Protein AF-A0A1Q9N9R3-F1 (afdb_monomer_lite)

Secondary structure (DSSP, 8-state):
-TTSHHHHHHHHHHHH---SS-HHHHHHHHHHHHHHHH---S---HHHHHHHHHHHHHHHHHHHHHHHHHHHHHTHHHHTTPPP--TTSHHHHHHHHHHHHHHHHHHHHHHHHHHHHHHHHHS----S-S---HHHHHHHHHHHHHHHHHHHHHHHHHHHHHHHHHHHHHHHHHHHHHHHHHHHHHHHHHHHHHHHHHHHHHHHHHHHHHHHHHHHHHHHHHHHHHHHHHHHHHHHHHHHHHHHHHHHHHHHHHHHHHHHHHHHHHHHHHHHHHHHHHHHHHHHHHHHHHHHHHHHHHHHHHHHHHHHHHHHHHHHHHHHHHHHHHHHHHHHHHHHHHHHHHHHHHHHHHHHHHHHHHTSS---------S---S-TTSSSHHHHHHHHHHHHHHHHHHHHHHHHHHHHHHHHHHHHHHHHHHHHHHHHHHHHHHHHHHHHHHHHHHHHHHHHHHHHHHHHHHHHHHHHHHHHHHHHHHHHHHHHHHHHHHHHHHHHHHHHHHHHHHHHHHHHHHHHHHHHHHHHHHHHHHHHHHHHHHHHHHHHHHHHHHHHHHHHHHHHHHHHHHHHHHHHHHHHHHHHHHHHHHHHHHHHHHHHHHHHHHHHTT--S-----S-TTSHHHHHHHHHHHHHHHHHHHHHHHHHHHHHHHHHHHHHHHHHHHHHHHHHHHHHHHHHHHHHHHHHHHHHHHHHHHHHHHHHHHHHHHHHHHHHHHHHHHHHHHHHHHHHHHHHHHHHHHHHHHHHHHHHHHHHHHHHHHHHHHHHHHHHHHHHHHHHHHHHHHHHHHHHHHHH-HHHHHHHHHHHHHHHHHHHHHHTTS-SHHHHHHHHHHHTTS--------TTSSSSSTT----

Sequence (856 aa):
MANAKPMLQFLSQLNKTKAGKLTDVGIRIDSITKGIKNSPKPNYSQTDIISYLEDSKRLMSDMVNKIFEGFSRTMLPILRGGAPETTGDEDFFLEEEKKLAEFNKLKTENERLKREVVSVKVGSPITTTSGISKEEFMTLQTELNDKEIQLQKKDFEIQRITLENQNSQETIQNYQYKIGQNESKLNEYSANITSLQNELDNITRQKSIFINQLDNSSKEISSYREQIDEIQISASRKEREIRDLREKVDEFQDLENENEKLRQAVVDAADRIKKSATDIKDIQEQARSEISSKENEIRLISVKLETLQEEKELLLIDSQEVSKAVGYYRTEFEKTQKELQSNQSEMEAMEVQLNMLMSGAVSTSSQPSSSPDPLSMLDSISQIDAQDEQFEEIQKQLVTITEERNKSQDEIRRYTAELGHLTSEITELNRTVKRLEADKVGLSQDLDTVKQELDIELEQRRRMQESSNKYRLEKTEIEQKHLELSSEFDSLKASIEGIKRDYERKLKTTDDLDNRIKGLREERDTLESDIKTLNNKNKKYQKDIRELNTKIEDLELEINEKDNLNNQLKKEIQKEKKEKSELIHQLESLSKDLDDVKFKFDLQMKTSTAEEVERNTLLETVSGYRSREADLNKQIIQLKTISKEAQVETDNLKQEINLKEKQIEVHLGRQKELNDVLIKLRSEADDLAQFKYETEAITTTKEVEIETLQRQVNKLEKDINNLEKSLSETKNKLNESSEQNIIMKNEISEKDRLLKSELDTLQESSSKEIEVLQKKFSREKELSEFYKRSLEDDPKYMILLILNEVRKATTKELERTTRRPTAIVKRLVKSLEGEGYLKISADEEMVEMVKNFPPI

pLDDT: mean 71.15, std 15.43, range [28.83, 92.62]

Radius of gyration: 96.99 Å; chains: 1; bounding box: 197×92×313 Å

Structure (mmCIF, N/CA/C/O backbone):
data_AF-A0A1Q9N9R3-F1
#
_entry.id   AF-A0A1Q9N9R3-F1
#
loop_
_atom_site.group_PDB
_atom_site.id
_atom_site.type_symbol
_atom_site.label_atom_id
_atom_site.label_alt_id
_atom_site.label_comp_id
_atom_site.label_asym_id
_atom_site.label_entity_id
_atom_site.label_seq_id
_atom_site.pdbx_PDB_ins_code
_atom_site.Cartn_x
_atom_site.Cartn_y
_atom_site.Cartn_z
_atom_site.occupancy
_atom_site.B_iso_or_equiv
_atom_site.auth_seq_id
_atom_site.auth_comp_id
_atom_site.auth_asym_id
_atom_site.auth_atom_id
_atom_site.pdbx_PDB_model_num
ATOM 1 N N . MET A 1 1 ? 0.598 6.711 54.857 1.00 40.62 1 MET A N 1
ATOM 2 C CA . MET A 1 1 ? 0.305 6.942 56.296 1.00 40.62 1 MET A CA 1
ATOM 3 C C . MET A 1 1 ? -1.150 7.332 56.611 1.00 40.62 1 MET A C 1
ATOM 5 O O . MET A 1 1 ? -1.534 7.194 57.764 1.00 40.62 1 MET A O 1
ATOM 9 N N . ALA A 1 2 ? -1.989 7.752 55.651 1.00 40.50 2 ALA A N 1
ATOM 10 C CA . ALA A 1 2 ? -3.375 8.164 55.936 1.00 40.50 2 ALA A CA 1
ATOM 11 C C . ALA A 1 2 ? -4.340 7.018 56.345 1.00 40.50 2 ALA A C 1
ATOM 13 O O . ALA A 1 2 ? -5.286 7.268 57.084 1.00 40.50 2 ALA A O 1
ATOM 14 N N . ASN A 1 3 ? -4.062 5.760 55.967 1.00 47.50 3 ASN A N 1
ATOM 15 C CA . ASN A 1 3 ? -4.994 4.632 56.162 1.00 47.50 3 ASN A CA 1
ATOM 16 C C . ASN A 1 3 ? -4.840 3.842 57.480 1.00 47.50 3 ASN A C 1
ATOM 18 O O . ASN A 1 3 ? -5.682 3.004 57.778 1.00 47.50 3 ASN A O 1
ATOM 22 N N . ALA A 1 4 ? -3.812 4.094 58.300 1.00 46.19 4 ALA A N 1
ATOM 23 C CA . ALA A 1 4 ? -3.609 3.358 59.563 1.00 46.19 4 ALA A CA 1
ATOM 24 C C . ALA A 1 4 ? -4.306 4.008 60.778 1.00 46.19 4 ALA A C 1
ATOM 26 O O . ALA A 1 4 ? -4.473 3.386 61.828 1.00 46.19 4 ALA A O 1
ATOM 27 N N . LYS A 1 5 ? -4.716 5.276 60.648 1.00 54.38 5 LYS A N 1
ATOM 28 C CA . LYS A 1 5 ? -5.251 6.096 61.745 1.00 54.38 5 LYS A CA 1
ATOM 29 C C . LYS A 1 5 ? -6.634 5.637 62.251 1.00 54.38 5 LYS A C 1
ATOM 31 O O . LYS A 1 5 ? -6.789 5.574 63.470 1.00 54.38 5 LYS A O 1
ATOM 36 N N . PRO A 1 6 ? -7.595 5.243 61.386 1.00 58.84 6 PRO A N 1
ATOM 37 C CA . PRO A 1 6 ? -8.905 4.765 61.841 1.00 58.84 6 PRO A CA 1
ATOM 38 C C . PRO A 1 6 ? -8.814 3.428 62.587 1.00 58.84 6 PRO A C 1
ATOM 40 O O . PRO A 1 6 ? -9.447 3.249 63.622 1.00 58.84 6 PRO A O 1
ATOM 43 N N . MET A 1 7 ? -7.956 2.514 62.119 1.00 54.06 7 MET A N 1
ATOM 44 C CA . MET A 1 7 ? -7.770 1.189 62.723 1.00 54.06 7 MET A CA 1
ATOM 45 C C . MET A 1 7 ? -7.092 1.275 64.100 1.00 54.06 7 MET A C 1
ATOM 47 O O . MET A 1 7 ? -7.505 0.605 65.044 1.00 54.06 7 MET A O 1
ATOM 51 N N . LEU A 1 8 ? -6.111 2.172 64.256 1.00 58.16 8 LEU A N 1
ATOM 52 C CA . LEU A 1 8 ? -5.505 2.470 65.558 1.00 58.16 8 LEU A CA 1
ATOM 53 C C . LEU A 1 8 ? -6.481 3.182 66.514 1.00 58.16 8 LEU A C 1
ATOM 55 O O . LEU A 1 8 ? -6.431 2.935 67.719 1.00 58.16 8 LEU A O 1
ATOM 59 N N . GLN A 1 9 ? -7.389 4.026 66.005 1.00 60.22 9 GLN A N 1
ATOM 60 C CA . GLN A 1 9 ? -8.464 4.625 66.809 1.00 60.22 9 GLN A CA 1
ATOM 61 C C . GLN A 1 9 ? -9.491 3.584 67.272 1.00 60.22 9 GLN A C 1
ATOM 63 O O . GLN A 1 9 ? -9.869 3.608 68.442 1.00 60.22 9 GLN A O 1
ATOM 68 N N . PHE A 1 10 ? -9.875 2.640 66.410 1.00 59.16 10 PHE A N 1
ATOM 69 C CA . PHE A 1 10 ? -10.792 1.547 66.744 1.00 59.16 10 PHE A CA 1
ATOM 70 C C . PHE A 1 10 ? -10.209 0.614 67.818 1.00 59.16 10 PHE A C 1
ATOM 72 O O . PHE A 1 10 ? -10.840 0.372 68.848 1.00 59.16 10 PHE A O 1
ATOM 79 N N . LEU A 1 11 ? -8.952 0.183 67.656 1.00 54.59 11 LEU A N 1
ATOM 80 C CA . LEU A 1 11 ? -8.253 -0.638 68.656 1.00 54.59 11 LEU A CA 1
ATOM 81 C C . LEU A 1 11 ? -8.046 0.112 69.985 1.00 54.59 11 LEU A C 1
ATOM 83 O O . LEU A 1 11 ? -8.160 -0.473 71.062 1.00 54.59 11 LEU A O 1
ATOM 87 N N . SER A 1 12 ? -7.810 1.428 69.937 1.00 52.50 12 SER A N 1
ATOM 88 C CA . SER A 1 12 ? -7.742 2.267 71.139 1.00 52.50 12 SER A CA 1
ATOM 89 C C . SER A 1 12 ? -9.095 2.432 71.841 1.00 52.50 12 SER A C 1
ATOM 91 O O . SER A 1 12 ? -9.101 2.635 73.056 1.00 52.50 12 SER A O 1
ATOM 93 N N . GLN A 1 13 ? -10.217 2.407 71.117 1.00 55.44 13 GLN A N 1
ATOM 94 C CA . GLN A 1 13 ? -11.561 2.492 71.698 1.00 55.44 13 GLN A CA 1
ATOM 95 C C . GLN A 1 13 ? -11.984 1.163 72.339 1.00 55.44 13 GLN A C 1
ATOM 97 O O . GLN A 1 13 ? -12.539 1.176 73.439 1.00 55.44 13 GLN A O 1
ATOM 102 N N . LEU A 1 14 ? -11.614 0.032 71.731 1.00 50.00 14 LEU A N 1
ATOM 103 C CA . LEU A 1 14 ? -11.758 -1.307 72.320 1.00 50.00 14 LEU A CA 1
ATOM 104 C C . LEU A 1 14 ? -10.971 -1.467 73.631 1.00 50.00 14 LEU A C 1
ATOM 106 O O . LEU A 1 14 ? -11.447 -2.099 74.564 1.00 50.00 14 LEU A O 1
ATOM 110 N N . ASN A 1 15 ? -9.796 -0.842 73.751 1.00 47.66 15 ASN A N 1
ATOM 111 C CA . ASN A 1 15 ? -9.000 -0.906 74.986 1.00 47.66 15 ASN A CA 1
ATOM 112 C C . ASN A 1 15 ? -9.542 0.012 76.111 1.00 47.66 15 ASN A C 1
ATOM 114 O O . ASN A 1 15 ? -9.224 -0.165 77.286 1.00 47.66 15 ASN A O 1
ATOM 118 N N . LYS A 1 16 ? -10.371 1.013 75.771 1.00 50.09 16 LYS A N 1
ATOM 119 C CA . LYS A 1 16 ? -10.983 1.941 76.742 1.00 50.09 16 LYS A CA 1
ATOM 120 C C . LYS A 1 16 ? -12.280 1.411 77.355 1.00 50.09 16 LYS A C 1
ATOM 122 O O . LYS A 1 16 ? -12.662 1.872 78.428 1.00 50.09 16 LYS A O 1
ATOM 127 N N . THR A 1 17 ? -12.933 0.433 76.732 1.00 46.59 17 THR A N 1
ATOM 128 C CA . THR A 1 17 ? -14.125 -0.242 77.268 1.00 46.59 17 THR A CA 1
ATOM 129 C C . THR A 1 17 ? -13.715 -1.298 78.296 1.00 46.59 17 THR A C 1
ATOM 131 O O . THR A 1 17 ? -13.829 -2.504 78.114 1.00 46.59 17 THR A O 1
ATOM 134 N N . LYS A 1 18 ? -13.182 -0.815 79.420 1.00 52.47 18 LYS A N 1
ATOM 135 C CA . LYS A 1 18 ? -12.782 -1.629 80.564 1.00 52.47 18 LYS A CA 1
ATOM 136 C C . LYS A 1 18 ? -13.966 -1.750 81.524 1.00 52.47 18 LYS A C 1
ATOM 138 O O . LYS A 1 18 ? -14.139 -0.912 82.402 1.00 52.47 18 LYS A O 1
ATOM 143 N N . ALA A 1 19 ? -14.767 -2.800 81.369 1.00 40.44 19 ALA A N 1
ATOM 144 C CA . ALA A 1 19 ? -15.760 -3.197 82.364 1.00 40.44 19 ALA A CA 1
ATOM 145 C C . ALA A 1 19 ? -15.860 -4.730 82.439 1.00 40.44 19 ALA A C 1
ATOM 147 O O . ALA A 1 19 ? -16.452 -5.362 81.578 1.00 40.44 19 ALA A O 1
ATOM 148 N N . GLY A 1 20 ? -15.258 -5.300 83.489 1.00 45.75 20 GLY A N 1
ATOM 149 C CA . GLY A 1 20 ? -15.639 -6.587 84.087 1.00 45.75 20 GLY A CA 1
ATOM 150 C C . GLY A 1 20 ? -15.348 -7.887 83.315 1.00 45.75 20 GLY A C 1
ATOM 151 O O . GLY A 1 20 ? -16.043 -8.232 82.375 1.00 45.75 20 GLY A O 1
ATOM 152 N N . LYS A 1 21 ? -14.416 -8.693 83.853 1.00 48.12 21 LYS A N 1
ATOM 153 C CA . LYS A 1 21 ? -14.285 -10.163 83.670 1.00 48.12 21 LYS A CA 1
ATOM 154 C C . LYS A 1 21 ? -13.801 -10.737 82.317 1.00 48.12 21 LYS A C 1
ATOM 156 O O . LYS A 1 21 ? -14.096 -11.887 82.021 1.00 48.12 21 LYS A O 1
ATOM 161 N N . LEU A 1 22 ? -12.968 -10.032 81.546 1.00 46.22 22 LEU A N 1
ATOM 162 C CA . LEU A 1 22 ? -12.251 -10.605 80.381 1.00 46.22 22 LEU A CA 1
ATOM 163 C C . LEU A 1 22 ? -10.741 -10.299 80.430 1.00 46.22 22 LEU A C 1
ATOM 165 O O . LEU A 1 22 ? -10.180 -9.640 79.555 1.00 46.22 22 LEU A O 1
ATOM 169 N N . THR A 1 23 ? -10.064 -10.757 81.486 1.00 49.38 23 THR A N 1
ATOM 170 C CA . THR A 1 23 ? -8.625 -10.515 81.704 1.00 49.38 23 THR A CA 1
ATOM 171 C C . THR A 1 23 ? -7.722 -11.159 80.645 1.00 49.38 23 THR A C 1
ATOM 173 O O . THR A 1 23 ? -6.680 -10.591 80.333 1.00 49.38 23 THR A O 1
ATOM 176 N N . ASP A 1 24 ? -8.135 -12.258 80.006 1.00 46.34 24 ASP A N 1
ATOM 177 C CA . ASP A 1 24 ? -7.310 -12.954 79.001 1.00 46.34 24 ASP A CA 1
ATOM 178 C C . ASP A 1 24 ? -7.333 -12.313 77.602 1.00 46.34 24 ASP A C 1
ATOM 180 O O . ASP A 1 24 ? -6.351 -12.402 76.859 1.00 46.34 24 ASP A O 1
ATOM 184 N N . VAL A 1 25 ? -8.418 -11.619 77.239 1.00 45.66 25 VAL A N 1
ATOM 185 C CA . VAL A 1 25 ? -8.548 -10.945 75.932 1.00 45.66 25 VAL A CA 1
ATOM 186 C C . VAL A 1 25 ? -7.732 -9.650 75.905 1.00 45.66 25 VAL A C 1
ATOM 188 O O . VAL A 1 25 ? -7.044 -9.366 74.922 1.00 45.66 25 VAL A O 1
ATOM 191 N N . GLY A 1 26 ? -7.710 -8.914 77.023 1.00 48.56 26 GLY A N 1
ATOM 192 C CA . GLY A 1 26 ? -6.899 -7.701 77.170 1.00 48.56 26 GLY A CA 1
ATOM 193 C C . GLY A 1 26 ? -5.391 -7.960 77.062 1.00 48.56 26 GLY A C 1
ATOM 194 O O . GLY A 1 26 ? -4.686 -7.194 76.411 1.00 48.56 26 GLY A O 1
ATOM 195 N N . ILE A 1 27 ? -4.896 -9.077 77.613 1.00 50.75 27 ILE A N 1
ATOM 196 C CA . ILE A 1 27 ? -3.461 -9.424 77.600 1.00 50.75 27 ILE A CA 1
ATOM 197 C C . ILE A 1 27 ? -2.955 -9.733 76.177 1.00 50.75 27 ILE A C 1
ATOM 199 O O . ILE A 1 27 ? -1.811 -9.417 75.841 1.00 50.75 27 ILE A O 1
ATOM 203 N N . ARG A 1 28 ? -3.793 -10.316 75.307 1.00 51.78 28 ARG A N 1
ATOM 204 C CA . ARG A 1 28 ? -3.382 -10.722 73.947 1.00 51.78 28 ARG A CA 1
ATOM 205 C C . ARG A 1 28 ? -3.512 -9.605 72.908 1.00 51.78 28 ARG A C 1
ATOM 207 O O . ARG A 1 28 ? -2.646 -9.499 72.041 1.00 51.78 28 ARG A O 1
ATOM 214 N N . ILE A 1 29 ? -4.497 -8.713 73.039 1.00 51.25 29 ILE A N 1
ATOM 215 C CA . ILE A 1 29 ? -4.601 -7.503 72.197 1.00 51.25 29 ILE A CA 1
ATOM 216 C C . ILE A 1 29 ? -3.445 -6.529 72.495 1.00 51.25 29 ILE A C 1
ATOM 218 O O . ILE A 1 29 ? -2.889 -5.925 71.572 1.00 51.25 29 ILE A O 1
ATOM 222 N N . ASP A 1 30 ? -2.999 -6.443 73.752 1.00 49.88 30 ASP A N 1
ATOM 223 C CA . ASP A 1 30 ? -1.807 -5.674 74.136 1.00 49.88 30 ASP A CA 1
ATOM 224 C C . ASP A 1 30 ? -0.514 -6.234 73.517 1.00 49.88 30 ASP A C 1
ATOM 226 O O . ASP A 1 30 ? 0.394 -5.465 73.199 1.00 49.88 30 ASP A O 1
ATOM 230 N N . SER A 1 31 ? -0.425 -7.550 73.292 1.00 52.22 31 SER A N 1
ATOM 231 C CA . SER A 1 31 ? 0.725 -8.187 72.633 1.00 52.22 31 SER A CA 1
ATOM 232 C C . SER A 1 31 ? 0.801 -7.838 71.140 1.00 52.22 31 SER A C 1
ATOM 234 O O . SER A 1 31 ? 1.865 -7.451 70.658 1.00 52.22 31 SER A O 1
ATOM 236 N N . ILE A 1 32 ? -0.333 -7.853 70.430 1.00 52.16 32 ILE A N 1
ATOM 237 C CA . ILE A 1 32 ? -0.421 -7.456 69.010 1.00 52.16 32 ILE A CA 1
ATOM 238 C C . ILE A 1 32 ? -0.141 -5.954 68.855 1.00 52.16 32 ILE A C 1
ATOM 240 O O . ILE A 1 32 ? 0.641 -5.537 67.999 1.00 52.16 32 ILE A O 1
ATOM 244 N N . THR A 1 33 ? -0.700 -5.132 69.747 1.00 53.88 33 THR A N 1
ATOM 245 C CA . THR A 1 33 ? -0.493 -3.676 69.740 1.00 53.88 33 THR A CA 1
ATOM 246 C C . THR A 1 33 ? 0.958 -3.304 70.079 1.00 53.88 33 THR A C 1
ATOM 248 O O . THR A 1 33 ? 1.520 -2.398 69.459 1.00 53.88 33 THR A O 1
ATOM 251 N N . LYS A 1 34 ? 1.607 -4.021 71.013 1.00 56.44 34 LYS A N 1
ATOM 252 C CA . LYS A 1 34 ? 3.047 -3.881 71.302 1.00 56.44 34 LYS A CA 1
ATOM 253 C C . LYS A 1 34 ? 3.923 -4.394 70.159 1.00 56.44 34 LYS A C 1
ATOM 255 O O . LYS A 1 34 ? 4.928 -3.755 69.871 1.00 56.44 34 LYS A O 1
ATOM 260 N N . GLY A 1 35 ? 3.545 -5.474 69.476 1.00 56.28 35 GLY A N 1
ATOM 261 C CA . GLY A 1 35 ? 4.266 -5.988 68.304 1.00 56.28 35 GLY A CA 1
ATOM 262 C C . GLY A 1 35 ? 4.310 -4.981 67.151 1.00 56.28 35 GLY A C 1
ATOM 263 O O . GLY A 1 35 ? 5.375 -4.720 66.598 1.00 56.28 35 GLY A O 1
ATOM 264 N N . ILE A 1 36 ? 3.178 -4.329 66.861 1.00 56.81 36 ILE A N 1
ATOM 265 C CA . ILE A 1 36 ? 3.080 -3.293 65.819 1.00 56.81 36 ILE A CA 1
ATOM 266 C C . ILE A 1 36 ? 3.817 -2.004 66.233 1.00 56.81 36 ILE A C 1
ATOM 268 O O . ILE A 1 36 ? 4.450 -1.360 65.398 1.00 56.81 36 ILE A O 1
ATOM 272 N N . LYS A 1 37 ? 3.797 -1.631 67.524 1.00 53.97 37 LYS A N 1
ATOM 273 C CA . LYS A 1 37 ? 4.539 -0.460 68.037 1.00 53.97 37 LYS A CA 1
ATOM 274 C C . LYS A 1 37 ? 6.055 -0.661 68.110 1.00 53.97 37 LYS A C 1
ATOM 276 O O . LYS A 1 37 ? 6.786 0.303 67.910 1.00 53.97 37 LYS A O 1
ATOM 281 N N . ASN A 1 38 ? 6.526 -1.872 68.407 1.00 54.47 38 ASN A N 1
ATOM 282 C CA . ASN A 1 38 ? 7.944 -2.141 68.667 1.00 54.47 38 ASN A CA 1
ATOM 283 C C . ASN A 1 38 ? 8.745 -2.504 67.402 1.00 54.47 38 ASN A C 1
ATOM 285 O O . ASN A 1 38 ? 9.967 -2.609 67.467 1.00 54.47 38 ASN A O 1
ATOM 289 N N . SER A 1 39 ? 8.098 -2.702 66.249 1.00 47.22 39 SER A N 1
ATOM 290 C CA . SER A 1 39 ? 8.772 -2.924 64.958 1.00 47.22 39 SER A CA 1
ATOM 291 C C . SER A 1 39 ? 7.922 -2.421 63.783 1.00 47.22 39 SER A C 1
ATOM 293 O O . SER A 1 39 ? 7.374 -3.224 63.025 1.00 47.22 39 SER A O 1
ATOM 295 N N . PRO A 1 40 ? 7.792 -1.094 63.604 1.00 47.00 40 PRO A N 1
ATOM 296 C CA . PRO A 1 40 ? 7.077 -0.536 62.466 1.00 47.00 40 PRO A CA 1
ATOM 297 C C . PRO A 1 40 ? 7.895 -0.780 61.191 1.00 47.00 40 PRO A C 1
ATOM 299 O O . PRO A 1 40 ? 8.861 -0.070 60.911 1.00 47.00 40 PRO A O 1
ATOM 302 N N . LYS A 1 41 ? 7.529 -1.794 60.402 1.00 51.81 41 LYS A N 1
ATOM 303 C CA . LYS A 1 41 ? 8.053 -1.921 59.038 1.00 51.81 41 LYS A CA 1
ATOM 304 C C . LYS A 1 41 ? 7.359 -0.873 58.154 1.00 51.81 41 LYS A C 1
ATOM 306 O O . LYS A 1 41 ? 6.135 -0.768 58.200 1.00 51.81 41 LYS A O 1
ATOM 311 N N . PRO A 1 42 ? 8.103 -0.092 57.351 1.00 45.28 42 PRO A N 1
ATOM 312 C CA . PRO A 1 42 ? 7.536 1.022 56.587 1.00 45.28 42 PRO A CA 1
ATOM 313 C C . PRO A 1 42 ? 6.555 0.591 55.485 1.00 45.28 42 PRO A C 1
ATOM 315 O O . PRO A 1 42 ? 5.726 1.405 55.092 1.00 45.28 42 PRO A O 1
ATOM 318 N N . ASN A 1 43 ? 6.588 -0.673 55.048 1.00 47.25 43 ASN A N 1
ATOM 319 C CA . ASN A 1 43 ? 5.618 -1.274 54.131 1.00 47.25 43 ASN A CA 1
ATOM 320 C C . ASN A 1 43 ? 5.290 -2.697 54.607 1.00 47.25 43 ASN A C 1
ATOM 322 O O . ASN A 1 43 ? 6.142 -3.580 54.521 1.00 47.25 43 ASN A O 1
ATOM 326 N N . TYR A 1 44 ? 4.076 -2.921 55.110 1.00 56.16 44 TYR A N 1
ATOM 327 C CA . TYR A 1 44 ? 3.545 -4.278 55.260 1.00 56.16 44 TYR A CA 1
ATOM 328 C C . TYR A 1 44 ? 3.158 -4.780 53.868 1.00 56.16 44 TYR A C 1
ATOM 330 O O . TYR A 1 44 ? 2.430 -4.088 53.151 1.00 56.16 44 TYR A O 1
ATOM 338 N N . SER A 1 45 ? 3.670 -5.942 53.462 1.00 59.09 45 SER A N 1
ATOM 339 C CA . SER A 1 45 ? 3.260 -6.552 52.198 1.00 59.09 45 SER A CA 1
ATOM 340 C C . SER A 1 45 ? 1.798 -7.003 52.291 1.00 59.09 45 SER A C 1
ATOM 342 O O . SER A 1 45 ? 1.273 -7.241 53.381 1.00 59.09 45 SER A O 1
ATOM 344 N N . GLN A 1 46 ? 1.122 -7.134 51.148 1.00 49.56 46 GLN A N 1
ATOM 345 C CA . GLN A 1 46 ? -0.254 -7.638 51.102 1.00 49.56 46 GLN A CA 1
ATOM 346 C C . GLN A 1 46 ? -0.366 -9.021 51.772 1.00 49.56 46 GLN A C 1
ATOM 348 O O . GLN A 1 46 ? -1.349 -9.296 52.454 1.00 49.56 46 GLN A O 1
ATOM 353 N N . THR A 1 47 ? 0.683 -9.838 51.667 1.00 58.56 47 THR A N 1
ATOM 354 C CA . THR A 1 47 ? 0.809 -11.147 52.317 1.00 58.56 47 THR A CA 1
ATOM 355 C C . THR A 1 47 ? 0.863 -11.045 53.844 1.00 58.56 47 THR A C 1
ATOM 357 O O . THR A 1 47 ? 0.199 -11.822 54.524 1.00 58.56 47 THR A O 1
ATOM 360 N N . ASP A 1 48 ? 1.574 -10.053 54.395 1.00 59.22 48 ASP A N 1
ATOM 361 C CA . ASP A 1 48 ? 1.632 -9.831 55.849 1.00 59.22 48 ASP A CA 1
ATOM 362 C C . ASP A 1 48 ? 0.252 -9.439 56.399 1.00 59.22 48 ASP A C 1
ATOM 364 O O . ASP A 1 48 ? -0.184 -9.941 57.431 1.00 59.22 48 ASP A O 1
ATOM 368 N N . ILE A 1 49 ? -0.472 -8.570 55.685 1.00 57.16 49 ILE A N 1
ATOM 369 C CA . ILE A 1 49 ? -1.815 -8.118 56.082 1.00 57.16 49 ILE A CA 1
ATOM 370 C C . ILE A 1 49 ? -2.823 -9.273 56.019 1.00 57.16 49 ILE A C 1
ATOM 372 O O . ILE A 1 49 ? -3.646 -9.415 56.925 1.00 57.16 49 ILE A O 1
ATOM 376 N N . ILE A 1 50 ? -2.745 -10.110 54.979 1.00 59.38 50 ILE A N 1
ATOM 377 C CA . ILE A 1 50 ? -3.590 -11.303 54.837 1.00 59.38 50 ILE A CA 1
ATOM 378 C C . ILE A 1 50 ? -3.315 -12.291 55.977 1.00 59.38 50 ILE A C 1
ATOM 380 O O . ILE A 1 50 ? -4.265 -12.730 56.620 1.00 59.38 50 ILE A O 1
ATOM 384 N N . SER A 1 51 ? -2.047 -12.549 56.312 1.00 63.81 51 SER A N 1
ATOM 385 C CA . SER A 1 51 ? -1.678 -13.414 57.442 1.00 63.81 51 SER A CA 1
ATOM 386 C C . SER A 1 51 ? -2.253 -12.909 58.772 1.00 63.81 51 SER A C 1
ATOM 388 O O . SER A 1 51 ? -2.813 -13.694 59.533 1.00 63.81 51 SER A O 1
ATOM 390 N N . TYR A 1 52 ? -2.192 -11.599 59.045 1.00 61.97 52 TYR A N 1
ATOM 391 C CA . TYR A 1 52 ? -2.776 -11.028 60.268 1.00 61.97 52 TYR A CA 1
ATOM 392 C C . TYR A 1 52 ? -4.309 -11.119 60.307 1.00 61.97 52 TYR A C 1
ATOM 394 O O . TYR A 1 52 ? -4.891 -11.293 61.384 1.00 61.97 52 TYR A O 1
ATOM 402 N N . LEU A 1 53 ? -4.977 -10.996 59.156 1.00 56.41 53 LEU A N 1
ATOM 403 C CA . LEU A 1 53 ? -6.430 -11.144 59.048 1.00 56.41 53 LEU A CA 1
ATOM 404 C C . LEU A 1 53 ? -6.867 -12.598 59.239 1.00 56.41 53 LEU A C 1
ATOM 406 O O . LEU A 1 53 ? -7.853 -12.844 59.933 1.00 56.41 53 LEU A O 1
ATOM 410 N N . GLU A 1 54 ? -6.128 -13.555 58.679 1.00 64.38 54 GLU A N 1
ATOM 411 C CA . GLU A 1 54 ? -6.390 -14.985 58.855 1.00 64.38 54 GLU A CA 1
ATOM 412 C C . GLU A 1 54 ? -6.168 -15.431 60.304 1.00 64.38 54 GLU A C 1
ATOM 414 O O . GLU A 1 54 ? -7.034 -16.105 60.868 1.00 64.38 54 GLU A O 1
ATOM 419 N N . ASP A 1 55 ? -5.099 -14.965 60.955 1.00 63.25 55 ASP A N 1
ATOM 420 C CA . ASP A 1 55 ? -4.857 -15.227 62.377 1.00 63.25 55 ASP A CA 1
ATOM 421 C C . ASP A 1 55 ? -5.946 -14.609 63.265 1.00 63.25 55 ASP A C 1
ATOM 423 O O . ASP A 1 55 ? -6.437 -15.253 64.194 1.00 63.25 55 ASP A O 1
ATOM 427 N N . SER A 1 56 ? -6.398 -13.390 62.952 1.00 57.31 56 SER A N 1
ATOM 428 C CA . SER A 1 56 ? -7.491 -12.730 63.681 1.00 57.31 56 SER A CA 1
ATOM 429 C C . SER A 1 56 ? -8.831 -13.446 63.482 1.00 57.31 56 SER A C 1
ATOM 431 O O . SER A 1 56 ? -9.601 -13.597 64.433 1.00 57.31 56 SER A O 1
ATOM 433 N N . LYS A 1 57 ? -9.104 -13.934 62.265 1.00 60.44 57 LYS A N 1
ATOM 434 C CA . LYS A 1 57 ? -10.295 -14.731 61.942 1.00 60.44 57 LYS A CA 1
ATOM 435 C C . LYS A 1 57 ? -10.286 -16.059 62.695 1.00 60.44 57 LYS A C 1
ATOM 437 O O . LYS A 1 57 ? -11.302 -16.428 63.282 1.00 60.44 57 LYS A O 1
ATOM 442 N N . ARG A 1 58 ? -9.140 -16.746 62.737 1.00 66.12 58 ARG A N 1
ATOM 443 C CA . ARG A 1 58 ? -8.961 -17.985 63.504 1.00 66.12 58 ARG A CA 1
ATOM 444 C C . ARG A 1 58 ? -9.168 -17.746 65.000 1.00 66.12 58 ARG A C 1
ATOM 446 O O . ARG A 1 58 ? -9.884 -18.508 65.641 1.00 66.12 58 ARG A O 1
ATOM 453 N N . LEU A 1 59 ? -8.632 -16.648 65.534 1.00 60.34 59 LEU A N 1
ATOM 454 C CA . LEU A 1 59 ? -8.790 -16.282 66.941 1.00 60.34 59 LEU A CA 1
ATOM 455 C C . LEU A 1 59 ? -10.248 -15.957 67.304 1.00 60.34 59 LEU A C 1
ATOM 457 O O . LEU A 1 59 ? -10.727 -16.389 68.349 1.00 60.34 59 LEU A O 1
ATOM 461 N N . MET A 1 60 ? -10.966 -15.223 66.445 1.00 53.38 60 MET A N 1
ATOM 462 C CA . MET A 1 60 ? -12.395 -14.950 66.640 1.00 53.38 60 MET A CA 1
ATOM 463 C C . MET A 1 60 ? -13.229 -16.226 66.550 1.00 53.38 60 MET A C 1
ATOM 465 O O . MET A 1 60 ? -14.122 -16.411 67.369 1.00 53.38 60 MET A O 1
ATOM 469 N N . SER A 1 61 ? -12.906 -17.128 65.621 1.00 59.69 61 SER A N 1
ATOM 470 C CA . SER A 1 61 ? -13.568 -18.431 65.519 1.00 59.69 61 SER A CA 1
ATOM 471 C C . SER A 1 61 ? -13.358 -19.273 66.782 1.00 59.69 61 SER A C 1
ATOM 473 O O . SER A 1 61 ? -14.320 -19.821 67.311 1.00 59.69 61 SER A O 1
ATOM 475 N N . ASP A 1 62 ? -12.136 -19.325 67.320 1.00 64.19 62 ASP A N 1
ATOM 476 C CA . ASP A 1 62 ? -11.844 -20.015 68.584 1.00 64.19 62 ASP A CA 1
ATOM 477 C C . ASP A 1 62 ? -12.559 -19.362 69.776 1.00 64.19 62 ASP A C 1
ATOM 479 O O . ASP A 1 62 ? -12.985 -20.049 70.705 1.00 64.19 62 ASP A O 1
ATOM 483 N N . MET A 1 63 ? -12.713 -18.036 69.766 1.00 58.50 63 MET A N 1
ATOM 484 C CA . MET A 1 63 ? -13.405 -17.302 70.824 1.00 58.50 63 MET A CA 1
ATOM 485 C C . MET A 1 63 ? -14.918 -17.533 70.777 1.00 58.50 63 MET A C 1
ATOM 487 O O . MET A 1 63 ? -15.518 -17.788 71.817 1.00 58.50 63 MET A O 1
ATOM 491 N N . VAL A 1 64 ? -15.522 -17.514 69.585 1.00 60.53 64 VAL A N 1
ATOM 492 C CA . VAL A 1 64 ? -16.933 -17.869 69.376 1.00 60.53 64 VAL A CA 1
ATOM 493 C C . VAL A 1 64 ? -17.172 -19.315 69.791 1.00 60.53 64 VAL A C 1
ATOM 495 O O . VAL A 1 64 ? -18.104 -19.564 70.545 1.00 60.53 64 VAL A O 1
ATOM 498 N N . ASN A 1 65 ? -16.292 -20.245 69.415 1.00 62.16 65 ASN A N 1
ATOM 499 C CA . ASN A 1 65 ? -16.399 -21.644 69.826 1.00 62.16 65 ASN A CA 1
ATOM 500 C C . ASN A 1 65 ? -16.274 -21.814 71.346 1.00 62.16 65 ASN A C 1
ATOM 502 O O . ASN A 1 65 ? -17.050 -22.563 71.925 1.00 62.16 65 ASN A O 1
ATOM 506 N N . LYS A 1 66 ? -15.383 -21.078 72.024 1.00 65.50 66 LYS A N 1
ATOM 507 C CA . LYS A 1 66 ? -15.266 -21.111 73.495 1.00 65.50 66 LYS A CA 1
ATOM 508 C C . LYS A 1 66 ? -16.437 -20.453 74.216 1.00 65.50 66 LYS A C 1
ATOM 510 O O . LYS A 1 66 ? -16.843 -20.934 75.269 1.00 65.50 66 LYS A O 1
ATOM 515 N N . ILE A 1 67 ? -16.985 -19.366 73.673 1.00 58.69 67 ILE A N 1
ATOM 516 C CA . ILE A 1 67 ? -18.204 -18.737 74.197 1.00 58.69 67 ILE A CA 1
ATOM 517 C C . ILE A 1 67 ? -19.386 -19.685 74.001 1.00 58.69 67 ILE A C 1
ATOM 519 O O . ILE A 1 67 ? -20.176 -19.860 74.922 1.00 58.69 67 ILE A O 1
ATOM 523 N N . PHE A 1 68 ? -19.477 -20.342 72.845 1.00 57.59 68 PHE A N 1
ATOM 524 C CA . PHE A 1 68 ? -20.527 -21.305 72.539 1.00 57.59 68 PHE A CA 1
ATOM 525 C C . PHE A 1 68 ? -20.386 -22.590 73.363 1.00 57.59 68 PHE A C 1
ATOM 527 O O . PHE A 1 68 ? -21.389 -23.087 73.857 1.00 57.59 68 PHE A O 1
ATOM 534 N N . GLU A 1 69 ? -19.173 -23.096 73.605 1.00 59.84 69 GLU A N 1
ATOM 535 C CA . GLU A 1 69 ? -18.913 -24.198 74.544 1.00 59.84 69 GLU A CA 1
ATOM 536 C C . GLU A 1 69 ? -19.215 -23.791 75.987 1.00 59.84 69 GLU A C 1
ATOM 538 O O . GLU A 1 69 ? -19.808 -24.573 76.723 1.00 59.84 69 GLU A O 1
ATOM 543 N N . GLY A 1 70 ? -18.856 -22.572 76.397 1.00 57.03 70 GLY A N 1
ATOM 544 C CA . GLY A 1 70 ? -19.189 -22.031 77.714 1.00 57.03 70 GLY A CA 1
ATOM 545 C C . GLY A 1 70 ? -20.699 -21.905 77.900 1.00 57.03 70 GLY A C 1
ATOM 546 O O . GLY A 1 70 ? -21.246 -22.375 78.894 1.00 57.03 70 GLY A O 1
ATOM 547 N N . PHE A 1 71 ? -21.404 -21.364 76.910 1.00 55.41 71 PHE A N 1
ATOM 548 C CA . PHE A 1 71 ? -22.861 -21.283 76.904 1.00 55.41 71 PHE A CA 1
ATOM 549 C C . PHE A 1 71 ? -23.500 -22.680 76.865 1.00 55.41 71 PHE A C 1
ATOM 551 O O . PHE A 1 71 ? -24.425 -22.958 77.623 1.00 55.41 71 PHE A O 1
ATOM 558 N N . SER A 1 72 ? -22.953 -23.601 76.068 1.00 54.03 72 SER A N 1
ATOM 559 C CA . SER A 1 72 ? -23.456 -24.973 75.942 1.00 54.03 72 SER A CA 1
ATOM 560 C C . SER A 1 72 ? -23.214 -25.825 77.189 1.00 54.03 72 SER A C 1
ATOM 562 O O . SER A 1 72 ? -24.035 -26.675 77.514 1.00 54.03 72 SER A O 1
ATOM 564 N N . ARG A 1 73 ? -22.117 -25.600 77.919 1.00 54.06 73 ARG A N 1
ATOM 565 C CA . ARG A 1 73 ? -21.836 -26.289 79.188 1.00 54.06 73 ARG A CA 1
ATOM 566 C C . ARG A 1 73 ? -22.598 -25.695 80.366 1.00 54.06 73 ARG A C 1
ATOM 568 O O . ARG A 1 73 ? -22.919 -26.435 81.284 1.00 54.06 73 ARG A O 1
ATOM 575 N N . THR A 1 74 ? -22.887 -24.393 80.344 1.00 51.56 74 THR A N 1
ATOM 576 C CA . THR A 1 74 ? -23.467 -23.699 81.508 1.00 51.56 74 THR A CA 1
ATOM 577 C C . THR A 1 74 ? -24.980 -23.513 81.392 1.00 51.56 74 THR A C 1
ATOM 579 O O . THR A 1 74 ? -25.690 -23.738 82.359 1.00 51.56 74 THR A O 1
ATOM 582 N N . MET A 1 75 ? -25.502 -23.133 80.220 1.00 46.47 75 MET A N 1
ATOM 583 C CA . MET A 1 75 ? -26.919 -22.766 80.042 1.00 46.47 75 MET A CA 1
ATOM 584 C C . MET A 1 75 ? -27.770 -23.882 79.427 1.00 46.47 75 MET A C 1
ATOM 586 O O . MET A 1 75 ? -28.959 -23.983 79.711 1.00 46.47 75 MET A O 1
ATOM 590 N N . LEU A 1 76 ? -27.185 -24.744 78.595 1.00 49.81 76 LEU A N 1
ATOM 591 C CA . LEU A 1 76 ? -27.913 -25.821 77.909 1.00 49.81 76 LEU A CA 1
ATOM 592 C C . LEU A 1 76 ? -28.419 -26.937 78.855 1.00 49.81 76 LEU A C 1
ATOM 594 O O . LEU A 1 76 ? -29.519 -27.432 78.610 1.00 49.81 76 LEU A O 1
ATOM 598 N N . PRO A 1 77 ? -27.719 -27.302 79.953 1.00 47.50 77 PRO A N 1
ATOM 599 C CA . PRO A 1 77 ? -28.274 -28.172 80.998 1.00 47.50 77 PRO A CA 1
ATOM 600 C C . PRO A 1 77 ? -29.444 -27.518 81.753 1.00 47.50 77 PRO A C 1
ATOM 602 O O . PRO A 1 77 ? -30.489 -28.147 81.915 1.00 47.50 77 PRO A O 1
ATOM 605 N N . ILE A 1 78 ? -29.316 -26.224 82.089 1.00 48.62 78 ILE A N 1
ATOM 606 C CA . ILE A 1 78 ? -30.351 -25.416 82.763 1.00 48.62 78 ILE A CA 1
ATOM 607 C C . ILE A 1 78 ? -31.635 -25.343 81.919 1.00 48.62 78 ILE A C 1
ATOM 609 O O . ILE A 1 78 ? -32.735 -25.463 82.448 1.00 48.62 78 ILE A O 1
ATOM 613 N N . LEU A 1 79 ? -31.507 -25.206 80.595 1.00 45.59 79 LEU A N 1
ATOM 614 C CA . LEU A 1 79 ? -32.646 -25.127 79.671 1.00 45.59 79 LEU A CA 1
ATOM 615 C C . LEU A 1 79 ? -33.262 -26.494 79.317 1.00 45.59 79 LEU A C 1
ATOM 617 O O . LEU A 1 79 ? -34.409 -26.542 78.883 1.00 45.59 79 LEU A O 1
ATOM 621 N N . ARG A 1 80 ? -32.541 -27.609 79.502 1.00 44.66 80 ARG A N 1
ATOM 622 C CA . ARG A 1 80 ? -33.048 -28.976 79.245 1.00 44.66 80 ARG A CA 1
ATOM 623 C C . ARG A 1 80 ? -33.604 -29.686 80.483 1.00 44.66 80 ARG A C 1
ATOM 625 O O . ARG A 1 80 ? -33.965 -30.856 80.382 1.00 44.66 80 ARG A O 1
ATOM 632 N N . GLY A 1 81 ? -33.666 -29.022 81.638 1.00 43.28 81 GLY A N 1
ATOM 633 C CA . GLY A 1 81 ? -34.100 -29.653 82.891 1.00 43.28 81 GLY A CA 1
ATOM 634 C C . GLY A 1 81 ? -33.134 -30.728 83.409 1.00 43.28 81 GLY A C 1
ATOM 635 O O . GLY A 1 81 ? -33.526 -31.564 84.218 1.00 43.28 81 GLY A O 1
ATOM 636 N N . GLY A 1 82 ? -31.883 -30.732 82.935 1.00 45.91 82 GLY A N 1
ATOM 637 C CA . GLY A 1 82 ? -30.821 -31.585 83.462 1.00 45.91 82 GLY A CA 1
ATOM 638 C C . GLY A 1 82 ? -30.086 -30.841 84.570 1.00 45.91 82 GLY A C 1
ATOM 639 O O . GLY A 1 82 ? -29.523 -29.779 84.313 1.00 45.91 82 GLY A O 1
ATOM 640 N N . ALA A 1 83 ? -30.116 -31.384 85.788 1.00 39.06 83 ALA A N 1
ATOM 641 C CA . ALA A 1 83 ? -29.486 -30.790 86.962 1.00 39.06 83 ALA A CA 1
ATOM 642 C C . ALA A 1 83 ? -28.028 -30.367 86.673 1.00 39.06 83 ALA A C 1
ATOM 644 O O . ALA A 1 83 ? -27.252 -31.178 86.157 1.00 39.06 83 ALA A O 1
ATOM 645 N N . PRO A 1 84 ? -27.638 -29.116 86.977 1.00 41.81 84 PRO A N 1
ATOM 646 C CA . PRO A 1 84 ? -26.248 -28.709 86.889 1.00 41.81 84 PRO A CA 1
ATOM 647 C C . PRO A 1 84 ? -25.466 -29.356 88.038 1.00 41.81 84 PRO A C 1
ATOM 649 O O . PRO A 1 84 ? -25.784 -29.152 89.207 1.00 41.81 84 PRO A O 1
ATOM 652 N N . GLU A 1 85 ? -24.398 -30.089 87.720 1.00 45.56 85 GLU A N 1
ATOM 653 C CA . GLU A 1 85 ? -23.334 -30.403 88.682 1.00 45.56 85 GLU A CA 1
ATOM 654 C C . GLU A 1 85 ? -22.546 -29.117 88.993 1.00 45.56 85 GLU A C 1
ATOM 656 O O . GLU A 1 85 ? -21.397 -28.943 88.593 1.00 45.56 85 GLU A O 1
ATOM 661 N N . THR A 1 86 ? -23.180 -28.162 89.672 1.00 43.91 86 THR A N 1
ATOM 662 C CA . THR A 1 86 ? -22.501 -27.016 90.280 1.00 43.91 86 THR A CA 1
ATOM 663 C C . THR A 1 86 ? -23.140 -26.719 91.629 1.00 43.91 86 THR A C 1
ATOM 665 O O . THR A 1 86 ? -24.311 -26.362 91.725 1.00 43.91 86 THR A O 1
ATOM 668 N N . THR A 1 87 ? -22.320 -26.877 92.661 1.00 48.28 87 THR A N 1
ATOM 669 C CA . THR A 1 87 ? -22.573 -26.872 94.107 1.00 48.28 87 THR A CA 1
ATOM 670 C C . THR A 1 87 ? -23.024 -25.516 94.679 1.00 48.28 87 THR A C 1
ATOM 672 O O . THR A 1 87 ? -22.383 -24.999 95.593 1.00 48.28 87 THR A O 1
ATOM 675 N N . GLY A 1 88 ? -24.066 -24.890 94.125 1.00 46.19 88 GLY A N 1
ATOM 676 C CA . GLY A 1 88 ? -24.467 -23.532 94.526 1.00 46.19 88 GLY A CA 1
ATOM 677 C C . GLY A 1 88 ? -25.962 -23.261 94.681 1.00 46.19 88 GLY A C 1
ATOM 678 O O . GLY A 1 88 ? -26.303 -22.408 95.488 1.00 46.19 88 GLY A O 1
ATOM 679 N N . ASP A 1 89 ? -26.836 -23.987 93.979 1.00 44.38 89 ASP A N 1
ATOM 680 C CA . ASP A 1 89 ? -28.291 -23.737 93.983 1.00 44.38 89 ASP A CA 1
ATOM 681 C C . ASP A 1 89 ? -29.112 -24.993 94.349 1.00 44.38 89 ASP A C 1
ATOM 683 O O . ASP A 1 89 ? -30.304 -25.084 94.058 1.00 44.38 89 ASP A O 1
ATOM 687 N N . GLU A 1 90 ? -28.493 -25.975 95.018 1.00 45.53 90 GLU A N 1
ATOM 688 C CA . GLU A 1 90 ? -29.232 -27.085 95.646 1.00 45.53 90 GLU A CA 1
ATOM 689 C C . GLU A 1 90 ? -30.164 -26.578 96.758 1.00 45.53 90 GLU A C 1
ATOM 691 O O . GLU A 1 90 ? -31.220 -27.167 96.981 1.00 45.53 90 GLU A O 1
ATOM 696 N N . ASP A 1 91 ? -29.839 -25.444 97.391 1.00 50.16 91 ASP A N 1
ATOM 697 C CA . ASP A 1 91 ? -30.631 -24.882 98.486 1.00 50.16 91 ASP A CA 1
ATOM 698 C C . ASP A 1 91 ? -32.051 -24.485 98.055 1.00 50.16 91 ASP A C 1
ATOM 700 O O . ASP A 1 91 ? -32.970 -24.645 98.845 1.00 50.16 91 ASP A O 1
ATOM 704 N N . PHE A 1 92 ? -32.292 -24.037 96.815 1.00 49.91 92 PHE A N 1
ATOM 705 C CA . PHE A 1 92 ? -33.642 -23.619 96.402 1.00 49.91 92 PHE A CA 1
ATOM 706 C C . PHE A 1 92 ? -34.589 -24.812 96.197 1.00 49.91 92 PHE A C 1
ATOM 708 O O . PHE A 1 92 ? -35.724 -24.797 96.678 1.00 49.91 92 PHE A O 1
ATOM 715 N N . PHE A 1 93 ? -34.109 -25.871 95.535 1.00 51.62 93 PHE A N 1
ATOM 716 C CA . PHE A 1 93 ? -34.889 -27.095 95.332 1.00 51.62 93 PHE A CA 1
ATOM 717 C C . PHE A 1 93 ? -35.041 -27.893 96.634 1.00 51.62 93 PHE A C 1
ATOM 719 O O . PHE A 1 93 ? -36.131 -28.391 96.904 1.00 51.62 93 PHE A O 1
ATOM 726 N N . LEU A 1 94 ? -34.009 -27.938 97.490 1.00 55.66 94 LEU A N 1
ATOM 727 C CA . LEU A 1 94 ? -34.105 -28.521 98.836 1.00 55.66 94 LEU A CA 1
ATOM 728 C C . LEU A 1 94 ? -35.070 -27.744 99.739 1.00 55.66 94 LEU A C 1
ATOM 730 O O . LEU A 1 94 ? -35.738 -28.357 100.571 1.00 55.66 94 LEU A O 1
ATOM 734 N N . GLU A 1 95 ? -35.167 -26.420 99.601 1.00 59.06 95 GLU A N 1
ATOM 735 C CA . GLU A 1 95 ? -36.098 -25.596 100.379 1.00 59.06 95 GLU A CA 1
ATOM 736 C C . GLU A 1 95 ? -37.555 -25.810 99.932 1.00 59.06 95 GLU A C 1
ATOM 738 O O . GLU A 1 95 ? -38.439 -25.935 100.779 1.00 59.06 95 GLU A O 1
ATOM 743 N N . GLU A 1 96 ? -37.832 -25.913 98.627 1.00 58.69 96 GLU A N 1
ATOM 744 C CA . GLU A 1 96 ? -39.175 -26.257 98.125 1.00 58.69 96 GLU A CA 1
ATOM 745 C C . GLU A 1 96 ? -39.570 -27.699 98.464 1.00 58.69 96 GLU A C 1
ATOM 747 O O . GLU A 1 96 ? -40.703 -27.945 98.885 1.00 58.69 96 GLU A O 1
ATOM 752 N N . GLU A 1 97 ? -38.640 -28.649 98.366 1.00 62.81 97 GLU A N 1
ATOM 753 C CA . GLU A 1 97 ? -38.881 -30.044 98.737 1.00 62.81 97 GLU A CA 1
ATOM 754 C C . GLU A 1 97 ? -39.092 -30.191 100.257 1.00 62.81 97 GLU A C 1
ATOM 756 O O . GLU A 1 97 ? -39.996 -30.912 100.694 1.00 62.81 97 GLU A O 1
ATOM 761 N N . LYS A 1 98 ? -38.364 -29.418 101.082 1.00 69.50 98 LYS A N 1
ATOM 762 C CA . LYS A 1 98 ? -38.625 -29.280 102.527 1.00 69.50 98 LYS A CA 1
ATOM 763 C C . LYS A 1 98 ? -39.987 -28.663 102.814 1.00 69.50 98 LYS A C 1
ATOM 765 O O . LYS A 1 98 ? -40.705 -29.202 103.652 1.00 69.50 98 LYS A O 1
ATOM 770 N N . LYS A 1 99 ? -40.374 -27.583 102.128 1.00 68.75 99 LYS A N 1
ATOM 771 C CA . LYS A 1 99 ? -41.693 -26.945 102.291 1.00 68.75 99 LYS A CA 1
ATOM 772 C C . LYS A 1 99 ? -42.829 -27.880 101.884 1.00 68.75 99 LYS A C 1
ATOM 774 O O . LYS A 1 99 ? -43.860 -27.915 102.552 1.00 68.75 99 LYS A O 1
ATOM 779 N N . LEU A 1 100 ? -42.640 -28.689 100.842 1.00 69.88 100 LEU A N 1
ATOM 780 C CA . LEU A 1 100 ? -43.603 -29.707 100.424 1.00 69.88 100 LEU A CA 1
ATOM 781 C C . LEU A 1 100 ? -43.697 -30.853 101.446 1.00 69.88 100 LEU A C 1
ATOM 783 O O . LEU A 1 100 ? -44.797 -31.303 101.779 1.00 69.88 100 LEU A O 1
ATOM 787 N N . ALA A 1 101 ? -42.564 -31.305 101.989 1.00 71.19 101 ALA A N 1
ATOM 788 C CA . ALA A 1 101 ? -42.533 -32.282 103.075 1.00 71.19 101 ALA A CA 1
ATOM 789 C C . ALA A 1 101 ? -43.192 -31.737 104.357 1.00 71.19 101 ALA A C 1
ATOM 791 O O . ALA A 1 101 ? -43.958 -32.448 105.013 1.00 71.19 101 ALA A O 1
ATOM 792 N N . GLU A 1 102 ? -42.959 -30.467 104.687 1.00 73.75 102 GLU A N 1
ATOM 793 C CA . GLU A 1 102 ? -43.559 -29.766 105.822 1.00 73.75 102 GLU A CA 1
ATOM 794 C C . GLU A 1 102 ? -45.069 -29.572 105.634 1.00 73.75 102 GLU A C 1
ATOM 796 O O . GLU A 1 102 ? -45.840 -29.885 106.539 1.00 73.75 102 GLU A O 1
ATOM 801 N N . PHE A 1 103 ? -45.523 -29.197 104.437 1.00 72.62 103 PHE A N 1
ATOM 802 C CA . PHE A 1 103 ? -46.941 -29.147 104.078 1.00 72.62 103 PHE A CA 1
ATOM 803 C C . PHE A 1 103 ? -47.625 -30.510 104.240 1.00 72.62 103 PHE A C 1
ATOM 805 O O . PHE A 1 103 ? -48.688 -30.612 104.855 1.00 72.62 103 PHE A O 1
ATOM 812 N N . ASN A 1 104 ? -47.003 -31.584 103.745 1.00 73.69 104 ASN A N 1
ATOM 813 C CA . ASN A 1 104 ? -47.535 -32.941 103.883 1.00 73.69 104 ASN A CA 1
ATOM 814 C C . ASN A 1 104 ? -47.577 -33.400 105.351 1.00 73.69 104 ASN A C 1
ATOM 816 O O . ASN A 1 104 ? -48.531 -34.066 105.771 1.00 73.69 104 ASN A O 1
ATOM 820 N N . LYS A 1 105 ? -46.588 -33.000 106.158 1.00 76.50 105 LYS A N 1
ATOM 821 C CA . LYS A 1 105 ? -46.558 -33.242 107.605 1.00 76.50 105 LYS A CA 1
ATOM 822 C C . LYS A 1 105 ? -47.682 -32.489 108.323 1.00 76.50 105 LYS A C 1
ATOM 824 O O . LYS A 1 105 ? -48.430 -33.108 109.077 1.00 76.50 105 LYS A O 1
ATOM 829 N N . LEU A 1 106 ? -47.860 -31.200 108.027 1.00 73.56 106 LEU A N 1
ATOM 830 C CA . LEU A 1 106 ? -48.936 -30.359 108.565 1.00 73.56 106 LEU A CA 1
ATOM 831 C C . LEU A 1 106 ? -50.318 -30.898 108.188 1.00 73.56 106 LEU A C 1
ATOM 833 O O . LEU A 1 106 ? -51.196 -30.975 109.042 1.00 73.56 106 LEU A O 1
ATOM 837 N N . LYS A 1 107 ? -50.500 -31.346 106.942 1.00 73.06 107 LYS A N 1
ATOM 838 C CA . LYS A 1 107 ? -51.734 -31.986 106.470 1.00 73.06 107 LYS A CA 1
ATOM 839 C C . LYS A 1 107 ? -52.041 -33.273 107.238 1.00 73.06 107 LYS A C 1
ATOM 841 O O . LYS A 1 107 ? -53.174 -33.488 107.657 1.00 73.06 107 LYS A O 1
ATOM 846 N N . THR A 1 108 ? -51.031 -34.109 107.470 1.00 75.62 108 THR A N 1
ATOM 847 C CA . THR A 1 108 ? -51.183 -35.361 108.229 1.00 75.62 108 THR A CA 1
ATOM 848 C C . THR A 1 108 ? -51.516 -35.099 109.701 1.00 75.62 108 THR A C 1
ATOM 850 O O . THR A 1 108 ? -52.369 -35.773 110.280 1.00 75.62 108 THR A O 1
ATOM 853 N N . GLU A 1 109 ? -50.873 -34.102 110.309 1.00 72.75 109 GLU A N 1
ATOM 854 C CA . GLU A 1 109 ? -51.105 -33.695 111.697 1.00 72.75 109 GLU A CA 1
ATOM 855 C C . GLU A 1 109 ? -52.477 -33.042 111.887 1.00 72.75 109 GLU A C 1
ATOM 857 O O . GLU A 1 109 ? -53.161 -33.312 112.872 1.00 72.75 109 GLU A O 1
ATOM 862 N N . ASN A 1 110 ? -52.928 -32.265 110.907 1.00 70.19 110 ASN A N 1
ATOM 863 C CA . ASN A 1 110 ? -54.273 -31.710 110.867 1.00 70.19 110 ASN A CA 1
ATOM 864 C C . ASN A 1 110 ? -55.338 -32.827 110.807 1.00 70.19 110 ASN A C 1
ATOM 866 O O . ASN A 1 110 ? -56.241 -32.872 111.639 1.00 70.19 110 ASN A O 1
ATOM 870 N N . GLU A 1 111 ? -55.170 -33.825 109.934 1.00 73.44 111 GLU A N 1
ATOM 871 C CA . GLU A 1 111 ? -56.054 -35.003 109.886 1.00 73.44 111 GLU A CA 1
ATOM 872 C C . GLU A 1 111 ? -55.993 -35.869 111.163 1.00 73.44 111 GLU A C 1
ATOM 874 O O . GLU A 1 111 ? -56.941 -36.592 111.486 1.00 73.44 111 GLU A O 1
ATOM 879 N N . ARG A 1 112 ? -54.890 -35.819 111.922 1.00 77.38 112 ARG A N 1
ATOM 880 C CA . ARG A 1 112 ? -54.789 -36.428 113.260 1.00 77.38 112 ARG A CA 1
ATOM 881 C C . ARG A 1 112 ? -55.599 -35.632 114.286 1.00 77.38 112 ARG A C 1
ATOM 883 O O . ARG A 1 112 ? -56.410 -36.225 114.990 1.00 77.38 112 ARG A O 1
ATOM 890 N N . LEU A 1 113 ? -55.437 -34.308 114.327 1.00 71.50 113 LEU A N 1
ATOM 891 C CA . LEU A 1 113 ? -56.176 -33.410 115.221 1.00 71.50 113 LEU A CA 1
ATOM 892 C C . LEU A 1 113 ? -57.686 -33.441 114.950 1.00 71.50 113 LEU A C 1
ATOM 894 O O . LEU A 1 113 ? -58.457 -33.525 115.900 1.00 71.50 113 LEU A O 1
ATOM 898 N N . LYS A 1 114 ? -58.123 -33.488 113.682 1.00 70.31 114 LYS A N 1
ATOM 899 C CA . LYS A 1 114 ? -59.539 -33.703 113.325 1.00 70.31 114 LYS A CA 1
ATOM 900 C C . LYS A 1 114 ? -60.082 -34.991 113.931 1.00 70.31 114 LYS A C 1
ATOM 902 O O . LYS A 1 114 ? -61.159 -34.986 114.519 1.00 70.31 114 LYS A O 1
ATOM 907 N N . ARG A 1 115 ? -59.332 -36.093 113.822 1.00 71.50 115 ARG A N 1
ATOM 908 C CA . ARG A 1 115 ? -59.718 -37.385 114.406 1.00 71.50 115 ARG A CA 1
ATOM 909 C C . ARG A 1 115 ? -59.756 -37.343 115.932 1.00 71.50 115 ARG A C 1
ATOM 911 O O . ARG A 1 115 ? -60.680 -37.900 116.511 1.00 71.50 115 ARG A O 1
ATOM 918 N N . GLU A 1 116 ? -58.817 -36.655 116.577 1.00 69.19 116 GLU A N 1
ATOM 919 C CA . GLU A 1 116 ? -58.818 -36.474 118.033 1.00 69.19 116 GLU A CA 1
ATOM 920 C C . GLU A 1 116 ? -59.999 -35.621 118.516 1.00 69.19 116 GLU A C 1
ATOM 922 O O . GLU A 1 116 ? -60.718 -36.047 119.417 1.00 69.19 116 GLU A O 1
ATOM 927 N N . VAL A 1 117 ? -60.267 -34.477 117.879 1.00 65.19 117 VAL A N 1
ATOM 928 C CA . VAL A 1 117 ? -61.435 -33.621 118.168 1.00 65.19 117 VAL A CA 1
ATOM 929 C C . VAL A 1 117 ? -62.738 -34.404 117.990 1.00 65.19 117 VAL A C 1
ATOM 931 O O . VAL A 1 117 ? -63.621 -34.339 118.844 1.00 65.19 117 VAL A O 1
ATOM 934 N N . VAL A 1 118 ? -62.848 -35.207 116.925 1.00 65.50 118 VAL A N 1
ATOM 935 C CA . VAL A 1 118 ? -63.995 -36.102 116.705 1.00 65.50 118 VAL A CA 1
ATOM 936 C C . VAL A 1 118 ? -64.070 -37.187 117.783 1.00 65.50 118 VAL A C 1
ATOM 938 O O . VAL A 1 118 ? -65.151 -37.441 118.293 1.00 65.50 118 VAL A O 1
ATOM 941 N N . SER A 1 119 ? -62.957 -37.796 118.199 1.00 63.34 119 SER A N 1
ATOM 942 C CA . SER A 1 119 ? -62.961 -38.822 119.255 1.00 63.34 119 SER A CA 1
ATOM 943 C C . SER A 1 119 ? -63.380 -38.280 120.628 1.00 63.34 119 SER A C 1
ATOM 945 O O . SER A 1 119 ? -64.070 -38.976 121.366 1.00 63.34 119 SER A O 1
ATOM 947 N N . VAL A 1 120 ? -63.046 -37.022 120.937 1.00 60.69 120 VAL A N 1
ATOM 948 C CA . VAL A 1 120 ? -63.494 -36.331 122.158 1.00 60.69 120 VAL A CA 1
ATOM 949 C C . VAL A 1 120 ? -64.971 -35.922 122.047 1.00 60.69 120 VAL A C 1
ATOM 951 O O . VAL A 1 120 ? -65.698 -36.008 123.031 1.00 60.69 120 VAL A O 1
ATOM 954 N N . LYS A 1 121 ? -65.453 -35.560 120.847 1.00 58.03 121 LYS A N 1
ATOM 955 C CA . LYS A 1 121 ? -66.876 -35.258 120.574 1.00 58.03 121 LYS A CA 1
ATOM 956 C C . LYS A 1 121 ? -67.792 -36.489 120.524 1.00 58.03 121 LYS A C 1
ATOM 958 O O . LYS A 1 121 ? -68.982 -36.355 120.788 1.00 58.03 121 LYS A O 1
ATOM 963 N N . VAL A 1 122 ? -67.269 -37.656 120.141 1.00 52.78 122 VAL A N 1
ATOM 964 C CA . VAL A 1 122 ? -68.030 -38.909 119.937 1.00 52.78 122 VAL A CA 1
ATOM 965 C C . VAL A 1 122 ? -67.821 -39.903 121.093 1.00 52.78 122 VAL A C 1
ATOM 967 O O . VAL A 1 122 ? -68.487 -40.936 121.148 1.00 52.78 122 VAL A O 1
ATOM 970 N N . GLY A 1 123 ? -66.947 -39.584 122.056 1.00 48.03 123 GLY A N 1
ATOM 971 C CA . GLY A 1 123 ? -66.885 -40.274 123.344 1.00 48.03 123 GLY A CA 1
ATOM 972 C C . GLY A 1 123 ? -68.270 -40.296 123.995 1.00 48.03 123 GLY A C 1
ATOM 973 O O . GLY A 1 123 ? -68.919 -39.261 124.104 1.00 48.03 123 GLY A O 1
ATOM 974 N N . SER A 1 124 ? -68.727 -41.502 124.337 1.00 45.50 124 SER A N 1
ATOM 975 C CA . SER A 1 124 ? -70.092 -41.884 124.708 1.00 45.50 124 SER A CA 1
ATOM 976 C C . SER A 1 124 ? -70.903 -40.827 125.474 1.00 45.50 124 SER A C 1
ATOM 978 O O . SER A 1 124 ? -70.363 -40.193 126.382 1.00 45.50 124 SER A O 1
ATOM 980 N N . PRO A 1 125 ? -72.220 -40.694 125.198 1.00 45.38 125 PRO A N 1
ATOM 981 C CA . PRO A 1 125 ? -73.093 -39.816 125.968 1.00 45.38 125 PRO A CA 1
ATOM 982 C C . PRO A 1 125 ? -72.935 -40.152 127.450 1.00 45.38 125 PRO A C 1
ATOM 984 O O . PRO A 1 125 ? -73.142 -41.298 127.850 1.00 45.38 125 PRO A O 1
ATOM 987 N N . ILE A 1 126 ? -72.529 -39.159 128.246 1.00 45.19 126 ILE A N 1
ATOM 988 C CA . ILE A 1 126 ? -72.435 -39.263 129.701 1.00 45.19 126 ILE A CA 1
ATOM 989 C C . ILE A 1 126 ? -73.865 -39.462 130.211 1.00 45.19 126 ILE A C 1
ATOM 991 O O . ILE A 1 126 ? -74.586 -38.516 130.519 1.00 45.19 126 ILE A O 1
ATOM 995 N N . THR A 1 127 ? -74.312 -40.715 130.243 1.00 42.88 127 THR A N 1
ATOM 996 C CA . THR A 1 127 ? -75.502 -41.116 130.977 1.00 42.88 127 THR A CA 1
ATOM 997 C C . THR A 1 127 ? -75.164 -40.965 132.448 1.00 42.88 127 THR A C 1
ATOM 999 O O . THR A 1 127 ? -74.243 -41.597 132.962 1.00 42.88 127 THR A O 1
ATOM 1002 N N . THR A 1 128 ? -75.888 -40.068 133.099 1.00 44.50 128 THR A N 1
ATOM 1003 C CA . THR A 1 128 ? -75.797 -39.716 134.511 1.00 44.50 128 THR A CA 1
ATOM 1004 C C . THR A 1 128 ? -75.908 -40.938 135.420 1.00 44.50 128 THR A C 1
ATOM 1006 O O . THR A 1 128 ? -77.000 -41.261 135.867 1.00 44.50 128 THR A O 1
ATOM 1009 N N . THR A 1 129 ? -74.787 -41.579 135.736 1.00 44.84 129 THR A N 1
ATOM 1010 C CA . THR A 1 129 ? -74.566 -42.313 136.990 1.00 44.84 129 THR A CA 1
ATOM 1011 C C . THR A 1 129 ? -73.067 -42.571 137.159 1.00 44.84 129 THR A C 1
ATOM 1013 O O . THR A 1 129 ? -72.453 -43.216 136.321 1.00 44.84 129 THR A O 1
ATOM 1016 N N . SER A 1 130 ? -72.528 -42.066 138.273 1.00 42.59 130 SER A N 1
ATOM 1017 C CA . SER A 1 130 ? -71.163 -42.199 138.811 1.00 42.59 130 SER A CA 1
ATOM 1018 C C . SER A 1 130 ? -70.005 -41.504 138.071 1.00 42.59 130 SER A C 1
ATOM 1020 O O . SER A 1 130 ? -69.459 -42.022 137.106 1.00 42.59 130 SER A O 1
ATOM 1022 N N . GLY A 1 131 ? -69.528 -40.400 138.662 1.00 51.03 131 GLY A N 1
ATOM 1023 C CA . GLY A 1 131 ? -68.114 -40.334 139.052 1.00 51.03 131 GLY A CA 1
ATOM 1024 C C . GLY A 1 131 ? -67.140 -39.461 138.264 1.00 51.03 131 GLY A C 1
ATOM 1025 O O . GLY A 1 131 ? -65.967 -39.529 138.597 1.00 51.03 131 GLY A O 1
ATOM 1026 N N . ILE A 1 132 ? -67.561 -38.642 137.296 1.00 48.56 132 ILE A N 1
ATOM 1027 C CA . ILE A 1 132 ? -66.653 -37.650 136.688 1.00 48.56 132 ILE A CA 1
ATOM 1028 C C . ILE A 1 132 ? -66.788 -36.349 137.478 1.00 48.56 132 ILE A C 1
ATOM 1030 O O . ILE A 1 132 ? -67.875 -35.768 137.558 1.00 48.56 132 ILE A O 1
ATOM 1034 N N . SER A 1 133 ? -65.709 -35.917 138.122 1.00 55.38 133 SER A N 1
ATOM 1035 C CA . SER A 1 133 ? -65.708 -34.666 138.879 1.00 55.38 133 SER A CA 1
ATOM 1036 C C . SER A 1 133 ? -65.916 -33.475 137.933 1.00 55.38 133 SER A C 1
ATOM 1038 O O . SER A 1 133 ? -65.527 -33.500 136.765 1.00 55.38 133 SER A O 1
ATOM 1040 N N . LYS A 1 134 ? -66.527 -32.392 138.426 1.00 62.00 134 LYS A N 1
ATOM 1041 C CA . LYS A 1 134 ? -66.690 -31.149 137.649 1.00 62.00 134 LYS A CA 1
ATOM 1042 C C . LYS A 1 134 ? -65.343 -30.631 137.114 1.00 62.00 134 LYS A C 1
ATOM 1044 O O . LYS A 1 134 ? -65.313 -30.021 136.051 1.00 62.00 134 LYS A O 1
ATOM 1049 N N . GLU A 1 135 ? -64.247 -30.907 137.821 1.00 61.31 135 GLU A N 1
ATOM 1050 C CA . GLU A 1 135 ? -62.885 -30.601 137.377 1.00 61.31 135 GLU A CA 1
ATOM 1051 C C . GLU A 1 135 ? -62.464 -31.421 136.154 1.00 61.31 135 GLU A C 1
ATOM 1053 O O . GLU A 1 135 ? -61.969 -30.835 135.196 1.00 61.31 135 GLU A O 1
ATOM 1058 N N . GLU A 1 136 ? -62.727 -32.727 136.101 1.00 61.78 136 GLU A N 1
ATOM 1059 C CA . GLU A 1 136 ? -62.393 -33.558 134.931 1.00 61.78 136 GLU A CA 1
ATOM 1060 C C . GLU A 1 136 ? -63.181 -33.151 133.677 1.00 61.78 136 GLU A C 1
ATOM 1062 O O . GLU A 1 136 ? -62.611 -33.085 132.589 1.00 61.78 136 GLU A O 1
ATOM 1067 N N . PHE A 1 137 ? -64.461 -32.789 133.817 1.00 67.88 137 PHE A N 1
ATOM 1068 C CA . PHE A 1 137 ? -65.255 -32.279 132.692 1.00 67.88 137 PHE A CA 1
ATOM 1069 C C . PHE A 1 137 ? -64.727 -30.933 132.176 1.00 67.88 137 PHE A C 1
ATOM 1071 O O . PHE A 1 137 ? -64.572 -30.744 130.970 1.00 67.88 137 PHE A O 1
ATOM 1078 N N . MET A 1 138 ? -64.404 -30.002 133.080 1.00 69.44 138 MET A N 1
ATOM 1079 C CA . MET A 1 138 ? -63.826 -28.710 132.694 1.00 69.44 138 MET A CA 1
ATOM 1080 C C . MET A 1 138 ? -62.431 -28.871 132.078 1.00 69.44 138 MET A C 1
ATOM 1082 O O . MET A 1 138 ? -62.085 -28.131 131.158 1.00 69.44 138 MET A O 1
ATOM 1086 N N . THR A 1 139 ? -61.655 -29.861 132.524 1.00 71.56 139 THR A N 1
ATOM 1087 C CA . THR A 1 139 ? -60.338 -30.180 131.956 1.00 71.56 139 THR A CA 1
ATOM 1088 C C . THR A 1 139 ? -60.475 -30.714 130.529 1.00 71.56 139 THR A C 1
ATOM 1090 O O . THR A 1 139 ? -59.829 -30.187 129.628 1.00 71.56 139 THR A O 1
ATOM 1093 N N . LEU A 1 140 ? -61.391 -31.658 130.284 1.00 72.62 140 LEU A N 1
ATOM 1094 C CA . LEU A 1 140 ? -61.676 -32.181 128.939 1.00 72.62 140 LEU A CA 1
ATOM 1095 C C . LEU A 1 140 ? -62.251 -31.115 127.996 1.00 72.62 140 LEU A C 1
ATOM 1097 O O . LEU A 1 140 ? -61.902 -31.082 126.818 1.00 72.62 140 LEU A O 1
ATOM 1101 N N . GLN A 1 141 ? -63.098 -30.213 128.502 1.00 72.81 141 GLN A N 1
ATOM 1102 C CA . GLN A 1 141 ? -63.629 -29.100 127.712 1.00 72.81 141 GLN A CA 1
ATOM 1103 C C . GLN A 1 141 ? -62.529 -28.099 127.331 1.00 72.81 141 GLN A C 1
ATOM 1105 O O . GLN A 1 141 ? -62.525 -27.580 126.215 1.00 72.81 141 GLN A O 1
ATOM 1110 N N . THR A 1 142 ? -61.589 -27.839 128.243 1.00 74.06 142 THR A N 1
ATOM 1111 C CA . THR A 1 142 ? -60.430 -26.977 127.972 1.00 74.06 142 THR A CA 1
ATOM 1112 C C . THR A 1 142 ? -59.501 -27.639 126.954 1.00 74.06 142 THR A C 1
ATOM 1114 O O . THR A 1 142 ? -59.108 -26.998 125.986 1.00 74.06 142 THR A O 1
ATOM 1117 N N . GLU A 1 143 ? -59.247 -28.944 127.092 1.00 75.06 143 GLU A N 1
ATOM 1118 C CA . GLU A 1 143 ? -58.430 -29.712 126.147 1.00 75.06 143 GLU A CA 1
ATOM 1119 C C . GLU A 1 143 ? -59.068 -29.783 124.747 1.00 75.06 143 GLU A C 1
ATOM 1121 O O . GLU A 1 143 ? -58.370 -29.669 123.738 1.00 75.06 143 GLU A O 1
ATOM 1126 N N . LEU A 1 144 ? -60.398 -29.906 124.659 1.00 74.81 144 LEU A N 1
ATOM 1127 C CA . LEU A 1 144 ? -61.130 -29.850 123.392 1.00 74.81 144 LEU A CA 1
ATOM 1128 C C . LEU A 1 144 ? -60.993 -28.477 122.726 1.00 74.81 144 LEU A C 1
ATOM 1130 O O . LEU A 1 144 ? -60.679 -28.410 121.538 1.00 74.81 144 LEU A O 1
ATOM 1134 N N . ASN A 1 145 ? -61.191 -27.398 123.485 1.00 74.75 145 ASN A N 1
ATOM 1135 C CA . ASN A 1 145 ? -61.060 -26.037 122.971 1.00 74.75 145 ASN A CA 1
ATOM 1136 C C . ASN A 1 145 ? -59.621 -25.757 122.501 1.00 74.75 145 ASN A C 1
ATOM 1138 O O . ASN A 1 145 ? -59.428 -25.196 121.423 1.00 74.75 145 ASN A O 1
ATOM 1142 N N . ASP A 1 146 ? -58.607 -26.201 123.249 1.00 76.50 146 ASP A N 1
ATOM 1143 C CA . ASP A 1 146 ? -57.201 -26.060 122.858 1.00 76.50 146 ASP A CA 1
ATOM 1144 C C . ASP A 1 146 ? -56.882 -26.844 121.576 1.00 76.50 146 ASP A C 1
ATOM 1146 O O . ASP A 1 146 ? -56.189 -26.330 120.692 1.00 76.50 146 ASP A O 1
ATOM 1150 N N . LYS A 1 147 ? -57.425 -28.061 121.422 1.00 76.38 147 LYS A N 1
ATOM 1151 C CA . LYS A 1 147 ? -57.279 -28.854 120.189 1.00 76.38 147 LYS A CA 1
ATOM 1152 C C . LYS A 1 147 ? -58.020 -28.237 119.002 1.00 76.38 147 LYS A C 1
ATOM 1154 O O . LYS A 1 147 ? -57.482 -28.257 117.897 1.00 76.38 147 LYS A O 1
ATOM 1159 N N . GLU A 1 148 ? -59.199 -27.648 119.203 1.00 73.81 148 GLU A N 1
ATOM 1160 C CA . GLU A 1 148 ? -59.922 -26.910 118.156 1.00 73.81 148 GLU A CA 1
ATOM 1161 C C . GLU A 1 148 ? -59.165 -25.641 117.728 1.00 73.81 148 GLU A C 1
ATOM 1163 O O . GLU A 1 148 ? -59.051 -25.368 116.532 1.00 73.81 148 GLU A O 1
ATOM 1168 N N . ILE A 1 149 ? -58.552 -24.916 118.668 1.00 76.81 149 ILE A N 1
ATOM 1169 C CA . ILE A 1 149 ? -57.694 -23.759 118.367 1.00 76.81 149 ILE A CA 1
ATOM 1170 C C . ILE A 1 149 ? -56.434 -24.194 117.602 1.00 76.81 149 ILE A C 1
ATOM 1172 O O . ILE A 1 149 ? -56.031 -23.533 116.641 1.00 76.81 149 ILE A O 1
ATOM 1176 N N . GLN A 1 150 ? -55.792 -25.300 117.994 1.00 75.62 150 GLN A N 1
ATOM 1177 C CA . GLN A 1 150 ? -54.643 -25.846 117.262 1.00 75.62 150 GLN A CA 1
ATOM 1178 C C . GLN A 1 150 ? -55.024 -26.293 115.849 1.00 75.62 150 GLN A C 1
ATOM 1180 O O . GLN A 1 150 ? -54.277 -26.023 114.907 1.00 75.62 150 GLN A O 1
ATOM 1185 N N . LEU A 1 151 ? -56.192 -26.919 115.689 1.00 76.44 151 LEU A N 1
ATOM 1186 C CA . LEU A 1 151 ? -56.719 -27.315 114.389 1.00 76.44 151 LEU A CA 1
ATOM 1187 C C . LEU A 1 151 ? -56.918 -26.095 113.480 1.00 76.44 151 LEU A C 1
ATOM 1189 O O . LEU A 1 151 ? -56.392 -26.074 112.371 1.00 76.44 151 LEU A O 1
ATOM 1193 N N . GLN A 1 152 ? -57.572 -25.045 113.982 1.00 76.56 152 GLN A N 1
ATOM 1194 C CA . GLN A 1 152 ? -57.761 -23.797 113.237 1.00 76.56 152 GLN A CA 1
ATOM 1195 C C . GLN A 1 152 ? -56.426 -23.158 112.836 1.00 76.56 152 GLN A C 1
ATOM 1197 O O . GLN A 1 152 ? -56.262 -22.752 111.688 1.00 76.56 152 GLN A O 1
ATOM 1202 N N . LYS A 1 153 ? -55.436 -23.113 113.740 1.00 79.88 153 LYS A N 1
ATOM 1203 C CA . LYS A 1 153 ? -54.089 -22.604 113.417 1.00 79.88 153 LYS A CA 1
ATOM 1204 C C . LYS A 1 153 ? -53.431 -23.399 112.286 1.00 79.88 153 LYS A C 1
ATOM 1206 O O . LYS A 1 153 ? -52.834 -22.801 111.394 1.00 79.88 153 LYS A O 1
ATOM 1211 N N . LYS A 1 154 ? -53.553 -24.729 112.302 1.00 77.88 154 LYS A N 1
ATOM 1212 C CA . LYS A 1 154 ? -53.004 -25.599 111.252 1.00 77.88 154 LYS A CA 1
ATOM 1213 C C . LYS A 1 154 ? -53.764 -25.469 109.931 1.00 77.88 154 LYS A C 1
ATOM 1215 O O . LYS A 1 154 ? -53.127 -25.516 108.884 1.00 77.88 154 LYS A O 1
ATOM 1220 N N . ASP A 1 155 ? -55.078 -25.258 109.958 1.00 75.69 155 ASP A N 1
ATOM 1221 C CA . ASP A 1 155 ? -55.872 -24.961 108.758 1.00 75.69 155 ASP A CA 1
ATOM 1222 C C . ASP A 1 155 ? -55.453 -23.626 108.122 1.00 75.69 155 ASP A C 1
ATOM 1224 O O . ASP A 1 155 ? -55.237 -23.569 106.910 1.00 75.69 155 ASP A O 1
ATOM 1228 N N . PHE A 1 156 ? -55.245 -22.576 108.925 1.00 80.25 156 PHE A N 1
ATOM 1229 C CA . PHE A 1 156 ? -54.718 -21.295 108.438 1.00 80.25 156 PHE A CA 1
ATOM 1230 C C . PHE A 1 156 ? -53.325 -21.433 107.815 1.00 80.25 156 PHE A C 1
ATOM 1232 O O . PHE A 1 156 ? -53.048 -20.838 106.775 1.00 80.25 156 PHE A O 1
ATOM 1239 N N . GLU A 1 157 ? -52.443 -22.231 108.415 1.00 77.81 157 GLU A N 1
ATOM 1240 C CA . GLU A 1 157 ? -51.090 -22.440 107.893 1.00 77.81 157 GLU A CA 1
ATOM 1241 C C . GLU A 1 157 ? -51.088 -23.237 106.577 1.00 77.81 157 GLU A C 1
ATOM 1243 O O . GLU A 1 157 ? -50.370 -22.886 105.640 1.00 77.81 157 GLU A O 1
ATOM 1248 N N . ILE A 1 158 ? -51.966 -24.239 106.448 1.00 75.56 158 ILE A N 1
ATOM 1249 C CA . ILE A 1 158 ? -52.202 -24.956 105.184 1.00 75.56 158 ILE A CA 1
ATOM 1250 C C . ILE A 1 158 ? -52.749 -24.007 104.112 1.00 75.56 158 ILE A C 1
ATOM 1252 O O . ILE A 1 158 ? -52.292 -24.061 102.969 1.00 75.56 158 ILE A O 1
ATOM 1256 N N . GLN A 1 159 ? -53.694 -23.126 104.454 1.00 79.06 159 GLN A N 1
ATOM 1257 C CA . GLN A 1 159 ? -54.220 -22.125 103.520 1.00 79.06 159 GLN A CA 1
ATOM 1258 C C . GLN A 1 159 ? -53.129 -21.147 103.065 1.00 79.06 159 GLN A C 1
ATOM 1260 O O . GLN A 1 159 ? -53.026 -20.890 101.866 1.00 79.06 159 GLN A O 1
ATOM 1265 N N . ARG A 1 160 ? -52.264 -20.678 103.979 1.00 84.88 160 ARG A N 1
ATOM 1266 C CA . ARG A 1 160 ? -51.120 -19.812 103.643 1.00 84.88 160 ARG A CA 1
ATOM 1267 C C . ARG A 1 160 ? -50.180 -20.485 102.643 1.00 84.88 160 ARG A C 1
ATOM 1269 O O . ARG A 1 160 ? -49.901 -19.908 101.598 1.00 84.88 160 ARG A O 1
ATOM 1276 N N . ILE A 1 161 ? -49.747 -21.716 102.926 1.00 76.19 161 ILE A N 1
ATOM 1277 C CA . ILE A 1 161 ? -48.839 -22.465 102.040 1.00 76.19 161 ILE A CA 1
ATOM 1278 C C . ILE A 1 161 ? -49.510 -22.770 100.690 1.00 76.19 161 ILE A C 1
ATOM 1280 O O . ILE A 1 161 ? -48.861 -22.735 99.648 1.00 76.19 161 ILE A O 1
ATOM 1284 N N . THR A 1 162 ? -50.820 -23.032 100.679 1.00 76.75 162 THR A N 1
ATOM 1285 C CA . THR A 1 162 ? -51.574 -23.248 99.433 1.00 76.75 162 THR A CA 1
ATOM 1286 C C . THR A 1 162 ? -51.575 -21.993 98.559 1.00 76.75 162 THR A C 1
ATOM 1288 O O . THR A 1 162 ? -51.353 -22.093 97.354 1.00 76.75 162 THR A O 1
ATOM 1291 N N . LEU A 1 163 ? -51.771 -20.818 99.162 1.00 79.88 163 LEU A N 1
ATOM 1292 C CA . LEU A 1 163 ? -51.733 -19.534 98.463 1.00 79.88 163 LEU A CA 1
ATOM 1293 C C . LEU A 1 163 ? -50.316 -19.200 97.959 1.00 79.88 163 LEU A C 1
ATOM 1295 O O . LEU A 1 163 ? -50.148 -18.767 96.821 1.00 79.88 163 LEU A O 1
ATOM 1299 N N . GLU A 1 164 ? -49.286 -19.453 98.775 1.00 77.69 164 GLU A N 1
ATOM 1300 C CA . GLU A 1 164 ? -47.879 -19.308 98.372 1.00 77.69 164 GLU A CA 1
ATOM 1301 C C . GLU A 1 164 ? -47.552 -20.202 97.164 1.00 77.69 164 GLU A C 1
ATOM 1303 O O . GLU A 1 164 ? -46.971 -19.723 96.191 1.00 77.69 164 GLU A O 1
ATOM 1308 N N . ASN A 1 165 ? -48.006 -21.460 97.161 1.00 75.94 165 ASN A N 1
ATOM 1309 C CA . ASN A 1 165 ? -47.838 -22.367 96.022 1.00 75.94 165 ASN A CA 1
ATOM 1310 C C . ASN A 1 165 ? -48.567 -21.886 94.758 1.00 75.94 165 ASN A C 1
ATOM 1312 O O . ASN A 1 165 ? -48.030 -22.028 93.661 1.00 75.94 165 ASN A O 1
ATOM 1316 N N . GLN A 1 166 ? -49.765 -21.305 94.885 1.00 78.56 166 GLN A N 1
ATOM 1317 C CA . GLN A 1 166 ? -50.485 -20.721 93.745 1.00 78.56 166 GLN A CA 1
ATOM 1318 C C . GLN A 1 166 ? -49.719 -19.533 93.143 1.00 78.56 166 GLN A C 1
ATOM 1320 O O . GLN A 1 166 ? -49.542 -19.475 91.926 1.00 78.56 166 GLN A O 1
ATOM 1325 N N . ASN A 1 167 ? -49.180 -18.644 93.983 1.00 77.94 167 ASN A N 1
ATOM 1326 C CA . ASN A 1 167 ? -48.353 -17.518 93.535 1.00 77.94 167 ASN A CA 1
ATOM 1327 C C . ASN A 1 167 ? -47.047 -17.985 92.867 1.00 77.94 167 ASN A C 1
ATOM 1329 O O . ASN A 1 167 ? -46.630 -17.429 91.844 1.00 77.94 167 ASN A O 1
ATOM 1333 N N . SER A 1 168 ? -46.405 -19.027 93.407 1.00 78.12 168 SER A N 1
ATOM 1334 C CA . SER A 1 168 ? -45.233 -19.651 92.779 1.00 78.12 168 SER A CA 1
ATOM 1335 C C . SER A 1 168 ? -45.584 -20.266 91.422 1.00 78.12 168 SER A C 1
ATOM 1337 O O . SER A 1 168 ? -44.852 -20.058 90.454 1.00 78.12 168 SER A O 1
ATOM 1339 N N . GLN A 1 169 ? -46.729 -20.946 91.296 1.00 75.81 169 GLN A N 1
ATOM 1340 C CA . GLN A 1 169 ? -47.196 -21.494 90.016 1.00 75.81 169 GLN A CA 1
ATOM 1341 C C . GLN A 1 169 ? -47.462 -20.406 88.969 1.00 75.81 169 GLN A C 1
ATOM 1343 O O . GLN A 1 169 ? -47.040 -20.557 87.822 1.00 75.81 169 GLN A O 1
ATOM 1348 N N . GLU A 1 170 ? -48.099 -19.296 89.341 1.00 77.38 170 GLU A N 1
ATOM 1349 C CA . GLU A 1 170 ? -48.323 -18.167 88.428 1.00 77.38 170 GLU A CA 1
ATOM 1350 C C . GLU A 1 170 ? -46.992 -17.532 87.984 1.00 77.38 170 GLU A C 1
ATOM 1352 O O . GLU A 1 170 ? -46.788 -17.210 86.809 1.00 77.38 170 GLU A O 1
ATOM 1357 N N . THR A 1 171 ? -46.035 -17.427 88.908 1.00 75.88 171 THR A N 1
ATOM 1358 C CA . THR A 1 171 ? -44.679 -16.947 88.617 1.00 75.88 171 THR A CA 1
ATOM 1359 C C . THR A 1 171 ? -43.960 -17.866 87.624 1.00 75.88 171 THR A C 1
ATOM 1361 O O . THR A 1 171 ? -43.370 -17.382 86.655 1.00 75.88 171 THR A O 1
ATOM 1364 N N . ILE A 1 172 ? -44.060 -19.187 87.807 1.00 75.38 172 ILE A N 1
ATOM 1365 C CA . ILE A 1 172 ? -43.510 -20.192 86.885 1.00 75.38 172 ILE A CA 1
ATOM 1366 C C . ILE A 1 172 ? -44.157 -20.072 85.501 1.00 75.38 172 ILE A C 1
ATOM 1368 O O . ILE A 1 172 ? -43.439 -20.027 84.502 1.00 75.38 172 ILE A O 1
ATOM 1372 N N . GLN A 1 173 ? -45.484 -19.948 85.420 1.00 79.25 173 GLN A N 1
ATOM 1373 C CA . GLN A 1 173 ? -46.190 -19.775 84.145 1.00 79.25 173 GLN A CA 1
ATOM 1374 C C . GLN A 1 173 ? -45.745 -18.501 83.409 1.00 79.25 173 GLN A C 1
ATOM 1376 O O . GLN A 1 173 ? -45.530 -18.518 82.196 1.00 79.25 173 GLN A O 1
ATOM 1381 N N . ASN A 1 174 ? -45.529 -17.402 84.135 1.00 83.12 174 ASN A N 1
ATOM 1382 C CA . ASN A 1 174 ? -45.026 -16.154 83.560 1.00 83.12 174 ASN A CA 1
ATOM 1383 C C . ASN A 1 174 ? -43.587 -16.304 83.031 1.00 83.12 174 ASN A C 1
ATOM 1385 O O . ASN A 1 174 ? -43.258 -15.805 81.951 1.00 83.12 174 ASN A O 1
ATOM 1389 N N . TYR A 1 175 ? -42.723 -17.033 83.746 1.00 82.25 175 TYR A N 1
ATOM 1390 C CA . TYR A 1 175 ? -41.384 -17.353 83.249 1.00 82.25 175 TYR A CA 1
ATOM 1391 C C . TYR A 1 175 ? -41.421 -18.262 82.018 1.00 82.25 175 TYR A C 1
ATOM 1393 O O . TYR A 1 175 ? -40.715 -17.973 81.055 1.00 82.25 175 TYR A O 1
ATOM 1401 N N . GLN A 1 176 ? -42.278 -19.284 81.991 1.00 79.62 176 GLN A N 1
ATOM 1402 C CA . GLN A 1 176 ? -42.468 -20.146 80.818 1.00 79.62 176 GLN A CA 1
ATOM 1403 C C . GLN A 1 176 ? -42.929 -19.347 79.594 1.00 79.62 176 GLN A C 1
ATOM 1405 O O . GLN A 1 176 ? -42.380 -19.510 78.505 1.00 79.62 176 GLN A O 1
ATOM 1410 N N . TYR A 1 177 ? -43.865 -18.414 79.775 1.00 85.56 177 TYR A N 1
ATOM 1411 C CA . TYR A 1 177 ? -44.297 -17.514 78.708 1.00 85.56 177 TYR A CA 1
ATOM 1412 C C . TYR A 1 177 ? -43.145 -16.643 78.177 1.00 85.56 177 TYR A C 1
ATOM 1414 O O . TYR A 1 177 ? -42.950 -16.533 76.965 1.00 85.56 177 TYR A O 1
ATOM 1422 N N . LYS A 1 178 ? -42.331 -16.057 79.068 1.00 83.69 178 LYS A N 1
ATOM 1423 C CA . LYS A 1 178 ? -41.144 -15.274 78.675 1.00 83.69 178 LYS A CA 1
ATOM 1424 C C . LYS A 1 178 ? -40.090 -16.121 77.961 1.00 83.69 178 LYS A C 1
ATOM 1426 O O . LYS A 1 178 ? -39.473 -15.628 77.020 1.00 83.69 178 LYS A O 1
ATOM 1431 N N . ILE A 1 179 ? -39.888 -17.369 78.387 1.00 80.19 179 ILE A N 1
ATOM 1432 C CA . ILE A 1 179 ? -38.994 -18.317 77.711 1.00 80.19 179 ILE A CA 1
ATOM 1433 C C . ILE A 1 179 ? -39.487 -18.555 76.281 1.00 80.19 179 ILE A C 1
ATOM 1435 O O . ILE A 1 179 ? -38.713 -18.341 75.354 1.00 80.19 179 ILE A O 1
ATOM 1439 N N . GLY A 1 180 ? -40.777 -18.844 76.080 1.00 85.00 180 GLY A N 1
ATOM 1440 C CA . GLY A 1 180 ? -41.343 -19.033 74.738 1.00 85.00 180 GLY A CA 1
ATOM 1441 C C . GLY A 1 180 ? -41.223 -17.796 73.832 1.00 85.00 180 GLY A C 1
ATOM 1442 O O . GLY A 1 180 ? -40.924 -17.913 72.640 1.00 85.00 180 GLY A O 1
ATOM 1443 N N . GLN A 1 181 ? -41.376 -16.586 74.387 1.00 86.44 181 GLN A N 1
ATOM 1444 C CA . GLN A 1 181 ? -41.112 -15.350 73.635 1.00 86.44 181 GLN A CA 1
ATOM 1445 C C . GLN A 1 181 ? -39.640 -15.222 73.225 1.00 86.44 181 GLN A C 1
ATOM 1447 O O . GLN A 1 181 ? -39.343 -14.819 72.099 1.00 86.44 181 GLN A O 1
ATOM 1452 N N . ASN A 1 182 ? -38.715 -15.557 74.124 1.00 82.50 182 ASN A N 1
ATOM 1453 C CA . ASN A 1 182 ? -37.286 -15.497 73.838 1.00 82.50 182 ASN A CA 1
ATOM 1454 C C . ASN A 1 182 ? -36.858 -16.566 72.826 1.00 82.50 182 ASN A C 1
ATOM 1456 O O . ASN A 1 182 ? -36.061 -16.258 71.947 1.00 82.50 182 ASN A O 1
ATOM 1460 N N . GLU A 1 183 ? -37.409 -17.779 72.893 1.00 84.44 183 GLU A N 1
ATOM 1461 C CA . GLU A 1 183 ? -37.186 -18.833 71.894 1.00 84.44 183 GLU A CA 1
ATOM 1462 C C . GLU A 1 183 ? -37.673 -18.403 70.508 1.00 84.44 183 GLU A C 1
ATOM 1464 O O . GLU A 1 183 ? -36.967 -18.586 69.518 1.00 84.44 183 GLU A O 1
ATOM 1469 N N . SER A 1 184 ? -38.837 -17.750 70.437 1.00 84.06 184 SER A N 1
ATOM 1470 C CA . SER A 1 184 ? -39.363 -17.209 69.178 1.00 84.06 184 SER A CA 1
ATOM 1471 C C . SER A 1 184 ? -38.419 -16.163 68.574 1.00 84.06 184 SER A C 1
ATOM 1473 O O . SER A 1 184 ? -38.088 -16.247 67.393 1.00 84.06 184 SER A O 1
ATOM 1475 N N . LYS A 1 185 ? -37.905 -15.231 69.392 1.00 88.38 185 LYS A N 1
ATOM 1476 C CA . LYS A 1 185 ? -36.898 -14.246 68.956 1.00 88.38 185 LYS A CA 1
ATOM 1477 C C . LYS A 1 185 ? -35.578 -14.895 68.551 1.00 88.38 185 LYS A C 1
ATOM 1479 O O . LYS A 1 185 ? -34.953 -14.468 67.587 1.00 88.38 185 LYS A O 1
ATOM 1484 N N . LEU A 1 186 ? -35.140 -15.927 69.273 1.00 82.44 186 LEU A N 1
ATOM 1485 C CA . LEU A 1 186 ? -33.919 -16.661 68.948 1.00 82.44 186 LEU A CA 1
ATOM 1486 C C . LEU A 1 186 ? -34.038 -17.339 67.575 1.00 82.44 186 LEU A C 1
ATOM 1488 O O . LEU A 1 186 ? -33.105 -17.278 66.776 1.00 82.44 186 LEU A O 1
ATOM 1492 N N . ASN A 1 187 ? -35.199 -17.930 67.284 1.00 84.31 187 ASN A N 1
ATOM 1493 C CA . ASN A 1 187 ? -35.489 -18.544 65.990 1.00 84.31 187 ASN A CA 1
ATOM 1494 C C . ASN A 1 187 ? -35.525 -17.504 64.863 1.00 84.31 187 ASN A C 1
ATOM 1496 O O . ASN A 1 187 ? -34.963 -17.746 63.796 1.00 84.31 187 ASN A O 1
ATOM 1500 N N . GLU A 1 188 ? -36.115 -16.332 65.109 1.00 88.44 188 GLU A N 1
ATOM 1501 C CA . GLU A 1 188 ? -36.101 -15.205 64.170 1.00 88.44 188 GLU A CA 1
ATOM 1502 C C . GLU A 1 188 ? -34.667 -14.735 63.874 1.00 88.44 188 GLU A C 1
ATOM 1504 O O . GLU A 1 188 ? -34.267 -14.635 62.713 1.00 88.44 188 GLU A O 1
ATOM 1509 N N . TYR A 1 189 ? -33.840 -14.539 64.907 1.00 89.00 189 TYR A N 1
ATOM 1510 C CA . TYR A 1 189 ? -32.433 -14.180 64.723 1.00 89.00 189 TYR A CA 1
ATOM 1511 C C . TYR A 1 189 ? -31.646 -15.262 63.980 1.00 89.00 189 TYR A C 1
ATOM 1513 O O . TYR A 1 189 ? -30.831 -14.935 63.119 1.00 89.00 189 TYR A O 1
ATOM 1521 N N . SER A 1 190 ? -31.906 -16.542 64.251 1.00 84.75 190 SER A N 1
ATOM 1522 C CA . SER A 1 190 ? -31.280 -17.649 63.522 1.00 84.75 190 SER A CA 1
ATOM 1523 C C . SER A 1 190 ? -31.668 -17.661 62.038 1.00 84.75 190 SER A C 1
ATOM 1525 O O . SER A 1 190 ? -30.818 -17.914 61.179 1.00 84.75 190 SER A O 1
ATOM 1527 N N . ALA A 1 191 ? -32.928 -17.360 61.713 1.00 84.94 191 ALA A N 1
ATOM 1528 C CA . ALA A 1 191 ? -33.392 -17.229 60.334 1.00 84.94 191 ALA A CA 1
ATOM 1529 C C . ALA A 1 191 ? -32.721 -16.040 59.624 1.00 84.94 191 ALA A C 1
ATOM 1531 O O . ALA A 1 191 ? -32.215 -16.197 58.511 1.00 84.94 191 ALA A O 1
ATOM 1532 N N . ASN A 1 192 ? -32.613 -14.889 60.295 1.00 88.88 192 ASN A N 1
ATOM 1533 C CA . ASN A 1 192 ? -31.931 -13.707 59.761 1.00 88.88 192 ASN A CA 1
ATOM 1534 C C . ASN A 1 192 ? -30.435 -13.961 59.522 1.00 88.88 192 ASN A C 1
ATOM 1536 O O . ASN A 1 192 ? -29.913 -13.598 58.470 1.00 88.88 192 ASN A O 1
ATOM 1540 N N . ILE A 1 193 ? -29.747 -14.641 60.449 1.00 84.50 193 ILE A N 1
ATOM 1541 C CA . ILE A 1 193 ? -28.342 -15.044 60.272 1.00 84.50 193 ILE A CA 1
ATOM 1542 C C . ILE A 1 193 ? -28.190 -15.946 59.042 1.00 84.50 193 ILE A C 1
ATOM 1544 O O . ILE A 1 193 ? -27.277 -15.736 58.245 1.00 84.50 193 ILE A O 1
ATOM 1548 N N . THR A 1 194 ? -29.100 -16.903 58.854 1.00 85.31 194 THR A N 1
ATOM 1549 C CA . THR A 1 194 ? -29.080 -17.804 57.690 1.00 85.31 194 THR A CA 1
ATOM 1550 C C . THR A 1 194 ? -29.305 -17.032 56.384 1.00 85.31 194 THR A C 1
ATOM 1552 O O . THR A 1 194 ? -28.618 -17.274 55.393 1.00 85.31 194 THR A O 1
ATOM 1555 N N . SER A 1 195 ? -30.222 -16.059 56.380 1.00 88.88 195 SER A N 1
ATOM 1556 C CA . SER A 1 195 ? -30.458 -15.180 55.227 1.00 88.88 195 SER A CA 1
ATOM 1557 C C . SER A 1 195 ? -29.215 -14.359 54.874 1.00 88.88 195 SER A C 1
ATOM 1559 O O . SER A 1 195 ? -28.784 -14.354 53.722 1.00 88.88 195 SER A O 1
ATOM 1561 N N . LEU A 1 196 ? -28.582 -13.734 55.871 1.00 87.62 196 LEU A N 1
ATOM 1562 C CA . LEU A 1 196 ? -27.360 -12.947 55.682 1.00 87.62 196 LEU A CA 1
ATOM 1563 C C . LEU A 1 196 ? -26.177 -13.805 55.213 1.00 87.62 196 LEU A C 1
ATOM 1565 O O . LEU A 1 196 ? -25.366 -13.351 54.409 1.00 87.62 196 LEU A O 1
ATOM 1569 N N . GLN A 1 197 ? -26.074 -15.053 55.679 1.00 84.94 197 GLN A N 1
ATOM 1570 C CA . GLN A 1 197 ? -25.072 -16.002 55.186 1.00 84.94 197 GLN A CA 1
ATOM 1571 C C . GLN A 1 197 ? -25.284 -16.321 53.702 1.00 84.94 197 GLN A C 1
ATOM 1573 O O . GLN A 1 197 ? -24.327 -16.279 52.931 1.00 84.94 197 GLN A O 1
ATOM 1578 N N . ASN A 1 198 ? -26.530 -16.546 53.279 1.00 86.75 198 ASN A N 1
ATOM 1579 C CA . ASN A 1 198 ? -26.851 -16.777 51.869 1.00 86.75 198 ASN A CA 1
ATOM 1580 C C . ASN A 1 198 ? -26.531 -15.553 50.993 1.00 86.75 198 ASN A C 1
ATOM 1582 O O . ASN A 1 198 ? -26.012 -15.704 49.884 1.00 86.75 198 ASN A O 1
ATOM 1586 N N . GLU A 1 199 ? -26.801 -14.338 51.478 1.00 88.69 199 GLU A N 1
ATOM 1587 C CA . GLU A 1 199 ? -26.426 -13.100 50.784 1.00 88.69 199 GLU A CA 1
ATOM 1588 C C . GLU A 1 199 ? -24.906 -12.945 50.667 1.00 88.69 199 GLU A C 1
ATOM 1590 O O . GLU A 1 199 ? -24.397 -12.637 49.586 1.00 88.69 199 GLU A O 1
ATOM 1595 N N . LEU A 1 200 ? -24.164 -13.215 51.745 1.00 85.50 200 LEU A N 1
ATOM 1596 C CA . LEU A 1 200 ? -22.702 -13.164 51.750 1.00 85.50 200 LEU A CA 1
ATOM 1597 C C . LEU A 1 200 ? -22.096 -14.172 50.761 1.00 85.50 200 LEU A C 1
ATOM 1599 O O . LEU A 1 200 ? -21.153 -13.839 50.035 1.00 85.50 200 LEU A O 1
ATOM 1603 N N . ASP A 1 201 ? -22.653 -15.379 50.688 1.00 87.00 201 ASP A N 1
ATOM 1604 C CA . ASP A 1 201 ? -22.241 -16.403 49.728 1.00 87.00 201 ASP A CA 1
ATOM 1605 C C . ASP A 1 201 ? -22.534 -15.974 48.286 1.00 87.00 201 ASP A C 1
ATOM 1607 O O . ASP A 1 201 ? -21.696 -16.157 47.396 1.00 87.00 201 ASP A O 1
ATOM 1611 N N . ASN A 1 202 ? -23.686 -15.344 48.042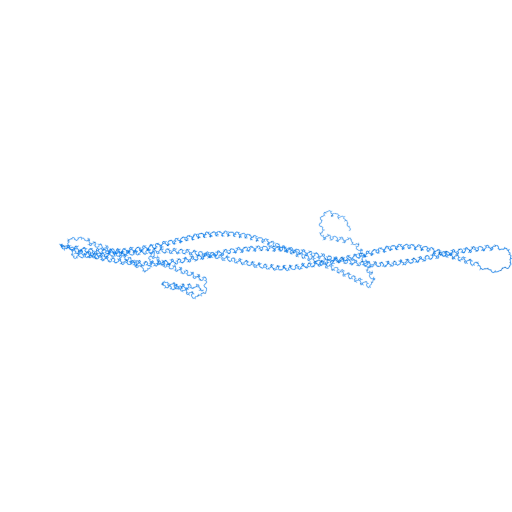 1.00 88.31 202 ASN A N 1
ATOM 1612 C CA . ASN A 1 202 ? -24.030 -14.803 46.729 1.00 88.31 202 ASN A CA 1
ATOM 1613 C C . ASN A 1 202 ? -23.062 -13.685 46.306 1.00 88.31 202 ASN A C 1
ATOM 1615 O O . ASN A 1 202 ? -22.498 -13.734 45.212 1.00 88.31 202 ASN A O 1
ATOM 1619 N N . ILE A 1 203 ? -22.777 -12.731 47.197 1.00 88.06 203 ILE A N 1
ATOM 1620 C CA . ILE A 1 203 ? -21.795 -11.661 46.958 1.00 88.06 203 ILE A CA 1
ATOM 1621 C C . ILE A 1 203 ? -20.406 -12.252 46.686 1.00 88.06 203 ILE A C 1
ATOM 1623 O O . ILE A 1 203 ? -19.701 -11.810 45.777 1.00 88.06 203 ILE A O 1
ATOM 1627 N N . THR A 1 204 ? -20.009 -13.285 47.432 1.00 84.69 204 THR A N 1
ATOM 1628 C CA . THR A 1 204 ? -18.724 -13.970 47.233 1.00 84.69 204 THR A CA 1
ATOM 1629 C C . THR A 1 204 ? -18.652 -14.635 45.855 1.00 84.69 204 THR A C 1
ATOM 1631 O O . THR A 1 204 ? -17.632 -14.513 45.170 1.00 84.69 204 THR A O 1
ATOM 1634 N N . ARG A 1 205 ? -19.740 -15.269 45.393 1.00 86.88 205 ARG A N 1
ATOM 1635 C CA . ARG A 1 205 ? -19.833 -15.821 44.030 1.00 86.88 205 ARG A CA 1
ATOM 1636 C C . ARG A 1 205 ? -19.755 -14.727 42.969 1.00 86.88 205 ARG A C 1
ATOM 1638 O O . ARG A 1 205 ? -18.960 -14.854 42.040 1.00 86.88 205 ARG A O 1
ATOM 1645 N N . GLN A 1 206 ? -20.507 -13.638 43.125 1.00 87.75 206 GLN A N 1
ATOM 1646 C CA . GLN A 1 206 ? -20.468 -12.505 42.194 1.00 87.75 206 GLN A CA 1
ATOM 1647 C C . GLN A 1 206 ? -19.063 -11.904 42.094 1.00 87.75 206 GLN A C 1
ATOM 1649 O O . GLN A 1 206 ? -18.559 -11.692 40.993 1.00 87.75 206 GLN A O 1
ATOM 1654 N N . LYS A 1 207 ? -18.380 -11.711 43.229 1.00 89.25 207 LYS A N 1
ATOM 1655 C CA . LYS A 1 207 ? -16.985 -11.255 43.263 1.00 89.25 207 LYS A CA 1
ATOM 1656 C C . LYS A 1 207 ? -16.063 -12.186 42.473 1.00 89.25 207 LYS A C 1
ATOM 1658 O O . LYS A 1 207 ? -15.216 -11.701 41.729 1.00 89.25 207 LYS A O 1
ATOM 1663 N N . SER A 1 208 ? -16.221 -13.504 42.609 1.00 85.50 208 SER A N 1
ATOM 1664 C CA . SER A 1 208 ? -15.420 -14.473 41.850 1.00 85.50 208 SER A CA 1
ATOM 1665 C C . SER A 1 208 ? -15.674 -14.388 40.342 1.00 85.50 208 SER A C 1
ATOM 1667 O O . SER A 1 208 ? -14.726 -14.486 39.567 1.00 85.50 208 SER A O 1
ATOM 1669 N N . ILE A 1 209 ? -16.927 -14.181 39.920 1.00 87.69 209 ILE A N 1
ATOM 1670 C CA . ILE A 1 209 ? -17.279 -13.989 38.505 1.00 87.69 209 ILE A CA 1
ATOM 1671 C C . ILE A 1 209 ? -16.606 -12.723 37.962 1.00 87.69 209 ILE A C 1
ATOM 1673 O O . ILE A 1 209 ? -15.960 -12.780 36.917 1.00 87.69 209 ILE A O 1
ATOM 1677 N N . PHE A 1 210 ? -16.681 -11.610 38.698 1.00 87.00 210 PHE A N 1
ATOM 1678 C CA . PHE A 1 210 ? -16.033 -10.359 38.301 1.00 87.00 210 PHE A CA 1
ATOM 1679 C C . PHE A 1 210 ? -14.510 -10.478 38.207 1.00 87.00 210 PHE A C 1
ATOM 1681 O O . PHE A 1 210 ? -13.922 -9.942 37.272 1.00 87.00 210 PHE A O 1
ATOM 1688 N N . ILE A 1 211 ? -13.863 -11.195 39.133 1.00 85.06 211 ILE A N 1
ATOM 1689 C CA . ILE A 1 211 ? -12.414 -11.446 39.071 1.00 85.06 211 ILE A CA 1
ATOM 1690 C C . ILE A 1 211 ? -12.056 -12.210 37.791 1.00 85.06 211 ILE A C 1
ATOM 1692 O O . ILE A 1 211 ? -11.146 -11.800 37.079 1.00 85.06 211 ILE A O 1
ATOM 1696 N N . ASN A 1 212 ? -12.809 -13.258 37.448 1.00 83.75 212 ASN A N 1
ATOM 1697 C CA . ASN A 1 212 ? -12.564 -14.026 36.224 1.00 83.75 212 ASN A CA 1
ATOM 1698 C C . ASN A 1 212 ? -12.775 -13.186 34.952 1.00 83.75 212 ASN A C 1
ATOM 1700 O O . ASN A 1 212 ? -12.013 -13.307 33.995 1.00 83.75 212 ASN A O 1
ATOM 1704 N N . GLN A 1 213 ? -13.785 -12.310 34.939 1.00 87.56 213 GLN A N 1
ATOM 1705 C CA . GLN A 1 213 ? -14.012 -11.373 33.832 1.00 87.56 213 GLN A CA 1
ATOM 1706 C C . GLN A 1 213 ? -12.863 -10.363 33.687 1.00 87.56 213 GLN A C 1
ATOM 1708 O O . GLN A 1 213 ? -12.434 -10.079 32.566 1.00 87.56 213 GLN A O 1
ATOM 1713 N N . LEU A 1 214 ? -12.338 -9.852 34.806 1.00 83.00 214 LEU A N 1
ATOM 1714 C CA . LEU A 1 214 ? -11.172 -8.963 34.838 1.00 83.00 214 LEU A CA 1
ATOM 1715 C C . LEU A 1 214 ? -9.911 -9.655 34.310 1.00 83.00 214 LEU A C 1
ATOM 1717 O O . LEU A 1 214 ? -9.203 -9.075 33.489 1.00 83.00 214 LEU A O 1
ATOM 1721 N N . ASP A 1 215 ? -9.662 -10.898 34.723 1.00 86.25 215 ASP A N 1
ATOM 1722 C CA . ASP A 1 215 ? -8.528 -11.694 34.244 1.00 86.25 215 ASP A CA 1
ATOM 1723 C C . ASP A 1 215 ? -8.610 -11.955 32.734 1.00 86.25 215 ASP A C 1
ATOM 1725 O O . ASP A 1 215 ? -7.615 -11.804 32.023 1.00 86.25 215 ASP A O 1
ATOM 1729 N N . ASN A 1 216 ? -9.796 -12.296 32.221 1.00 85.56 216 ASN A N 1
ATOM 1730 C CA . ASN A 1 216 ? -10.006 -12.485 30.785 1.00 85.56 216 ASN A CA 1
ATOM 1731 C C . ASN A 1 216 ? -9.791 -11.181 30.008 1.00 85.56 216 ASN A C 1
ATOM 1733 O O . ASN A 1 216 ? -9.030 -11.168 29.042 1.00 85.56 216 ASN A O 1
ATOM 1737 N N . SER A 1 217 ? -10.359 -10.071 30.486 1.00 88.44 217 SER A N 1
ATOM 1738 C CA . SER A 1 217 ? -10.156 -8.750 29.876 1.00 88.44 217 SER A CA 1
ATOM 1739 C C . SER A 1 217 ? -8.676 -8.344 29.882 1.00 88.44 217 SER A C 1
ATOM 1741 O O . SER A 1 217 ? -8.173 -7.782 28.913 1.00 88.44 217 SER A O 1
ATOM 1743 N N . SER A 1 218 ? -7.931 -8.657 30.950 1.00 86.88 218 SER A N 1
ATOM 1744 C CA . SER A 1 218 ? -6.492 -8.369 31.021 1.00 86.88 218 SER A CA 1
ATOM 1745 C C . SER A 1 218 ? -5.684 -9.209 30.026 1.00 86.88 218 SER A C 1
ATOM 1747 O O . SER A 1 218 ? -4.699 -8.716 29.467 1.00 86.88 218 SER A O 1
ATOM 1749 N N . LYS A 1 219 ? -6.083 -10.464 29.779 1.00 88.06 219 LYS A N 1
ATOM 1750 C CA . LYS A 1 219 ? -5.464 -11.314 28.749 1.00 88.06 219 LYS A CA 1
ATOM 1751 C C . LYS A 1 219 ? -5.737 -10.775 27.347 1.00 88.06 219 LYS A C 1
ATOM 1753 O O . LYS A 1 219 ? -4.801 -10.681 26.559 1.00 88.06 219 LYS A O 1
ATOM 1758 N N . GLU A 1 220 ? -6.966 -10.346 27.065 1.00 87.81 220 GLU A N 1
ATOM 1759 C CA . GLU A 1 220 ? -7.317 -9.698 25.794 1.00 87.81 220 GLU A CA 1
ATOM 1760 C C . GLU A 1 220 ? -6.516 -8.412 25.571 1.00 87.81 220 GLU A C 1
ATOM 1762 O O . GLU A 1 220 ? -5.899 -8.251 24.522 1.00 87.81 220 GLU A O 1
ATOM 1767 N N . ILE A 1 221 ? -6.422 -7.534 26.578 1.00 84.31 221 ILE A N 1
ATOM 1768 C CA . ILE A 1 221 ? -5.590 -6.319 26.507 1.00 84.31 221 ILE A CA 1
ATOM 1769 C C . ILE A 1 221 ? -4.126 -6.664 26.210 1.00 84.31 221 ILE A C 1
ATOM 1771 O O . ILE A 1 221 ? -3.462 -5.941 25.467 1.00 84.31 221 ILE A O 1
ATOM 1775 N N . SER A 1 222 ? -3.613 -7.753 26.785 1.00 86.44 222 SER A N 1
ATOM 1776 C CA . SER A 1 222 ? -2.234 -8.192 26.551 1.00 86.44 222 SER A CA 1
ATOM 1777 C C . SER A 1 222 ? -2.046 -8.684 25.113 1.00 86.44 222 SER A C 1
ATOM 1779 O O . SER A 1 222 ? -1.088 -8.278 24.463 1.00 86.44 222 SER A O 1
ATOM 1781 N N . SER A 1 223 ? -3.004 -9.452 24.584 1.00 90.50 223 SER A N 1
ATOM 1782 C CA . SER A 1 223 ? -3.011 -9.881 23.180 1.00 90.50 223 SER A CA 1
ATOM 1783 C C . SER A 1 223 ? -3.095 -8.696 22.212 1.00 90.50 223 SER A C 1
ATOM 1785 O O . SER A 1 223 ? -2.340 -8.639 21.244 1.00 90.50 223 SER A O 1
ATOM 1787 N N . TYR A 1 224 ? -3.945 -7.701 22.489 1.00 90.25 224 TYR A N 1
ATOM 1788 C CA . TYR A 1 224 ? -4.034 -6.504 21.650 1.00 90.25 224 TYR A CA 1
ATOM 1789 C C . TYR A 1 224 ? -2.749 -5.674 21.664 1.00 90.25 224 TYR A C 1
ATOM 1791 O O . TYR A 1 224 ? -2.380 -5.119 20.633 1.00 90.25 224 TYR A O 1
ATOM 1799 N N . ARG A 1 225 ? -2.040 -5.594 22.797 1.00 86.88 225 ARG A N 1
ATOM 1800 C CA . ARG A 1 225 ? -0.725 -4.930 22.847 1.00 86.88 225 ARG A CA 1
ATOM 1801 C C . ARG A 1 225 ? 0.296 -5.633 21.961 1.00 86.88 225 ARG A C 1
ATOM 1803 O O . ARG A 1 225 ? 0.997 -4.961 21.218 1.00 86.88 225 ARG A O 1
ATOM 1810 N N . GLU A 1 226 ? 0.322 -6.959 21.994 1.00 86.12 226 GLU A N 1
ATOM 1811 C CA . GLU A 1 226 ? 1.228 -7.762 21.170 1.00 86.12 226 GLU A CA 1
ATOM 1812 C C . GLU A 1 226 ? 0.936 -7.577 19.669 1.00 86.12 226 GLU A C 1
ATOM 1814 O O . GLU A 1 226 ? 1.849 -7.339 18.880 1.00 86.12 226 GLU A O 1
ATOM 1819 N N . GLN A 1 227 ? -0.346 -7.541 19.284 1.00 89.25 227 GLN A N 1
ATOM 1820 C CA . GLN A 1 227 ? -0.759 -7.215 17.912 1.00 89.25 227 GLN A CA 1
ATOM 1821 C C . GLN A 1 227 ? -0.358 -5.789 17.496 1.00 89.25 227 GLN A C 1
ATOM 1823 O O . GLN A 1 227 ? 0.067 -5.572 16.361 1.00 89.25 227 GLN A O 1
ATOM 1828 N N . ILE A 1 228 ? -0.477 -4.803 18.394 1.00 85.62 228 ILE A N 1
ATOM 1829 C CA . ILE A 1 228 ? -0.041 -3.422 18.129 1.00 85.62 228 ILE A CA 1
ATOM 1830 C C . ILE A 1 228 ? 1.472 -3.374 17.896 1.00 85.62 228 ILE A C 1
ATOM 1832 O O . ILE A 1 228 ? 1.910 -2.745 16.931 1.00 85.62 228 ILE A O 1
ATOM 1836 N N . ASP A 1 229 ? 2.259 -4.065 18.722 1.00 86.94 229 ASP A N 1
ATOM 1837 C CA . ASP A 1 229 ? 3.715 -4.127 18.576 1.00 86.94 229 ASP A CA 1
ATOM 1838 C C . ASP A 1 229 ? 4.114 -4.770 17.233 1.00 86.94 229 ASP A C 1
ATOM 1840 O O . ASP A 1 229 ? 4.985 -4.252 16.527 1.00 86.94 229 ASP A O 1
ATOM 1844 N N . GLU A 1 230 ? 3.435 -5.842 16.809 1.00 87.62 230 GLU A N 1
ATOM 1845 C CA . GLU A 1 230 ? 3.645 -6.458 15.491 1.00 87.62 230 GLU A CA 1
ATOM 1846 C C . GLU A 1 230 ? 3.311 -5.512 14.331 1.00 87.62 230 GLU A C 1
ATOM 1848 O O . GLU A 1 230 ? 4.094 -5.387 13.378 1.00 87.62 230 GLU A O 1
ATOM 1853 N N . ILE A 1 231 ? 2.176 -4.809 14.410 1.00 85.94 231 ILE A N 1
ATOM 1854 C CA . ILE A 1 231 ? 1.779 -3.804 13.414 1.00 85.94 231 ILE A CA 1
ATOM 1855 C C . ILE A 1 231 ? 2.835 -2.700 13.336 1.00 85.94 231 ILE A C 1
ATOM 1857 O O . ILE A 1 231 ? 3.215 -2.285 12.239 1.00 85.94 231 ILE A O 1
ATOM 1861 N N . GLN A 1 232 ? 3.358 -2.254 14.476 1.00 85.06 232 GLN A N 1
ATOM 1862 C CA . GLN A 1 232 ? 4.355 -1.193 14.543 1.00 85.06 232 GLN A CA 1
ATOM 1863 C C . GLN A 1 232 ? 5.697 -1.636 13.939 1.00 85.06 232 GLN A C 1
ATOM 1865 O O . GLN A 1 232 ? 6.295 -0.901 13.150 1.00 85.06 232 GLN A O 1
ATOM 1870 N N . ILE A 1 233 ? 6.127 -2.876 14.199 1.00 87.50 233 ILE A N 1
ATOM 1871 C CA . ILE A 1 233 ? 7.303 -3.478 13.551 1.00 87.50 233 ILE A CA 1
ATOM 1872 C C . ILE A 1 233 ? 7.099 -3.581 12.033 1.00 87.50 233 ILE A C 1
ATOM 1874 O O . ILE A 1 233 ? 8.011 -3.263 11.261 1.00 87.50 233 ILE A O 1
ATOM 1878 N N . SER A 1 234 ? 5.917 -4.017 11.592 1.00 89.25 234 SER A N 1
ATOM 1879 C CA . SER A 1 234 ? 5.562 -4.113 10.172 1.00 89.25 234 SER A CA 1
ATOM 1880 C C . SER A 1 234 ? 5.593 -2.741 9.487 1.00 89.25 234 SER A C 1
ATOM 1882 O O . SER A 1 234 ? 6.222 -2.589 8.435 1.00 89.25 234 SER A O 1
ATOM 1884 N N . ALA A 1 235 ? 5.021 -1.714 10.124 1.00 86.31 235 ALA A N 1
ATOM 1885 C CA . ALA A 1 235 ? 5.049 -0.336 9.645 1.00 86.31 235 ALA A CA 1
ATOM 1886 C C . ALA A 1 235 ? 6.489 0.183 9.498 1.00 86.31 235 ALA A C 1
ATOM 1888 O O . ALA A 1 235 ? 6.861 0.654 8.425 1.00 86.31 235 ALA A O 1
ATOM 1889 N N . SER A 1 236 ? 7.351 -0.012 10.502 1.00 87.31 236 SER A N 1
ATOM 1890 C CA . SER A 1 236 ? 8.764 0.392 10.423 1.00 87.31 236 SER A CA 1
ATOM 1891 C C . SER A 1 236 ? 9.573 -0.369 9.361 1.00 87.31 236 SER A C 1
ATOM 1893 O O . SER A 1 236 ? 10.577 0.141 8.855 1.00 87.31 236 SER A O 1
ATOM 1895 N N . ARG A 1 237 ? 9.186 -1.604 9.007 1.00 88.00 237 ARG A N 1
ATOM 1896 C CA . ARG A 1 237 ? 9.770 -2.313 7.852 1.00 88.00 237 ARG A CA 1
ATOM 1897 C C . ARG A 1 237 ? 9.320 -1.674 6.540 1.00 88.00 237 ARG A C 1
ATOM 1899 O O . ARG A 1 237 ? 10.154 -1.457 5.666 1.00 88.00 237 ARG A O 1
ATOM 1906 N N . LYS A 1 238 ? 8.036 -1.329 6.421 1.00 90.94 238 LYS A N 1
ATOM 1907 C CA . LYS A 1 238 ? 7.489 -0.667 5.229 1.00 90.94 238 LYS A CA 1
ATOM 1908 C C . LYS A 1 238 ? 8.034 0.744 5.031 1.00 90.94 238 LYS A C 1
ATOM 1910 O O . LYS A 1 238 ? 8.312 1.118 3.899 1.00 90.94 238 LYS A O 1
ATOM 1915 N N . GLU A 1 239 ? 8.272 1.497 6.098 1.00 89.56 239 GLU A N 1
ATOM 1916 C CA . GLU A 1 239 ? 8.934 2.805 6.019 1.00 89.56 239 GLU A CA 1
ATOM 1917 C C . GLU A 1 239 ? 10.368 2.707 5.487 1.00 89.56 239 GLU A C 1
ATOM 1919 O O . GLU A 1 239 ? 10.789 3.558 4.705 1.00 89.56 239 GLU A O 1
ATOM 1924 N N . ARG A 1 240 ? 11.110 1.659 5.872 1.00 86.88 240 ARG A N 1
ATOM 1925 C CA . ARG A 1 240 ? 12.434 1.379 5.298 1.00 86.88 240 ARG A CA 1
ATOM 1926 C C . ARG A 1 240 ? 12.341 1.028 3.818 1.00 86.88 240 ARG A C 1
ATOM 1928 O O . ARG A 1 240 ? 13.026 1.650 3.024 1.00 86.88 240 ARG A O 1
ATOM 1935 N N . GLU A 1 241 ? 11.428 0.136 3.441 1.00 89.69 241 GLU A N 1
ATOM 1936 C CA . GLU A 1 241 ? 11.195 -0.214 2.032 1.00 89.69 241 GLU A CA 1
ATOM 1937 C C . GLU A 1 241 ? 10.838 1.025 1.185 1.00 89.69 241 GLU A C 1
ATOM 1939 O O . GLU A 1 241 ? 11.341 1.188 0.079 1.00 89.69 241 GLU A O 1
ATOM 1944 N N . ILE A 1 242 ? 10.010 1.938 1.709 1.00 86.00 242 ILE A N 1
ATOM 1945 C CA . ILE A 1 242 ? 9.681 3.206 1.038 1.00 86.00 242 ILE A CA 1
ATOM 1946 C C . ILE A 1 242 ? 10.914 4.103 0.903 1.00 86.00 242 ILE A C 1
ATOM 1948 O O . ILE A 1 242 ? 11.065 4.760 -0.124 1.00 86.00 242 ILE A O 1
ATOM 1952 N N . ARG A 1 243 ? 11.780 4.157 1.919 1.00 89.50 243 ARG A N 1
ATOM 1953 C CA . ARG A 1 243 ? 13.025 4.931 1.859 1.00 89.50 243 ARG A CA 1
ATOM 1954 C C . ARG A 1 243 ? 13.952 4.395 0.769 1.00 89.50 243 ARG A C 1
ATOM 1956 O O . ARG A 1 243 ? 14.377 5.182 -0.066 1.00 89.50 243 ARG A O 1
ATOM 1963 N N . ASP A 1 244 ? 14.165 3.085 0.732 1.00 88.31 244 ASP A N 1
ATOM 1964 C CA . ASP A 1 244 ? 15.010 2.433 -0.274 1.00 88.31 244 ASP A CA 1
ATOM 1965 C C . ASP A 1 244 ? 14.438 2.631 -1.692 1.00 88.31 244 ASP A C 1
ATOM 1967 O O . ASP A 1 244 ? 15.171 2.842 -2.655 1.00 88.31 244 ASP A O 1
ATOM 1971 N N . LEU A 1 245 ? 13.107 2.603 -1.841 1.00 88.38 245 LEU A N 1
ATOM 1972 C CA . LEU A 1 245 ? 12.451 2.894 -3.119 1.00 88.38 245 LEU A CA 1
ATOM 1973 C C . LEU A 1 245 ? 12.593 4.361 -3.539 1.00 88.38 245 LEU A C 1
ATOM 1975 O O . LEU A 1 245 ? 12.709 4.620 -4.730 1.00 88.38 245 LEU A O 1
ATOM 1979 N N . ARG A 1 246 ? 12.582 5.315 -2.599 1.00 88.50 246 ARG A N 1
ATOM 1980 C CA . ARG A 1 246 ? 12.824 6.734 -2.909 1.00 88.50 246 ARG A CA 1
ATOM 1981 C C . ARG A 1 246 ? 14.251 6.963 -3.387 1.00 88.50 246 ARG A C 1
ATOM 1983 O O . ARG A 1 246 ? 14.427 7.635 -4.389 1.00 88.50 246 ARG A O 1
ATOM 1990 N N . GLU A 1 247 ? 15.226 6.337 -2.734 1.00 88.62 247 GLU A N 1
ATOM 1991 C CA . GLU A 1 247 ? 16.630 6.400 -3.152 1.00 88.62 247 GLU A CA 1
ATOM 1992 C C . GLU A 1 247 ? 16.808 5.864 -4.583 1.00 88.62 247 GLU A C 1
ATOM 1994 O O . GLU A 1 247 ? 17.430 6.515 -5.415 1.00 88.62 247 GLU A O 1
ATOM 1999 N N . LYS A 1 248 ? 16.137 4.757 -4.932 1.00 89.06 248 LYS A N 1
ATOM 2000 C CA . LYS A 1 248 ? 16.107 4.259 -6.320 1.00 89.06 248 LYS A CA 1
ATOM 2001 C C . LYS A 1 248 ? 15.413 5.197 -7.308 1.00 89.06 248 LYS A C 1
ATOM 2003 O O . LYS A 1 248 ? 15.776 5.218 -8.478 1.00 89.06 248 LYS A O 1
ATOM 2008 N N . VAL A 1 249 ? 14.379 5.926 -6.885 1.00 88.38 249 VAL A N 1
ATOM 2009 C CA . VAL A 1 249 ? 13.725 6.930 -7.743 1.00 88.38 249 VAL A CA 1
ATOM 2010 C C . VAL A 1 249 ? 14.680 8.086 -8.023 1.00 88.38 249 VAL A C 1
ATOM 2012 O O . VAL A 1 249 ? 14.762 8.509 -9.172 1.00 88.38 249 VAL A O 1
ATOM 2015 N N . ASP A 1 250 ? 15.435 8.535 -7.021 1.00 85.88 250 ASP A N 1
ATOM 2016 C CA . ASP A 1 250 ? 16.458 9.567 -7.201 1.00 85.88 250 ASP A CA 1
ATOM 2017 C C . ASP A 1 250 ? 17.555 9.083 -8.176 1.00 85.88 250 ASP A C 1
ATOM 2019 O O . ASP A 1 250 ? 17.892 9.798 -9.120 1.00 85.88 250 ASP A O 1
ATOM 2023 N N . GLU A 1 251 ? 18.019 7.830 -8.048 1.00 87.38 251 GLU A N 1
ATOM 2024 C CA . GLU A 1 251 ? 18.944 7.205 -9.014 1.00 87.38 251 GLU A CA 1
ATOM 2025 C C . GLU A 1 251 ? 18.365 7.160 -10.441 1.00 87.38 251 GLU A C 1
ATOM 2027 O O . GLU A 1 251 ? 19.060 7.466 -11.412 1.00 87.38 251 GLU A O 1
ATOM 2032 N N . PHE A 1 252 ? 17.083 6.805 -10.598 1.00 86.12 252 PHE A N 1
ATOM 2033 C CA . PHE A 1 252 ? 16.432 6.815 -11.912 1.00 86.12 252 PHE A CA 1
ATOM 2034 C C . PHE A 1 252 ? 16.326 8.216 -12.502 1.00 86.12 252 PHE A C 1
ATOM 2036 O O . PHE A 1 252 ? 16.420 8.369 -13.718 1.00 86.12 252 PHE A O 1
ATOM 2043 N N . GLN A 1 253 ? 16.147 9.231 -11.665 1.00 86.25 253 GLN A N 1
ATOM 2044 C CA . GLN A 1 253 ? 16.049 10.611 -12.112 1.00 86.25 253 GLN A CA 1
ATOM 2045 C C . GLN A 1 253 ? 17.408 11.142 -12.590 1.00 86.25 253 GLN A C 1
ATOM 2047 O O . GLN A 1 253 ? 17.480 11.855 -13.593 1.00 86.25 253 GLN A O 1
ATOM 2052 N N . ASP A 1 254 ? 18.501 10.725 -11.949 1.00 87.44 254 ASP A N 1
ATOM 2053 C CA . ASP A 1 254 ? 19.859 10.978 -12.438 1.00 87.44 254 ASP A CA 1
ATOM 2054 C C . ASP A 1 254 ? 20.127 10.276 -13.779 1.00 87.44 254 ASP A C 1
ATOM 2056 O O . ASP A 1 254 ? 20.647 10.903 -14.708 1.00 87.44 254 ASP A O 1
ATOM 2060 N N . LEU A 1 255 ? 19.699 9.018 -13.925 1.00 89.00 255 LEU A N 1
ATOM 2061 C CA . LEU A 1 255 ? 19.788 8.282 -15.193 1.00 89.00 255 LEU A CA 1
ATOM 2062 C C . LEU A 1 255 ? 18.929 8.908 -16.301 1.00 89.00 255 LEU A C 1
ATOM 2064 O O . LEU A 1 255 ? 19.333 8.912 -17.463 1.00 89.00 255 LEU A O 1
ATOM 2068 N N . GLU A 1 256 ? 17.756 9.450 -15.976 1.00 88.81 256 GLU A N 1
ATOM 2069 C CA . GLU A 1 256 ? 16.907 10.175 -16.927 1.00 88.81 256 GLU A CA 1
ATOM 2070 C C . GLU A 1 256 ? 17.595 11.462 -17.403 1.00 88.81 256 GLU A C 1
ATOM 2072 O O . GLU A 1 256 ? 17.651 11.726 -18.605 1.00 88.81 256 GLU A O 1
ATOM 2077 N N . ASN A 1 257 ? 18.220 12.208 -16.487 1.00 88.19 257 ASN A N 1
ATOM 2078 C CA . ASN A 1 257 ? 19.020 13.386 -16.824 1.00 88.19 257 ASN A CA 1
ATOM 2079 C C . ASN A 1 257 ? 20.237 13.036 -17.701 1.00 88.19 257 ASN A C 1
ATOM 2081 O O . ASN A 1 257 ? 20.606 13.806 -18.592 1.00 88.19 257 ASN A O 1
ATOM 2085 N N . GLU A 1 258 ? 20.887 11.896 -17.458 1.00 88.38 258 GLU A N 1
ATOM 2086 C CA . GLU A 1 258 ? 21.986 11.405 -18.294 1.00 88.38 258 GLU A CA 1
ATOM 2087 C C . GLU A 1 258 ? 21.497 10.973 -19.683 1.00 88.38 258 GLU A C 1
ATOM 2089 O O . GLU A 1 258 ? 22.090 11.359 -20.693 1.00 88.38 258 GLU A O 1
ATOM 2094 N N . ASN A 1 259 ? 20.366 10.269 -19.755 1.00 85.31 259 ASN A N 1
ATOM 2095 C CA . ASN A 1 259 ? 19.728 9.911 -21.018 1.00 85.31 259 ASN A CA 1
ATOM 2096 C C . ASN A 1 259 ? 19.323 11.140 -21.833 1.00 85.31 259 ASN A C 1
ATOM 2098 O O . ASN A 1 259 ? 19.495 11.142 -23.049 1.00 85.31 259 ASN A O 1
ATOM 2102 N N . GLU A 1 260 ? 18.832 12.201 -21.195 1.00 89.38 260 GLU A N 1
ATOM 2103 C CA . GLU A 1 260 ? 18.492 13.440 -21.897 1.00 89.38 260 GLU A CA 1
ATOM 2104 C C . GLU A 1 260 ? 19.741 14.130 -22.465 1.00 89.38 260 GLU A C 1
ATOM 2106 O O . GLU A 1 260 ? 19.741 14.582 -23.613 1.00 89.38 260 GLU A O 1
ATOM 2111 N N . LYS A 1 261 ? 20.863 14.120 -21.730 1.00 88.31 261 LYS A N 1
ATOM 2112 C CA . LYS A 1 261 ? 22.159 14.583 -22.262 1.00 88.31 261 LYS A CA 1
ATOM 2113 C C . LYS A 1 261 ? 22.620 13.742 -23.451 1.00 88.31 261 LYS A C 1
ATOM 2115 O O . LYS A 1 261 ? 23.110 14.302 -24.431 1.00 88.31 261 LYS A O 1
ATOM 2120 N N . LEU A 1 262 ? 22.460 12.418 -23.387 1.00 88.00 262 LEU A N 1
ATOM 2121 C CA . LEU A 1 262 ? 22.789 11.517 -24.494 1.00 88.00 262 LEU A CA 1
ATOM 2122 C C . LEU A 1 262 ? 21.892 11.769 -25.710 1.00 88.00 262 LEU A C 1
ATOM 2124 O O . LEU A 1 262 ? 22.397 11.848 -26.828 1.00 88.00 262 LEU A O 1
ATOM 2128 N N . ARG A 1 263 ? 20.585 11.971 -25.510 1.00 87.19 263 ARG A N 1
ATOM 2129 C CA . ARG A 1 263 ? 19.644 12.340 -26.579 1.00 87.19 263 ARG A CA 1
ATOM 2130 C C . ARG A 1 263 ? 20.055 13.641 -27.252 1.00 87.19 263 ARG A C 1
ATOM 2132 O O . ARG A 1 263 ? 20.128 13.678 -28.478 1.00 87.19 263 ARG A O 1
ATOM 2139 N N . GLN A 1 264 ? 20.400 14.665 -26.474 1.00 87.62 264 GLN A N 1
ATOM 2140 C CA . GLN A 1 264 ? 20.891 15.923 -27.029 1.00 87.62 264 GLN A CA 1
ATOM 2141 C C . GLN A 1 264 ? 22.200 15.728 -27.808 1.00 87.62 264 GLN A C 1
ATOM 2143 O O . GLN A 1 264 ? 22.336 16.243 -28.914 1.00 87.62 264 GLN A O 1
ATOM 2148 N N . ALA A 1 265 ? 23.135 14.924 -27.293 1.00 84.62 265 ALA A N 1
ATOM 2149 C CA . ALA A 1 265 ? 24.379 14.614 -27.998 1.00 84.62 265 ALA A CA 1
ATOM 2150 C C . ALA A 1 265 ? 24.138 13.874 -29.328 1.00 84.62 265 ALA A C 1
ATOM 2152 O O . ALA A 1 265 ? 24.831 14.136 -30.312 1.00 84.62 265 ALA A O 1
ATOM 2153 N N . VAL A 1 266 ? 23.145 12.979 -29.385 1.00 85.44 266 VAL A N 1
ATOM 2154 C CA . VAL A 1 266 ? 22.734 12.292 -30.621 1.00 85.44 266 VAL A CA 1
ATOM 2155 C C . VAL A 1 266 ? 22.110 13.270 -31.616 1.00 85.44 266 VAL A C 1
ATOM 2157 O O . VAL A 1 266 ? 22.425 13.195 -32.802 1.00 85.44 266 VAL A O 1
ATOM 2160 N N . VAL A 1 267 ? 21.273 14.207 -31.159 1.00 88.75 267 VAL A N 1
ATOM 2161 C CA . VAL A 1 267 ? 20.710 15.270 -32.011 1.00 88.75 267 VAL A CA 1
ATOM 2162 C C . VAL A 1 267 ? 21.825 16.144 -32.588 1.00 88.75 267 VAL A C 1
ATOM 2164 O O . VAL A 1 267 ? 21.896 16.321 -33.804 1.00 88.75 267 VAL A O 1
ATOM 2167 N N . ASP A 1 268 ? 22.760 16.596 -31.752 1.00 87.38 268 ASP A N 1
ATOM 2168 C CA . ASP A 1 268 ? 23.906 17.396 -32.190 1.00 87.38 268 ASP A CA 1
ATOM 2169 C C . ASP A 1 268 ? 24.783 16.627 -33.196 1.00 87.38 268 ASP A C 1
ATOM 2171 O O . ASP A 1 268 ? 25.285 17.196 -34.171 1.00 87.38 268 ASP A O 1
ATOM 2175 N N . AL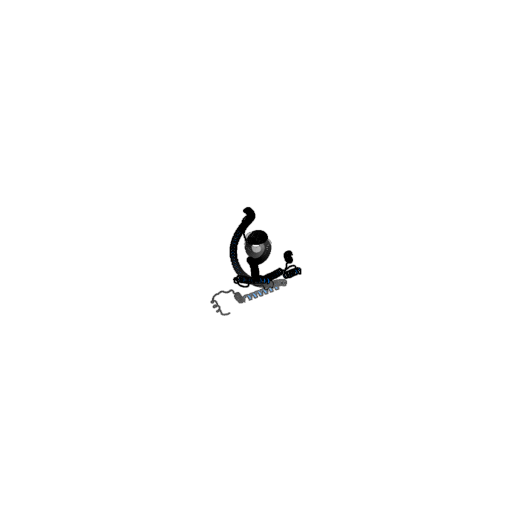A A 1 269 ? 24.977 15.320 -32.986 1.00 83.56 269 ALA A N 1
ATOM 2176 C CA . ALA A 1 269 ? 25.694 14.456 -33.919 1.00 83.56 269 ALA A CA 1
ATOM 2177 C C . ALA A 1 269 ? 24.940 14.306 -35.250 1.00 83.56 269 ALA A C 1
ATOM 2179 O O . ALA A 1 269 ? 25.558 14.403 -36.312 1.00 83.56 269 ALA A O 1
ATOM 2180 N N . ALA A 1 270 ? 23.618 14.133 -35.214 1.00 83.06 270 ALA A N 1
ATOM 2181 C CA . ALA A 1 270 ? 22.782 14.059 -36.408 1.00 83.06 270 ALA A CA 1
ATOM 2182 C C . ALA A 1 270 ? 22.836 15.361 -37.222 1.00 83.06 270 ALA A C 1
ATOM 2184 O O . ALA A 1 270 ? 22.971 15.311 -38.446 1.00 83.06 270 ALA A O 1
ATOM 2185 N N . ASP A 1 271 ? 22.826 16.521 -36.564 1.00 85.81 271 ASP A N 1
ATOM 2186 C CA . ASP A 1 271 ? 22.969 17.819 -37.228 1.00 85.81 271 ASP A CA 1
ATOM 2187 C C . ASP A 1 271 ? 24.356 17.996 -37.859 1.00 85.81 271 ASP A C 1
ATOM 2189 O O . ASP A 1 271 ? 24.472 18.477 -38.992 1.00 85.81 271 ASP A O 1
ATOM 2193 N N . ARG A 1 272 ? 25.422 17.539 -37.186 1.00 86.06 272 ARG A N 1
ATOM 2194 C CA . ARG A 1 272 ? 26.777 17.504 -37.767 1.00 86.06 272 ARG A CA 1
ATOM 2195 C C . ARG A 1 272 ? 26.853 16.589 -38.986 1.00 86.06 272 ARG A C 1
ATOM 2197 O O . ARG A 1 272 ? 27.456 16.976 -39.985 1.00 86.06 272 ARG A O 1
ATOM 2204 N N . ILE A 1 273 ? 26.229 15.411 -38.935 1.00 84.44 273 ILE A N 1
ATOM 2205 C CA . ILE A 1 273 ? 26.155 14.478 -40.070 1.00 84.44 273 ILE A CA 1
ATOM 2206 C C . ILE A 1 273 ? 25.380 15.113 -41.224 1.00 84.44 273 ILE A C 1
ATOM 2208 O O . ILE A 1 273 ? 25.835 15.062 -42.363 1.00 84.44 273 ILE A O 1
ATOM 2212 N N . LYS A 1 274 ? 24.244 15.760 -40.946 1.00 86.06 274 LYS A N 1
ATOM 2213 C CA . LYS A 1 274 ? 23.435 16.449 -41.956 1.00 86.06 274 LYS A CA 1
ATOM 2214 C C . LYS A 1 274 ? 24.220 17.567 -42.637 1.00 86.06 274 LYS A C 1
ATOM 2216 O O . LYS A 1 274 ? 24.184 17.660 -43.861 1.00 86.06 274 LYS A O 1
ATOM 2221 N N . LYS A 1 275 ? 24.967 18.359 -41.863 1.00 88.25 275 LYS A N 1
ATOM 2222 C CA . LYS A 1 275 ? 25.874 19.383 -42.393 1.00 88.25 275 LYS A CA 1
ATOM 2223 C C . LYS A 1 275 ? 26.995 18.770 -43.237 1.00 88.25 275 LYS A C 1
ATOM 2225 O O . LYS A 1 275 ? 27.238 19.212 -44.351 1.00 88.25 275 LYS A O 1
ATOM 2230 N N . SER A 1 276 ? 27.636 17.707 -42.756 1.00 83.88 276 SER A N 1
ATOM 2231 C CA . SER A 1 276 ? 28.661 17.011 -43.539 1.00 83.88 276 SER A CA 1
ATOM 2232 C C . SER A 1 276 ? 28.092 16.425 -44.834 1.00 83.88 276 SER A C 1
ATOM 2234 O O . SER A 1 276 ? 28.783 16.412 -45.845 1.00 83.88 276 SER A O 1
ATOM 2236 N N . ALA A 1 277 ? 26.847 15.946 -44.827 1.00 81.81 277 ALA A N 1
ATOM 2237 C CA . ALA A 1 277 ? 26.181 15.429 -46.016 1.00 81.81 277 ALA A CA 1
ATOM 2238 C C . ALA A 1 277 ? 25.878 16.539 -47.034 1.00 81.81 277 ALA A C 1
ATOM 2240 O O . ALA A 1 277 ? 26.030 16.306 -48.232 1.00 81.81 277 ALA A O 1
ATOM 2241 N N . THR A 1 278 ? 25.487 17.738 -46.581 1.00 84.12 278 THR A N 1
ATOM 2242 C CA . THR A 1 278 ? 25.357 18.902 -47.472 1.00 84.12 278 THR A CA 1
ATOM 2243 C C . THR A 1 278 ? 26.709 19.321 -48.037 1.00 84.12 278 THR A C 1
ATOM 2245 O O . THR A 1 278 ? 26.815 19.459 -49.248 1.00 84.12 278 THR A O 1
ATOM 2248 N N . ASP A 1 279 ? 27.756 19.383 -47.211 1.00 84.94 279 ASP A N 1
ATOM 2249 C CA . ASP A 1 279 ? 29.106 19.740 -47.666 1.00 84.94 279 ASP A CA 1
ATOM 2250 C C . ASP A 1 279 ? 29.630 18.725 -48.706 1.00 84.94 279 ASP A C 1
ATOM 2252 O O . ASP A 1 279 ? 30.177 19.103 -49.739 1.00 84.94 279 ASP A O 1
ATOM 2256 N N . ILE A 1 280 ? 29.411 17.420 -48.485 1.00 82.00 280 ILE A N 1
ATOM 2257 C CA . ILE A 1 280 ? 29.760 16.364 -49.453 1.00 82.00 280 ILE A CA 1
ATOM 2258 C C . ILE A 1 280 ? 28.980 16.535 -50.758 1.00 82.00 280 ILE A C 1
ATOM 2260 O O . ILE A 1 280 ? 29.551 16.352 -51.833 1.00 82.00 280 ILE A O 1
ATOM 2264 N N . LYS A 1 281 ? 27.686 16.862 -50.684 1.00 87.62 281 LYS A N 1
ATOM 2265 C CA . LYS A 1 281 ? 26.862 17.089 -51.873 1.00 87.62 281 LYS A CA 1
ATOM 2266 C C . LYS A 1 281 ? 27.386 18.278 -52.680 1.00 87.62 281 LYS A C 1
ATOM 2268 O O . LYS A 1 281 ? 27.531 18.147 -53.892 1.00 87.62 281 LYS A O 1
ATOM 2273 N N . ASP A 1 282 ? 27.720 19.378 -52.015 1.00 84.38 282 ASP A N 1
ATOM 2274 C CA . ASP A 1 282 ? 28.259 20.577 -52.657 1.00 84.38 282 ASP A CA 1
ATOM 2275 C C . ASP A 1 282 ? 29.612 20.277 -53.327 1.00 84.38 282 ASP A C 1
ATOM 2277 O O . ASP A 1 282 ? 29.826 20.642 -54.483 1.00 84.38 282 ASP A O 1
ATOM 2281 N N . ILE A 1 283 ? 30.489 19.512 -52.661 1.00 84.06 283 ILE A N 1
ATOM 2282 C CA . ILE A 1 283 ? 31.757 19.034 -53.242 1.00 84.06 283 ILE A CA 1
ATOM 2283 C C . ILE A 1 283 ? 31.507 18.138 -54.463 1.00 84.06 283 ILE A C 1
ATOM 2285 O O . ILE A 1 283 ? 32.188 18.275 -55.477 1.00 84.06 283 ILE A O 1
ATOM 2289 N N . GLN A 1 284 ? 30.535 17.222 -54.403 1.00 82.62 284 GLN A N 1
ATOM 2290 C CA . GLN A 1 284 ? 30.186 16.362 -55.539 1.00 82.62 284 GLN A CA 1
ATOM 2291 C C . GLN A 1 284 ? 29.636 17.164 -56.720 1.00 82.62 284 GLN A C 1
ATOM 2293 O O . GLN A 1 284 ? 29.922 16.834 -57.871 1.00 82.62 284 GLN A O 1
ATOM 2298 N N . GLU A 1 285 ? 28.838 18.194 -56.456 1.00 85.06 285 GLU A N 1
ATOM 2299 C CA . GLU A 1 285 ? 28.273 19.065 -57.484 1.00 85.06 285 GLU A CA 1
ATOM 2300 C C . GLU A 1 285 ? 29.364 19.931 -58.129 1.00 85.06 285 GLU A C 1
ATOM 2302 O O . GLU A 1 285 ? 29.433 20.010 -59.359 1.00 85.06 285 GLU A O 1
ATOM 2307 N N . GLN A 1 286 ? 30.301 20.451 -57.328 1.00 85.88 286 GLN A N 1
ATOM 2308 C CA . GLN A 1 286 ? 31.503 21.118 -57.824 1.00 85.88 286 GLN A CA 1
ATOM 2309 C C . GLN A 1 286 ? 32.351 20.175 -58.691 1.00 85.88 286 GLN A C 1
ATOM 2311 O O . GLN A 1 286 ? 32.636 20.506 -59.842 1.00 85.88 286 GLN A O 1
ATOM 2316 N N . ALA A 1 287 ? 32.683 18.979 -58.198 1.00 80.88 287 ALA A N 1
ATOM 2317 C CA . ALA A 1 287 ? 33.476 17.998 -58.940 1.00 80.88 287 ALA A CA 1
ATOM 2318 C C . ALA A 1 287 ? 32.801 17.597 -60.261 1.00 80.88 287 ALA A C 1
ATOM 2320 O O . ALA A 1 287 ? 33.461 17.508 -61.291 1.00 80.88 287 ALA A O 1
ATOM 2321 N N . ARG A 1 288 ? 31.472 17.421 -60.278 1.00 83.81 288 ARG A N 1
ATOM 2322 C CA . ARG A 1 288 ? 30.719 17.160 -61.517 1.00 83.81 288 ARG A CA 1
ATOM 2323 C C . ARG A 1 288 ? 30.814 18.314 -62.509 1.00 83.81 288 ARG A C 1
ATOM 2325 O O . ARG A 1 288 ? 30.938 18.062 -63.705 1.00 83.81 288 ARG A O 1
ATOM 2332 N N . SER A 1 289 ? 30.750 19.558 -62.037 1.00 82.06 289 SER A N 1
ATOM 2333 C CA . SER A 1 289 ? 30.897 20.730 -62.905 1.00 82.06 289 SER A CA 1
ATOM 2334 C C . SER A 1 289 ? 32.308 20.833 -63.499 1.00 82.06 289 SER A C 1
ATOM 2336 O O . SER A 1 289 ? 32.453 21.112 -64.690 1.00 82.06 289 SER A O 1
ATOM 2338 N N . GLU A 1 290 ? 33.338 20.515 -62.709 1.00 84.94 290 GLU A N 1
ATOM 2339 C CA . GLU A 1 290 ? 34.733 20.476 -63.157 1.00 84.94 290 GLU A CA 1
ATOM 2340 C C . GLU A 1 290 ? 34.970 19.339 -64.158 1.00 84.94 290 GLU A C 1
ATOM 2342 O O . GLU A 1 290 ? 35.540 19.585 -65.220 1.00 84.94 290 GLU A O 1
ATOM 2347 N N . ILE A 1 291 ? 34.460 18.131 -63.885 1.00 81.31 291 ILE A N 1
ATOM 2348 C CA . ILE A 1 291 ? 34.507 16.995 -64.818 1.00 81.31 291 ILE A CA 1
ATOM 2349 C C . ILE A 1 291 ? 33.808 17.362 -66.123 1.00 81.31 291 ILE A C 1
ATOM 2351 O O . ILE A 1 291 ? 34.398 17.203 -67.181 1.00 81.31 291 ILE A O 1
ATOM 2355 N N . SER A 1 292 ? 32.598 17.923 -66.071 1.00 83.81 292 SER A N 1
ATOM 2356 C CA . SER A 1 292 ? 31.871 18.319 -67.282 1.00 83.81 292 SER A CA 1
ATOM 2357 C C . SER A 1 292 ? 32.631 19.373 -68.099 1.00 83.81 292 SER A C 1
ATOM 2359 O O . SER A 1 292 ? 32.671 19.313 -69.328 1.00 83.81 292 SER A O 1
ATOM 2361 N N . SER A 1 293 ? 33.277 20.330 -67.428 1.00 86.31 293 SER A N 1
ATOM 2362 C CA . SER A 1 293 ? 34.158 21.307 -68.074 1.00 86.31 293 SER A CA 1
ATOM 2363 C C . SER A 1 293 ? 35.341 20.623 -68.768 1.00 86.31 293 SER A C 1
ATOM 2365 O O . SER A 1 293 ? 35.610 20.883 -69.943 1.00 86.31 293 SER A O 1
ATOM 2367 N N . LYS A 1 294 ? 35.999 19.681 -68.081 1.00 84.88 294 LYS A N 1
ATOM 2368 C CA . LYS A 1 294 ? 37.134 18.922 -68.617 1.00 84.88 294 LYS A CA 1
ATOM 2369 C C . LYS A 1 294 ? 36.748 17.968 -69.741 1.00 84.88 294 LYS A C 1
ATOM 2371 O O . LYS A 1 294 ? 37.467 17.886 -70.728 1.00 84.88 294 LYS A O 1
ATOM 2376 N N . GLU A 1 295 ? 35.591 17.323 -69.667 1.00 82.50 295 GLU A N 1
ATOM 2377 C CA . GLU A 1 295 ? 35.038 16.511 -70.754 1.00 82.50 295 GLU A CA 1
ATOM 2378 C C . GLU A 1 295 ? 34.792 17.352 -72.012 1.00 82.50 295 GLU A C 1
ATOM 2380 O O . GLU A 1 295 ? 35.092 16.910 -73.120 1.00 82.50 295 GLU A O 1
ATOM 2385 N N . ASN A 1 296 ? 34.297 18.585 -71.859 1.00 81.25 296 ASN A N 1
ATOM 2386 C CA . ASN A 1 296 ? 34.138 19.505 -72.986 1.00 81.25 296 ASN A CA 1
ATOM 2387 C C . ASN A 1 296 ? 35.490 19.933 -73.577 1.00 81.25 296 ASN A C 1
ATOM 2389 O O . ASN A 1 296 ? 35.621 20.006 -74.800 1.00 81.25 296 ASN A O 1
ATOM 2393 N N . GLU A 1 297 ? 36.499 20.173 -72.736 1.00 82.31 297 GLU A N 1
ATOM 2394 C CA . GLU A 1 297 ? 37.870 20.468 -73.171 1.00 82.31 297 GLU A CA 1
ATOM 2395 C C . GLU A 1 297 ? 38.474 19.281 -73.944 1.00 82.31 297 GLU A C 1
ATOM 2397 O O . GLU A 1 297 ? 38.965 19.456 -75.060 1.00 82.31 297 GLU A O 1
ATOM 2402 N N . ILE A 1 298 ? 38.334 18.056 -73.426 1.00 77.88 298 ILE A N 1
ATOM 2403 C CA . ILE A 1 298 ? 38.759 16.815 -74.095 1.00 77.88 298 ILE A CA 1
ATOM 2404 C C . ILE A 1 298 ? 38.020 16.627 -75.420 1.00 77.88 298 ILE A C 1
ATOM 2406 O O . ILE A 1 298 ? 38.632 16.250 -76.419 1.00 77.88 298 ILE A O 1
ATOM 2410 N N . ARG A 1 299 ? 36.713 16.905 -75.468 1.00 81.12 299 ARG A N 1
ATOM 2411 C CA . ARG A 1 299 ? 35.927 16.812 -76.703 1.00 81.12 299 ARG A CA 1
ATOM 2412 C C . ARG A 1 299 ? 36.426 17.804 -77.751 1.00 81.12 299 ARG A C 1
ATOM 2414 O O . ARG A 1 299 ? 36.552 17.433 -78.914 1.00 81.12 299 ARG A O 1
ATOM 2421 N N . LEU A 1 300 ? 36.751 19.031 -77.347 1.00 82.31 300 LEU A N 1
ATOM 2422 C CA . LEU A 1 300 ? 37.335 20.038 -78.234 1.00 82.31 300 LEU A CA 1
ATOM 2423 C C . LEU A 1 300 ? 38.709 19.594 -78.760 1.00 82.31 300 LEU A C 1
ATOM 2425 O O . LEU A 1 300 ? 38.973 19.715 -79.956 1.00 82.31 300 LEU A O 1
ATOM 2429 N N . ILE A 1 301 ? 39.557 19.042 -77.887 1.00 79.06 301 ILE A N 1
ATOM 2430 C CA . ILE A 1 301 ? 40.862 18.479 -78.265 1.00 79.06 301 ILE A CA 1
ATOM 2431 C C . ILE A 1 301 ? 40.685 17.305 -79.235 1.00 79.06 301 ILE A C 1
ATOM 2433 O O . ILE A 1 301 ? 41.389 17.241 -80.237 1.00 79.06 301 ILE A O 1
ATOM 2437 N N . SER A 1 302 ? 39.719 16.418 -78.986 1.00 79.94 302 SER A N 1
ATOM 2438 C CA . SER A 1 302 ? 39.441 15.248 -79.830 1.00 79.94 302 SER A CA 1
ATOM 2439 C C . SER A 1 302 ? 39.000 15.656 -81.234 1.00 79.94 302 SER A C 1
ATOM 2441 O O . SER A 1 302 ? 39.547 15.152 -82.208 1.00 79.94 302 SER A O 1
ATOM 2443 N N . VAL A 1 303 ? 38.085 16.629 -81.347 1.00 80.56 303 VAL A N 1
ATOM 2444 C CA . VAL A 1 303 ? 37.679 17.197 -82.646 1.00 80.56 303 VAL A CA 1
ATOM 2445 C C . VAL A 1 303 ? 38.883 17.806 -83.364 1.00 80.56 303 VAL A C 1
ATOM 2447 O O . VAL A 1 303 ? 39.061 17.603 -84.560 1.00 80.56 303 VAL A O 1
ATOM 2450 N N . LYS A 1 304 ? 39.748 18.523 -82.638 1.00 82.81 304 LYS A N 1
ATOM 2451 C CA . LYS A 1 304 ? 40.953 19.120 -83.220 1.00 82.81 304 LYS A CA 1
ATOM 2452 C C . LYS A 1 304 ? 41.945 18.058 -83.712 1.00 82.81 304 LYS A C 1
ATOM 2454 O O . LYS A 1 304 ? 42.514 18.217 -84.788 1.00 82.81 304 LYS A O 1
ATOM 2459 N N . LEU A 1 305 ? 42.128 16.973 -82.962 1.00 76.25 305 LEU A N 1
ATOM 2460 C CA . LEU A 1 305 ? 42.947 15.831 -83.375 1.00 76.25 305 LEU A CA 1
ATOM 2461 C C . LEU A 1 305 ? 42.386 15.150 -84.624 1.00 76.25 305 LEU A C 1
ATOM 2463 O O . LEU A 1 305 ? 43.153 14.859 -85.534 1.00 76.25 305 LEU A O 1
ATOM 2467 N N . GLU A 1 306 ? 41.070 14.951 -84.695 1.00 77.25 306 GLU A N 1
ATOM 2468 C CA . GLU A 1 306 ? 40.407 14.365 -85.863 1.00 77.25 306 GLU A CA 1
ATOM 2469 C C . GLU A 1 306 ? 40.627 15.234 -87.110 1.00 77.25 306 GLU A C 1
ATOM 2471 O O . GLU A 1 306 ? 41.109 14.731 -88.121 1.00 77.25 306 GLU A O 1
ATOM 2476 N N . THR A 1 307 ? 40.445 16.557 -87.003 1.00 78.25 307 THR A N 1
ATOM 2477 C CA . THR A 1 307 ? 40.729 17.481 -88.119 1.00 78.25 307 THR A CA 1
ATOM 2478 C C . THR A 1 307 ? 42.198 17.474 -88.554 1.00 78.25 307 THR A C 1
ATOM 2480 O O . THR A 1 307 ? 42.487 17.500 -89.747 1.00 78.25 307 THR A O 1
ATOM 2483 N N . LEU A 1 308 ? 43.142 17.395 -87.607 1.00 76.94 308 LEU A N 1
ATOM 2484 C CA . LEU A 1 308 ? 44.572 17.307 -87.923 1.00 76.94 308 LEU A CA 1
ATOM 2485 C C . LEU A 1 308 ? 44.932 15.963 -88.567 1.00 76.94 308 LEU A C 1
ATOM 2487 O O . LEU A 1 308 ? 45.854 15.885 -89.378 1.00 76.94 308 LEU A O 1
ATOM 2491 N N . GLN A 1 309 ? 44.222 14.894 -88.209 1.00 76.12 309 GLN A N 1
ATOM 2492 C CA . GLN A 1 309 ? 44.434 13.576 -88.785 1.00 76.12 309 GLN A CA 1
ATOM 2493 C C . GLN A 1 309 ? 43.883 13.487 -90.213 1.00 76.12 309 GLN A C 1
ATOM 2495 O O . GLN A 1 309 ? 44.566 12.942 -91.077 1.00 76.12 309 GLN A O 1
ATOM 2500 N N . GLU A 1 310 ? 42.724 14.089 -90.482 1.00 76.25 310 GLU A N 1
ATOM 2501 C CA . GLU A 1 310 ? 42.201 14.267 -91.842 1.00 76.25 310 GLU A CA 1
ATOM 2502 C C . GLU A 1 310 ? 43.162 15.099 -92.709 1.00 76.25 310 GLU A C 1
ATOM 2504 O O . GLU A 1 310 ? 43.490 14.702 -93.827 1.00 76.25 310 GLU A O 1
ATOM 2509 N N . GLU A 1 311 ? 43.694 16.208 -92.178 1.00 75.12 311 GLU A N 1
ATOM 2510 C CA . GLU A 1 311 ? 44.685 17.044 -92.871 1.00 75.12 311 GLU A CA 1
ATOM 2511 C C . GLU A 1 311 ? 45.977 16.264 -93.175 1.00 75.12 311 GLU A C 1
ATOM 2513 O O . GLU A 1 311 ? 46.528 16.351 -94.275 1.00 75.12 311 GLU A O 1
ATOM 2518 N N . LYS A 1 312 ? 46.437 15.433 -92.231 1.00 77.38 312 LYS A N 1
ATOM 2519 C CA . LYS A 1 312 ? 47.589 14.546 -92.426 1.00 77.38 312 LYS A CA 1
ATOM 2520 C C . LYS A 1 312 ? 47.348 13.508 -93.524 1.00 77.38 312 LYS A C 1
ATOM 2522 O O . LYS A 1 312 ? 48.273 13.239 -94.291 1.00 77.38 312 LYS A O 1
ATOM 2527 N N . GLU A 1 313 ? 46.166 12.894 -93.591 1.00 74.06 313 GLU A N 1
ATOM 2528 C CA . GLU A 1 313 ? 45.851 11.937 -94.660 1.00 74.06 313 GLU A CA 1
ATOM 2529 C C . GLU A 1 313 ? 45.791 12.617 -96.030 1.00 74.06 313 GLU A C 1
ATOM 2531 O O . GLU A 1 313 ? 46.327 12.068 -96.994 1.00 74.06 313 GLU A O 1
ATOM 2536 N N . LEU A 1 314 ? 45.250 13.837 -96.107 1.00 73.00 314 LEU A N 1
ATOM 2537 C CA . LEU A 1 314 ? 45.256 14.634 -97.336 1.00 73.00 314 LEU A CA 1
ATOM 2538 C C . LEU A 1 314 ? 46.689 14.919 -97.815 1.00 73.00 314 LEU A C 1
ATOM 2540 O O . LEU A 1 314 ? 47.037 14.635 -98.959 1.00 73.00 314 LEU A O 1
ATOM 2544 N N . LEU A 1 315 ? 47.556 15.382 -96.909 1.00 71.75 315 LEU A N 1
ATOM 2545 C CA . LEU A 1 315 ? 48.965 15.652 -97.214 1.00 71.75 315 LEU A CA 1
ATOM 2546 C C . LEU A 1 315 ? 49.744 14.386 -97.605 1.00 71.75 315 LEU A C 1
ATOM 2548 O O . LEU A 1 315 ? 50.707 14.459 -98.370 1.00 71.75 315 LEU A O 1
ATOM 2552 N N . LEU A 1 316 ? 49.354 13.215 -97.089 1.00 71.62 316 LEU A N 1
ATOM 2553 C CA . LEU A 1 316 ? 49.961 11.941 -97.473 1.00 71.62 316 LEU A CA 1
ATOM 2554 C C . LEU A 1 316 ? 49.588 11.551 -98.910 1.00 71.62 316 LEU A C 1
ATOM 2556 O O . LEU A 1 316 ? 50.438 11.019 -99.626 1.00 71.62 316 LEU A O 1
ATOM 2560 N N . ILE A 1 317 ? 48.352 11.829 -99.333 1.00 71.94 317 ILE A N 1
ATOM 2561 C CA . ILE A 1 317 ? 47.903 11.636 -100.718 1.00 71.94 317 ILE A CA 1
ATOM 2562 C C . ILE A 1 317 ? 48.686 12.568 -101.650 1.00 71.94 317 ILE A C 1
ATOM 2564 O O . ILE A 1 317 ? 49.298 12.085 -102.605 1.00 71.94 317 ILE A O 1
ATOM 2568 N N . ASP A 1 318 ? 48.771 13.858 -101.314 1.00 69.19 318 ASP A N 1
ATOM 2569 C CA . ASP A 1 318 ? 49.518 14.850 -102.099 1.00 69.19 318 ASP A CA 1
ATOM 2570 C C . ASP A 1 318 ? 51.003 14.461 -102.228 1.00 69.19 318 ASP A C 1
ATOM 2572 O O . ASP A 1 318 ? 51.573 14.461 -103.321 1.00 69.19 318 ASP A O 1
ATOM 2576 N N . SER A 1 319 ? 51.627 14.013 -101.132 1.00 63.50 319 SER A N 1
ATOM 2577 C CA . SER A 1 319 ? 53.018 13.540 -101.132 1.00 63.50 319 SER A CA 1
ATOM 2578 C C . SER A 1 319 ? 53.234 12.305 -102.020 1.00 63.50 319 SER A C 1
ATOM 2580 O O . SER A 1 319 ? 54.278 12.176 -102.669 1.00 63.50 319 SER A O 1
ATOM 2582 N N . GLN A 1 320 ? 52.263 11.387 -102.087 1.00 67.44 320 GLN A N 1
ATOM 2583 C CA . GLN A 1 320 ? 52.332 10.223 -102.975 1.00 67.44 320 GLN A CA 1
ATOM 2584 C C . GLN A 1 320 ? 52.175 10.608 -104.451 1.00 67.44 320 GLN A C 1
ATOM 2586 O O . GLN A 1 320 ? 52.846 10.018 -105.305 1.00 67.44 320 GLN A O 1
ATOM 2591 N N . GLU A 1 321 ? 51.319 11.581 -104.768 1.00 68.75 321 GLU A N 1
ATOM 2592 C CA . GLU A 1 321 ? 51.177 12.104 -106.131 1.00 68.75 321 GLU A CA 1
ATOM 2593 C C . GLU A 1 321 ? 52.440 12.826 -106.592 1.00 68.75 321 GLU A C 1
ATOM 2595 O O . GLU A 1 321 ? 52.934 12.560 -107.692 1.00 68.75 321 GLU A O 1
ATOM 2600 N N . VAL A 1 322 ? 53.041 13.633 -105.720 1.00 67.38 322 VAL A N 1
ATOM 2601 C CA . VAL A 1 322 ? 54.339 14.253 -105.989 1.00 67.38 322 VAL A CA 1
ATOM 2602 C C . VAL A 1 322 ? 55.405 13.190 -106.188 1.00 67.38 322 VAL A C 1
ATOM 2604 O O . VAL A 1 322 ? 56.167 13.271 -107.145 1.00 67.38 322 VAL A O 1
ATOM 2607 N N . SER A 1 323 ? 55.471 12.161 -105.340 1.00 63.56 323 SER A N 1
ATOM 2608 C CA . SER A 1 323 ? 56.468 11.095 -105.496 1.00 63.56 323 SER A CA 1
ATOM 2609 C C . SER A 1 323 ? 56.361 10.403 -106.865 1.00 63.56 323 SER A C 1
ATOM 2611 O O . SER A 1 323 ? 57.383 10.116 -107.497 1.00 63.56 323 SER A O 1
ATOM 2613 N N . LYS A 1 324 ? 55.137 10.211 -107.379 1.00 67.75 324 LYS A N 1
ATOM 2614 C CA . LYS A 1 324 ? 54.902 9.717 -108.746 1.00 67.75 324 LYS A CA 1
ATOM 2615 C C . LYS A 1 324 ? 55.350 10.721 -109.811 1.00 67.75 324 LYS A C 1
ATOM 2617 O O . LYS A 1 324 ? 55.997 10.308 -110.773 1.00 67.75 324 LYS A O 1
ATOM 2622 N N . ALA A 1 325 ? 55.053 12.011 -109.640 1.00 64.38 325 ALA A N 1
ATOM 2623 C CA . ALA A 1 325 ? 55.488 13.066 -110.556 1.00 64.38 325 ALA A CA 1
ATOM 2624 C C . ALA A 1 325 ? 57.023 13.163 -110.616 1.00 64.38 325 ALA A C 1
ATOM 2626 O O . ALA A 1 325 ? 57.601 13.115 -111.698 1.00 64.38 325 ALA A O 1
ATOM 2627 N N . VAL A 1 326 ? 57.700 13.171 -109.464 1.00 67.00 326 VAL A N 1
ATOM 2628 C CA . VAL A 1 326 ? 59.168 13.133 -109.353 1.00 67.00 326 VAL A CA 1
ATOM 2629 C C . VAL A 1 326 ? 59.748 11.926 -110.082 1.00 67.00 326 VAL A C 1
ATOM 2631 O O . VAL A 1 326 ? 60.735 12.060 -110.804 1.00 67.00 326 VAL A O 1
ATOM 2634 N N . GLY A 1 327 ? 59.143 10.746 -109.914 1.00 67.75 327 GLY A N 1
ATOM 2635 C CA . GLY A 1 327 ? 59.551 9.536 -110.627 1.00 67.75 327 GLY A CA 1
ATOM 2636 C C . GLY A 1 327 ? 59.446 9.691 -112.146 1.00 67.75 327 GLY A C 1
ATOM 2637 O O . GLY A 1 327 ? 60.395 9.374 -112.862 1.00 67.75 327 GLY A O 1
ATOM 2638 N N . TYR A 1 328 ? 58.334 10.239 -112.637 1.00 70.31 328 TYR A N 1
ATOM 2639 C CA . TYR A 1 328 ? 58.126 10.508 -114.061 1.00 70.31 328 TYR A CA 1
ATOM 2640 C C . TYR A 1 328 ? 59.175 11.483 -114.622 1.00 70.31 328 TYR A C 1
ATOM 2642 O O . TYR A 1 328 ? 59.880 11.146 -115.575 1.00 70.31 328 TYR A O 1
ATOM 2650 N N . TYR A 1 329 ? 59.361 12.641 -113.982 1.00 65.81 329 TYR A N 1
ATOM 2651 C CA . TYR A 1 329 ? 60.300 13.663 -114.452 1.00 65.81 329 TYR A CA 1
ATOM 2652 C C . TYR A 1 329 ? 61.761 13.238 -114.354 1.00 65.81 329 TYR A C 1
ATOM 2654 O O . TYR A 1 329 ? 62.549 13.563 -115.237 1.00 65.81 329 TYR A O 1
ATOM 2662 N N . ARG A 1 330 ? 62.131 12.435 -113.349 1.00 67.88 330 ARG A N 1
ATOM 2663 C CA . ARG A 1 330 ? 63.467 11.830 -113.282 1.00 67.88 330 ARG A CA 1
ATOM 2664 C C . ARG A 1 330 ? 63.746 10.928 -114.485 1.00 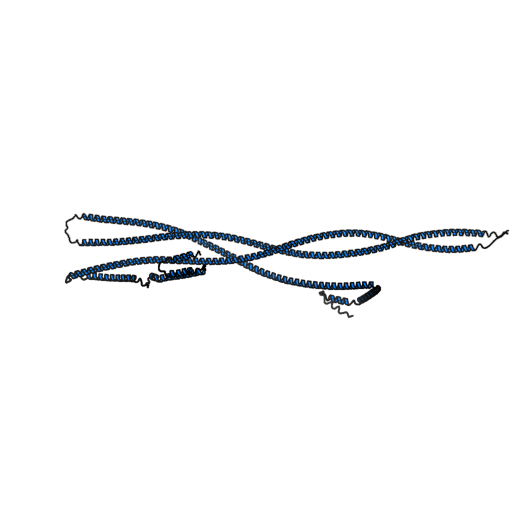67.88 330 ARG A C 1
ATOM 2666 O O . ARG A 1 330 ? 64.854 10.942 -115.009 1.00 67.88 330 ARG A O 1
ATOM 2673 N N . THR A 1 331 ? 62.745 10.172 -114.930 1.00 69.31 331 THR A N 1
ATOM 2674 C CA . THR A 1 331 ? 62.888 9.258 -116.071 1.00 69.31 331 THR A CA 1
ATOM 2675 C C . THR A 1 331 ? 63.024 10.028 -117.390 1.00 69.31 331 THR A C 1
ATOM 2677 O O . THR A 1 331 ? 63.871 9.689 -118.215 1.00 69.31 331 THR A O 1
ATOM 2680 N N . GLU A 1 332 ? 62.245 11.100 -117.569 1.00 69.44 332 GLU A N 1
ATOM 2681 C CA . GLU A 1 332 ? 62.357 11.999 -118.729 1.00 69.44 332 GLU A CA 1
ATOM 2682 C C . GLU A 1 332 ? 63.680 12.777 -118.741 1.00 69.44 332 GLU A C 1
ATOM 2684 O O . GLU A 1 332 ? 64.320 12.882 -119.788 1.00 69.44 332 GLU A O 1
ATOM 2689 N N . PHE A 1 333 ? 64.150 13.240 -117.579 1.00 70.50 333 PHE A N 1
ATOM 2690 C CA . PHE A 1 333 ? 65.456 13.887 -117.445 1.00 70.50 333 PHE A CA 1
ATOM 2691 C C . PHE A 1 333 ? 66.612 12.937 -117.802 1.00 70.50 333 PHE A C 1
ATOM 2693 O O . PHE A 1 333 ? 67.526 13.310 -118.533 1.00 70.50 333 PHE A O 1
ATOM 2700 N N . GLU A 1 334 ? 66.574 11.680 -117.343 1.00 71.12 334 GLU A N 1
ATOM 2701 C CA . GLU A 1 334 ? 67.588 10.673 -117.699 1.00 71.12 334 GLU A CA 1
ATOM 2702 C C . GLU A 1 334 ? 67.582 10.337 -119.203 1.00 71.12 334 GLU A C 1
ATOM 2704 O O . GLU A 1 334 ? 68.623 9.983 -119.766 1.00 71.12 334 GLU A O 1
ATOM 2709 N N . LYS A 1 335 ? 66.430 10.463 -119.874 1.00 71.75 335 LYS A N 1
ATOM 2710 C CA . LYS A 1 335 ? 66.298 10.268 -121.322 1.00 71.75 335 LYS A CA 1
ATOM 2711 C C . LYS A 1 335 ? 66.894 11.439 -122.111 1.00 71.75 335 LYS A C 1
ATOM 2713 O O . LYS A 1 335 ? 67.748 11.204 -122.964 1.00 71.75 335 LYS A O 1
ATOM 2718 N N . THR A 1 336 ? 66.530 12.676 -121.772 1.00 68.69 336 THR A N 1
ATOM 2719 C CA . THR A 1 336 ? 67.092 13.887 -122.403 1.00 68.69 336 THR A CA 1
ATOM 2720 C C . THR A 1 336 ? 68.590 14.027 -122.138 1.00 68.69 336 THR A C 1
ATOM 2722 O O . THR A 1 336 ? 69.339 14.419 -123.027 1.00 68.69 336 THR A O 1
ATOM 2725 N N . GLN A 1 337 ? 69.080 13.628 -120.959 1.00 69.62 337 GLN A N 1
ATOM 2726 C CA . GLN A 1 337 ? 70.517 13.612 -120.672 1.00 69.62 337 GLN A CA 1
ATOM 2727 C C . GLN A 1 337 ? 71.286 12.629 -121.575 1.00 69.62 337 GLN A C 1
ATOM 2729 O O . GLN A 1 337 ? 72.396 12.940 -122.013 1.00 69.62 337 GLN A O 1
ATOM 2734 N N . LYS A 1 338 ? 70.711 11.458 -121.879 1.00 72.44 338 LYS A N 1
ATOM 2735 C CA . LYS A 1 338 ? 71.307 10.489 -122.817 1.00 72.44 338 LYS A CA 1
ATOM 2736 C C . LYS A 1 338 ? 71.273 10.984 -124.262 1.00 72.44 338 LYS A C 1
ATOM 2738 O O . LYS A 1 338 ? 72.257 10.799 -124.972 1.00 72.44 338 LYS A O 1
ATOM 2743 N N . GLU A 1 339 ? 70.186 11.629 -124.683 1.00 70.31 339 GLU A N 1
ATOM 2744 C CA . GLU A 1 339 ? 70.096 12.276 -126.000 1.00 70.31 339 GLU A CA 1
ATOM 2745 C C . GLU A 1 339 ? 71.132 13.402 -126.134 1.00 70.31 339 GLU A C 1
ATOM 2747 O O . GLU A 1 339 ? 71.857 13.449 -127.124 1.00 70.31 339 GLU A O 1
ATOM 2752 N N . LEU A 1 340 ? 71.316 14.226 -125.097 1.00 69.44 340 LEU A N 1
ATOM 2753 C CA . LEU A 1 340 ? 72.349 15.265 -125.078 1.00 69.44 340 LEU A CA 1
ATOM 2754 C C . LEU A 1 340 ? 73.763 14.674 -125.206 1.00 69.44 340 LEU A C 1
ATOM 2756 O O . LEU A 1 340 ? 74.562 15.186 -125.982 1.00 69.44 340 LEU A O 1
ATOM 2760 N N . GLN A 1 341 ? 74.076 13.585 -124.494 1.00 69.25 341 GLN A N 1
ATOM 2761 C CA . GLN A 1 341 ? 75.373 12.900 -124.621 1.00 69.25 341 GLN A CA 1
ATOM 2762 C C . GLN A 1 341 ? 75.584 12.281 -126.012 1.00 69.25 341 GLN A C 1
ATOM 2764 O O . GLN A 1 341 ? 76.708 12.291 -126.522 1.00 69.25 341 GLN A O 1
ATOM 2769 N N . SER A 1 342 ? 74.519 11.776 -126.641 1.00 68.06 342 SER A N 1
ATOM 2770 C CA . SER A 1 342 ? 74.552 11.284 -128.023 1.00 68.06 342 SER A CA 1
ATOM 2771 C C . SER A 1 342 ? 74.861 12.419 -129.001 1.00 68.06 342 SER A C 1
ATOM 2773 O O . SER A 1 342 ? 75.820 12.320 -129.763 1.00 68.06 342 SER A O 1
ATOM 2775 N N . ASN A 1 343 ? 74.133 13.533 -128.907 1.00 63.41 343 ASN A N 1
ATOM 2776 C CA . ASN A 1 343 ? 74.323 14.702 -129.769 1.00 63.41 343 ASN A CA 1
ATOM 2777 C C . ASN A 1 343 ? 75.699 15.351 -129.555 1.00 63.41 343 ASN A C 1
ATOM 2779 O O . ASN A 1 343 ? 76.319 15.836 -130.497 1.00 63.41 343 ASN A O 1
ATOM 2783 N N . GLN A 1 344 ? 76.217 15.330 -128.325 1.00 63.75 344 GLN A N 1
ATOM 2784 C CA . GLN A 1 344 ? 77.556 15.824 -128.011 1.00 63.75 344 GLN A CA 1
ATOM 2785 C C . GLN A 1 344 ? 78.648 14.952 -128.654 1.00 63.75 344 GLN A C 1
ATOM 2787 O O . GLN A 1 344 ? 79.606 15.488 -129.203 1.00 63.75 344 GLN A O 1
ATOM 2792 N N . SER A 1 345 ? 78.458 13.629 -128.683 1.00 65.75 345 SER A N 1
ATOM 2793 C CA . SER A 1 345 ? 79.357 12.696 -129.380 1.00 65.75 345 SER A CA 1
ATOM 2794 C C . SER A 1 345 ? 79.288 12.852 -130.909 1.00 65.75 345 SER A C 1
ATOM 2796 O O . SER A 1 345 ? 80.294 12.721 -131.604 1.00 65.75 345 SER A O 1
ATOM 2798 N N . GLU A 1 346 ? 78.104 13.156 -131.445 1.00 63.34 346 GLU A N 1
ATOM 2799 C CA . GLU A 1 346 ? 77.874 13.396 -132.876 1.00 63.34 346 GLU A CA 1
ATOM 2800 C C . GLU A 1 346 ? 78.477 14.735 -133.334 1.00 63.34 346 GLU A C 1
ATOM 2802 O O . GLU A 1 346 ? 79.081 14.829 -134.402 1.00 63.34 346 GLU A O 1
ATOM 2807 N N . MET A 1 347 ? 78.413 15.755 -132.477 1.00 61.16 347 MET A N 1
ATOM 2808 C CA . MET A 1 347 ? 79.066 17.046 -132.682 1.00 61.16 347 MET A CA 1
ATOM 2809 C C . MET A 1 347 ? 80.594 16.940 -132.604 1.00 61.16 347 MET A C 1
ATOM 2811 O O . MET A 1 347 ? 81.268 17.509 -133.456 1.00 61.16 347 MET A O 1
ATOM 2815 N N . GLU A 1 348 ? 81.151 16.161 -131.670 1.00 63.56 348 GLU A N 1
ATOM 2816 C CA . GLU A 1 348 ? 82.592 15.855 -131.651 1.00 63.56 348 GLU A CA 1
ATOM 2817 C C . GLU A 1 348 ? 83.027 15.110 -132.930 1.00 63.56 348 GLU A C 1
ATOM 2819 O O . GLU A 1 348 ? 84.090 15.393 -133.485 1.00 63.56 348 GLU A O 1
ATOM 2824 N N . ALA A 1 349 ? 82.190 14.216 -133.471 1.00 62.56 349 ALA A N 1
ATOM 2825 C CA . ALA A 1 349 ? 82.456 13.551 -134.749 1.00 62.56 349 ALA A CA 1
ATOM 2826 C C . ALA A 1 349 ? 82.412 14.521 -135.948 1.00 62.56 349 ALA A C 1
ATOM 2828 O O . ALA A 1 349 ? 83.268 14.441 -136.836 1.00 62.56 349 ALA A O 1
ATOM 2829 N N . MET A 1 350 ? 81.466 15.467 -135.964 1.00 62.12 350 MET A N 1
ATOM 2830 C CA . MET A 1 350 ? 81.402 16.533 -136.971 1.00 62.12 350 MET A CA 1
ATOM 2831 C C . MET A 1 350 ? 82.566 17.526 -136.845 1.00 62.12 350 MET A C 1
ATOM 2833 O O . MET A 1 350 ? 83.104 17.960 -137.859 1.00 62.12 350 MET A O 1
ATOM 2837 N N . GLU A 1 351 ? 83.024 17.841 -135.632 1.00 58.16 351 GLU A N 1
ATOM 2838 C CA . GLU A 1 351 ? 84.181 18.714 -135.391 1.00 58.16 351 GLU A CA 1
ATOM 2839 C C . GLU A 1 351 ? 85.495 18.053 -135.851 1.00 58.16 351 GLU A C 1
ATOM 2841 O O . GLU A 1 351 ? 86.374 18.716 -136.410 1.00 58.16 351 GLU A O 1
ATOM 2846 N N . VAL A 1 352 ? 85.609 16.725 -135.731 1.00 60.62 352 VAL A N 1
ATOM 2847 C CA . VAL A 1 352 ? 86.706 15.944 -136.329 1.00 60.62 352 VAL A CA 1
ATOM 2848 C C . VAL A 1 352 ? 86.630 15.945 -137.864 1.00 60.62 352 VAL A C 1
ATOM 2850 O O . VAL A 1 352 ? 87.664 16.105 -138.515 1.00 60.62 352 VAL A O 1
ATOM 2853 N N . GLN A 1 353 ? 85.438 15.835 -138.463 1.00 56.28 353 GLN A N 1
ATOM 2854 C CA . GLN A 1 353 ? 85.263 15.944 -139.921 1.00 56.28 353 GLN A CA 1
ATOM 2855 C C . GLN A 1 353 ? 85.567 17.356 -140.447 1.00 56.28 353 GLN A C 1
ATOM 2857 O O . GLN A 1 353 ? 86.228 17.499 -141.477 1.00 56.28 353 GLN A O 1
ATOM 2862 N N . LEU A 1 354 ? 85.169 18.399 -139.714 1.00 53.91 354 LEU A N 1
ATOM 2863 C CA . LEU A 1 354 ? 85.462 19.795 -140.038 1.00 53.91 354 LEU A CA 1
ATOM 2864 C C . LEU A 1 354 ? 86.969 20.083 -139.940 1.00 53.91 354 LEU A C 1
ATOM 2866 O O . LEU A 1 354 ? 87.531 20.733 -140.820 1.00 53.91 354 LEU A O 1
ATOM 2870 N N . ASN A 1 355 ? 87.659 19.525 -138.941 1.00 52.06 355 ASN A N 1
ATOM 2871 C CA . ASN A 1 355 ? 89.117 19.621 -138.826 1.00 52.06 355 ASN A CA 1
ATOM 2872 C C . ASN A 1 355 ? 89.867 18.788 -139.887 1.00 52.06 355 ASN A C 1
ATOM 2874 O O . ASN A 1 355 ? 90.964 19.177 -140.291 1.00 52.06 355 ASN A O 1
ATOM 2878 N N . MET A 1 356 ? 89.291 17.696 -140.407 1.00 53.12 356 MET A N 1
ATOM 2879 C CA . MET A 1 356 ? 89.830 16.976 -141.576 1.00 53.12 356 MET A CA 1
ATOM 2880 C C . MET A 1 356 ? 89.638 17.752 -142.893 1.00 53.12 356 MET A C 1
ATOM 2882 O O . MET A 1 356 ? 90.535 17.749 -143.733 1.00 53.12 356 MET A O 1
ATOM 2886 N N . LEU A 1 357 ? 88.524 18.474 -143.059 1.00 49.94 357 LEU A N 1
ATOM 2887 C CA . LEU A 1 357 ? 88.281 19.363 -144.208 1.00 49.94 357 LEU A CA 1
ATOM 2888 C C . LEU A 1 357 ? 89.154 20.631 -144.167 1.00 49.94 357 LEU A C 1
ATOM 2890 O O . LEU A 1 357 ? 89.671 21.057 -145.198 1.00 49.94 357 LEU A O 1
ATOM 2894 N N . MET A 1 358 ? 89.400 21.186 -142.977 1.00 42.59 358 MET A N 1
ATOM 2895 C CA . MET A 1 358 ? 90.220 22.390 -142.771 1.00 42.59 358 MET A CA 1
ATOM 2896 C C . MET A 1 358 ? 91.737 22.122 -142.746 1.00 42.59 358 MET A C 1
ATOM 2898 O O . MET A 1 358 ? 92.521 23.066 -142.802 1.00 42.59 358 MET A O 1
ATOM 2902 N N . SER A 1 359 ? 92.174 20.856 -142.705 1.00 46.03 359 SER A N 1
ATOM 2903 C CA . SER A 1 359 ? 93.595 20.465 -142.788 1.00 46.03 359 SER A CA 1
ATOM 2904 C C . SER A 1 359 ? 94.016 19.893 -144.154 1.00 46.03 359 SER A C 1
ATOM 2906 O O . SER A 1 359 ? 95.205 19.660 -144.374 1.00 46.03 359 SER A O 1
ATOM 2908 N N . GLY A 1 360 ? 93.076 19.723 -145.097 1.00 43.50 360 GLY A N 1
ATOM 2909 C CA . GLY A 1 360 ? 93.321 19.245 -146.469 1.00 43.50 360 GLY A CA 1
ATOM 2910 C C . GLY A 1 360 ? 93.417 20.333 -147.552 1.00 43.50 360 GLY A C 1
ATOM 2911 O O . GLY A 1 360 ? 93.779 20.028 -148.687 1.00 43.50 360 GLY A O 1
ATOM 2912 N N . ALA A 1 361 ? 93.137 21.598 -147.224 1.00 38.88 361 ALA A N 1
ATOM 2913 C CA . ALA A 1 361 ? 93.235 22.736 -148.135 1.00 38.88 361 ALA A CA 1
ATOM 2914 C C . ALA A 1 361 ? 94.115 23.838 -147.522 1.00 38.88 361 ALA A C 1
ATOM 2916 O O . ALA A 1 361 ? 93.915 24.242 -146.384 1.00 38.88 361 ALA A O 1
ATOM 2917 N N . VAL A 1 362 ? 95.056 24.354 -148.321 1.00 41.12 362 VAL A N 1
ATOM 2918 C CA . VAL A 1 362 ? 96.063 25.394 -148.005 1.00 41.12 362 VAL A CA 1
ATOM 2919 C C . VAL A 1 362 ? 97.398 24.866 -147.451 1.00 41.12 362 VAL A C 1
ATOM 2921 O O . VAL A 1 362 ? 97.899 25.236 -146.392 1.00 41.12 362 VAL A O 1
ATOM 2924 N N . SER A 1 363 ? 98.060 24.061 -148.282 1.00 35.03 363 SER A N 1
ATOM 2925 C CA . SER A 1 363 ? 99.519 24.097 -148.446 1.00 35.03 363 SER A CA 1
ATOM 2926 C C . SER A 1 363 ? 99.895 23.790 -149.898 1.00 35.03 363 SER A C 1
ATOM 2928 O O . SER A 1 363 ? 100.451 22.735 -150.152 1.00 35.03 363 SER A O 1
ATOM 2930 N N . THR A 1 364 ? 99.609 24.700 -150.844 1.00 33.69 364 THR A N 1
ATOM 2931 C CA . THR A 1 364 ? 100.345 24.818 -152.129 1.00 33.69 364 THR A CA 1
ATOM 2932 C C . THR A 1 364 ? 100.008 26.097 -152.914 1.00 33.69 364 THR A C 1
ATOM 2934 O O . THR A 1 364 ? 98.842 26.370 -153.181 1.00 33.69 364 THR A O 1
ATOM 2937 N N . SER A 1 365 ? 101.076 26.753 -153.401 1.00 31.28 365 SER A N 1
ATOM 2938 C CA . SER A 1 365 ? 101.198 27.668 -154.566 1.00 31.28 365 SER A CA 1
ATOM 2939 C C . SER A 1 365 ? 100.617 29.087 -154.411 1.00 31.28 365 SER A C 1
ATOM 2941 O O . SER A 1 365 ? 99.428 29.243 -154.189 1.00 31.28 365 SER A O 1
ATOM 2943 N N . SER A 1 366 ? 101.353 30.211 -154.424 1.00 33.69 366 SER A N 1
ATOM 2944 C CA . SER A 1 366 ? 102.540 30.662 -155.191 1.00 33.69 366 SER A CA 1
ATOM 2945 C C . SER A 1 366 ? 102.299 30.731 -156.713 1.00 33.69 366 SER A C 1
ATOM 2947 O O . SER A 1 366 ? 102.256 29.689 -157.348 1.00 33.69 366 SER A O 1
ATOM 2949 N N . GLN A 1 367 ? 102.154 31.973 -157.224 1.00 32.38 367 GLN A N 1
ATOM 2950 C CA . GLN A 1 367 ? 102.227 32.532 -158.609 1.00 32.38 367 GLN A CA 1
ATOM 2951 C C . GLN A 1 367 ? 102.930 31.688 -159.709 1.00 32.38 367 GLN A C 1
ATOM 2953 O O . GLN A 1 367 ? 103.722 30.831 -159.329 1.00 32.38 367 GLN A O 1
ATOM 2958 N N . PRO A 1 368 ? 102.866 32.000 -161.041 1.00 39.22 368 PRO A N 1
ATOM 2959 C CA . PRO A 1 368 ? 102.270 33.137 -161.794 1.00 39.22 368 PRO A CA 1
ATOM 2960 C C . PRO A 1 368 ? 101.521 32.717 -163.098 1.00 39.22 368 PRO A C 1
ATOM 2962 O O . PRO A 1 368 ? 101.625 31.580 -163.534 1.00 39.22 368 PRO A O 1
ATOM 2965 N N . SER A 1 369 ? 100.894 33.647 -163.833 1.00 29.38 369 SER A N 1
ATOM 2966 C CA . SER A 1 369 ? 100.942 33.577 -165.312 1.00 29.38 369 SER A CA 1
ATOM 2967 C C . SER A 1 369 ? 100.607 34.913 -165.978 1.00 29.38 369 SER A C 1
ATOM 2969 O O . SER A 1 369 ? 99.466 35.371 -165.971 1.00 29.38 369 SER A O 1
ATOM 2971 N N . SER A 1 370 ? 101.616 35.517 -166.604 1.00 29.39 370 SER A N 1
ATOM 2972 C CA . SER A 1 370 ? 101.436 36.385 -167.763 1.00 29.39 370 SER A CA 1
ATOM 2973 C C . SER A 1 370 ? 101.149 35.527 -168.996 1.00 29.39 370 SER A C 1
ATOM 2975 O O . SER A 1 370 ? 101.926 34.623 -169.294 1.00 29.39 370 SER A O 1
ATOM 2977 N N . SER A 1 371 ? 100.124 35.928 -169.746 1.00 28.83 371 SER A N 1
ATOM 2978 C CA . SER A 1 371 ? 99.752 35.472 -171.092 1.00 28.83 371 SER A CA 1
ATOM 2979 C C . SER A 1 371 ? 99.031 34.113 -171.195 1.00 28.83 371 SER A C 1
ATOM 2981 O O . SER A 1 371 ? 99.501 33.124 -170.638 1.00 28.83 371 SER A O 1
ATOM 2983 N N . PRO A 1 372 ? 97.899 34.067 -171.927 1.00 49.03 372 PRO A N 1
ATOM 2984 C CA . PRO A 1 372 ? 97.015 32.912 -172.035 1.00 49.03 372 PRO A CA 1
ATOM 2985 C C . PRO A 1 372 ? 97.424 31.966 -173.171 1.00 49.03 372 PRO A C 1
ATOM 2987 O O . PRO A 1 372 ? 98.016 32.403 -174.158 1.00 49.03 372 PRO A O 1
ATOM 2990 N N . ASP A 1 373 ? 96.978 30.713 -173.075 1.00 30.75 373 ASP A N 1
ATOM 2991 C CA . ASP A 1 373 ? 96.486 29.981 -174.244 1.00 30.75 373 ASP A CA 1
ATOM 2992 C C . ASP A 1 373 ? 95.185 29.232 -173.844 1.00 30.75 373 ASP A C 1
ATOM 2994 O O . ASP A 1 373 ? 95.157 28.612 -172.774 1.00 30.75 373 ASP A O 1
ATOM 2998 N N . PRO A 1 374 ? 94.063 29.360 -174.585 1.00 45.41 374 PRO A N 1
ATOM 2999 C CA . PRO A 1 374 ? 92.715 29.241 -174.031 1.00 45.41 374 PRO A CA 1
ATOM 3000 C C . PRO A 1 374 ? 92.004 27.951 -174.469 1.00 45.41 374 PRO A C 1
ATOM 3002 O O . PRO A 1 374 ? 91.490 27.894 -175.582 1.00 45.41 374 PRO A O 1
ATOM 3005 N N . LEU A 1 375 ? 91.921 26.923 -173.608 1.00 36.12 375 LEU A N 1
ATOM 3006 C CA . LEU A 1 375 ? 91.051 25.755 -173.875 1.00 36.12 375 LEU A CA 1
ATOM 3007 C C . LEU A 1 375 ? 90.688 24.845 -172.671 1.00 36.12 375 LEU A C 1
ATOM 3009 O O . LEU A 1 375 ? 90.307 23.700 -172.890 1.00 36.12 375 LEU A O 1
ATOM 3013 N N . SER A 1 376 ? 90.731 25.314 -171.410 1.00 43.31 376 SER A N 1
ATOM 3014 C CA . SER A 1 376 ? 90.302 24.495 -170.242 1.00 43.31 376 SER A CA 1
ATOM 3015 C C . SER A 1 376 ? 89.416 25.209 -169.203 1.00 43.31 376 SER A C 1
ATOM 3017 O O . SER A 1 376 ? 89.327 24.774 -168.059 1.00 43.31 376 SER A O 1
ATOM 3019 N N . MET A 1 377 ? 88.766 26.318 -169.566 1.00 39.22 377 MET A N 1
ATOM 3020 C CA . MET A 1 377 ? 88.066 27.193 -168.609 1.00 39.22 377 MET A CA 1
ATOM 3021 C C . MET A 1 377 ? 86.580 26.858 -168.361 1.00 39.22 377 MET A C 1
ATOM 3023 O O . MET A 1 377 ? 85.881 27.664 -167.754 1.00 39.22 377 MET A O 1
ATOM 3027 N N . LEU A 1 378 ? 86.084 25.693 -168.803 1.00 45.22 378 LEU A N 1
ATOM 3028 C CA . LEU A 1 378 ? 84.673 25.308 -168.619 1.00 45.22 378 LEU A CA 1
ATOM 3029 C C . LEU A 1 378 ? 84.403 24.364 -167.426 1.00 45.22 378 LEU A C 1
ATOM 3031 O O . LEU A 1 378 ? 83.262 24.306 -166.984 1.00 45.22 378 LEU A O 1
ATOM 3035 N N . ASP A 1 379 ? 85.417 23.705 -166.849 1.00 48.91 379 ASP A N 1
ATOM 3036 C CA . ASP A 1 379 ? 85.221 22.746 -165.738 1.00 48.91 379 ASP A CA 1
ATOM 3037 C C . ASP A 1 379 ? 85.368 23.364 -164.329 1.00 48.91 379 ASP A C 1
ATOM 3039 O O . ASP A 1 379 ? 84.932 22.775 -163.343 1.00 48.91 379 ASP A O 1
ATOM 3043 N N . SER A 1 380 ? 85.919 24.578 -164.199 1.00 46.44 380 SER A N 1
ATOM 3044 C CA . SER A 1 380 ? 86.128 25.238 -162.892 1.00 46.44 380 SER A CA 1
ATOM 3045 C C . SER A 1 380 ? 84.946 26.089 -162.402 1.00 46.44 380 SER A C 1
ATOM 3047 O O . SER A 1 380 ? 84.937 26.487 -161.243 1.00 46.44 380 SER A O 1
ATOM 3049 N N . ILE A 1 381 ? 83.935 26.349 -163.242 1.00 51.16 381 ILE A N 1
ATOM 3050 C CA . ILE A 1 381 ? 82.713 27.071 -162.832 1.00 51.16 381 ILE A CA 1
ATOM 3051 C C . ILE A 1 381 ? 81.721 26.114 -162.142 1.00 51.16 381 ILE A C 1
ATOM 3053 O O . ILE A 1 381 ? 81.082 26.496 -161.171 1.00 51.16 381 ILE A O 1
ATOM 3057 N N . SER A 1 382 ? 81.697 24.829 -162.521 1.00 53.56 382 SER A N 1
ATOM 3058 C CA . SER A 1 382 ? 80.821 23.830 -161.886 1.00 53.56 382 SER A CA 1
ATOM 3059 C C . SER A 1 382 ? 81.273 23.390 -160.480 1.00 53.56 382 SER A C 1
ATOM 3061 O O . SER A 1 382 ? 80.490 22.776 -159.761 1.00 53.56 382 SER A O 1
ATOM 3063 N N . GLN A 1 383 ? 82.516 23.683 -160.073 1.00 54.53 383 GLN A N 1
ATOM 3064 C CA . GLN A 1 383 ? 83.014 23.406 -158.715 1.00 54.53 383 GLN A CA 1
ATOM 3065 C C . GLN A 1 383 ? 82.700 24.523 -157.710 1.00 54.53 383 GLN A C 1
ATOM 3067 O O . GLN A 1 383 ? 82.652 24.240 -156.517 1.00 54.53 383 GLN A O 1
ATOM 3072 N N . ILE A 1 384 ? 82.459 25.756 -158.168 1.00 57.16 384 ILE A N 1
ATOM 3073 C CA . ILE A 1 384 ? 82.096 26.880 -157.290 1.00 57.16 384 ILE A CA 1
ATOM 3074 C C . ILE A 1 384 ? 80.607 26.802 -156.921 1.00 57.16 384 ILE A C 1
ATOM 3076 O O . ILE A 1 384 ? 80.279 26.924 -155.745 1.00 57.16 384 ILE A O 1
ATOM 3080 N N . ASP A 1 385 ? 79.731 26.440 -157.866 1.00 55.38 385 ASP A N 1
ATOM 3081 C CA . ASP A 1 385 ? 78.299 26.237 -157.579 1.00 55.38 385 ASP A CA 1
ATOM 3082 C C . ASP A 1 385 ? 78.057 25.074 -156.589 1.00 55.38 385 ASP A C 1
ATOM 3084 O O . ASP A 1 385 ? 77.179 25.149 -155.733 1.00 55.38 385 ASP A O 1
ATOM 3088 N N . ALA A 1 386 ? 78.888 24.024 -156.628 1.00 59.72 386 ALA A N 1
ATOM 3089 C CA . ALA A 1 386 ? 78.815 22.912 -155.673 1.00 59.72 386 ALA A CA 1
ATOM 3090 C C . ALA A 1 386 ? 79.339 23.275 -154.266 1.00 59.72 386 ALA A C 1
ATOM 3092 O O . ALA A 1 386 ? 78.942 22.651 -153.281 1.00 59.72 386 ALA A O 1
ATOM 3093 N N . GLN A 1 387 ? 80.232 24.265 -154.153 1.00 57.06 387 GLN A N 1
ATOM 3094 C CA . GLN A 1 387 ? 80.724 24.753 -152.860 1.00 57.06 387 GLN A CA 1
ATOM 3095 C C . GLN A 1 387 ? 79.745 25.736 -152.206 1.00 57.06 387 GLN A C 1
ATOM 3097 O O . GLN A 1 387 ? 79.590 25.689 -150.986 1.00 57.06 387 GLN A O 1
ATOM 3102 N N . ASP A 1 388 ? 79.035 26.550 -152.990 1.00 63.16 388 ASP A N 1
ATOM 3103 C CA . ASP A 1 388 ? 77.975 27.425 -152.473 1.00 63.16 388 ASP A CA 1
ATOM 3104 C C . ASP A 1 388 ? 76.752 26.621 -151.991 1.00 63.16 388 ASP A C 1
ATOM 3106 O O . ASP A 1 388 ? 76.205 26.934 -150.933 1.00 63.16 388 ASP A O 1
ATOM 3110 N N . GLU A 1 389 ? 76.384 25.520 -152.665 1.00 63.50 389 GLU A N 1
ATOM 3111 C CA . GLU A 1 389 ? 75.358 24.591 -152.154 1.00 63.50 389 GLU A CA 1
ATOM 3112 C C . GLU A 1 389 ? 75.776 23.928 -150.831 1.00 63.50 389 GLU A C 1
ATOM 3114 O O . GLU A 1 389 ? 74.969 23.825 -149.906 1.00 63.50 389 GLU A O 1
ATOM 3119 N N . GLN A 1 390 ? 77.044 23.523 -150.689 1.00 69.25 390 GLN A N 1
ATOM 3120 C CA . GLN A 1 390 ? 77.542 22.989 -149.416 1.00 69.25 390 GLN A CA 1
ATOM 3121 C C . GLN A 1 390 ? 77.561 24.051 -148.313 1.00 69.25 390 GLN A C 1
ATOM 3123 O O . GLN A 1 390 ? 77.286 23.734 -147.155 1.00 69.25 390 GLN A O 1
ATOM 3128 N N . PHE A 1 391 ? 77.857 25.307 -148.648 1.00 68.81 391 PHE A N 1
ATOM 3129 C CA . PHE A 1 391 ? 77.869 26.392 -147.674 1.00 68.81 391 PHE A CA 1
ATOM 3130 C C . PHE A 1 391 ? 76.454 26.770 -147.212 1.00 68.81 391 PHE A C 1
ATOM 3132 O O . PHE A 1 391 ? 76.247 26.978 -146.015 1.00 68.81 391 PHE A O 1
ATOM 3139 N N . GLU A 1 392 ? 75.467 26.793 -148.115 1.00 71.38 392 GLU A N 1
ATOM 3140 C CA . GLU A 1 392 ? 74.054 26.958 -147.743 1.00 71.38 392 GLU A CA 1
ATOM 3141 C C . GLU A 1 392 ? 73.555 25.809 -146.857 1.00 71.38 392 GLU A C 1
ATOM 3143 O O . GLU A 1 392 ? 72.870 26.051 -145.858 1.00 71.38 392 GLU A O 1
ATOM 3148 N N . GLU A 1 393 ? 73.921 24.567 -147.178 1.00 72.31 393 GLU A N 1
ATOM 3149 C CA . GLU A 1 393 ? 73.516 23.400 -146.392 1.00 72.31 393 GLU A CA 1
ATOM 3150 C C . GLU A 1 393 ? 74.142 23.426 -144.988 1.00 72.31 393 GLU A C 1
ATOM 3152 O O . GLU A 1 393 ? 73.450 23.202 -143.992 1.00 72.31 393 GLU A O 1
ATOM 3157 N N . ILE A 1 394 ? 75.418 23.812 -144.872 1.00 71.69 394 ILE A N 1
ATOM 3158 C CA . ILE A 1 394 ? 76.079 24.009 -143.574 1.00 71.69 394 ILE A CA 1
ATOM 3159 C C . ILE A 1 394 ? 75.406 25.139 -142.790 1.00 71.69 394 ILE A C 1
ATOM 3161 O O . ILE A 1 394 ? 75.172 24.983 -141.592 1.00 71.69 394 ILE A O 1
ATOM 3165 N N . GLN A 1 395 ? 75.038 26.259 -143.424 1.00 70.75 395 GLN A N 1
ATOM 3166 C CA . GLN A 1 395 ? 74.313 27.330 -142.732 1.00 70.75 395 GLN A CA 1
ATOM 3167 C C . GLN A 1 395 ? 72.942 26.870 -142.223 1.00 70.75 395 GLN A C 1
ATOM 3169 O O . GLN A 1 395 ? 72.583 27.189 -141.087 1.00 70.75 395 GLN A O 1
ATOM 3174 N N . LYS A 1 396 ? 72.200 26.075 -143.003 1.00 73.62 396 LYS A N 1
ATOM 3175 C CA . LYS A 1 396 ? 70.941 25.459 -142.552 1.00 73.62 396 LYS A CA 1
ATOM 3176 C C . LYS A 1 396 ? 71.143 24.527 -141.363 1.00 73.62 396 LYS A C 1
ATOM 3178 O O . LYS A 1 396 ? 70.378 24.600 -140.398 1.00 73.62 396 LYS A O 1
ATOM 3183 N N . GLN A 1 397 ? 72.172 23.685 -141.397 1.00 74.25 397 GLN A N 1
ATOM 3184 C CA . GLN A 1 397 ? 72.504 22.803 -140.277 1.00 74.25 397 GLN A CA 1
ATOM 3185 C C . GLN A 1 397 ? 72.874 23.610 -139.029 1.00 74.25 397 GLN A C 1
ATOM 3187 O O . GLN A 1 397 ? 72.409 23.299 -137.938 1.00 74.25 397 GLN A O 1
ATOM 3192 N N . LEU A 1 398 ? 73.616 24.709 -139.180 1.00 70.50 398 LEU A N 1
ATOM 3193 C CA . LEU A 1 398 ? 74.031 25.564 -138.066 1.00 70.50 398 LEU A CA 1
ATOM 3194 C C . LEU A 1 398 ? 72.848 26.308 -137.427 1.00 70.50 398 LEU A C 1
ATOM 3196 O O . LEU A 1 398 ? 72.787 26.428 -136.201 1.00 70.50 398 LEU A O 1
ATOM 3200 N N . VAL A 1 399 ? 71.876 26.753 -138.231 1.00 75.56 399 VAL A N 1
ATOM 3201 C CA . VAL A 1 399 ? 70.604 27.305 -137.730 1.00 75.56 399 VAL A CA 1
ATOM 3202 C C . VAL A 1 399 ? 69.820 26.234 -136.971 1.00 75.56 399 VAL A C 1
ATOM 3204 O O . VAL A 1 399 ? 69.397 26.485 -135.846 1.00 75.56 399 VAL A O 1
ATOM 3207 N N . THR A 1 400 ? 69.709 25.026 -137.525 1.00 73.44 400 THR A N 1
ATOM 3208 C CA . THR A 1 400 ? 68.983 23.909 -136.895 1.00 73.44 400 THR A CA 1
ATOM 3209 C C . THR A 1 400 ? 69.618 23.506 -135.560 1.00 73.44 400 THR A C 1
ATOM 3211 O O . THR A 1 400 ? 68.929 23.427 -134.547 1.00 73.44 400 THR A O 1
ATOM 3214 N N . ILE A 1 401 ? 70.946 23.372 -135.514 1.00 73.50 401 ILE A N 1
ATOM 3215 C CA . ILE A 1 401 ? 71.702 23.078 -134.286 1.00 73.50 401 ILE A CA 1
ATOM 3216 C C . ILE A 1 401 ? 71.542 24.207 -133.261 1.00 73.50 401 ILE A C 1
ATOM 3218 O O . ILE A 1 401 ? 71.440 23.955 -132.062 1.00 73.50 401 ILE A O 1
ATOM 3222 N N . THR A 1 402 ? 71.493 25.466 -133.702 1.00 73.06 402 THR A N 1
ATOM 3223 C CA . THR A 1 402 ? 71.272 26.605 -132.798 1.00 73.06 402 THR A CA 1
ATOM 3224 C C . THR A 1 402 ? 69.858 26.588 -132.214 1.00 73.06 402 THR A C 1
ATOM 3226 O O . THR A 1 402 ? 69.677 26.867 -131.028 1.00 73.06 402 THR A O 1
ATOM 3229 N N . GLU A 1 403 ? 68.852 26.229 -133.011 1.00 75.56 403 GLU A N 1
ATOM 3230 C CA . GLU A 1 403 ? 67.476 26.055 -132.543 1.00 75.56 403 GLU A CA 1
ATOM 3231 C C . GLU A 1 403 ? 67.339 24.879 -131.568 1.00 75.56 403 GLU A C 1
ATOM 3233 O O . GLU A 1 403 ? 66.692 25.026 -130.530 1.00 75.56 403 GLU A O 1
ATOM 3238 N N . GLU A 1 404 ? 67.978 23.740 -131.842 1.00 78.06 404 GLU A N 1
ATOM 3239 C CA . GLU A 1 404 ? 68.012 22.589 -130.931 1.00 78.06 404 GLU A CA 1
ATOM 3240 C C . GLU A 1 404 ? 68.744 22.916 -129.633 1.00 78.06 404 GLU A C 1
ATOM 3242 O O . GLU A 1 404 ? 68.229 22.644 -128.549 1.00 78.06 404 GLU A O 1
ATOM 3247 N N . ARG A 1 405 ? 69.886 23.607 -129.718 1.00 73.12 405 ARG A N 1
ATOM 3248 C CA . ARG A 1 405 ? 70.610 24.101 -128.545 1.00 73.12 405 ARG A CA 1
ATOM 3249 C C . ARG A 1 405 ? 69.720 24.994 -127.688 1.00 73.12 405 ARG A C 1
ATOM 3251 O O . ARG A 1 405 ? 69.705 24.832 -126.470 1.00 73.12 405 ARG A O 1
ATOM 3258 N N . ASN A 1 406 ? 68.979 25.919 -128.298 1.00 79.88 406 ASN A N 1
ATOM 3259 C CA . ASN A 1 406 ? 68.068 26.798 -127.567 1.00 79.88 406 ASN A CA 1
ATOM 3260 C C . ASN A 1 406 ? 66.917 26.009 -126.923 1.00 79.88 406 ASN A C 1
ATOM 3262 O O . ASN A 1 406 ? 66.604 26.257 -125.759 1.00 79.88 406 ASN A O 1
ATOM 3266 N N . LYS A 1 407 ? 66.347 25.013 -127.618 1.00 80.94 407 LYS A N 1
ATOM 3267 C CA . LYS A 1 407 ? 65.325 24.116 -127.049 1.00 80.94 407 LYS A CA 1
ATOM 3268 C C . LYS A 1 407 ? 65.854 23.335 -125.847 1.00 80.94 407 LYS A C 1
ATOM 3270 O O . LYS A 1 407 ? 65.240 23.390 -124.785 1.00 80.94 407 LYS A O 1
ATOM 3275 N N . SER A 1 408 ? 67.017 22.692 -125.964 1.00 77.12 408 SER A N 1
ATOM 3276 C CA . SER A 1 408 ? 67.635 21.975 -124.842 1.00 77.12 408 SER A CA 1
ATOM 3277 C C . SER A 1 408 ? 67.987 22.918 -123.691 1.00 77.12 408 SER A C 1
ATOM 3279 O O . SER A 1 408 ? 67.853 22.561 -122.524 1.00 77.12 408 SER A O 1
ATOM 3281 N N . GLN A 1 409 ? 68.403 24.152 -123.984 1.00 75.81 409 GLN A N 1
ATOM 3282 C CA . GLN A 1 409 ? 68.708 25.145 -122.956 1.00 75.81 409 GLN A CA 1
ATOM 3283 C C . GLN A 1 409 ? 67.447 25.621 -122.215 1.00 75.81 409 GLN A C 1
ATOM 3285 O O . GLN A 1 409 ? 67.497 25.852 -121.003 1.00 75.81 409 GLN A O 1
ATOM 3290 N N . ASP A 1 410 ? 66.309 25.711 -122.901 1.00 78.56 410 ASP A N 1
ATOM 3291 C CA . ASP A 1 410 ? 65.013 25.991 -122.281 1.00 78.56 410 ASP A CA 1
ATOM 3292 C C . ASP A 1 410 ? 64.469 24.793 -121.482 1.00 78.56 410 ASP A C 1
ATOM 3294 O O . ASP A 1 410 ? 63.899 24.987 -120.405 1.00 78.56 410 ASP A O 1
ATOM 3298 N N . GLU A 1 411 ? 64.706 23.556 -121.923 1.00 82.12 411 GLU A N 1
ATOM 3299 C CA . GLU A 1 411 ? 64.400 22.343 -121.148 1.00 82.12 411 GLU A CA 1
ATOM 3300 C C . GLU A 1 411 ? 65.237 22.259 -119.871 1.00 82.12 411 GLU A C 1
ATOM 3302 O O . GLU A 1 411 ? 64.689 22.054 -118.788 1.00 82.12 411 GLU A O 1
ATOM 3307 N N . ILE A 1 412 ? 66.543 22.535 -119.953 1.00 75.31 412 ILE A N 1
ATOM 3308 C CA . ILE A 1 412 ? 67.420 22.621 -118.777 1.00 75.31 412 ILE A CA 1
ATOM 3309 C C . ILE A 1 412 ? 66.888 23.661 -117.786 1.00 75.31 412 ILE A C 1
ATOM 3311 O O . ILE A 1 412 ? 66.865 23.407 -116.579 1.00 75.31 412 ILE A O 1
ATOM 3315 N N . ARG A 1 413 ? 66.419 24.823 -118.262 1.00 79.19 413 ARG A N 1
ATOM 3316 C CA . ARG A 1 413 ? 65.806 25.841 -117.392 1.00 79.19 413 ARG A CA 1
ATOM 3317 C C . ARG A 1 413 ? 64.529 25.336 -116.724 1.00 79.19 413 ARG A C 1
ATOM 3319 O O . ARG A 1 413 ? 64.355 25.585 -115.532 1.00 79.19 413 ARG A O 1
ATOM 3326 N N . ARG A 1 414 ? 63.666 24.615 -117.447 1.00 81.75 414 ARG A N 1
ATOM 3327 C CA . ARG A 1 414 ? 62.453 24.003 -116.876 1.00 81.75 414 ARG A CA 1
ATOM 3328 C C . ARG A 1 414 ? 62.790 22.960 -115.815 1.00 81.75 414 ARG A C 1
ATOM 3330 O O . ARG A 1 414 ? 62.288 23.078 -114.702 1.00 81.75 414 ARG A O 1
ATOM 3337 N N . TYR A 1 415 ? 63.693 22.026 -116.103 1.00 83.62 415 TYR A N 1
ATOM 3338 C CA . TYR A 1 415 ? 64.113 21.016 -115.128 1.00 83.62 415 TYR A CA 1
ATOM 3339 C C . TYR A 1 415 ? 64.820 21.629 -113.917 1.00 83.62 415 TYR A C 1
ATOM 3341 O O . TYR A 1 415 ? 64.638 21.168 -112.795 1.00 83.62 415 TYR A O 1
ATOM 3349 N N . THR A 1 416 ? 65.577 22.714 -114.104 1.00 80.25 416 THR A N 1
ATOM 3350 C CA . THR A 1 416 ? 66.181 23.453 -112.984 1.00 80.25 416 THR A CA 1
ATOM 3351 C C . THR A 1 416 ? 65.110 24.097 -112.099 1.00 80.25 416 THR A C 1
ATOM 3353 O O . THR A 1 416 ? 65.207 24.037 -110.873 1.00 80.25 416 THR A O 1
ATOM 3356 N N . ALA A 1 417 ? 64.074 24.690 -112.699 1.00 76.94 417 ALA A N 1
ATOM 3357 C CA . ALA A 1 417 ? 62.950 25.255 -111.954 1.00 76.94 417 ALA A CA 1
ATOM 3358 C C . ALA A 1 417 ? 62.163 24.169 -111.199 1.00 76.94 417 ALA A C 1
ATOM 3360 O O . ALA A 1 417 ? 61.808 24.357 -110.036 1.00 76.94 417 ALA A O 1
ATOM 3361 N N . GLU A 1 418 ? 61.957 23.013 -111.824 1.00 83.25 418 GLU A N 1
ATOM 3362 C CA . GLU A 1 418 ? 61.287 21.860 -111.226 1.00 83.25 418 GLU A CA 1
ATOM 3363 C C . GLU A 1 418 ? 62.094 21.241 -110.078 1.00 83.25 418 GLU A C 1
ATOM 3365 O O . GLU A 1 418 ? 61.554 21.014 -108.999 1.00 83.25 418 GLU A O 1
ATOM 3370 N N . LEU A 1 419 ? 63.411 21.074 -110.236 1.00 76.81 419 LEU A N 1
ATOM 3371 C CA . LEU A 1 419 ? 64.300 20.689 -109.136 1.00 76.81 419 LEU A CA 1
ATOM 3372 C C . LEU A 1 419 ? 64.231 21.692 -107.977 1.00 76.81 419 LEU A C 1
ATOM 3374 O O . LEU A 1 419 ? 64.260 21.285 -106.815 1.00 76.81 419 LEU A O 1
ATOM 3378 N N . GLY A 1 420 ? 64.097 22.989 -108.269 1.00 81.69 420 GLY A N 1
ATOM 3379 C CA . GLY A 1 420 ? 63.864 24.029 -107.264 1.00 81.69 420 GLY A CA 1
ATOM 3380 C C . GLY A 1 420 ? 62.540 23.855 -106.508 1.00 81.69 420 GLY A C 1
ATOM 3381 O O . GLY A 1 420 ? 62.511 23.975 -105.279 1.00 81.69 420 GLY A O 1
ATOM 3382 N N . HIS A 1 421 ? 61.461 23.513 -107.218 1.00 81.44 421 HIS A N 1
ATOM 3383 C CA . HIS A 1 421 ? 60.162 23.187 -106.622 1.00 81.44 421 HIS A CA 1
ATOM 3384 C C . HIS A 1 421 ? 60.252 21.940 -105.734 1.00 81.44 421 HIS A C 1
ATOM 3386 O O . HIS A 1 421 ? 59.907 21.996 -104.557 1.00 81.44 421 HIS A O 1
ATOM 3392 N N . LEU A 1 422 ? 60.817 20.848 -106.249 1.00 82.25 422 LEU A N 1
ATOM 3393 C CA . LEU A 1 422 ? 60.983 19.594 -105.512 1.00 82.25 422 LEU A CA 1
ATOM 3394 C C . LEU A 1 422 ? 61.891 19.739 -104.291 1.00 82.25 422 LEU A C 1
ATOM 3396 O O . LEU A 1 422 ? 61.626 19.158 -103.244 1.00 82.25 422 LEU A O 1
ATOM 3400 N N . THR A 1 423 ? 62.945 20.552 -104.383 1.00 80.88 423 THR A N 1
ATOM 3401 C CA . THR A 1 423 ? 63.805 20.858 -103.231 1.00 80.88 423 THR A CA 1
ATOM 3402 C C . THR A 1 423 ? 63.019 21.605 -102.153 1.00 80.88 423 THR A C 1
ATOM 3404 O O . THR A 1 423 ? 63.160 21.319 -100.961 1.00 80.88 423 THR A O 1
ATOM 3407 N N . SER A 1 424 ? 62.167 22.548 -102.564 1.00 79.88 424 SER A N 1
ATOM 3408 C CA . SER A 1 424 ? 61.293 23.291 -101.651 1.00 79.88 424 SER A CA 1
ATOM 3409 C C . SER A 1 424 ? 60.265 22.365 -100.996 1.00 79.88 424 SER A C 1
ATOM 3411 O O . SER A 1 424 ? 60.043 22.446 -99.791 1.00 79.88 424 SER A O 1
ATOM 3413 N N . GLU A 1 425 ? 59.722 21.417 -101.752 1.00 85.00 425 GLU A N 1
ATOM 3414 C CA . GLU A 1 425 ? 58.772 20.425 -101.261 1.00 85.00 425 GLU A CA 1
ATOM 3415 C C . GLU A 1 425 ? 59.400 19.409 -100.299 1.00 85.00 425 GLU A C 1
ATOM 3417 O O . GLU A 1 425 ? 58.864 19.162 -99.221 1.00 85.00 425 GLU A O 1
ATOM 3422 N N . ILE A 1 426 ? 60.594 18.896 -100.609 1.00 80.25 426 ILE A N 1
ATOM 3423 C CA . ILE A 1 426 ? 61.386 18.070 -99.684 1.00 80.25 426 ILE A CA 1
ATOM 3424 C C . ILE A 1 426 ? 61.674 18.847 -98.395 1.00 80.25 426 ILE A C 1
ATOM 3426 O O . ILE A 1 426 ? 61.661 18.280 -97.300 1.00 80.25 426 ILE A O 1
ATOM 3430 N N . THR A 1 427 ? 61.936 20.151 -98.499 1.00 81.62 427 THR A N 1
ATOM 3431 C CA . THR A 1 427 ? 62.154 21.000 -97.323 1.00 81.62 427 THR A CA 1
ATOM 3432 C C . THR A 1 427 ? 60.884 21.113 -96.478 1.00 81.62 427 THR A C 1
ATOM 3434 O O . THR A 1 427 ? 60.972 21.050 -95.250 1.00 81.62 427 THR A O 1
ATOM 3437 N N . GLU A 1 428 ? 59.710 21.222 -97.101 1.00 82.00 428 GLU A N 1
ATOM 3438 C CA . GLU A 1 428 ? 58.430 21.278 -96.390 1.00 82.00 428 GLU A CA 1
ATOM 3439 C C . GLU A 1 428 ? 58.055 19.926 -95.769 1.00 82.00 428 GLU A C 1
ATOM 3441 O O . GLU A 1 428 ? 57.746 19.876 -94.582 1.00 82.00 428 GLU A O 1
ATOM 3446 N N . LEU A 1 429 ? 58.223 18.814 -96.490 1.00 85.06 429 LEU A N 1
ATOM 3447 C CA . LEU A 1 429 ? 58.048 17.464 -95.944 1.00 85.06 429 LEU A CA 1
ATOM 3448 C C . LEU A 1 429 ? 58.963 17.218 -94.741 1.00 85.06 429 LEU A C 1
ATOM 3450 O O . LEU A 1 429 ? 58.516 16.699 -93.720 1.00 85.06 429 LEU A O 1
ATOM 3454 N N . ASN A 1 430 ? 60.222 17.661 -94.801 1.00 82.25 430 ASN A N 1
ATOM 3455 C CA . ASN A 1 430 ? 61.133 17.581 -93.658 1.00 82.25 430 ASN A CA 1
ATOM 3456 C C . ASN A 1 430 ? 60.658 18.425 -92.464 1.00 82.25 430 ASN A C 1
ATOM 3458 O O . ASN A 1 430 ? 60.852 18.026 -91.314 1.00 82.25 430 ASN A O 1
ATOM 3462 N N . ARG A 1 431 ? 60.026 19.583 -92.698 1.00 83.56 431 ARG A N 1
ATOM 3463 C CA . ARG A 1 431 ? 59.389 20.358 -91.621 1.00 83.56 431 ARG A CA 1
ATOM 3464 C C . ARG A 1 431 ? 58.183 19.619 -91.045 1.00 83.56 431 ARG A C 1
ATOM 3466 O O . ARG A 1 431 ? 58.008 19.653 -89.830 1.00 83.56 431 ARG A O 1
ATOM 3473 N N . THR A 1 432 ? 57.387 18.947 -91.873 1.00 86.25 432 THR A N 1
ATOM 3474 C CA . THR A 1 432 ? 56.239 18.140 -91.432 1.00 86.25 432 THR A CA 1
ATOM 3475 C C . THR A 1 432 ? 56.683 16.937 -90.609 1.00 86.25 432 THR A C 1
ATOM 3477 O O . THR A 1 432 ? 56.142 16.710 -89.533 1.00 86.25 432 THR A O 1
ATOM 3480 N N . VAL A 1 433 ? 57.725 16.217 -91.036 1.00 82.75 433 VAL A N 1
ATOM 3481 C CA . VAL A 1 433 ? 58.310 15.108 -90.262 1.00 82.75 433 VAL A CA 1
ATOM 3482 C C . VAL A 1 433 ? 58.784 15.596 -88.895 1.00 82.75 433 VAL A C 1
ATOM 3484 O O . VAL A 1 433 ? 58.427 14.997 -87.886 1.00 82.75 433 VAL A O 1
ATOM 3487 N N . LYS A 1 434 ? 59.500 16.726 -88.833 1.00 84.94 434 LYS A N 1
ATOM 3488 C CA . LYS A 1 434 ? 59.929 17.312 -87.551 1.00 84.94 434 LYS A CA 1
ATOM 3489 C C . LYS A 1 434 ? 58.756 17.713 -86.653 1.00 84.94 434 LYS A C 1
ATOM 3491 O O . LYS A 1 434 ? 58.850 17.546 -85.441 1.00 84.94 434 LYS A O 1
ATOM 3496 N N . ARG A 1 435 ? 57.663 18.234 -87.223 1.00 84.94 435 ARG A N 1
ATOM 3497 C CA . ARG A 1 435 ? 56.429 18.523 -86.470 1.00 84.94 435 ARG A CA 1
ATOM 3498 C C . ARG A 1 435 ? 55.816 17.238 -85.915 1.00 84.94 435 ARG A C 1
ATOM 3500 O O . ARG A 1 435 ? 55.594 17.165 -84.719 1.00 84.94 435 ARG A O 1
ATOM 3507 N N . LEU A 1 436 ? 55.669 16.199 -86.736 1.00 85.75 436 LEU A N 1
ATOM 3508 C CA . LEU A 1 436 ? 55.136 14.904 -86.300 1.00 85.75 436 LEU A CA 1
ATOM 3509 C C . LEU A 1 436 ? 56.010 14.223 -85.234 1.00 85.75 436 LEU A C 1
ATOM 3511 O O . LEU A 1 436 ? 55.489 13.559 -84.341 1.00 85.75 436 LEU A O 1
ATOM 3515 N N . GLU A 1 437 ? 57.334 14.371 -85.303 1.00 83.88 437 GLU A N 1
ATOM 3516 C CA . GLU A 1 437 ? 58.239 13.902 -84.249 1.00 83.88 437 GLU A CA 1
ATOM 3517 C C . GLU A 1 437 ? 58.026 14.666 -82.937 1.00 83.88 437 GLU A C 1
ATOM 3519 O O . GLU A 1 437 ? 57.995 14.044 -81.874 1.00 83.88 437 GLU A O 1
ATOM 3524 N N . ALA A 1 438 ? 57.829 15.986 -83.002 1.00 82.38 438 ALA A N 1
ATOM 3525 C CA . ALA A 1 438 ? 57.481 16.791 -81.835 1.00 82.38 438 ALA A CA 1
ATOM 3526 C C . ALA A 1 438 ? 56.104 16.402 -81.268 1.00 82.38 438 ALA A C 1
ATOM 3528 O O . ALA A 1 438 ? 55.985 16.206 -80.059 1.00 82.38 438 ALA A O 1
ATOM 3529 N N . ASP A 1 439 ? 55.104 16.187 -82.125 1.00 87.38 439 ASP A N 1
ATOM 3530 C CA . ASP A 1 439 ? 53.765 15.741 -81.728 1.00 87.38 439 ASP A CA 1
ATOM 3531 C C . ASP A 1 439 ? 53.813 14.357 -81.074 1.00 87.38 439 ASP A C 1
ATOM 3533 O O . ASP A 1 439 ? 53.165 14.127 -80.060 1.00 87.38 439 ASP A O 1
ATOM 3537 N N . LYS A 1 440 ? 54.633 13.433 -81.591 1.00 85.06 440 LYS A N 1
ATOM 3538 C CA . LYS A 1 440 ? 54.850 12.117 -80.971 1.00 85.06 440 LYS A CA 1
ATOM 3539 C C . LYS A 1 440 ? 55.419 12.245 -79.557 1.00 85.06 440 LYS A C 1
ATOM 3541 O O . LYS A 1 440 ? 55.022 11.486 -78.674 1.00 85.06 440 LYS A O 1
ATOM 3546 N N . VAL A 1 441 ? 56.360 13.166 -79.343 1.00 86.19 441 VAL A N 1
ATOM 3547 C CA . VAL A 1 441 ? 56.906 13.437 -78.005 1.00 86.19 441 VAL A CA 1
ATOM 3548 C C . VAL A 1 441 ? 55.829 14.040 -77.103 1.00 86.19 441 VAL A C 1
ATOM 3550 O O . VAL A 1 441 ? 55.682 13.567 -75.978 1.00 86.19 441 VAL A O 1
ATOM 3553 N N . GLY A 1 442 ? 55.042 14.999 -77.602 1.00 85.81 442 GLY A N 1
ATOM 3554 C CA . GLY A 1 442 ? 53.909 15.584 -76.877 1.00 85.81 442 GLY A CA 1
ATOM 3555 C C . GLY A 1 442 ? 52.879 14.532 -76.464 1.00 85.81 442 GLY A C 1
ATOM 3556 O O . GLY A 1 442 ? 52.600 14.376 -75.285 1.00 85.81 442 GLY A O 1
ATOM 3557 N N . LEU A 1 443 ? 52.431 13.695 -77.401 1.00 86.31 443 LEU A N 1
ATOM 3558 C CA . LEU A 1 443 ? 51.496 12.599 -77.130 1.00 86.31 443 LEU A CA 1
ATOM 3559 C C . LEU A 1 443 ? 52.057 11.561 -76.150 1.00 86.31 443 LEU A C 1
ATOM 3561 O O . LEU A 1 443 ? 51.307 10.977 -75.373 1.00 86.31 443 LEU A O 1
ATOM 3565 N N . SER A 1 444 ? 53.370 11.310 -76.164 1.00 85.25 444 SER A N 1
ATOM 3566 C CA . SER A 1 444 ? 54.001 10.439 -75.167 1.00 85.25 444 SER A CA 1
ATOM 3567 C C . SER A 1 444 ? 53.956 11.057 -73.769 1.00 85.25 444 SER A C 1
ATOM 3569 O O . SER A 1 444 ? 53.738 10.335 -72.800 1.00 85.25 444 SER A O 1
ATOM 3571 N N . GLN A 1 445 ? 54.155 12.373 -73.660 1.00 85.25 445 GLN A N 1
ATOM 3572 C CA . GLN A 1 445 ? 54.042 13.102 -72.394 1.00 85.25 445 GLN A CA 1
ATOM 3573 C C . GLN A 1 445 ? 52.591 13.153 -71.907 1.00 85.25 445 GLN A C 1
ATOM 3575 O O . GLN A 1 445 ? 52.339 12.924 -70.724 1.00 85.25 445 GLN A O 1
ATOM 3580 N N . ASP A 1 446 ? 51.636 13.367 -72.812 1.00 86.44 446 ASP A N 1
ATOM 3581 C CA . ASP A 1 446 ? 50.206 13.324 -72.505 1.00 86.44 446 ASP A CA 1
ATOM 3582 C C . ASP A 1 446 ? 49.804 11.930 -72.012 1.00 86.44 446 ASP A C 1
ATOM 3584 O O . ASP A 1 446 ? 49.129 11.801 -70.994 1.00 86.44 446 ASP A O 1
ATOM 3588 N N . LEU A 1 447 ? 50.283 10.865 -72.665 1.00 86.06 447 LEU A N 1
ATOM 3589 C CA . LEU A 1 447 ? 50.034 9.488 -72.238 1.00 86.06 447 LEU A CA 1
ATOM 3590 C C . LEU A 1 447 ? 50.575 9.216 -70.829 1.00 86.06 447 LEU A C 1
ATOM 3592 O O . LEU A 1 447 ? 49.914 8.544 -70.037 1.00 86.06 447 LEU A O 1
ATOM 3596 N N . ASP A 1 448 ? 51.770 9.706 -70.510 1.00 86.81 448 ASP A N 1
ATOM 3597 C CA . ASP A 1 448 ? 52.339 9.545 -69.172 1.00 86.81 448 ASP A CA 1
ATOM 3598 C C . ASP A 1 448 ? 51.593 10.384 -68.125 1.00 86.81 448 ASP A C 1
ATOM 3600 O O . ASP A 1 448 ? 51.409 9.921 -66.999 1.00 86.81 448 ASP A O 1
ATOM 3604 N N . THR A 1 449 ? 51.077 11.553 -68.507 1.00 88.50 449 THR A N 1
ATOM 3605 C CA . THR A 1 449 ? 50.203 12.376 -67.656 1.00 88.50 449 THR A CA 1
ATOM 3606 C C . THR A 1 449 ? 48.891 11.649 -67.365 1.00 88.50 449 THR A C 1
ATOM 3608 O O . THR A 1 449 ? 48.523 11.490 -66.204 1.00 88.50 449 THR A O 1
ATOM 3611 N N . VAL A 1 450 ? 48.241 11.088 -68.388 1.00 86.88 450 VAL A N 1
ATOM 3612 C CA . VAL A 1 450 ? 47.005 10.304 -68.235 1.00 86.88 450 VAL A CA 1
ATOM 3613 C C . VAL A 1 450 ? 47.225 9.068 -67.358 1.00 86.88 450 VAL A C 1
ATOM 3615 O O . VAL A 1 450 ? 46.359 8.725 -66.556 1.00 86.88 450 VAL A O 1
ATOM 3618 N N . LYS A 1 451 ? 48.381 8.395 -67.451 1.00 87.06 451 LYS A N 1
ATOM 3619 C CA . LYS A 1 451 ? 48.711 7.287 -66.533 1.00 87.06 451 LYS A CA 1
ATOM 3620 C C . LYS A 1 451 ? 48.809 7.758 -65.083 1.00 87.06 451 LYS A C 1
ATOM 3622 O O . LYS A 1 451 ? 48.283 7.087 -64.203 1.00 87.06 451 LYS A O 1
ATOM 3627 N N . GLN A 1 452 ? 49.456 8.898 -64.837 1.00 86.38 452 GLN A N 1
ATOM 3628 C CA . GLN A 1 452 ? 49.553 9.464 -63.489 1.00 86.38 452 GLN A CA 1
ATOM 3629 C C . GLN A 1 452 ? 48.178 9.865 -62.945 1.00 86.38 452 GLN A C 1
ATOM 3631 O O . GLN A 1 452 ? 47.870 9.570 -61.792 1.00 86.38 452 GLN A O 1
ATOM 3636 N N . GLU A 1 453 ? 47.335 10.488 -63.769 1.00 89.19 453 GLU A N 1
ATOM 3637 C CA . GLU A 1 453 ? 45.954 10.820 -63.406 1.00 89.19 453 GLU A CA 1
ATOM 3638 C C . GLU A 1 453 ? 45.137 9.560 -63.092 1.00 89.19 453 GLU A C 1
ATOM 3640 O O . GLU A 1 453 ? 44.438 9.518 -62.079 1.00 89.19 453 GLU A O 1
ATOM 3645 N N . LEU A 1 454 ? 45.283 8.498 -63.893 1.00 87.88 454 LEU A N 1
ATOM 3646 C CA . LEU A 1 454 ? 44.629 7.212 -63.652 1.00 87.88 454 LEU A CA 1
ATOM 3647 C C . LEU A 1 454 ? 45.070 6.579 -62.324 1.00 87.88 454 LEU A C 1
ATOM 3649 O O . LEU A 1 454 ? 44.226 6.083 -61.577 1.00 87.88 454 LEU A O 1
ATOM 3653 N N . ASP A 1 455 ? 46.366 6.609 -62.007 1.00 88.56 455 ASP A N 1
ATOM 3654 C CA . ASP A 1 455 ? 46.890 6.093 -60.738 1.00 88.56 455 ASP A CA 1
ATOM 3655 C C . ASP A 1 455 ? 46.352 6.889 -59.536 1.00 88.56 455 ASP A C 1
ATOM 3657 O O . ASP A 1 455 ? 45.973 6.302 -58.515 1.00 88.56 455 ASP A O 1
ATOM 3661 N N . ILE A 1 456 ? 46.256 8.219 -59.660 1.00 89.94 456 ILE A N 1
ATOM 3662 C CA . ILE A 1 456 ? 45.651 9.085 -58.638 1.00 89.94 456 ILE A CA 1
ATOM 3663 C C . ILE A 1 456 ? 44.174 8.728 -58.442 1.00 89.94 456 ILE A C 1
ATOM 3665 O O . ILE A 1 456 ? 43.735 8.563 -57.302 1.00 89.94 456 ILE A O 1
ATOM 3669 N N . GLU A 1 457 ? 43.415 8.570 -59.524 1.00 88.62 457 GLU A N 1
ATOM 3670 C CA . GLU A 1 457 ? 41.986 8.252 -59.471 1.00 88.62 457 GLU A CA 1
ATOM 3671 C C . GLU A 1 457 ? 41.733 6.864 -58.858 1.00 88.62 457 GLU A C 1
ATOM 3673 O O . GLU A 1 457 ? 40.832 6.686 -58.032 1.00 88.62 457 GLU A O 1
ATOM 3678 N N . LEU A 1 458 ? 42.567 5.870 -59.186 1.00 88.12 458 LEU A N 1
ATOM 3679 C CA . LEU A 1 458 ? 42.506 4.540 -58.575 1.00 88.12 458 LEU A CA 1
ATOM 3680 C C . LEU A 1 458 ? 42.764 4.593 -57.063 1.00 88.12 458 LEU A C 1
ATOM 3682 O O . LEU A 1 458 ? 42.050 3.939 -56.295 1.00 88.12 458 LEU A O 1
ATOM 3686 N N . GLU A 1 459 ? 43.731 5.394 -56.615 1.00 87.38 459 GLU A N 1
ATOM 3687 C CA . GLU A 1 459 ? 44.001 5.586 -55.189 1.00 87.38 459 GLU A CA 1
ATOM 3688 C C . GLU A 1 459 ? 42.862 6.345 -54.486 1.00 87.38 459 GLU A C 1
ATOM 3690 O O . GLU A 1 459 ? 42.461 5.970 -53.379 1.00 87.38 459 GLU A O 1
ATOM 3695 N N . GLN A 1 460 ? 42.270 7.360 -55.126 1.00 88.62 460 GLN A N 1
ATOM 3696 C CA . GLN A 1 460 ? 41.074 8.033 -54.605 1.00 88.62 460 GLN A CA 1
ATOM 3697 C C . GLN A 1 460 ? 39.905 7.053 -54.456 1.00 88.62 460 GLN A C 1
ATOM 3699 O O . GLN A 1 460 ? 39.260 7.006 -53.403 1.00 88.62 460 GLN A O 1
ATOM 3704 N N . ARG A 1 461 ? 39.674 6.202 -55.461 1.00 87.56 461 ARG A N 1
ATOM 3705 C CA . ARG A 1 461 ? 38.649 5.154 -55.420 1.00 87.56 461 ARG A CA 1
ATOM 3706 C C . ARG A 1 461 ? 38.890 4.161 -54.287 1.00 87.56 461 ARG A C 1
ATOM 3708 O O . ARG A 1 461 ? 37.942 3.805 -53.587 1.00 87.56 461 ARG A O 1
ATOM 3715 N N . ARG A 1 462 ? 40.146 3.761 -54.062 1.00 89.75 462 ARG A N 1
ATOM 3716 C CA . ARG A 1 462 ? 40.537 2.881 -52.951 1.00 89.75 462 ARG A CA 1
ATOM 3717 C C . ARG A 1 462 ? 40.186 3.510 -51.599 1.00 89.75 462 ARG A C 1
ATOM 3719 O O . ARG A 1 462 ? 39.522 2.872 -50.786 1.00 89.75 462 ARG A O 1
ATOM 3726 N N . ARG A 1 463 ? 40.534 4.784 -51.388 1.00 87.56 463 ARG A N 1
ATOM 3727 C CA . ARG A 1 463 ? 40.214 5.530 -50.153 1.00 87.56 463 ARG A CA 1
ATOM 3728 C C . ARG A 1 463 ? 38.713 5.720 -49.942 1.00 87.56 463 ARG A C 1
ATOM 3730 O O . ARG A 1 463 ? 38.224 5.596 -48.816 1.00 87.56 463 ARG A O 1
ATOM 3737 N N . MET A 1 464 ? 37.964 5.997 -51.010 1.00 87.06 464 MET A N 1
ATOM 3738 C CA . MET A 1 464 ? 36.501 6.065 -50.949 1.00 87.06 464 MET A CA 1
ATOM 3739 C C . MET A 1 464 ? 35.891 4.713 -50.567 1.00 87.06 464 MET A C 1
ATOM 3741 O O . MET A 1 464 ? 34.977 4.667 -49.745 1.00 87.06 464 MET A O 1
ATOM 3745 N N . GLN A 1 465 ? 36.414 3.608 -51.102 1.00 87.88 465 GLN A N 1
ATOM 3746 C CA . GLN A 1 465 ? 35.954 2.263 -50.763 1.00 87.88 465 GLN A CA 1
ATOM 3747 C C . GLN A 1 465 ? 36.261 1.897 -49.303 1.00 87.88 465 GLN A C 1
ATOM 3749 O O . GLN A 1 465 ? 35.401 1.347 -48.617 1.00 87.88 465 GLN A O 1
ATOM 3754 N N . GLU A 1 466 ? 37.442 2.252 -48.794 1.00 88.12 466 GLU A N 1
ATOM 3755 C CA . GLU A 1 466 ? 37.788 2.091 -47.374 1.00 88.12 466 GLU A CA 1
ATOM 3756 C C . GLU A 1 466 ? 36.859 2.903 -46.466 1.00 88.12 466 GLU A C 1
ATOM 3758 O O . GLU A 1 466 ? 36.341 2.380 -45.478 1.00 88.12 466 GLU A O 1
ATOM 3763 N N . SER A 1 467 ? 36.581 4.154 -46.838 1.00 88.12 467 SER A N 1
ATOM 3764 C CA . SER A 1 467 ? 35.654 5.021 -46.104 1.00 88.12 467 SER A CA 1
ATOM 3765 C C . SER A 1 467 ? 34.230 4.459 -46.122 1.00 88.12 467 SER A C 1
ATOM 3767 O O . SER A 1 467 ? 33.575 4.397 -45.086 1.00 88.12 467 SER A O 1
ATOM 3769 N N . SER A 1 468 ? 33.765 3.964 -47.273 1.00 87.38 468 SER A N 1
ATOM 3770 C CA . SER A 1 468 ? 32.459 3.309 -47.412 1.00 87.38 468 SER A CA 1
ATOM 3771 C C . SER A 1 468 ? 32.346 2.059 -46.532 1.00 87.38 468 SER A C 1
ATOM 3773 O O . SER A 1 468 ? 31.348 1.886 -45.830 1.00 87.38 468 SER A O 1
ATOM 3775 N N . ASN A 1 469 ? 33.390 1.225 -46.492 1.00 87.94 469 ASN A N 1
ATOM 3776 C CA . ASN A 1 469 ? 33.440 0.058 -45.611 1.00 87.94 469 ASN A CA 1
ATOM 3777 C C . ASN A 1 469 ? 33.401 0.456 -44.130 1.00 87.94 469 ASN A C 1
ATOM 3779 O O . ASN A 1 469 ? 32.676 -0.170 -43.356 1.00 87.94 469 ASN A O 1
ATOM 3783 N N . LYS A 1 470 ? 34.128 1.514 -43.745 1.00 91.31 470 LYS A N 1
ATOM 3784 C CA . LYS A 1 470 ? 34.101 2.058 -42.382 1.00 91.31 470 LYS A CA 1
ATOM 3785 C C . LYS A 1 470 ? 32.697 2.526 -41.995 1.00 91.31 470 LYS A C 1
ATOM 3787 O O . LYS A 1 470 ? 32.196 2.108 -40.957 1.00 91.31 470 LYS A O 1
ATOM 3792 N N . TYR A 1 471 ? 32.030 3.305 -42.848 1.00 89.44 471 TYR A N 1
ATOM 3793 C CA . TYR A 1 471 ? 30.656 3.750 -42.591 1.00 89.44 471 TYR A CA 1
ATOM 3794 C C . TYR A 1 471 ? 29.662 2.591 -42.529 1.00 89.44 471 TYR A C 1
ATOM 3796 O O . TYR A 1 471 ? 28.716 2.631 -41.748 1.00 89.44 471 TYR A O 1
ATOM 3804 N N . ARG A 1 472 ? 29.870 1.528 -43.316 1.00 86.75 472 ARG A N 1
ATOM 3805 C CA . ARG A 1 472 ? 29.028 0.328 -43.248 1.00 86.75 472 ARG A CA 1
ATOM 3806 C C . ARG A 1 472 ? 29.166 -0.390 -41.903 1.00 86.75 472 ARG A C 1
ATOM 3808 O O . ARG A 1 472 ? 28.161 -0.839 -41.355 1.00 86.75 472 ARG A O 1
ATOM 3815 N N . LEU A 1 473 ? 30.387 -0.490 -41.376 1.00 87.38 473 LEU A N 1
ATOM 3816 C CA . LEU A 1 473 ? 30.640 -1.052 -40.047 1.00 87.38 473 LEU A CA 1
ATOM 3817 C C . LEU A 1 473 ? 30.013 -0.185 -38.951 1.00 87.38 473 LEU A C 1
ATOM 3819 O O . LEU A 1 473 ? 29.260 -0.705 -38.137 1.00 87.38 473 LEU A O 1
ATOM 3823 N N . GLU A 1 474 ? 30.236 1.129 -38.994 1.00 90.19 474 GLU A N 1
ATOM 3824 C CA . GLU A 1 474 ? 29.661 2.082 -38.035 1.00 90.19 474 GLU A CA 1
ATOM 3825 C C . GLU A 1 474 ? 28.125 2.048 -38.047 1.00 90.19 474 GLU A C 1
ATOM 3827 O O . GLU A 1 474 ? 27.495 1.996 -36.995 1.00 90.19 474 GLU A O 1
ATOM 3832 N N . LYS A 1 475 ? 27.505 1.963 -39.232 1.00 89.50 475 LYS A N 1
ATOM 3833 C CA . LYS A 1 475 ? 26.055 1.772 -39.366 1.00 89.50 475 LYS A CA 1
ATOM 3834 C C . LYS A 1 475 ? 25.580 0.493 -38.675 1.00 89.50 475 LYS A C 1
ATOM 3836 O O . LYS A 1 475 ? 24.570 0.525 -37.983 1.00 89.50 475 LYS A O 1
ATOM 3841 N N . THR A 1 476 ? 26.301 -0.612 -38.858 1.00 88.75 476 THR A N 1
ATOM 3842 C CA . THR A 1 476 ? 25.946 -1.906 -38.251 1.00 88.75 476 THR A CA 1
ATOM 3843 C C . THR A 1 476 ? 26.053 -1.841 -36.724 1.00 88.75 476 THR A C 1
ATOM 3845 O O . THR A 1 476 ? 25.182 -2.350 -36.025 1.00 88.75 476 THR A O 1
ATOM 3848 N N . GLU A 1 477 ? 27.079 -1.168 -36.197 1.00 90.44 477 GLU A N 1
ATOM 3849 C CA . GLU A 1 477 ? 27.250 -0.952 -34.755 1.00 90.44 477 GLU A CA 1
ATOM 3850 C C . GLU A 1 477 ? 26.132 -0.069 -34.173 1.00 90.44 477 GLU A C 1
ATOM 3852 O O . GLU A 1 477 ? 25.588 -0.367 -33.111 1.00 90.44 477 GLU A O 1
ATOM 3857 N N . ILE A 1 478 ? 25.735 0.991 -34.887 1.00 89.88 478 ILE A N 1
ATOM 3858 C CA . ILE A 1 478 ? 24.604 1.845 -34.496 1.00 89.88 478 ILE A CA 1
ATOM 3859 C C . ILE A 1 478 ? 23.288 1.055 -34.514 1.00 89.88 478 ILE A C 1
ATOM 3861 O O . ILE A 1 478 ? 22.488 1.187 -33.591 1.00 89.88 478 ILE A O 1
ATOM 3865 N N . GLU A 1 479 ? 23.057 0.217 -35.529 1.00 89.81 479 GLU A N 1
ATOM 3866 C CA . GLU A 1 479 ? 21.871 -0.648 -35.612 1.00 89.81 479 GLU A CA 1
ATOM 3867 C C . GLU A 1 479 ? 21.817 -1.655 -34.448 1.00 89.81 479 GLU A C 1
ATOM 3869 O O . GLU A 1 479 ? 20.747 -1.861 -33.872 1.00 89.81 479 GLU A O 1
ATOM 3874 N N . GLN A 1 480 ? 22.958 -2.228 -34.047 1.00 88.19 480 GLN A N 1
ATOM 3875 C CA . GLN A 1 480 ? 23.045 -3.093 -32.864 1.00 88.19 480 GLN A CA 1
ATOM 3876 C C . GLN A 1 480 ? 22.737 -2.333 -31.570 1.00 88.19 480 GLN A C 1
ATOM 3878 O O . GLN A 1 480 ? 21.863 -2.761 -30.819 1.00 88.19 480 GLN A O 1
ATOM 3883 N N . LYS A 1 481 ? 23.358 -1.166 -31.349 1.00 90.44 481 LYS A N 1
ATOM 3884 C CA . LYS A 1 481 ? 23.068 -0.322 -30.174 1.00 90.44 481 LYS A CA 1
ATOM 3885 C C . LYS A 1 481 ? 21.604 0.106 -30.117 1.00 90.44 481 LYS A C 1
ATOM 3887 O O . LYS A 1 481 ? 21.018 0.164 -29.043 1.00 90.44 481 LYS A O 1
ATOM 3892 N N . HIS A 1 482 ? 20.988 0.385 -31.266 1.00 88.31 482 HIS A N 1
ATOM 3893 C CA . HIS A 1 482 ? 19.564 0.702 -31.334 1.00 88.31 482 HIS A CA 1
ATOM 3894 C C . HIS A 1 482 ? 18.692 -0.492 -30.915 1.00 88.31 482 HIS A C 1
ATOM 3896 O O . HIS A 1 482 ? 17.706 -0.306 -30.204 1.00 88.31 482 HIS A O 1
ATOM 3902 N N . LEU A 1 483 ? 19.028 -1.715 -31.341 1.00 88.88 483 LEU A N 1
ATOM 3903 C CA . LEU A 1 483 ? 18.318 -2.927 -30.914 1.00 88.88 483 LEU A CA 1
ATOM 3904 C C . LEU A 1 483 ? 18.459 -3.169 -29.405 1.00 88.88 483 LEU A C 1
ATOM 3906 O O . LEU A 1 483 ? 17.461 -3.462 -28.748 1.00 88.88 483 LEU A O 1
ATOM 3910 N N . GLU A 1 484 ? 19.663 -2.993 -28.857 1.00 87.81 484 GLU A N 1
ATOM 3911 C CA . GLU A 1 484 ? 19.928 -3.095 -27.417 1.00 87.81 484 GLU A CA 1
ATOM 3912 C C . GLU A 1 484 ? 19.098 -2.071 -26.632 1.00 87.81 484 GLU A C 1
ATOM 3914 O O . GLU A 1 484 ? 18.291 -2.462 -25.787 1.00 87.81 484 GLU A O 1
ATOM 3919 N N . LEU A 1 485 ? 19.179 -0.787 -26.995 1.00 90.06 485 LEU A N 1
ATOM 3920 C CA . LEU A 1 485 ? 18.389 0.284 -26.374 1.00 90.06 485 LEU A CA 1
ATOM 3921 C C . LEU A 1 485 ? 16.878 0.050 -26.494 1.00 90.06 485 LEU A C 1
ATOM 3923 O O . LEU A 1 485 ? 16.134 0.329 -25.557 1.00 90.06 485 LEU A O 1
ATOM 3927 N N . SER A 1 486 ? 16.403 -0.478 -27.626 1.00 89.88 486 SER A N 1
ATOM 3928 C CA . SER A 1 486 ? 14.989 -0.829 -27.795 1.00 89.88 486 SER A CA 1
ATOM 3929 C C . SER A 1 486 ? 14.569 -1.935 -26.826 1.00 89.88 486 SER A C 1
ATOM 3931 O O . SER A 1 486 ? 13.491 -1.858 -26.243 1.00 89.88 486 SER A O 1
ATOM 3933 N N . SER A 1 487 ? 15.418 -2.947 -26.625 1.00 85.44 487 SER A N 1
ATOM 3934 C CA . SER A 1 487 ? 15.140 -4.036 -25.684 1.00 85.44 487 SER A CA 1
ATOM 3935 C C . SER A 1 487 ? 15.163 -3.568 -24.223 1.00 85.44 487 SER A C 1
ATOM 3937 O O . SER A 1 487 ? 14.305 -3.963 -23.431 1.00 85.44 487 SER A O 1
ATOM 3939 N N . GLU A 1 488 ? 16.085 -2.666 -23.873 1.00 88.69 488 GLU A N 1
ATOM 3940 C CA . GLU A 1 488 ? 16.126 -2.022 -22.558 1.00 88.69 488 GLU A CA 1
ATOM 3941 C C . GLU A 1 488 ? 14.882 -1.163 -22.323 1.00 88.69 488 GLU A C 1
ATOM 3943 O O . GLU A 1 488 ? 14.284 -1.224 -21.248 1.00 88.69 488 GLU A O 1
ATOM 3948 N N . PHE A 1 489 ? 14.441 -0.418 -23.339 1.00 89.94 489 PHE A N 1
ATOM 3949 C CA . PHE A 1 489 ? 13.222 0.381 -23.275 1.00 89.94 489 PHE A CA 1
ATOM 3950 C C . PHE A 1 489 ? 11.978 -0.484 -23.034 1.00 89.94 489 PHE A C 1
ATOM 3952 O O . PHE A 1 489 ? 11.159 -0.154 -22.173 1.00 89.94 489 PHE A O 1
ATOM 3959 N N . ASP A 1 490 ? 11.849 -1.616 -23.730 1.00 88.19 490 ASP A N 1
ATOM 3960 C CA . ASP A 1 490 ? 10.743 -2.558 -23.522 1.00 88.19 490 ASP A CA 1
ATOM 3961 C C . ASP A 1 490 ? 10.774 -3.179 -22.114 1.00 88.19 490 ASP A C 1
ATOM 3963 O O . ASP A 1 490 ? 9.733 -3.304 -21.461 1.00 88.19 490 ASP A O 1
ATOM 3967 N N . SER A 1 491 ? 11.966 -3.502 -21.602 1.00 88.31 491 SER A N 1
ATOM 3968 C CA . SER A 1 491 ? 12.160 -3.990 -20.230 1.00 88.31 491 SER A CA 1
ATOM 3969 C C . SER A 1 491 ? 11.762 -2.942 -19.182 1.00 88.31 491 SER A C 1
ATOM 3971 O O . SER A 1 491 ? 10.996 -3.233 -18.256 1.00 88.31 491 SER A O 1
ATOM 3973 N N . LEU A 1 492 ? 12.204 -1.691 -19.354 1.00 89.62 492 LEU A N 1
ATOM 3974 C CA . LEU A 1 492 ? 11.831 -0.571 -18.486 1.00 89.62 492 LEU A CA 1
ATOM 3975 C C . LEU A 1 492 ? 10.323 -0.319 -18.517 1.00 89.62 492 LEU A C 1
ATOM 3977 O O . LEU A 1 492 ? 9.709 -0.139 -17.466 1.00 89.62 492 LEU A O 1
ATOM 3981 N N . LYS A 1 493 ? 9.701 -0.377 -19.696 1.00 90.31 493 LYS A N 1
ATOM 3982 C CA . LYS A 1 493 ? 8.250 -0.241 -19.846 1.00 90.31 493 LYS A CA 1
ATOM 3983 C C . LYS A 1 493 ? 7.494 -1.331 -19.081 1.00 90.31 493 LYS A C 1
ATOM 3985 O O . LYS A 1 493 ? 6.561 -1.015 -18.340 1.00 90.31 493 LYS A O 1
ATOM 3990 N N . ALA A 1 494 ? 7.926 -2.589 -19.187 1.00 86.69 494 ALA A N 1
ATOM 3991 C CA . ALA A 1 494 ? 7.343 -3.694 -18.427 1.00 86.69 494 ALA A CA 1
ATOM 3992 C C . ALA A 1 494 ? 7.522 -3.514 -16.905 1.00 86.69 494 ALA A C 1
ATOM 3994 O O . ALA A 1 494 ? 6.600 -3.793 -16.132 1.00 86.69 494 ALA A O 1
ATOM 3995 N N . SER A 1 495 ? 8.679 -3.000 -16.472 1.00 91.62 495 SER A N 1
ATOM 3996 C CA . SER A 1 495 ? 8.953 -2.662 -15.069 1.00 91.62 495 SER A CA 1
ATOM 3997 C C . SER A 1 495 ? 8.016 -1.561 -14.552 1.00 91.62 495 SER A C 1
ATOM 3999 O O . SER A 1 495 ? 7.377 -1.731 -13.512 1.00 91.62 495 SER A O 1
ATOM 4001 N N . ILE A 1 496 ? 7.832 -0.478 -15.319 1.00 87.56 496 ILE A N 1
ATOM 4002 C CA . ILE A 1 496 ? 6.898 0.618 -15.003 1.00 87.56 496 ILE A CA 1
ATOM 4003 C C . ILE A 1 496 ? 5.459 0.096 -14.881 1.00 87.56 496 ILE A C 1
ATOM 4005 O O . ILE A 1 496 ? 4.747 0.444 -13.937 1.00 87.56 496 ILE A O 1
ATOM 4009 N N . GLU A 1 497 ? 5.019 -0.777 -15.789 1.00 88.44 497 GLU A N 1
ATOM 4010 C CA . GLU A 1 497 ? 3.694 -1.408 -15.720 1.00 88.44 497 GLU A CA 1
ATOM 4011 C C . GLU A 1 497 ? 3.538 -2.337 -14.504 1.00 88.44 497 GLU A C 1
ATOM 4013 O O . GLU A 1 497 ? 2.435 -2.485 -13.968 1.00 88.44 497 GLU A O 1
ATOM 4018 N N . GLY A 1 498 ? 4.624 -2.968 -14.049 1.00 89.81 498 GLY A N 1
ATOM 4019 C CA . GLY A 1 498 ? 4.671 -3.713 -12.789 1.00 89.81 498 GLY A CA 1
ATOM 4020 C C . GLY A 1 498 ? 4.496 -2.798 -11.574 1.00 89.81 498 GLY A C 1
ATOM 4021 O O . GLY A 1 498 ? 3.595 -3.016 -10.764 1.00 89.81 498 GLY A O 1
ATOM 4022 N N . ILE A 1 499 ? 5.288 -1.726 -11.499 1.00 88.69 499 ILE A N 1
ATOM 4023 C CA . ILE A 1 499 ? 5.229 -0.727 -10.420 1.00 88.69 499 ILE A CA 1
ATOM 4024 C C . ILE A 1 499 ? 3.843 -0.077 -10.348 1.00 88.69 499 ILE A C 1
ATOM 4026 O O . ILE A 1 499 ? 3.292 0.080 -9.259 1.00 88.69 499 ILE A O 1
ATOM 4030 N N . LYS A 1 500 ? 3.234 0.248 -11.495 1.00 91.44 500 LYS A N 1
ATOM 4031 C CA . LYS A 1 500 ? 1.878 0.809 -11.557 1.00 91.44 500 LYS A CA 1
ATOM 4032 C C . LYS A 1 500 ? 0.840 -0.132 -10.938 1.00 91.44 500 LYS A C 1
ATOM 4034 O O . LYS A 1 500 ? 0.029 0.306 -10.125 1.00 91.44 500 LYS A O 1
ATOM 4039 N N . ARG A 1 501 ? 0.894 -1.427 -11.267 1.00 89.06 501 ARG A N 1
ATOM 4040 C CA . ARG A 1 501 ? -0.001 -2.442 -10.679 1.00 89.06 501 ARG A CA 1
ATOM 4041 C C . ARG A 1 501 ? 0.208 -2.591 -9.172 1.00 89.06 501 ARG A C 1
ATOM 4043 O O . ARG A 1 501 ? -0.758 -2.768 -8.431 1.00 89.06 501 ARG A O 1
ATOM 4050 N N . ASP A 1 502 ? 1.448 -2.512 -8.699 1.00 89.31 502 ASP A N 1
ATOM 4051 C CA . ASP A 1 502 ? 1.755 -2.544 -7.265 1.00 89.31 502 ASP A CA 1
ATOM 4052 C C . ASP A 1 502 ? 1.242 -1.305 -6.532 1.00 89.31 502 ASP A C 1
ATOM 4054 O O . ASP A 1 502 ? 0.687 -1.426 -5.437 1.00 89.31 502 ASP A O 1
ATOM 4058 N N . TYR A 1 503 ? 1.371 -0.130 -7.147 1.00 91.50 503 TYR A N 1
ATOM 4059 C CA . TYR A 1 503 ? 0.821 1.116 -6.628 1.00 91.50 503 TYR A CA 1
ATOM 4060 C C . TYR A 1 503 ? -0.707 1.053 -6.508 1.00 91.50 503 TYR A C 1
ATOM 4062 O O . TYR A 1 503 ? -1.241 1.335 -5.439 1.00 91.50 503 TYR A O 1
ATOM 4070 N N . GLU A 1 504 ? -1.410 0.600 -7.550 1.00 90.81 504 GLU A N 1
ATOM 4071 C CA . GLU A 1 504 ? -2.874 0.441 -7.537 1.00 90.81 504 GLU A CA 1
ATOM 4072 C C . GLU A 1 504 ? -3.340 -0.545 -6.451 1.00 90.81 504 GLU A C 1
ATOM 4074 O O . GLU A 1 504 ? -4.326 -0.292 -5.755 1.00 90.81 504 GLU A O 1
ATOM 4079 N N . ARG A 1 505 ? -2.604 -1.648 -6.244 1.00 90.12 505 ARG A N 1
ATOM 4080 C CA . ARG A 1 505 ? -2.877 -2.589 -5.145 1.00 90.12 505 ARG A CA 1
ATOM 4081 C C . ARG A 1 505 ? -2.699 -1.942 -3.775 1.00 90.12 505 ARG A C 1
ATOM 4083 O O . ARG A 1 505 ? -3.579 -2.090 -2.928 1.00 90.12 505 ARG A O 1
ATOM 4090 N N . LYS A 1 506 ? -1.588 -1.227 -3.560 1.00 92.62 506 LYS A N 1
ATOM 4091 C CA . LYS A 1 506 ? -1.318 -0.521 -2.297 1.00 92.62 506 LYS A CA 1
ATOM 4092 C C . LYS A 1 506 ? -2.380 0.546 -2.022 1.00 92.62 506 LYS A C 1
ATOM 4094 O O . LYS A 1 506 ? -2.862 0.611 -0.899 1.00 92.62 506 LYS A O 1
ATOM 4099 N N . LEU A 1 507 ? -2.794 1.302 -3.041 1.00 91.69 507 LEU A N 1
ATOM 4100 C CA . LEU A 1 507 ? -3.852 2.309 -2.931 1.00 91.69 507 LEU A CA 1
ATOM 4101 C C . LEU A 1 507 ? -5.171 1.686 -2.459 1.00 91.69 507 LEU A C 1
ATOM 4103 O O . LEU A 1 507 ? -5.756 2.151 -1.488 1.00 91.69 507 LEU A O 1
ATOM 4107 N N . LYS A 1 508 ? -5.580 0.564 -3.064 1.00 89.94 508 LYS A N 1
ATOM 4108 C CA . LYS A 1 508 ? -6.783 -0.161 -2.639 1.00 89.94 508 LYS A CA 1
ATOM 4109 C C . LYS A 1 508 ? -6.693 -0.652 -1.189 1.00 89.94 508 LYS A C 1
ATOM 4111 O O . LYS A 1 508 ? -7.662 -0.556 -0.446 1.00 89.94 508 LYS A O 1
ATOM 4116 N N . THR A 1 509 ? -5.531 -1.157 -0.768 1.00 89.69 509 THR A N 1
ATOM 4117 C CA . THR A 1 509 ? -5.312 -1.547 0.636 1.00 89.69 509 THR A CA 1
ATOM 4118 C C . THR A 1 509 ? -5.407 -0.348 1.582 1.00 89.69 509 THR A C 1
ATOM 4120 O O . THR A 1 509 ? -5.954 -0.483 2.672 1.00 89.69 509 THR A O 1
ATOM 4123 N N . THR A 1 510 ? -4.907 0.824 1.181 1.00 89.25 510 THR A N 1
ATOM 4124 C CA . THR A 1 510 ? -5.064 2.065 1.952 1.00 89.25 510 THR A CA 1
ATOM 4125 C C . THR A 1 510 ? -6.536 2.454 2.094 1.00 89.25 510 THR A C 1
ATOM 4127 O O . THR A 1 510 ? -6.963 2.726 3.212 1.00 89.25 510 THR A O 1
ATOM 4130 N N . ASP A 1 511 ? -7.325 2.391 1.019 1.00 90.50 511 ASP A N 1
ATOM 4131 C CA . ASP A 1 511 ? -8.765 2.680 1.067 1.00 90.50 511 ASP A CA 1
ATOM 4132 C C . ASP A 1 511 ? -9.519 1.712 2.000 1.00 90.50 511 ASP A C 1
ATOM 4134 O O . ASP A 1 511 ? -10.368 2.124 2.796 1.00 90.50 511 ASP A O 1
ATOM 4138 N N . ASP A 1 512 ? -9.195 0.416 1.945 1.00 89.00 512 ASP A N 1
ATOM 4139 C CA . ASP A 1 512 ? -9.788 -0.600 2.822 1.00 89.00 512 ASP A CA 1
ATOM 4140 C C . ASP A 1 512 ? -9.445 -0.341 4.303 1.00 89.00 512 ASP A C 1
ATOM 4142 O O . ASP A 1 512 ? -10.306 -0.459 5.183 1.00 89.00 512 ASP A O 1
ATOM 4146 N N . LEU A 1 513 ? -8.201 0.059 4.588 1.00 88.44 513 LEU A N 1
ATOM 4147 C CA . LEU A 1 513 ? -7.755 0.429 5.933 1.00 88.44 513 LEU A CA 1
ATOM 4148 C C . LEU A 1 513 ? -8.445 1.700 6.442 1.00 88.44 513 LEU A C 1
ATOM 4150 O O . LEU A 1 513 ? -8.882 1.723 7.593 1.00 88.44 513 LEU A O 1
ATOM 4154 N N . ASP A 1 514 ? -8.603 2.723 5.605 1.00 90.31 514 ASP A N 1
ATOM 4155 C CA . ASP A 1 514 ? -9.316 3.953 5.968 1.00 90.31 514 ASP A CA 1
ATOM 4156 C C . ASP A 1 514 ? -10.786 3.671 6.297 1.00 90.31 514 ASP A C 1
ATOM 4158 O O . ASP A 1 514 ? -11.309 4.148 7.312 1.00 90.31 514 ASP A O 1
ATOM 4162 N N . ASN A 1 515 ? -11.443 2.817 5.507 1.00 87.12 515 ASN A N 1
ATOM 4163 C CA . ASN A 1 515 ? -12.801 2.361 5.796 1.00 87.12 515 ASN A CA 1
ATOM 4164 C C . ASN A 1 515 ? -12.875 1.596 7.126 1.00 87.12 515 ASN A C 1
ATOM 4166 O O . ASN A 1 515 ? -13.798 1.814 7.917 1.00 87.12 515 ASN A O 1
ATOM 4170 N N . ARG A 1 516 ? -11.886 0.742 7.423 1.00 90.75 516 ARG A N 1
ATOM 4171 C CA . ARG A 1 516 ? -11.812 0.028 8.706 1.00 90.75 516 ARG A CA 1
ATOM 4172 C C . ARG A 1 516 ? -11.617 0.984 9.883 1.00 90.75 516 ARG A C 1
ATOM 4174 O O . ARG A 1 516 ? -12.291 0.825 10.900 1.00 90.75 516 ARG A O 1
ATOM 4181 N N . ILE A 1 517 ? -10.746 1.985 9.750 1.00 87.31 517 ILE A N 1
ATOM 4182 C CA . ILE A 1 517 ? -10.529 3.022 10.770 1.00 87.31 517 ILE A CA 1
ATOM 4183 C C . ILE A 1 517 ? -11.815 3.810 11.015 1.00 87.31 517 ILE A C 1
ATOM 4185 O O . ILE A 1 517 ? -12.149 4.091 12.167 1.00 87.31 517 ILE A O 1
ATOM 4189 N N . LYS A 1 518 ? -12.555 4.152 9.955 1.00 89.69 518 LYS A N 1
ATOM 4190 C CA . LYS A 1 518 ? -13.841 4.840 10.079 1.00 89.69 518 LYS A CA 1
ATOM 4191 C C . LYS A 1 518 ? -14.852 4.001 10.868 1.00 89.69 518 LYS A C 1
ATOM 4193 O O . LYS A 1 518 ? -15.422 4.516 11.824 1.00 89.69 518 LYS A O 1
ATOM 4198 N N . GLY A 1 519 ? -14.988 2.712 10.546 1.00 90.06 519 GLY A N 1
ATOM 4199 C CA . GLY A 1 519 ? -15.865 1.799 11.288 1.00 90.06 519 GLY A CA 1
ATOM 4200 C C . GLY A 1 519 ? -15.487 1.672 12.769 1.00 90.06 519 GLY A C 1
ATOM 4201 O O . GLY A 1 519 ? -16.350 1.759 13.636 1.00 90.06 519 GLY A O 1
ATOM 4202 N N . LEU A 1 520 ? -14.191 1.565 13.083 1.00 89.00 520 LEU A N 1
ATOM 4203 C CA . LEU A 1 520 ? -13.715 1.513 14.474 1.00 89.00 520 LEU A CA 1
ATOM 4204 C C . LEU A 1 520 ? -13.980 2.817 15.247 1.00 89.00 520 LEU A C 1
ATOM 4206 O O . LEU A 1 520 ? -14.210 2.784 16.455 1.00 89.00 520 LEU A O 1
ATOM 4210 N N . ARG A 1 521 ? -13.955 3.977 14.578 1.00 89.81 521 ARG A N 1
ATOM 4211 C CA . ARG A 1 521 ? -14.325 5.260 15.203 1.00 89.81 521 ARG A CA 1
ATOM 4212 C C . ARG A 1 521 ? -15.815 5.313 15.528 1.00 89.81 521 ARG A C 1
ATOM 4214 O O . ARG A 1 521 ? -16.162 5.712 16.633 1.00 89.81 521 ARG A O 1
ATOM 4221 N N . GLU A 1 522 ? -16.667 4.871 14.607 1.00 88.88 522 GLU A N 1
ATOM 4222 C CA . GLU A 1 522 ? -18.119 4.796 14.820 1.00 88.88 522 GLU A CA 1
ATOM 4223 C C . GLU A 1 522 ? -18.471 3.836 15.975 1.00 88.88 522 GLU A C 1
ATOM 4225 O O . GLU A 1 522 ? -19.296 4.159 16.836 1.00 88.88 522 GLU A O 1
ATOM 4230 N N . GLU A 1 523 ? -17.790 2.690 16.057 1.00 92.31 523 GLU A N 1
ATOM 4231 C CA . GLU A 1 523 ? -17.924 1.744 17.171 1.00 92.31 523 GLU A CA 1
ATOM 4232 C C . GLU A 1 523 ? -17.482 2.365 18.505 1.00 92.31 523 GLU A C 1
ATOM 4234 O O . GLU A 1 523 ? -18.208 2.296 19.499 1.00 92.31 523 GLU A O 1
ATOM 4239 N N . ARG A 1 524 ? -16.326 3.044 18.530 1.00 91.50 524 ARG A N 1
ATOM 4240 C CA . ARG A 1 524 ? -15.834 3.756 19.718 1.00 91.50 524 ARG A CA 1
ATOM 4241 C C . ARG A 1 524 ? -16.824 4.826 20.190 1.00 91.50 524 ARG A C 1
ATOM 4243 O O . ARG A 1 524 ? -17.072 4.919 21.391 1.00 91.50 524 ARG A O 1
ATOM 4250 N N . ASP A 1 525 ? -17.385 5.619 19.282 1.00 90.06 525 ASP A N 1
ATOM 4251 C CA . ASP A 1 525 ? -18.352 6.667 19.631 1.00 90.06 525 ASP A CA 1
ATOM 4252 C C . ASP A 1 525 ? -19.636 6.068 20.230 1.00 90.06 525 ASP A C 1
ATOM 4254 O O . ASP A 1 525 ? -20.179 6.596 21.207 1.00 90.06 525 ASP A O 1
ATOM 4258 N N . THR A 1 526 ? -20.074 4.921 19.704 1.00 91.31 526 THR A N 1
ATOM 4259 C CA . THR A 1 526 ? -21.210 4.156 20.239 1.00 91.31 526 THR A CA 1
ATOM 4260 C C . THR A 1 526 ? -20.919 3.663 21.659 1.00 91.31 526 THR A C 1
ATOM 4262 O O . THR A 1 526 ? -21.680 3.954 22.583 1.00 91.31 526 THR A O 1
ATOM 4265 N N . LEU A 1 527 ? -19.767 3.018 21.873 1.00 88.69 527 LEU A N 1
ATOM 4266 C CA . LEU A 1 527 ? -19.342 2.555 23.199 1.00 88.69 527 LEU A CA 1
ATOM 4267 C C . LEU A 1 527 ? -19.184 3.710 24.200 1.00 88.69 527 LEU A C 1
ATOM 4269 O O . LEU A 1 527 ? -19.540 3.581 25.372 1.00 88.69 527 LEU A O 1
ATOM 4273 N N . GLU A 1 528 ? -18.681 4.867 23.763 1.00 91.81 528 GLU A N 1
ATOM 4274 C CA . GLU A 1 528 ? -18.558 6.049 24.619 1.00 91.81 528 GLU A CA 1
ATOM 4275 C C . GLU A 1 528 ? -19.936 6.587 25.053 1.00 91.81 528 GLU A C 1
ATOM 4277 O O . GLU A 1 528 ? -20.113 7.014 26.202 1.00 91.81 528 GLU A O 1
ATOM 4282 N N . SER A 1 529 ? -20.928 6.536 24.159 1.00 90.25 529 SER A N 1
ATOM 4283 C CA . SER A 1 529 ? -22.324 6.864 24.467 1.00 90.25 529 SER A CA 1
ATOM 4284 C C . SER A 1 529 ? -22.935 5.886 25.480 1.00 90.25 529 SER A C 1
ATOM 4286 O O . SER A 1 529 ? -23.554 6.310 26.466 1.00 90.25 529 SER A O 1
ATOM 4288 N N . ASP A 1 530 ? -22.695 4.586 25.309 1.00 89.50 530 ASP A N 1
ATOM 4289 C CA . ASP A 1 530 ? -23.175 3.549 26.227 1.00 89.50 530 ASP A CA 1
ATOM 4290 C C . ASP A 1 530 ? -22.571 3.713 27.626 1.00 89.50 530 ASP A C 1
ATOM 4292 O O . ASP A 1 530 ? -23.293 3.695 28.629 1.00 89.50 530 ASP A O 1
ATOM 4296 N N . ILE A 1 531 ? -21.266 3.995 27.716 1.00 87.69 531 ILE A N 1
ATOM 4297 C CA . ILE A 1 531 ? -20.581 4.292 28.983 1.00 87.69 531 ILE A CA 1
ATOM 4298 C C . ILE A 1 531 ? -21.189 5.523 29.667 1.00 87.69 531 ILE A C 1
ATOM 4300 O O . ILE A 1 531 ? -21.405 5.512 30.884 1.00 87.69 531 ILE A O 1
ATOM 4304 N N . LYS A 1 532 ? -21.495 6.596 28.922 1.00 89.62 532 LYS A N 1
ATOM 4305 C CA . LYS A 1 532 ? -22.168 7.787 29.479 1.00 89.62 532 LYS A CA 1
ATOM 4306 C C . LYS A 1 532 ? -23.547 7.434 30.035 1.00 89.62 532 LYS A C 1
ATOM 4308 O O . LYS A 1 532 ? -23.886 7.860 31.142 1.00 89.62 532 LYS A O 1
ATOM 4313 N N . THR A 1 533 ? -24.312 6.623 29.312 1.00 90.62 533 THR A N 1
ATOM 4314 C CA . THR A 1 533 ? -25.644 6.168 29.732 1.00 90.62 533 THR A CA 1
ATOM 4315 C C . THR A 1 533 ? -25.576 5.316 31.000 1.00 90.62 533 THR A C 1
ATOM 4317 O O . THR A 1 533 ? -26.300 5.585 31.963 1.00 90.62 533 THR A O 1
ATOM 4320 N N . LEU A 1 534 ? -24.665 4.341 31.055 1.00 88.19 534 LEU A N 1
ATOM 4321 C CA . LEU A 1 534 ? -24.444 3.501 32.234 1.00 88.19 534 LEU A CA 1
ATOM 4322 C C . LEU A 1 534 ? -23.984 4.317 33.446 1.00 88.19 534 LEU A C 1
ATOM 4324 O O . LEU A 1 534 ? -24.495 4.120 34.548 1.00 88.19 534 LEU A O 1
ATOM 4328 N N . ASN A 1 535 ? -23.091 5.290 33.256 1.00 84.62 535 ASN A N 1
ATOM 4329 C CA . ASN A 1 535 ? -22.668 6.189 34.331 1.00 84.62 535 ASN A CA 1
ATOM 4330 C C . ASN A 1 535 ? -23.826 7.028 34.883 1.00 84.62 535 ASN A C 1
ATOM 4332 O O . ASN A 1 535 ? -23.921 7.226 36.095 1.00 84.62 535 ASN A O 1
ATOM 4336 N N . ASN A 1 536 ? -24.725 7.504 34.021 1.00 88.31 536 ASN A N 1
ATOM 4337 C CA . ASN A 1 536 ? -25.914 8.231 34.460 1.00 88.31 536 ASN A CA 1
ATOM 4338 C C . ASN A 1 536 ? -26.872 7.325 35.248 1.00 88.31 536 ASN A C 1
ATOM 4340 O O . ASN A 1 536 ? -27.359 7.738 36.302 1.00 88.31 536 ASN A O 1
ATOM 4344 N N . LYS A 1 537 ? -27.083 6.078 34.801 1.00 91.06 537 LYS A N 1
ATOM 4345 C CA . LYS A 1 537 ? -27.851 5.074 35.559 1.00 91.06 537 LYS A CA 1
ATOM 4346 C C . LYS A 1 537 ? -27.213 4.791 36.925 1.00 91.06 537 LYS A C 1
ATOM 4348 O O . LYS A 1 537 ? -27.906 4.826 37.934 1.00 91.06 537 LYS A O 1
ATOM 4353 N N . ASN A 1 538 ? -25.892 4.618 36.988 1.00 84.62 538 ASN A N 1
ATOM 4354 C CA . ASN A 1 538 ? -25.173 4.386 38.244 1.00 84.62 538 ASN A CA 1
ATOM 4355 C C . ASN A 1 538 ? -25.305 5.574 39.218 1.00 84.62 538 ASN A C 1
ATOM 4357 O O . ASN A 1 538 ? -25.567 5.388 40.403 1.00 84.62 538 ASN A O 1
ATOM 4361 N N . LYS A 1 539 ? -25.216 6.817 38.723 1.00 88.50 539 LYS A N 1
ATOM 4362 C CA . LYS A 1 539 ? -25.480 8.017 39.540 1.00 88.50 539 LYS A CA 1
ATOM 4363 C C . LYS A 1 539 ? -26.902 8.039 40.102 1.00 88.50 539 LYS A C 1
ATOM 4365 O O . LYS A 1 539 ? -27.076 8.450 41.248 1.00 88.50 539 LYS A O 1
ATOM 4370 N N . LYS A 1 540 ? -27.896 7.607 39.317 1.00 90.75 540 LYS A N 1
ATOM 4371 C CA . LYS A 1 540 ? -29.283 7.464 39.781 1.00 90.75 540 LYS A CA 1
ATOM 4372 C C . LYS A 1 540 ? -29.366 6.426 40.904 1.00 90.75 540 LYS A C 1
ATOM 4374 O O . LYS A 1 540 ? -29.798 6.778 41.991 1.00 90.75 540 LYS A O 1
ATOM 4379 N N . TYR A 1 541 ? -28.821 5.226 40.709 1.00 89.00 541 TYR A N 1
ATOM 4380 C CA . TYR A 1 541 ? -28.813 4.192 41.751 1.00 89.00 541 TYR A CA 1
ATOM 4381 C C . TYR A 1 541 ? -28.095 4.631 43.031 1.00 89.00 541 TYR A C 1
ATOM 4383 O O . TYR A 1 541 ? -28.581 4.388 44.128 1.00 89.00 541 TYR A O 1
ATOM 4391 N N . GLN A 1 542 ? -26.974 5.348 42.928 1.00 86.50 542 GLN A N 1
ATOM 4392 C CA . GLN A 1 542 ? -26.300 5.910 44.103 1.00 86.50 542 GLN A CA 1
ATOM 4393 C C . GLN A 1 542 ? -27.139 6.952 44.849 1.00 86.50 542 GLN A C 1
ATOM 4395 O O . GLN A 1 542 ? -26.941 7.143 46.051 1.00 86.50 542 GLN A O 1
ATOM 4400 N N . LYS A 1 543 ? -28.004 7.685 44.142 1.00 90.50 543 LYS A N 1
ATOM 4401 C CA . LYS A 1 543 ? -28.952 8.613 44.756 1.00 90.50 543 LYS A CA 1
ATOM 4402 C C . LYS A 1 543 ? -30.068 7.833 45.451 1.00 90.50 543 LYS A C 1
ATOM 4404 O O . LYS A 1 543 ? -30.320 8.099 46.620 1.00 90.50 543 LYS A O 1
ATOM 4409 N N . ASP A 1 544 ? -30.636 6.837 44.779 1.00 88.62 544 ASP A N 1
ATOM 4410 C CA . ASP A 1 544 ? -31.705 5.993 45.320 1.00 88.62 544 ASP A CA 1
ATOM 4411 C C . ASP A 1 544 ? -31.239 5.253 46.594 1.00 88.62 544 ASP A C 1
ATOM 4413 O O . ASP A 1 544 ? -31.930 5.266 47.609 1.00 88.62 544 ASP A O 1
ATOM 4417 N N . ILE A 1 545 ? -30.011 4.713 46.602 1.00 86.50 545 ILE A N 1
ATOM 4418 C CA . ILE A 1 545 ? -29.389 4.098 47.793 1.00 86.50 545 ILE A CA 1
ATOM 4419 C C . ILE A 1 545 ? -29.264 5.102 48.944 1.00 86.50 545 ILE A C 1
ATOM 4421 O O . ILE A 1 545 ? -29.531 4.759 50.094 1.00 86.50 545 ILE A O 1
ATOM 4425 N N . ARG A 1 546 ? -28.857 6.347 48.661 1.00 87.81 546 ARG A N 1
ATOM 4426 C CA . ARG A 1 546 ? -28.758 7.383 49.699 1.00 87.81 546 ARG A CA 1
ATOM 4427 C C . ARG A 1 546 ? -30.122 7.696 50.302 1.00 87.81 546 ARG A C 1
ATOM 4429 O O . ARG A 1 546 ? -30.219 7.749 51.518 1.00 87.81 546 ARG A O 1
ATOM 4436 N N . GLU A 1 547 ? -31.150 7.855 49.472 1.00 89.69 547 GLU A N 1
ATOM 4437 C CA . GLU A 1 547 ? -32.519 8.122 49.932 1.00 89.69 547 GLU A CA 1
ATOM 4438 C C . GLU A 1 547 ? -33.089 6.962 50.762 1.00 89.69 547 GLU A C 1
ATOM 4440 O O . GLU A 1 547 ? -33.746 7.196 51.777 1.00 89.69 547 GLU A O 1
ATOM 4445 N N . LEU A 1 548 ? -32.813 5.714 50.371 1.00 89.50 548 LEU A N 1
ATOM 4446 C CA . LEU A 1 548 ? -33.196 4.533 51.149 1.00 89.50 548 LEU A CA 1
ATOM 4447 C C . LEU A 1 548 ? -32.481 4.478 52.501 1.00 89.50 548 LEU A C 1
ATOM 4449 O O . LEU A 1 548 ? -33.131 4.212 53.507 1.00 89.50 548 LEU A O 1
ATOM 4453 N N . ASN A 1 549 ? -31.182 4.781 52.549 1.00 84.88 549 ASN A N 1
ATOM 4454 C CA . ASN A 1 549 ? -30.442 4.825 53.811 1.00 84.88 549 ASN A CA 1
ATOM 4455 C C . ASN A 1 549 ? -30.992 5.897 54.759 1.00 84.88 549 ASN A C 1
ATOM 4457 O O . ASN A 1 549 ? -31.162 5.618 55.938 1.00 84.88 549 ASN A O 1
ATOM 4461 N N . THR A 1 550 ? -31.345 7.084 54.254 1.00 87.62 550 THR A N 1
ATOM 4462 C CA . THR A 1 550 ? -31.975 8.123 55.088 1.00 87.62 550 THR A CA 1
ATOM 4463 C C . THR A 1 550 ? -33.321 7.653 55.645 1.00 87.62 550 THR A C 1
ATOM 4465 O O . THR A 1 550 ? -33.599 7.843 56.821 1.00 87.62 550 THR A O 1
ATOM 4468 N N . LYS A 1 551 ? -34.133 6.956 54.838 1.00 88.56 551 LYS A N 1
ATOM 4469 C CA . LYS A 1 551 ? -35.385 6.354 55.327 1.00 88.56 551 LYS A CA 1
ATOM 4470 C C . LYS A 1 551 ? -35.159 5.284 56.393 1.00 88.56 551 LYS A C 1
ATOM 4472 O O . LYS A 1 551 ? -35.971 5.175 57.305 1.00 88.56 551 LYS A O 1
ATOM 4477 N N . ILE A 1 552 ? -34.105 4.477 56.265 1.00 85.44 552 ILE A N 1
ATOM 4478 C CA . ILE A 1 552 ? -33.738 3.484 57.283 1.00 85.44 552 ILE A CA 1
ATOM 4479 C C . ILE A 1 552 ? -33.376 4.193 58.591 1.00 85.44 552 ILE A C 1
ATOM 4481 O O . ILE A 1 552 ? -33.919 3.830 59.629 1.00 85.44 552 ILE A O 1
ATOM 4485 N N . GLU A 1 553 ? -32.543 5.236 58.538 1.00 87.81 553 GLU A N 1
ATOM 4486 C CA . GLU A 1 553 ? -32.178 6.042 59.713 1.00 87.81 553 GLU A CA 1
ATOM 4487 C C . GLU A 1 553 ? -33.416 6.662 60.391 1.00 87.81 553 GLU A C 1
ATOM 4489 O O . GLU A 1 553 ? -33.562 6.576 61.612 1.00 87.81 553 GLU A O 1
ATOM 4494 N N . ASP A 1 554 ? -34.347 7.223 59.611 1.00 88.06 554 ASP A N 1
ATOM 4495 C CA . ASP A 1 554 ? -35.599 7.788 60.131 1.00 88.06 554 ASP A CA 1
ATOM 4496 C C . ASP A 1 554 ? -36.472 6.721 60.820 1.00 88.06 554 ASP A C 1
ATOM 4498 O O . ASP A 1 554 ? -37.013 6.950 61.905 1.00 88.06 554 ASP A O 1
ATOM 4502 N N . LEU A 1 555 ? -36.587 5.529 60.223 1.00 88.44 555 LEU A N 1
ATOM 4503 C CA . LEU A 1 555 ? -37.337 4.411 60.805 1.00 88.44 555 LEU A CA 1
ATOM 4504 C C . LEU A 1 555 ? -36.680 3.875 62.084 1.00 88.44 555 LEU A C 1
ATOM 4506 O O . LEU A 1 555 ? -37.384 3.540 63.036 1.00 88.44 555 LEU A O 1
ATOM 4510 N N . GLU A 1 556 ? -35.349 3.808 62.140 1.00 87.00 556 GLU A N 1
ATOM 4511 C CA . GLU A 1 556 ? -34.611 3.416 63.347 1.00 87.00 556 GLU A CA 1
ATOM 4512 C C . GLU A 1 556 ? -34.825 4.410 64.496 1.00 87.00 556 GLU A C 1
ATOM 4514 O O . GLU A 1 556 ? -34.992 4.005 65.653 1.00 87.00 556 GLU A O 1
ATOM 4519 N N . LEU A 1 557 ? -34.864 5.712 64.196 1.00 86.81 557 LEU A N 1
ATOM 4520 C CA . LEU A 1 557 ? -35.225 6.738 65.174 1.00 86.81 557 LEU A CA 1
ATOM 4521 C C . LEU A 1 557 ? -36.658 6.539 65.677 1.00 86.81 557 LEU A C 1
ATOM 4523 O O . LEU A 1 557 ? -36.879 6.537 66.890 1.00 86.81 557 LEU A O 1
ATOM 4527 N N . GLU A 1 558 ? -37.612 6.290 64.777 1.00 91.25 558 GLU A N 1
ATOM 4528 C CA . GLU A 1 558 ? -39.005 6.052 65.160 1.00 91.25 558 GLU A CA 1
ATOM 4529 C C . GLU A 1 558 ? -39.155 4.801 66.047 1.00 91.25 558 GLU A C 1
ATOM 4531 O O . GLU A 1 558 ? -39.878 4.822 67.046 1.00 91.25 558 GLU A O 1
ATOM 4536 N N . ILE A 1 559 ? -38.441 3.713 65.735 1.00 86.12 559 ILE A N 1
ATOM 4537 C CA . ILE A 1 559 ? -38.412 2.496 66.562 1.00 86.12 559 ILE A CA 1
ATOM 4538 C C . ILE A 1 559 ? -37.891 2.816 67.967 1.00 86.12 559 ILE A C 1
ATOM 4540 O O . ILE A 1 559 ? -38.529 2.441 68.954 1.00 86.12 559 ILE A O 1
ATOM 4544 N N . ASN A 1 560 ? -36.787 3.559 68.076 1.00 87.06 560 ASN A N 1
ATOM 4545 C CA . ASN A 1 560 ? -36.227 3.954 69.369 1.00 87.06 560 ASN A CA 1
ATOM 4546 C C . ASN A 1 560 ? -37.204 4.810 70.193 1.00 87.06 560 ASN A C 1
ATOM 4548 O O . ASN A 1 560 ? -37.325 4.627 71.408 1.00 87.06 560 ASN A O 1
ATOM 4552 N N . GLU A 1 561 ? -37.931 5.731 69.557 1.00 88.25 561 GLU A N 1
ATOM 4553 C CA . GLU A 1 561 ? -38.974 6.517 70.224 1.00 88.25 561 GLU A CA 1
ATOM 4554 C C . GLU A 1 561 ? -40.109 5.631 70.750 1.00 88.25 561 GLU A C 1
ATOM 4556 O O . GLU A 1 561 ? -40.540 5.782 71.899 1.00 88.25 561 GLU A O 1
ATOM 4561 N N . LYS A 1 562 ? -40.568 4.665 69.944 1.00 88.88 562 LYS A N 1
ATOM 4562 C CA . LYS A 1 562 ? -41.611 3.714 70.351 1.00 88.88 562 LYS A CA 1
ATOM 4563 C C . LYS A 1 562 ? -41.151 2.809 71.489 1.00 88.88 562 LYS A C 1
ATOM 4565 O O . LYS A 1 562 ? -41.926 2.592 72.419 1.00 88.88 562 LYS A O 1
ATOM 4570 N N . ASP A 1 563 ? -39.912 2.332 71.473 1.00 86.12 563 ASP A N 1
ATOM 4571 C CA . ASP A 1 563 ? -39.353 1.523 72.560 1.00 86.12 563 ASP A CA 1
ATOM 4572 C C . ASP A 1 563 ? -39.234 2.316 73.865 1.00 86.12 563 ASP A C 1
ATOM 4574 O O . ASP A 1 563 ? -39.578 1.813 74.941 1.00 86.12 563 ASP A O 1
ATOM 4578 N N . ASN A 1 564 ? -38.828 3.585 73.784 1.00 86.12 564 ASN A N 1
ATOM 4579 C CA . ASN A 1 564 ? -38.815 4.483 74.936 1.00 86.12 564 ASN A CA 1
ATOM 4580 C C . ASN A 1 564 ? -40.219 4.685 75.515 1.00 86.12 564 ASN A C 1
ATOM 4582 O O . ASN A 1 564 ? -40.399 4.566 76.731 1.00 86.12 564 ASN A O 1
ATOM 4586 N N . LEU A 1 565 ? -41.220 4.918 74.661 1.00 89.25 565 LEU A N 1
ATOM 4587 C CA . LEU A 1 565 ? -42.618 5.024 75.078 1.00 89.25 565 LEU A CA 1
ATOM 4588 C C . LEU A 1 565 ? -43.112 3.723 75.729 1.00 89.25 565 LEU A C 1
ATOM 4590 O O . LEU A 1 565 ? -43.741 3.747 76.785 1.00 89.25 565 LEU A O 1
ATOM 4594 N N . ASN A 1 566 ? -42.778 2.571 75.149 1.00 85.50 566 ASN A N 1
ATOM 4595 C CA . ASN A 1 566 ? -43.169 1.266 75.676 1.00 85.50 566 ASN A CA 1
ATOM 4596 C C . ASN A 1 566 ? -42.538 0.998 77.058 1.00 85.50 566 ASN A C 1
ATOM 4598 O O . ASN A 1 566 ? -43.173 0.448 77.960 1.00 85.50 566 ASN A O 1
ATOM 4602 N N . ASN A 1 567 ? -41.297 1.444 77.267 1.00 85.19 567 ASN A N 1
ATOM 4603 C CA . ASN A 1 567 ? -40.630 1.388 78.567 1.00 85.19 567 ASN A CA 1
ATOM 4604 C C . ASN A 1 567 ? -41.262 2.331 79.603 1.00 85.19 567 ASN A C 1
ATOM 4606 O O . ASN A 1 567 ? -41.329 1.971 80.780 1.00 85.19 567 ASN A O 1
ATOM 4610 N N . GLN A 1 568 ? -41.733 3.514 79.194 1.00 85.94 568 GLN A N 1
ATOM 4611 C CA . GLN A 1 568 ? -42.491 4.416 80.068 1.00 85.94 568 GLN A CA 1
ATOM 4612 C C . GLN A 1 568 ? -43.819 3.779 80.494 1.00 85.94 568 GLN A C 1
ATOM 4614 O O . GLN A 1 568 ? -44.067 3.659 81.693 1.00 85.94 568 GLN A O 1
ATOM 4619 N N . LEU A 1 569 ? -44.594 3.258 79.539 1.00 86.69 569 LEU A N 1
ATOM 4620 C CA . LEU A 1 569 ? -45.861 2.569 79.810 1.00 86.69 569 LEU A CA 1
ATOM 4621 C C . LEU A 1 569 ? -45.677 1.364 80.744 1.00 86.69 569 LEU A C 1
ATOM 4623 O O . LEU A 1 569 ? -46.453 1.169 81.674 1.00 86.69 569 LEU A O 1
ATOM 4627 N N . LYS A 1 570 ? -44.609 0.572 80.576 1.00 85.06 570 LYS A N 1
ATOM 4628 C CA . LYS A 1 570 ? -44.294 -0.530 81.506 1.00 85.06 570 LYS A CA 1
ATOM 4629 C C . LYS A 1 570 ? -44.073 -0.059 82.944 1.00 85.06 570 LYS A C 1
ATOM 4631 O O . LYS A 1 570 ? -44.500 -0.748 83.872 1.00 85.06 570 LYS A O 1
ATOM 4636 N N . LYS A 1 571 ? -43.391 1.074 83.140 1.00 86.50 571 LYS A N 1
ATOM 4637 C CA . LYS A 1 571 ? -43.182 1.655 84.477 1.00 86.50 571 LYS A CA 1
ATOM 4638 C C . LYS A 1 571 ? -44.498 2.136 85.080 1.00 86.50 571 LYS A C 1
ATOM 4640 O O . LYS A 1 571 ? -44.720 1.935 86.270 1.00 86.50 571 LYS A O 1
ATOM 4645 N N . GLU A 1 572 ? -45.360 2.727 84.263 1.00 86.12 572 GLU A N 1
ATOM 4646 C CA . GLU A 1 572 ? -46.682 3.196 84.675 1.00 86.12 572 GLU A CA 1
ATOM 4647 C C . GLU A 1 572 ? -47.577 2.025 85.108 1.00 86.12 572 GLU A C 1
ATOM 4649 O O . GLU A 1 572 ? -48.051 2.012 86.239 1.00 86.12 572 GLU A O 1
ATOM 4654 N N . ILE A 1 573 ? -47.639 0.949 84.313 1.00 84.25 573 ILE A N 1
ATOM 4655 C CA . ILE A 1 573 ? -48.341 -0.296 84.675 1.00 84.25 573 ILE A CA 1
ATOM 4656 C C . ILE A 1 573 ? -47.804 -0.893 85.985 1.00 84.25 573 ILE A C 1
ATOM 4658 O O . ILE A 1 573 ? -48.570 -1.400 86.804 1.00 84.25 573 ILE A O 1
ATOM 4662 N N . GLN A 1 574 ? -46.484 -0.881 86.211 1.00 83.25 574 GLN A N 1
ATOM 4663 C CA . GLN A 1 574 ? -45.916 -1.361 87.478 1.00 83.25 574 GLN A CA 1
ATOM 4664 C C . GLN A 1 574 ? -46.341 -0.499 88.669 1.00 83.25 574 GLN A C 1
ATOM 4666 O O . GLN A 1 574 ? -46.636 -1.043 89.734 1.00 83.25 574 GLN A O 1
ATOM 4671 N N . LYS A 1 575 ? -46.377 0.825 88.490 1.00 88.00 575 LYS A N 1
ATOM 4672 C CA . LYS A 1 575 ? -46.841 1.764 89.511 1.00 88.00 575 LYS A CA 1
ATOM 4673 C C . LYS A 1 575 ? -48.312 1.513 89.845 1.00 88.00 575 LYS A C 1
ATOM 4675 O O . LYS A 1 575 ? -48.623 1.313 91.014 1.00 88.00 575 LYS A O 1
ATOM 4680 N N . GLU A 1 576 ? -49.176 1.410 88.838 1.00 86.31 576 GLU A N 1
ATOM 4681 C CA . GLU A 1 576 ? -50.603 1.118 89.024 1.00 86.31 576 GLU A CA 1
ATOM 4682 C C . GLU A 1 576 ? -50.839 -0.247 89.679 1.00 86.31 576 GLU A C 1
ATOM 4684 O O . GLU A 1 576 ? -51.669 -0.374 90.575 1.00 86.31 576 GLU A O 1
ATOM 4689 N N . LYS A 1 577 ? -50.078 -1.284 89.303 1.00 83.62 577 LYS A N 1
ATOM 4690 C CA . LYS A 1 577 ? -50.149 -2.593 89.978 1.00 83.62 577 LYS A CA 1
ATOM 4691 C C . LYS A 1 577 ? -49.804 -2.495 91.461 1.00 83.62 577 LYS A C 1
ATOM 4693 O O . LYS A 1 577 ? -50.440 -3.166 92.273 1.00 83.62 577 LYS A O 1
ATOM 4698 N N . LYS A 1 578 ? -48.807 -1.679 91.813 1.00 82.88 578 LYS A N 1
ATOM 4699 C CA . LYS A 1 578 ? -48.426 -1.444 93.207 1.00 82.88 578 LYS A CA 1
ATOM 4700 C C . LYS A 1 578 ? -49.535 -0.706 93.958 1.00 82.88 578 LYS A C 1
ATOM 4702 O O . LYS A 1 578 ? -49.943 -1.176 95.014 1.00 82.88 578 LYS A O 1
ATOM 4707 N N . GLU A 1 579 ? -50.067 0.370 93.380 1.00 85.19 579 GLU A N 1
ATOM 4708 C CA . GLU A 1 579 ? -51.198 1.121 93.943 1.00 85.19 579 GLU A CA 1
ATOM 4709 C C . GLU A 1 579 ? -52.428 0.214 94.136 1.00 85.19 579 GLU A C 1
ATOM 4711 O O . GLU A 1 579 ? -53.035 0.210 95.205 1.00 85.19 579 GLU A O 1
ATOM 4716 N N . LYS A 1 580 ? -52.744 -0.649 93.161 1.00 86.00 580 LYS A N 1
ATOM 4717 C CA . LYS A 1 580 ? -53.813 -1.653 93.277 1.00 86.00 580 LYS A CA 1
ATOM 4718 C C . LYS A 1 580 ? -53.564 -2.643 94.417 1.00 86.00 580 LYS A C 1
ATOM 4720 O O . LYS A 1 580 ? -54.493 -2.954 95.154 1.00 86.00 580 LYS A O 1
ATOM 4725 N N . SER A 1 581 ? -52.341 -3.149 94.573 1.00 79.12 581 SER A N 1
ATOM 4726 C CA . SER A 1 581 ? -51.991 -4.059 95.674 1.00 79.12 581 SER A CA 1
ATOM 4727 C C . SER A 1 581 ? -52.124 -3.382 97.039 1.00 79.12 581 SER A C 1
ATOM 4729 O O . SER A 1 581 ? -52.617 -3.994 97.982 1.00 79.12 581 SER A O 1
ATOM 4731 N N . GLU A 1 582 ? -51.708 -2.119 97.145 1.00 84.62 582 GLU A N 1
ATOM 4732 C CA . GLU A 1 582 ? -51.862 -1.317 98.361 1.00 84.62 582 GLU A CA 1
ATOM 4733 C C . GLU A 1 582 ? -53.349 -1.099 98.688 1.00 84.62 582 GLU A C 1
ATOM 4735 O O . GLU A 1 582 ? -53.753 -1.278 99.837 1.00 84.62 582 GLU A O 1
ATOM 4740 N N . LEU A 1 583 ? -54.180 -0.802 97.682 1.00 83.94 583 LEU A N 1
ATOM 4741 C CA . LEU A 1 583 ? -55.634 -0.690 97.836 1.00 83.94 583 LEU A CA 1
ATOM 4742 C C . LEU A 1 583 ? -56.287 -2.014 98.251 1.00 83.94 583 LEU A C 1
ATOM 4744 O O . LEU A 1 583 ? -57.162 -2.004 99.113 1.00 83.94 583 LEU A O 1
ATOM 4748 N N . ILE A 1 584 ? -55.860 -3.151 97.689 1.00 82.44 584 ILE A N 1
ATOM 4749 C CA . ILE A 1 584 ? -56.347 -4.480 98.094 1.00 82.44 584 ILE A CA 1
ATOM 4750 C C . ILE A 1 584 ? -56.040 -4.728 99.574 1.00 82.44 584 ILE A C 1
ATOM 4752 O O . ILE A 1 584 ? -56.941 -5.107 100.315 1.00 82.44 584 ILE A O 1
ATOM 4756 N N . HIS A 1 585 ? -54.824 -4.435 100.040 1.00 77.19 585 HIS A N 1
ATOM 4757 C CA . HIS A 1 585 ? -54.483 -4.576 101.459 1.00 77.19 585 HIS A CA 1
ATOM 4758 C C . HIS A 1 585 ? -55.278 -3.634 102.369 1.00 77.19 585 HIS A C 1
ATOM 4760 O O . HIS A 1 585 ? -55.676 -4.026 103.467 1.00 77.19 585 HIS A O 1
ATOM 4766 N N . GLN A 1 586 ? -55.546 -2.402 101.925 1.00 81.75 586 GLN A N 1
ATOM 4767 C CA . GLN A 1 586 ? -56.441 -1.496 102.651 1.00 81.75 586 GLN A CA 1
ATOM 4768 C C . GLN A 1 586 ? -57.863 -2.073 102.744 1.00 81.75 586 GLN A C 1
ATOM 4770 O O . GLN A 1 586 ? -58.475 -2.019 103.810 1.00 81.75 586 GLN A O 1
ATOM 4775 N N . LEU A 1 587 ? -58.368 -2.671 101.660 1.00 77.19 587 LEU A N 1
ATOM 4776 C CA . LEU A 1 587 ? -59.664 -3.355 101.610 1.00 77.19 587 LEU A CA 1
ATOM 4777 C C . LEU A 1 587 ? -59.719 -4.572 102.542 1.00 77.19 587 LEU A C 1
ATOM 4779 O O . LEU A 1 587 ? -60.688 -4.727 103.279 1.00 77.19 587 LEU A O 1
ATOM 4783 N N . GLU A 1 588 ? -58.682 -5.409 102.552 1.00 77.88 588 GLU A N 1
ATOM 4784 C CA . GLU A 1 588 ? -58.567 -6.564 103.452 1.00 77.88 588 GLU A CA 1
ATOM 4785 C C . GLU A 1 588 ? -58.535 -6.132 104.924 1.00 77.88 588 GLU A C 1
ATOM 4787 O O . GLU A 1 588 ? -59.220 -6.725 105.758 1.00 77.88 588 GLU A O 1
ATOM 4792 N N . SER A 1 589 ? -57.795 -5.063 105.247 1.00 78.62 589 SER A N 1
ATOM 4793 C CA . SER A 1 589 ? -57.772 -4.476 106.592 1.00 78.62 589 SER A CA 1
ATOM 4794 C C . SER A 1 589 ? -59.156 -3.981 107.011 1.00 78.62 589 SER A C 1
ATOM 4796 O O . SER A 1 589 ? -59.627 -4.323 108.092 1.00 78.62 589 SER A O 1
ATOM 4798 N N . LEU A 1 590 ? -59.833 -3.224 106.142 1.00 74.81 590 LEU A N 1
ATOM 4799 C CA . LEU A 1 590 ? -61.189 -2.733 106.397 1.00 74.81 590 LEU A CA 1
ATOM 4800 C C . LEU A 1 590 ? -62.204 -3.875 106.532 1.00 74.81 590 LEU A C 1
ATOM 4802 O O . LEU A 1 590 ? -63.113 -3.791 107.355 1.00 74.81 590 LEU A O 1
ATOM 4806 N N . SER A 1 591 ? -62.054 -4.950 105.754 1.00 75.38 591 SER A N 1
ATOM 4807 C CA . SER A 1 591 ? -62.889 -6.150 105.877 1.00 75.38 591 SER A CA 1
ATOM 4808 C C . SER A 1 591 ? -62.707 -6.815 107.239 1.00 75.38 591 SER A C 1
ATOM 4810 O O . SER A 1 591 ? -63.681 -7.236 107.855 1.00 75.38 591 SER A O 1
ATOM 4812 N N . LYS A 1 592 ? -61.471 -6.874 107.740 1.00 73.50 592 LYS A N 1
ATOM 4813 C CA . LYS A 1 592 ? -61.170 -7.430 109.059 1.00 73.50 592 LYS A CA 1
ATOM 4814 C C . LYS A 1 592 ? -61.737 -6.567 110.188 1.00 73.50 592 LYS A C 1
ATOM 4816 O O . LYS A 1 592 ? -62.329 -7.102 111.122 1.00 73.50 592 LYS A O 1
ATOM 4821 N N . ASP A 1 593 ? -61.627 -5.245 110.066 1.00 75.88 593 ASP A N 1
ATOM 4822 C CA . ASP A 1 593 ? -62.256 -4.302 110.998 1.00 75.88 593 ASP A CA 1
ATOM 4823 C C . ASP A 1 593 ? -63.787 -4.462 111.006 1.00 75.88 593 ASP A C 1
ATOM 4825 O O . ASP A 1 593 ? -64.423 -4.394 112.061 1.00 75.88 593 ASP A O 1
ATOM 4829 N N . LEU A 1 594 ? -64.392 -4.713 109.839 1.00 75.38 594 LEU A N 1
ATOM 4830 C CA . LEU A 1 594 ? -65.825 -4.976 109.713 1.00 75.38 594 LEU A CA 1
ATOM 4831 C C . LEU A 1 594 ? -66.232 -6.274 110.424 1.00 75.38 594 LEU A C 1
ATOM 4833 O O . LEU A 1 594 ? -67.243 -6.282 111.129 1.00 75.38 594 LEU A O 1
ATOM 4837 N N . ASP A 1 595 ? -65.456 -7.347 110.276 1.00 74.06 595 ASP A N 1
ATOM 4838 C CA . ASP A 1 595 ? -65.707 -8.621 110.958 1.00 74.06 595 ASP A CA 1
ATOM 4839 C C . ASP A 1 595 ? -65.560 -8.498 112.485 1.00 74.06 595 ASP A C 1
ATOM 4841 O O . ASP A 1 595 ? -66.389 -9.036 113.221 1.00 74.06 595 ASP A O 1
ATOM 4845 N N . ASP A 1 596 ? -64.600 -7.709 112.978 1.00 72.50 596 ASP A N 1
ATOM 4846 C CA . ASP A 1 596 ? -64.448 -7.392 114.408 1.00 72.50 596 ASP A CA 1
ATOM 4847 C C . ASP A 1 596 ? -65.652 -6.611 114.961 1.00 72.50 596 ASP A C 1
ATOM 4849 O O . ASP A 1 596 ? -66.128 -6.863 116.077 1.00 72.50 596 ASP A O 1
ATOM 4853 N N . VAL A 1 597 ? -66.187 -5.666 114.181 1.00 69.62 597 VAL A N 1
ATOM 4854 C CA . VAL A 1 597 ? -67.425 -4.948 114.526 1.00 69.62 597 VAL A CA 1
ATOM 4855 C C . VAL A 1 597 ? -68.614 -5.908 114.549 1.00 69.62 597 VAL A C 1
ATOM 4857 O O . VAL A 1 597 ? -69.434 -5.842 115.467 1.00 69.62 597 VAL A O 1
ATOM 4860 N N . LYS A 1 598 ? -68.692 -6.833 113.590 1.00 71.25 598 LYS A N 1
ATOM 4861 C CA . LYS A 1 598 ? -69.747 -7.850 113.510 1.00 71.25 598 LYS A CA 1
ATOM 4862 C C . LYS A 1 598 ? -69.689 -8.819 114.693 1.00 71.25 598 LYS A C 1
ATOM 4864 O O . LYS A 1 598 ? -70.717 -9.110 115.295 1.00 71.25 598 LYS A O 1
ATOM 4869 N N . PHE A 1 599 ? -68.489 -9.220 115.106 1.00 67.50 599 PHE A N 1
ATOM 4870 C CA . PHE A 1 599 ? -68.265 -10.030 116.301 1.00 67.50 599 PHE A CA 1
ATOM 4871 C C . PHE A 1 599 ? -68.684 -9.296 117.584 1.00 67.50 599 PHE A C 1
ATOM 4873 O O . PHE A 1 599 ? -69.348 -9.883 118.437 1.00 67.50 599 PHE A O 1
ATOM 4880 N N . LYS A 1 600 ? -68.373 -7.996 117.715 1.00 65.38 600 LYS A N 1
ATOM 4881 C CA . LYS A 1 600 ? -68.857 -7.163 118.836 1.00 65.38 600 LYS A CA 1
ATOM 4882 C C . LYS A 1 600 ? -70.381 -7.027 118.846 1.00 65.38 600 LYS A C 1
ATOM 4884 O O . LYS A 1 600 ? -70.981 -7.078 119.918 1.00 65.38 600 LYS A O 1
ATOM 4889 N N . PHE A 1 601 ? -70.997 -6.893 117.673 1.00 63.69 601 PHE A N 1
ATOM 4890 C CA . PHE A 1 601 ? -72.450 -6.839 117.517 1.00 63.69 601 PHE A CA 1
ATOM 4891 C C . PHE A 1 601 ? -73.119 -8.166 117.925 1.00 63.69 601 PHE A C 1
ATOM 4893 O O . PHE A 1 601 ? -74.080 -8.163 118.695 1.00 63.69 601 PHE A O 1
ATOM 4900 N N . ASP A 1 602 ? -72.550 -9.307 117.529 1.00 54.84 602 ASP A N 1
ATOM 4901 C CA . ASP A 1 602 ? -73.035 -10.639 117.920 1.00 54.84 602 ASP A CA 1
ATOM 4902 C C . ASP A 1 602 ? -72.806 -10.948 119.416 1.00 54.84 602 ASP A C 1
ATOM 4904 O O . ASP A 1 602 ? -73.604 -11.659 120.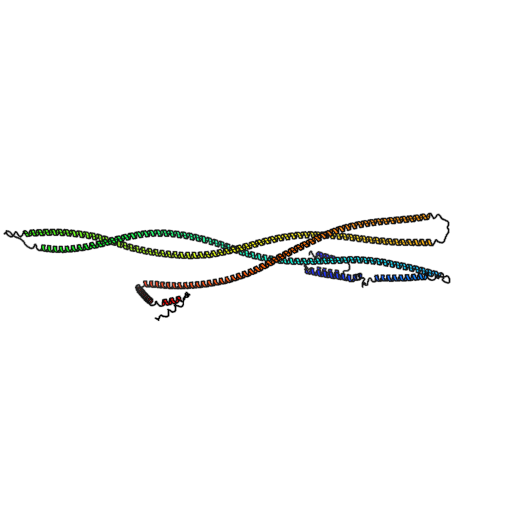035 1.00 54.84 602 ASP A O 1
ATOM 4908 N N . LEU A 1 603 ? -71.767 -10.373 120.039 1.00 54.72 603 LEU A N 1
ATOM 4909 C CA . LEU A 1 603 ? -71.538 -10.443 121.491 1.00 54.72 603 LEU A CA 1
ATOM 4910 C C . LEU A 1 603 ? -72.576 -9.626 122.285 1.00 54.72 603 LEU A C 1
ATOM 4912 O O . LEU A 1 603 ? -73.009 -10.036 123.366 1.00 54.72 603 LEU A O 1
ATOM 4916 N N . GLN A 1 604 ? -72.999 -8.483 121.739 1.00 52.12 604 GLN A N 1
ATOM 4917 C CA . GLN A 1 604 ? -74.020 -7.615 122.330 1.00 52.12 604 GLN A CA 1
ATOM 4918 C C . GLN A 1 604 ? -75.434 -8.214 122.191 1.00 52.12 604 GLN A C 1
ATOM 4920 O O . GLN A 1 604 ? -76.248 -8.096 123.105 1.00 52.12 604 GLN A O 1
ATOM 4925 N N . MET A 1 605 ? -75.700 -8.950 121.106 1.00 48.91 605 MET A N 1
ATOM 4926 C CA . MET A 1 605 ? -76.946 -9.709 120.918 1.00 48.91 605 MET A CA 1
ATOM 4927 C C . MET A 1 605 ? -77.035 -10.957 121.814 1.00 48.91 605 MET A C 1
ATOM 4929 O O . MET A 1 605 ? -78.123 -11.313 122.258 1.00 48.91 605 MET A O 1
ATOM 4933 N N . LYS A 1 606 ? -75.907 -11.597 122.156 1.00 48.19 606 LYS A N 1
ATOM 4934 C CA . LYS A 1 606 ? -75.869 -12.765 123.064 1.00 48.19 606 LYS A CA 1
ATOM 4935 C C . LYS A 1 606 ? -75.952 -12.429 124.560 1.00 48.19 606 LYS A C 1
ATOM 4937 O O . LYS A 1 606 ? -76.045 -13.346 125.370 1.00 48.19 606 LYS A O 1
ATOM 4942 N N . THR A 1 607 ? -75.944 -11.151 124.943 1.00 42.91 607 THR A N 1
ATOM 4943 C CA . THR A 1 607 ? -76.064 -10.708 126.348 1.00 42.91 607 THR A CA 1
ATOM 4944 C C . THR A 1 607 ? -77.433 -10.115 126.700 1.00 42.91 607 THR A C 1
ATOM 4946 O O . THR A 1 607 ? -77.654 -9.761 127.853 1.00 42.91 607 THR A O 1
ATOM 4949 N N . SER A 1 608 ? -78.382 -10.070 125.755 1.00 40.19 608 SER A N 1
ATOM 4950 C CA . SER A 1 608 ? -79.723 -9.494 125.960 1.00 40.19 608 SER A CA 1
ATOM 4951 C C . SER A 1 608 ? -80.853 -10.469 125.611 1.00 40.19 608 SER A C 1
ATOM 4953 O O . SER A 1 608 ? -81.743 -10.144 124.833 1.00 40.19 608 SER A O 1
ATOM 4955 N N . THR A 1 609 ? -80.835 -11.660 126.218 1.00 35.25 609 THR A N 1
ATOM 4956 C CA . THR A 1 609 ? -82.002 -12.562 126.286 1.00 35.25 609 THR A CA 1
ATOM 4957 C C . THR A 1 609 ? -82.066 -13.265 127.643 1.00 35.25 609 THR A C 1
ATOM 4959 O O . THR A 1 609 ? -81.672 -14.420 127.790 1.00 35.25 609 THR A O 1
ATOM 4962 N N . ALA A 1 610 ? -82.547 -12.516 128.633 1.00 33.09 610 ALA A N 1
ATOM 4963 C CA . ALA A 1 610 ? -83.303 -12.990 129.789 1.00 33.09 610 ALA A CA 1
ATOM 4964 C C . ALA A 1 610 ? -84.247 -11.836 130.188 1.00 33.09 610 ALA A C 1
ATOM 4966 O O . ALA A 1 610 ? -83.904 -11.016 131.032 1.00 33.09 610 ALA A O 1
ATOM 4967 N N . GLU A 1 611 ? -85.311 -11.700 129.383 1.00 41.53 611 GLU A N 1
ATOM 4968 C CA . GLU A 1 611 ? -86.716 -11.368 129.711 1.00 41.53 611 GLU A CA 1
ATOM 4969 C C . GLU A 1 611 ? -87.007 -10.507 130.961 1.00 41.53 611 GLU A C 1
ATOM 4971 O O . GLU A 1 611 ? -86.477 -10.735 132.038 1.00 41.53 611 GLU A O 1
ATOM 4976 N N . GLU A 1 612 ? -87.955 -9.577 131.024 1.00 37.34 612 GLU A N 1
ATOM 4977 C CA . GLU A 1 612 ? -89.009 -9.068 130.143 1.00 37.34 612 GLU A CA 1
ATOM 4978 C C . GLU A 1 612 ? -89.810 -8.153 131.092 1.00 37.34 612 GLU A C 1
ATOM 4980 O O . GLU A 1 612 ? -90.502 -8.642 131.980 1.00 37.34 612 GLU A O 1
ATOM 4985 N N . VAL A 1 613 ? -89.667 -6.824 131.010 1.00 43.22 613 VAL A N 1
ATOM 4986 C CA . VAL A 1 613 ? -90.584 -5.897 131.712 1.00 43.22 613 VAL A CA 1
ATOM 4987 C C . VAL A 1 613 ? -91.024 -4.799 130.749 1.00 43.22 613 VAL A C 1
ATOM 4989 O O . VAL A 1 613 ? -90.652 -3.628 130.800 1.00 43.22 613 VAL A O 1
ATOM 4992 N N . GLU A 1 614 ? -91.832 -5.285 129.824 1.00 43.72 614 GLU A N 1
ATOM 4993 C CA . GLU A 1 614 ? -92.905 -4.656 129.073 1.00 43.72 614 GLU A CA 1
ATOM 4994 C C . GLU A 1 614 ? -93.668 -3.540 129.827 1.00 43.72 614 GLU A C 1
ATOM 4996 O O . GLU A 1 614 ? -94.638 -3.817 130.532 1.00 43.72 614 GLU A O 1
ATOM 5001 N N . ARG A 1 615 ? -93.346 -2.251 129.606 1.00 36.47 615 ARG A N 1
ATOM 5002 C CA . ARG A 1 615 ? -94.440 -1.247 129.576 1.00 36.47 615 ARG A CA 1
ATOM 5003 C C . ARG A 1 615 ? -94.169 0.134 129.009 1.00 36.47 615 ARG A C 1
ATOM 5005 O O . ARG A 1 615 ? -95.115 0.758 128.543 1.00 36.47 615 ARG A O 1
ATOM 5012 N N . ASN A 1 616 ? -92.949 0.654 129.043 1.00 44.19 616 ASN A N 1
ATOM 5013 C CA . ASN A 1 616 ? -92.761 2.089 128.819 1.00 44.19 616 ASN A CA 1
ATOM 5014 C C . ASN A 1 616 ? -91.713 2.378 127.761 1.00 44.19 616 ASN A C 1
ATOM 5016 O O . ASN A 1 616 ? -90.599 2.709 128.127 1.00 44.19 616 ASN A O 1
ATOM 5020 N N . THR A 1 617 ? -92.078 2.380 126.480 1.00 40.22 617 THR A N 1
ATOM 5021 C CA . THR A 1 617 ? -92.013 3.628 125.692 1.00 40.22 617 THR A CA 1
ATOM 5022 C C . THR A 1 617 ? -92.264 3.379 124.204 1.00 40.22 617 THR A C 1
ATOM 5024 O O . THR A 1 617 ? -91.362 3.228 123.388 1.00 40.22 617 THR A O 1
ATOM 5027 N N . LEU A 1 618 ? -93.523 3.579 123.817 1.00 43.66 618 LEU A N 1
ATOM 5028 C CA . LEU A 1 618 ? -93.953 4.086 122.504 1.00 43.66 618 LEU A CA 1
ATOM 5029 C C . LEU A 1 618 ? -93.352 5.484 122.158 1.00 43.66 618 LEU A C 1
ATOM 5031 O O . LEU A 1 618 ? -93.952 6.272 121.437 1.00 43.66 618 LEU A O 1
ATOM 5035 N N . LEU A 1 619 ? -92.165 5.803 122.686 1.00 44.94 619 LEU A N 1
ATOM 5036 C CA . LEU A 1 619 ? -91.406 7.046 122.524 1.00 44.94 619 LEU A CA 1
ATOM 5037 C C . LEU A 1 619 ? -90.030 6.801 121.869 1.00 44.94 619 LEU A C 1
ATOM 5039 O O . LEU A 1 619 ? -89.381 7.758 121.457 1.00 44.94 619 LEU A O 1
ATOM 5043 N N . GLU A 1 620 ? -89.619 5.539 121.690 1.00 47.16 620 GLU A N 1
ATOM 5044 C CA . GLU A 1 620 ? -88.370 5.151 121.010 1.00 47.16 620 GLU A CA 1
ATOM 5045 C C . GLU A 1 620 ? -88.562 4.869 119.503 1.00 47.16 620 GLU A C 1
ATOM 5047 O O . GLU A 1 620 ? -87.614 4.806 118.721 1.00 47.16 620 GLU A O 1
ATOM 5052 N N . THR A 1 621 ? -89.811 4.825 119.031 1.00 49.97 621 THR A N 1
ATOM 5053 C CA . THR A 1 621 ? -90.136 4.709 117.601 1.00 49.97 621 THR A CA 1
ATOM 5054 C C . THR A 1 621 ? -89.779 5.959 116.791 1.00 49.97 621 THR A C 1
ATOM 5056 O O . THR A 1 621 ? -89.740 5.879 115.570 1.00 49.97 621 THR A O 1
ATOM 5059 N N . VAL A 1 622 ? -89.455 7.097 117.420 1.00 50.59 622 VAL A N 1
ATOM 5060 C CA . VAL A 1 622 ? -89.022 8.320 116.710 1.00 50.59 622 VAL A CA 1
ATOM 5061 C C . VAL A 1 622 ? -87.487 8.443 116.620 1.00 50.59 622 VAL A C 1
ATOM 5063 O O . VAL A 1 622 ? -86.983 9.065 115.684 1.00 50.59 622 VAL A O 1
ATOM 5066 N N . SER A 1 623 ? -86.711 7.798 117.501 1.00 52.25 623 SER A N 1
ATOM 5067 C CA . SER A 1 623 ? -85.236 7.772 117.414 1.00 52.25 623 SER A CA 1
ATOM 5068 C C . SER A 1 623 ? -84.723 6.728 116.411 1.00 52.25 623 SER A C 1
ATOM 5070 O O . SER A 1 623 ? -83.744 6.987 115.707 1.00 52.25 623 SER A O 1
ATOM 5072 N N . GLY A 1 624 ? -85.435 5.606 116.245 1.00 55.28 624 GLY A N 1
ATOM 5073 C CA . GLY A 1 624 ? -85.119 4.581 115.241 1.00 55.28 624 GLY A CA 1
ATOM 5074 C C . GLY A 1 624 ? -85.219 5.075 113.791 1.00 55.28 624 GLY A C 1
ATOM 5075 O O . GLY A 1 624 ? -84.381 4.722 112.959 1.00 55.28 624 GLY A O 1
ATOM 5076 N N . TYR A 1 625 ? -86.175 5.961 113.481 1.00 54.16 625 TYR A N 1
ATOM 5077 C CA . TYR A 1 625 ? -86.276 6.542 112.135 1.00 54.16 625 TYR A CA 1
ATOM 5078 C C . TYR A 1 625 ? -85.169 7.569 111.842 1.00 54.16 625 TYR A C 1
ATOM 5080 O O . TYR A 1 625 ? -84.691 7.611 110.711 1.00 54.16 625 TYR A O 1
ATOM 5088 N N . ARG A 1 626 ? -84.660 8.307 112.844 1.00 54.69 626 ARG A N 1
ATOM 5089 C CA . ARG A 1 626 ? -83.516 9.226 112.654 1.00 54.69 626 ARG A CA 1
ATOM 5090 C C . ARG A 1 626 ? -82.177 8.505 112.488 1.00 54.69 626 ARG A C 1
ATOM 5092 O O . ARG A 1 626 ? -81.343 8.959 111.711 1.00 54.69 626 ARG A O 1
ATOM 5099 N N . SER A 1 627 ? -81.975 7.369 113.158 1.00 57.34 627 SER A N 1
ATOM 5100 C CA . SER A 1 627 ? -80.770 6.550 112.947 1.00 57.34 627 SER A CA 1
ATOM 5101 C C . SER A 1 627 ? -80.767 5.893 111.563 1.00 57.34 627 SER A C 1
ATOM 5103 O O . SER A 1 627 ? -79.735 5.839 110.900 1.00 57.34 627 SER A O 1
ATOM 5105 N N . ARG A 1 628 ? -81.938 5.458 111.081 1.00 58.31 628 ARG A N 1
ATOM 5106 C CA . ARG A 1 628 ? -82.079 4.840 109.756 1.00 58.31 628 ARG A CA 1
ATOM 5107 C C . ARG A 1 628 ? -81.976 5.856 108.613 1.00 58.31 628 ARG A C 1
ATOM 5109 O O . ARG A 1 628 ? -81.450 5.524 107.557 1.00 58.31 628 ARG A O 1
ATOM 5116 N N . GLU A 1 629 ? -82.410 7.097 108.832 1.00 59.47 629 GLU A N 1
ATOM 5117 C CA . GLU A 1 629 ? -82.206 8.214 107.899 1.00 59.47 629 GLU A CA 1
ATOM 5118 C C . GLU A 1 629 ? -80.725 8.637 107.812 1.00 59.47 629 GLU A C 1
ATOM 5120 O O . GLU A 1 629 ? -80.238 8.953 106.726 1.00 59.47 629 GLU A O 1
ATOM 5125 N N . ALA A 1 630 ? -79.976 8.587 108.920 1.00 60.75 630 ALA A N 1
ATOM 5126 C CA . ALA A 1 630 ? -78.538 8.865 108.928 1.00 60.75 630 ALA A CA 1
ATOM 5127 C C . ALA A 1 630 ? -77.725 7.789 108.183 1.00 60.75 630 ALA A C 1
ATOM 5129 O O . ALA A 1 630 ? -76.840 8.131 107.396 1.00 60.75 630 ALA A O 1
ATOM 5130 N N . ASP A 1 631 ? -78.062 6.509 108.359 1.00 63.97 631 ASP A N 1
ATOM 5131 C CA . ASP A 1 631 ? -77.412 5.410 107.635 1.00 63.97 631 ASP A CA 1
ATOM 5132 C C . ASP A 1 631 ? -77.778 5.393 106.147 1.00 63.97 631 ASP A C 1
ATOM 5134 O O . ASP A 1 631 ? -76.902 5.199 105.302 1.00 63.97 631 ASP A O 1
ATOM 5138 N N . LEU A 1 632 ? -79.034 5.697 105.799 1.00 63.31 632 LEU A N 1
ATOM 5139 C CA . LEU A 1 632 ? -79.439 5.866 104.401 1.00 63.31 632 LEU A CA 1
ATOM 5140 C C . LEU A 1 632 ? -78.739 7.064 103.749 1.00 63.31 632 LEU A C 1
ATOM 5142 O O . LEU A 1 632 ? -78.286 6.952 102.614 1.00 63.31 632 LEU A O 1
ATOM 5146 N N . ASN A 1 633 ? -78.554 8.181 104.459 1.00 64.62 633 ASN A N 1
A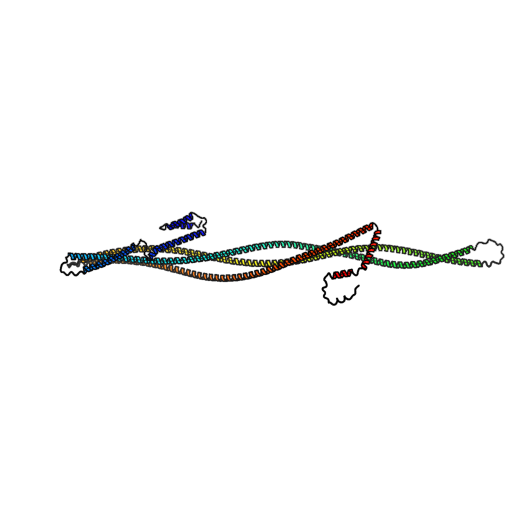TOM 5147 C CA . ASN A 1 633 ? -77.774 9.309 103.941 1.00 64.62 633 ASN A CA 1
ATOM 5148 C C . ASN A 1 633 ? -76.285 8.971 103.778 1.00 64.62 633 ASN A C 1
ATOM 5150 O O . ASN A 1 633 ? -75.669 9.399 102.800 1.00 64.62 633 ASN A O 1
ATOM 5154 N N . LYS A 1 634 ? -75.704 8.158 104.667 1.00 69.00 634 LYS A N 1
ATOM 5155 C CA . LYS A 1 634 ? -74.330 7.651 104.516 1.00 69.00 634 LYS A CA 1
ATOM 5156 C C . LYS A 1 634 ? -74.190 6.743 103.292 1.00 69.00 634 LYS A C 1
ATOM 5158 O O . LYS A 1 634 ? -73.247 6.913 102.521 1.00 69.00 634 LYS A O 1
ATOM 5163 N N . GLN A 1 635 ? -75.156 5.853 103.065 1.00 70.25 635 GLN A N 1
ATOM 5164 C CA . GLN A 1 635 ? -75.201 4.998 101.875 1.00 70.25 635 GLN A CA 1
ATOM 5165 C C . GLN A 1 635 ? -75.425 5.808 100.593 1.00 70.25 635 GLN A C 1
ATOM 5167 O O . GLN A 1 635 ? -74.767 5.551 99.593 1.00 70.25 635 GLN A O 1
ATOM 5172 N N . ILE A 1 636 ? -76.276 6.840 100.615 1.00 64.50 636 ILE A N 1
ATOM 5173 C CA . ILE A 1 636 ? -76.474 7.745 99.470 1.00 64.50 636 ILE A CA 1
ATOM 5174 C C . ILE A 1 636 ? -75.186 8.515 99.149 1.00 64.50 636 ILE A C 1
ATOM 5176 O O . ILE A 1 636 ? -74.873 8.711 97.975 1.00 64.50 636 ILE A O 1
ATOM 5180 N N . ILE A 1 637 ? -74.418 8.942 100.157 1.00 70.94 637 ILE A N 1
ATOM 5181 C CA . ILE A 1 637 ? -73.118 9.594 99.943 1.00 70.94 637 ILE A CA 1
ATOM 5182 C C . ILE A 1 637 ? -72.108 8.603 99.354 1.00 70.94 637 ILE A C 1
ATOM 5184 O O . ILE A 1 637 ? -71.462 8.937 98.367 1.00 70.94 637 ILE A O 1
ATOM 5188 N N . GLN A 1 638 ? -72.019 7.380 99.882 1.00 69.12 638 GLN A N 1
ATOM 5189 C CA . GLN A 1 638 ? -71.138 6.340 99.335 1.00 69.12 638 GLN A CA 1
ATOM 5190 C C . GLN A 1 638 ? -71.510 5.965 97.897 1.00 69.12 638 GLN A C 1
ATOM 5192 O O . GLN A 1 638 ? -70.634 5.888 97.044 1.00 69.12 638 GLN A O 1
ATOM 5197 N N . LEU A 1 639 ? -72.801 5.831 97.588 1.00 68.62 639 LEU A N 1
ATOM 5198 C CA . LEU A 1 639 ? -73.275 5.566 96.228 1.00 68.62 639 LEU A CA 1
ATOM 5199 C C . LEU A 1 639 ? -73.010 6.743 95.282 1.00 68.62 639 LEU A C 1
ATOM 5201 O O . LEU A 1 639 ? -72.689 6.524 94.118 1.00 68.62 639 LEU A O 1
ATOM 5205 N N . LYS A 1 640 ? -73.077 7.991 95.762 1.00 71.44 640 LYS A N 1
ATOM 5206 C CA . LYS A 1 640 ? -72.659 9.167 94.979 1.00 71.44 640 LYS A CA 1
ATOM 5207 C C . LYS A 1 640 ? -71.149 9.200 94.740 1.00 71.44 640 LYS A C 1
ATOM 5209 O O . LYS A 1 640 ? -70.735 9.658 93.678 1.00 71.44 640 LYS A O 1
ATOM 5214 N N . THR A 1 641 ? -70.341 8.729 95.687 1.00 72.06 641 THR A N 1
ATOM 5215 C CA . THR A 1 641 ? -68.885 8.605 95.519 1.00 72.06 641 THR A CA 1
ATOM 5216 C C . THR A 1 641 ? -68.547 7.510 94.513 1.00 72.06 641 THR A C 1
ATOM 5218 O O . THR A 1 641 ? -67.880 7.804 93.528 1.00 72.06 641 THR A O 1
ATOM 5221 N N . ILE A 1 642 ? -69.127 6.314 94.657 1.00 74.06 642 ILE A N 1
ATOM 5222 C CA . ILE A 1 642 ? -68.967 5.205 93.701 1.00 74.06 642 ILE A CA 1
ATOM 5223 C C . ILE A 1 642 ? -69.460 5.616 92.306 1.00 74.06 642 ILE A C 1
ATOM 5225 O O . ILE A 1 642 ? -68.808 5.342 91.306 1.00 74.06 642 ILE A O 1
ATOM 5229 N N . SER A 1 643 ? -70.579 6.342 92.212 1.00 69.69 643 SER A N 1
ATOM 5230 C CA . SER A 1 643 ? -71.079 6.862 90.934 1.00 69.69 643 SER A CA 1
ATOM 5231 C C . SER A 1 643 ? -70.136 7.889 90.299 1.00 69.69 643 SER A C 1
ATOM 5233 O O . SER A 1 643 ? -70.083 7.964 89.074 1.00 69.69 643 SER A O 1
ATOM 5235 N N . LYS A 1 644 ? -69.408 8.687 91.090 1.00 72.50 644 LYS A N 1
ATOM 5236 C CA . LYS A 1 644 ? -68.393 9.616 90.572 1.00 72.50 644 LYS A CA 1
ATOM 5237 C C . LYS A 1 644 ? -67.125 8.887 90.141 1.00 72.50 644 LYS A C 1
ATOM 5239 O O . LYS A 1 644 ? -66.570 9.240 89.111 1.00 72.50 644 LYS A O 1
ATOM 5244 N N . GLU A 1 645 ? -66.693 7.880 90.890 1.00 74.44 645 GLU A N 1
ATOM 5245 C CA . GLU A 1 645 ? -65.540 7.044 90.537 1.00 74.44 645 GLU A CA 1
ATOM 5246 C C . GLU A 1 645 ? -65.809 6.258 89.251 1.00 74.44 645 GLU A C 1
ATOM 5248 O O . GLU A 1 645 ? -65.010 6.323 88.323 1.00 74.44 645 GLU A O 1
ATOM 5253 N N . ALA A 1 646 ? -66.994 5.655 89.120 1.00 69.00 646 ALA A N 1
ATOM 5254 C CA . ALA A 1 646 ? -67.425 5.002 87.887 1.00 69.00 646 ALA A CA 1
ATOM 5255 C C . ALA A 1 646 ? -67.512 5.981 86.702 1.00 69.00 646 ALA A C 1
ATOM 5257 O O . ALA A 1 646 ? -67.198 5.614 85.570 1.00 69.00 646 ALA A O 1
ATOM 5258 N N . GLN A 1 647 ? -67.906 7.238 86.940 1.00 71.81 647 GLN A N 1
ATOM 5259 C CA . GLN A 1 647 ? -67.916 8.271 85.902 1.00 71.81 647 GLN A CA 1
ATOM 5260 C C . GLN A 1 647 ? -66.493 8.644 85.458 1.00 71.81 647 GLN A C 1
ATOM 5262 O O . GLN A 1 647 ? -66.243 8.736 84.260 1.00 71.81 647 GLN A O 1
ATOM 5267 N N . VAL A 1 648 ? -65.556 8.796 86.399 1.00 75.75 648 VAL A N 1
ATOM 5268 C CA . VAL A 1 648 ? -64.135 9.043 86.096 1.00 75.75 648 VAL A CA 1
ATOM 5269 C C . VAL A 1 648 ? -63.529 7.867 85.330 1.00 75.75 648 VAL A C 1
ATOM 5271 O O . VAL A 1 648 ? -62.838 8.076 84.339 1.00 75.75 648 VAL A O 1
ATOM 5274 N N . GLU A 1 649 ? -63.830 6.633 85.726 1.00 76.81 649 GLU A N 1
ATOM 5275 C CA . GLU A 1 649 ? -63.364 5.435 85.025 1.00 76.81 649 GLU A CA 1
ATOM 5276 C C . GLU A 1 649 ? -63.964 5.333 83.614 1.00 76.81 649 GLU A C 1
ATOM 5278 O O . GLU A 1 649 ? -63.256 5.029 82.655 1.00 76.81 649 GLU A O 1
ATOM 5283 N N . THR A 1 650 ? -65.237 5.703 83.445 1.00 72.94 650 THR A N 1
ATOM 5284 C CA . THR A 1 650 ? -65.881 5.784 82.124 1.00 72.94 650 THR A CA 1
ATOM 5285 C C . THR A 1 650 ? -65.222 6.840 81.231 1.00 72.94 650 THR A C 1
ATOM 5287 O O . THR A 1 650 ? -65.035 6.612 80.033 1.00 72.94 650 THR A O 1
ATOM 5290 N N . ASP A 1 651 ? -64.854 7.994 81.788 1.00 75.50 651 ASP A N 1
ATOM 5291 C CA . ASP A 1 651 ? -64.191 9.065 81.042 1.00 75.50 651 ASP A CA 1
ATOM 5292 C C . ASP A 1 651 ? -62.730 8.708 80.701 1.00 75.50 651 ASP A C 1
ATOM 5294 O O . ASP A 1 651 ? -62.278 8.992 79.587 1.00 75.50 651 ASP A O 1
ATOM 5298 N N . ASN A 1 652 ? -62.027 7.986 81.581 1.00 77.88 652 ASN A N 1
ATOM 5299 C CA . ASN A 1 652 ? -60.697 7.431 81.308 1.00 77.88 652 ASN A CA 1
ATOM 5300 C C . ASN A 1 652 ? -60.743 6.372 80.197 1.00 77.88 652 ASN A C 1
ATOM 5302 O O . ASN A 1 652 ? -59.960 6.443 79.250 1.00 77.88 652 ASN A O 1
ATOM 5306 N N . LEU A 1 653 ? -61.710 5.449 80.240 1.00 76.12 653 LEU A N 1
ATOM 5307 C CA . LEU A 1 653 ? -61.906 4.452 79.183 1.00 76.12 653 LEU A CA 1
ATOM 5308 C C . LEU A 1 653 ? -62.255 5.108 77.840 1.00 76.12 653 LEU A C 1
ATOM 5310 O O . LEU A 1 653 ? -61.765 4.677 76.799 1.00 76.12 653 LEU A O 1
ATOM 5314 N N . LYS A 1 654 ? -63.039 6.196 77.832 1.00 77.44 654 LYS A N 1
ATOM 5315 C CA . LYS A 1 654 ? -63.283 6.982 76.608 1.00 77.44 654 LYS A CA 1
ATOM 5316 C C . LYS A 1 654 ? -62.013 7.625 76.054 1.00 77.44 654 LYS A C 1
ATOM 5318 O O . LYS A 1 654 ? -61.858 7.687 74.834 1.00 77.44 654 LYS A O 1
ATOM 5323 N N . GLN A 1 655 ? -61.119 8.119 76.911 1.00 74.81 655 GLN A N 1
ATOM 5324 C CA . GLN A 1 655 ? -59.825 8.639 76.464 1.00 74.81 655 GLN A CA 1
ATOM 5325 C C . GLN A 1 655 ? -58.930 7.526 75.913 1.00 74.81 655 GLN A C 1
ATOM 5327 O O . GLN A 1 655 ? -58.312 7.718 74.865 1.00 74.81 655 GLN A O 1
ATOM 5332 N N . GLU A 1 656 ? -58.908 6.355 76.553 1.00 76.25 656 GLU A N 1
ATOM 5333 C CA . GLU A 1 656 ? -58.144 5.198 76.082 1.00 76.25 656 GLU A CA 1
ATOM 5334 C C . GLU A 1 656 ? -58.661 4.690 74.726 1.00 76.25 656 GLU A C 1
ATOM 5336 O O . GLU A 1 656 ? -57.865 4.445 73.819 1.00 76.25 656 GLU A O 1
ATOM 5341 N N . ILE A 1 657 ? -59.985 4.628 74.539 1.00 73.31 657 ILE A N 1
ATOM 5342 C CA . ILE A 1 657 ? -60.616 4.294 73.252 1.00 73.31 657 ILE A CA 1
ATOM 5343 C C . ILE A 1 657 ? -60.202 5.297 72.169 1.00 73.31 657 ILE A C 1
ATOM 5345 O O . ILE A 1 657 ? -59.745 4.881 71.109 1.00 73.31 657 ILE A O 1
ATOM 5349 N N . ASN A 1 658 ? -60.257 6.604 72.444 1.00 75.62 658 ASN A N 1
ATOM 5350 C CA . ASN A 1 658 ? -59.809 7.632 71.494 1.00 75.62 658 ASN A CA 1
ATOM 5351 C C . ASN A 1 658 ? -58.318 7.490 71.132 1.00 75.62 658 ASN A C 1
ATOM 5353 O O . ASN A 1 658 ? -57.908 7.721 69.992 1.00 75.62 658 ASN A O 1
ATOM 5357 N N . LEU A 1 659 ? -57.480 7.109 72.101 1.00 79.00 659 LEU A N 1
ATOM 5358 C CA . LEU A 1 659 ? -56.057 6.868 71.869 1.00 79.00 659 LEU A CA 1
ATOM 5359 C C . LEU A 1 659 ? -55.844 5.631 70.982 1.00 79.00 659 LEU A C 1
ATOM 5361 O O . LEU A 1 659 ? -55.018 5.661 70.068 1.00 79.00 659 LEU A O 1
ATOM 5365 N N . LYS A 1 660 ? -56.610 4.560 71.223 1.00 78.75 660 LYS A N 1
ATOM 5366 C CA . LYS A 1 660 ? -56.603 3.328 70.421 1.00 78.75 660 LYS A CA 1
ATOM 5367 C C . LYS A 1 660 ? -57.110 3.576 69.000 1.00 78.75 660 LYS A C 1
ATOM 5369 O O . LYS A 1 660 ? -56.499 3.079 68.060 1.00 78.75 660 LYS A O 1
ATOM 5374 N N . GLU A 1 661 ? -58.152 4.383 68.819 1.00 74.31 661 GLU A N 1
ATOM 5375 C CA . GLU A 1 661 ? -58.663 4.780 67.499 1.00 74.31 661 GLU A CA 1
ATOM 5376 C C . GLU A 1 661 ? -57.605 5.547 66.693 1.00 74.31 661 GLU A C 1
ATOM 5378 O O . GLU A 1 661 ? -57.343 5.200 65.541 1.00 74.31 661 GLU A O 1
ATOM 5383 N N . LYS A 1 662 ? -56.889 6.494 67.317 1.00 75.88 662 LYS A N 1
ATOM 5384 C CA . LYS A 1 662 ? -55.742 7.164 66.678 1.00 75.88 662 LYS A CA 1
ATOM 5385 C C . LYS A 1 662 ? -54.603 6.204 66.331 1.00 75.88 662 LYS A C 1
ATOM 5387 O O . LYS A 1 662 ? -53.977 6.347 65.284 1.00 75.88 662 LYS A O 1
ATOM 5392 N N . GLN A 1 663 ? -54.312 5.222 67.187 1.00 73.38 663 GLN A N 1
ATOM 5393 C CA . GLN A 1 663 ? -53.306 4.196 66.883 1.00 73.38 663 GLN A CA 1
ATOM 5394 C C . GLN A 1 663 ? -53.723 3.336 65.681 1.00 73.38 663 GLN A C 1
ATOM 5396 O O . GLN A 1 663 ? -52.887 3.041 64.828 1.00 73.38 663 GLN A O 1
ATOM 5401 N N . ILE A 1 664 ? -55.006 2.977 65.574 1.00 72.06 664 ILE A N 1
ATOM 5402 C CA . ILE A 1 664 ? -55.558 2.243 64.426 1.00 72.06 664 ILE A CA 1
ATOM 5403 C C . ILE A 1 664 ? -55.436 3.068 63.137 1.00 72.06 664 ILE A C 1
ATOM 5405 O O . ILE A 1 664 ? -55.035 2.525 62.110 1.00 72.06 664 ILE A O 1
ATOM 5409 N N . GLU A 1 665 ? -55.705 4.373 63.187 1.00 74.94 665 GLU A N 1
ATOM 5410 C CA . GLU A 1 665 ? -55.563 5.274 62.036 1.00 74.94 665 GLU A CA 1
ATOM 5411 C C . GLU A 1 665 ? -54.105 5.353 61.539 1.00 74.94 665 GLU A C 1
ATOM 5413 O O . GLU A 1 665 ? -53.847 5.254 60.338 1.00 74.94 665 GLU A O 1
ATOM 5418 N N . VAL A 1 666 ? -53.132 5.405 62.458 1.00 76.06 666 VAL A N 1
ATOM 5419 C CA . VAL A 1 666 ? -51.695 5.329 62.128 1.00 76.06 666 VAL A CA 1
ATOM 5420 C C . VAL A 1 666 ? -51.326 3.975 61.512 1.00 76.06 666 VAL A C 1
ATOM 5422 O O . VAL A 1 666 ? -50.575 3.922 60.537 1.00 76.06 666 VAL A O 1
ATOM 5425 N N . HIS A 1 667 ? -51.861 2.870 62.039 1.00 70.12 667 HIS A N 1
ATOM 5426 C CA . HIS A 1 667 ? -51.618 1.539 61.477 1.00 70.12 667 HIS A CA 1
ATOM 5427 C C . HIS A 1 667 ? -52.221 1.370 60.074 1.00 70.12 667 HIS A C 1
ATOM 5429 O O . HIS A 1 667 ? -51.568 0.783 59.212 1.00 70.12 667 HIS A O 1
ATOM 5435 N N . LEU A 1 668 ? -53.406 1.929 59.812 1.00 72.06 668 LEU A N 1
ATOM 5436 C CA . LEU A 1 668 ? -54.017 1.966 58.478 1.00 72.06 668 LEU A CA 1
ATOM 5437 C C . LEU A 1 668 ? -53.206 2.827 57.497 1.00 72.06 668 LEU A C 1
ATOM 5439 O O . LEU A 1 668 ? -53.026 2.433 56.344 1.00 72.06 668 LEU A O 1
ATOM 5443 N N . GLY A 1 669 ? -52.664 3.961 57.956 1.00 76.62 669 GLY A N 1
ATOM 5444 C CA . GLY A 1 669 ? -51.729 4.781 57.180 1.00 76.62 669 GLY A CA 1
ATOM 5445 C C . GLY A 1 669 ? -50.477 4.000 56.772 1.00 76.62 669 GLY A C 1
ATOM 5446 O O . GLY A 1 669 ? -50.163 3.909 55.586 1.00 76.62 669 GLY A O 1
ATOM 5447 N N . ARG A 1 670 ? -49.833 3.325 57.733 1.00 73.56 670 ARG A N 1
ATOM 5448 C CA . ARG A 1 670 ? -48.685 2.441 57.470 1.00 73.56 670 ARG A CA 1
ATOM 5449 C C . ARG A 1 670 ? -49.023 1.281 56.543 1.00 73.56 670 ARG A C 1
ATOM 5451 O O . ARG A 1 670 ? -48.220 0.945 55.682 1.00 73.56 670 ARG A O 1
ATOM 5458 N N . GLN A 1 671 ? -50.198 0.670 56.688 1.00 71.19 671 GLN A N 1
ATOM 5459 C CA . GLN A 1 671 ? -50.633 -0.409 55.800 1.00 71.19 671 GLN A CA 1
ATOM 5460 C C . GLN A 1 671 ? -50.747 0.078 54.350 1.00 71.19 671 GLN A C 1
ATOM 5462 O O . GLN A 1 671 ? -50.364 -0.645 53.433 1.00 71.19 671 GLN A O 1
ATOM 5467 N N . LYS A 1 672 ? -51.228 1.308 54.137 1.00 76.31 672 LYS A N 1
ATOM 5468 C CA . LYS A 1 672 ? -51.302 1.927 52.811 1.00 76.31 672 LYS A CA 1
ATOM 5469 C C . LYS A 1 672 ? -49.912 2.197 52.228 1.00 76.31 672 LYS A C 1
ATOM 5471 O O . LYS A 1 672 ? -49.667 1.824 51.086 1.00 76.31 672 LYS A O 1
ATOM 5476 N N . GLU A 1 673 ? -48.993 2.752 53.017 1.00 74.00 673 GLU A N 1
ATOM 5477 C CA . GLU A 1 673 ? -47.599 2.970 52.597 1.00 74.00 673 GLU A CA 1
ATOM 5478 C C . GLU A 1 673 ? -46.886 1.657 52.254 1.00 74.00 673 GLU A C 1
ATOM 5480 O O . GLU A 1 673 ? -46.194 1.571 51.240 1.00 74.00 673 GLU A O 1
ATOM 5485 N N . LEU A 1 674 ? -47.101 0.607 53.052 1.00 69.50 674 LEU A N 1
ATOM 5486 C CA . LEU A 1 674 ? -46.552 -0.722 52.785 1.00 69.50 674 LEU A CA 1
ATOM 5487 C C . LEU A 1 674 ? -47.092 -1.297 51.467 1.00 69.50 674 LEU A C 1
ATOM 5489 O O . LEU A 1 674 ? -46.360 -1.946 50.721 1.00 69.50 674 LEU A O 1
ATOM 5493 N N . ASN A 1 675 ? -48.365 -1.037 51.164 1.00 71.25 675 ASN A N 1
ATOM 5494 C CA . ASN A 1 675 ? -48.995 -1.473 49.923 1.00 71.25 675 ASN A CA 1
ATOM 5495 C C . ASN A 1 675 ? -48.436 -0.713 48.706 1.00 71.25 675 ASN A C 1
ATOM 5497 O O . ASN A 1 675 ? -48.184 -1.318 47.668 1.00 71.25 675 ASN A O 1
ATOM 5501 N N . ASP A 1 676 ? -48.158 0.585 48.847 1.00 76.50 676 ASP A N 1
ATOM 5502 C CA . ASP A 1 676 ? -47.507 1.387 47.804 1.00 76.50 676 ASP A CA 1
ATOM 5503 C C . ASP A 1 676 ? -46.055 0.932 47.556 1.00 76.50 676 ASP A C 1
ATOM 5505 O O . ASP A 1 676 ? -45.601 0.883 46.409 1.00 76.50 676 ASP A O 1
ATOM 5509 N N . VAL A 1 677 ? -45.329 0.540 48.611 1.00 74.19 677 VAL A N 1
ATOM 5510 C CA . VAL A 1 677 ? -43.994 -0.076 48.496 1.00 74.19 677 VAL A CA 1
ATOM 5511 C C . VAL A 1 677 ? -44.075 -1.429 47.790 1.00 74.19 677 VAL A C 1
ATOM 5513 O O . VAL A 1 677 ? -43.273 -1.690 46.897 1.00 74.19 677 VAL A O 1
ATOM 5516 N N . LEU A 1 678 ? -45.063 -2.266 48.119 1.00 68.81 678 LEU A N 1
ATOM 5517 C CA . LEU A 1 678 ? -45.291 -3.539 47.428 1.00 68.81 678 LEU A CA 1
ATOM 5518 C C . LEU A 1 678 ? -45.604 -3.345 45.941 1.00 68.81 678 LEU A C 1
ATOM 5520 O O . LEU A 1 678 ? -45.103 -4.106 45.118 1.00 68.81 678 LEU A O 1
ATOM 5524 N N . ILE A 1 679 ? -46.385 -2.324 45.577 1.00 74.88 679 ILE A N 1
ATOM 5525 C CA . ILE A 1 679 ? -46.668 -1.994 44.172 1.00 74.88 679 ILE A CA 1
ATOM 5526 C C . ILE A 1 679 ? -45.385 -1.575 43.440 1.00 74.88 679 ILE A C 1
ATOM 5528 O O . ILE A 1 679 ? -45.154 -2.043 42.326 1.00 74.88 679 ILE A O 1
ATOM 5532 N N . LYS A 1 680 ? -44.524 -0.758 44.065 1.00 76.62 680 LYS A N 1
ATOM 5533 C CA . LYS A 1 680 ? -43.221 -0.375 43.488 1.00 76.62 680 LYS A CA 1
ATOM 5534 C C . LYS A 1 680 ? -42.275 -1.558 43.329 1.00 76.62 680 LYS A C 1
ATOM 5536 O O . LYS A 1 680 ? -41.716 -1.735 42.256 1.00 76.62 680 LYS A O 1
ATOM 5541 N N . LEU A 1 681 ? -42.149 -2.403 44.350 1.00 69.62 681 LEU A N 1
ATOM 5542 C CA . LEU A 1 681 ? -41.331 -3.617 44.271 1.00 69.62 681 LEU A CA 1
ATOM 5543 C C . LEU A 1 681 ? -41.837 -4.566 43.181 1.00 69.62 681 LEU A C 1
ATOM 5545 O O . LEU A 1 681 ? -41.044 -5.241 42.532 1.00 69.62 681 LEU A O 1
ATOM 5549 N N . ARG A 1 682 ? -43.155 -4.605 42.949 1.00 71.38 682 ARG A N 1
ATOM 5550 C CA . ARG A 1 682 ? -43.748 -5.399 41.873 1.00 71.38 682 ARG A CA 1
ATOM 5551 C C . ARG A 1 682 ? -43.427 -4.827 40.492 1.00 71.38 682 ARG A C 1
ATOM 5553 O O . ARG A 1 682 ? -43.065 -5.603 39.619 1.00 71.38 682 ARG A O 1
ATOM 5560 N N . SER A 1 683 ? -43.473 -3.503 40.311 1.00 72.00 683 SER A N 1
ATOM 5561 C CA . SER A 1 683 ? -43.046 -2.896 39.041 1.00 72.00 683 SER A CA 1
ATOM 5562 C C . SER A 1 683 ? -41.541 -3.039 38.811 1.00 72.00 683 SER A C 1
ATOM 5564 O O . SER A 1 683 ? -41.125 -3.312 37.697 1.00 72.00 683 SER A O 1
ATOM 5566 N N . GLU A 1 684 ? -40.719 -2.913 39.856 1.00 73.94 684 GLU A N 1
ATOM 5567 C CA . GLU A 1 684 ? -39.272 -3.144 39.770 1.00 73.94 684 GLU A CA 1
ATOM 5568 C C . GLU A 1 684 ? -38.947 -4.605 39.433 1.00 73.94 684 GLU A C 1
ATOM 5570 O O . GLU A 1 684 ? -38.024 -4.863 38.665 1.00 73.94 684 GLU A O 1
ATOM 5575 N N . ALA A 1 685 ? -39.713 -5.569 39.956 1.00 65.38 685 ALA A N 1
ATOM 5576 C CA . ALA A 1 685 ? -39.583 -6.978 39.592 1.00 65.38 685 ALA A CA 1
ATOM 5577 C C . ALA A 1 685 ? -39.977 -7.243 38.127 1.00 65.38 685 ALA A C 1
ATOM 5579 O O . ALA A 1 685 ? -39.306 -8.031 37.456 1.00 65.38 685 ALA A O 1
ATOM 5580 N N . ASP A 1 686 ? -41.014 -6.570 37.623 1.00 67.75 686 ASP A N 1
ATOM 5581 C CA . ASP A 1 686 ? -41.418 -6.640 36.214 1.00 67.75 686 ASP A CA 1
ATOM 5582 C C . ASP A 1 686 ? -40.355 -6.002 35.295 1.00 67.75 686 ASP A C 1
ATOM 5584 O O . ASP A 1 686 ? -39.974 -6.603 34.288 1.00 67.75 686 ASP A O 1
ATOM 5588 N N . ASP A 1 687 ? -39.778 -4.859 35.687 1.00 72.56 687 ASP A N 1
ATOM 5589 C CA . ASP A 1 687 ? -38.645 -4.230 34.992 1.00 72.56 687 ASP A CA 1
ATOM 5590 C C . ASP A 1 687 ? -37.413 -5.155 34.979 1.00 72.56 687 ASP A C 1
ATOM 5592 O O . ASP A 1 687 ? -36.707 -5.254 33.973 1.00 72.56 687 ASP A O 1
ATOM 5596 N N . LEU A 1 688 ? -37.155 -5.881 36.075 1.00 67.69 688 LEU A N 1
ATOM 5597 C CA . LEU A 1 688 ? -36.060 -6.852 36.165 1.00 67.69 688 LEU A CA 1
ATOM 5598 C C . LEU A 1 688 ? -36.296 -8.073 35.266 1.00 67.69 688 LEU A C 1
ATOM 5600 O O . LEU A 1 688 ? -35.354 -8.592 34.663 1.00 67.69 688 LEU A O 1
ATOM 5604 N N . ALA A 1 689 ? -37.545 -8.531 35.159 1.00 65.00 689 ALA A N 1
ATOM 5605 C CA . ALA A 1 689 ? -37.932 -9.611 34.258 1.00 65.00 689 ALA A CA 1
ATOM 5606 C C . ALA A 1 689 ? -37.782 -9.191 32.788 1.00 65.00 689 ALA A C 1
ATOM 5608 O O . ALA A 1 689 ? -37.267 -9.966 31.979 1.00 65.00 689 ALA A O 1
ATOM 5609 N N . GLN A 1 690 ? -38.148 -7.951 32.454 1.00 68.00 690 GLN A N 1
ATOM 5610 C CA . GLN A 1 690 ? -37.927 -7.389 31.126 1.00 68.00 690 GLN A CA 1
ATOM 5611 C C . GLN A 1 690 ? -36.433 -7.227 30.820 1.00 68.00 690 GLN A C 1
ATOM 5613 O O . GLN A 1 690 ? -35.979 -7.645 29.756 1.00 68.00 690 GLN A O 1
ATOM 5618 N N . PHE A 1 691 ? -35.646 -6.723 31.774 1.00 71.75 691 PHE A N 1
ATOM 5619 C CA . PHE A 1 691 ? -34.194 -6.630 31.637 1.00 71.75 691 PHE A CA 1
ATOM 5620 C C . PHE A 1 691 ? -33.569 -8.007 31.389 1.00 71.75 691 PHE A C 1
ATOM 5622 O O . PHE A 1 691 ? -32.725 -8.151 30.508 1.00 71.75 691 PHE A O 1
ATOM 5629 N N . LYS A 1 692 ? -34.016 -9.051 32.100 1.00 71.19 692 LYS A N 1
ATOM 5630 C CA . LYS A 1 692 ? -33.567 -10.430 31.863 1.00 71.19 692 LYS A CA 1
ATOM 5631 C C . LYS A 1 692 ? -33.868 -10.888 30.431 1.00 71.19 692 LYS A C 1
ATOM 5633 O O . LYS A 1 692 ? -32.984 -11.451 29.791 1.00 71.19 692 LYS A O 1
ATOM 5638 N N . TYR A 1 693 ? -35.066 -10.603 29.923 1.00 70.06 693 TYR A N 1
ATOM 5639 C CA . TYR A 1 693 ? -35.469 -10.957 28.559 1.00 70.06 693 TYR A CA 1
ATOM 5640 C C . TYR A 1 693 ? -34.626 -10.230 27.497 1.00 70.06 693 TYR A C 1
ATOM 5642 O O . TYR A 1 693 ? -34.164 -10.838 26.533 1.00 70.06 693 TYR A O 1
ATOM 5650 N N . GLU A 1 694 ? -34.356 -8.937 27.697 1.00 71.69 694 GLU A N 1
ATOM 5651 C CA . GLU A 1 694 ? -33.469 -8.148 26.832 1.00 71.69 694 GLU A CA 1
ATOM 5652 C C . GLU A 1 694 ? -32.022 -8.662 26.888 1.00 71.69 694 GLU A C 1
ATOM 5654 O O . GLU A 1 694 ? -31.354 -8.758 25.858 1.00 71.69 694 GLU A O 1
ATOM 5659 N N . THR A 1 695 ? -31.548 -9.068 28.069 1.00 67.62 695 THR A N 1
ATOM 5660 C CA . THR A 1 695 ? -30.200 -9.630 28.238 1.00 67.62 695 THR A CA 1
ATOM 5661 C C . THR A 1 695 ? -30.074 -10.982 27.531 1.00 67.62 695 THR A C 1
ATOM 5663 O O . THR A 1 695 ? -29.089 -11.216 26.835 1.00 67.62 695 THR A O 1
ATOM 5666 N N . GLU A 1 696 ? -31.076 -11.859 27.643 1.00 69.56 696 GLU A N 1
ATOM 5667 C CA . GLU A 1 696 ? -31.121 -13.143 26.927 1.00 69.56 696 GLU A CA 1
ATOM 5668 C C . GLU A 1 696 ? -31.162 -12.941 25.403 1.00 69.56 696 GLU A C 1
ATOM 5670 O O . GLU A 1 696 ? -30.437 -13.633 24.686 1.00 69.56 696 GLU A O 1
ATOM 5675 N N . ALA A 1 697 ? -31.909 -11.947 24.909 1.00 66.88 697 ALA A N 1
ATOM 5676 C CA . ALA A 1 697 ? -31.957 -11.589 23.487 1.00 66.88 697 ALA A CA 1
ATOM 5677 C C . ALA A 1 697 ? -30.618 -11.034 22.960 1.00 66.88 697 ALA A C 1
ATOM 5679 O O . ALA A 1 697 ? -30.171 -11.390 21.865 1.00 66.88 697 ALA A O 1
ATOM 5680 N N . ILE A 1 698 ? -29.936 -10.189 23.742 1.00 71.50 698 ILE A N 1
ATOM 5681 C CA . ILE A 1 698 ? -28.587 -9.704 23.411 1.00 71.50 698 ILE A CA 1
ATOM 5682 C C . ILE A 1 698 ? -27.597 -10.873 23.397 1.00 71.50 698 ILE A C 1
ATOM 5684 O O . ILE A 1 698 ? -26.773 -10.963 22.489 1.00 71.50 698 ILE A O 1
ATOM 5688 N N . THR A 1 699 ? -27.707 -11.794 24.358 1.00 68.62 699 THR A N 1
ATOM 5689 C CA . THR A 1 699 ? -26.829 -12.969 24.453 1.00 68.62 699 THR A CA 1
ATOM 5690 C C . THR A 1 699 ? -26.994 -13.874 23.233 1.00 68.62 699 THR A C 1
ATOM 5692 O O . THR A 1 699 ? -26.001 -14.197 22.588 1.00 68.62 699 THR A O 1
ATOM 5695 N N . THR A 1 700 ? -28.231 -14.174 22.824 1.00 69.50 700 THR A N 1
ATOM 5696 C CA . THR A 1 700 ? -28.494 -14.956 21.599 1.00 69.50 700 THR A CA 1
ATOM 5697 C C . THR A 1 700 ? -28.004 -14.243 20.340 1.00 69.50 700 THR A C 1
ATOM 5699 O O . THR A 1 700 ? -27.445 -14.872 19.445 1.00 69.50 700 THR A O 1
ATOM 5702 N N . THR A 1 701 ? -28.154 -12.918 20.264 1.00 74.94 701 THR A N 1
ATOM 5703 C CA . THR A 1 701 ? -27.633 -12.134 19.131 1.00 74.94 701 THR A CA 1
ATOM 5704 C C . THR A 1 701 ? -26.105 -12.212 19.062 1.00 74.94 701 THR A C 1
ATOM 5706 O O . THR A 1 701 ? -25.541 -12.392 17.982 1.00 74.94 701 THR A O 1
ATOM 5709 N N . LYS A 1 702 ? -25.427 -12.134 20.213 1.00 74.56 702 LYS A N 1
ATOM 5710 C CA . LYS A 1 702 ? -23.968 -12.246 20.302 1.00 74.56 702 LYS A CA 1
ATOM 5711 C C . LYS A 1 702 ? -23.466 -13.660 20.020 1.00 74.56 702 LYS A C 1
ATOM 5713 O O . LYS A 1 702 ? -22.433 -13.797 19.378 1.00 74.56 702 LYS A O 1
ATOM 5718 N N . GLU A 1 703 ? -24.201 -14.700 20.402 1.00 73.44 703 GLU A N 1
ATOM 5719 C CA . GLU A 1 703 ? -23.888 -16.088 20.029 1.00 73.44 703 GLU A CA 1
ATOM 5720 C C . GLU A 1 703 ? -23.946 -16.298 18.508 1.00 73.44 703 GLU A C 1
ATOM 5722 O O . GLU A 1 703 ? -23.036 -16.893 17.931 1.00 73.44 703 GLU A O 1
ATOM 5727 N N . VAL A 1 704 ? -24.953 -15.732 17.832 1.00 74.94 704 VAL A N 1
ATOM 5728 C CA . VAL A 1 704 ? -25.045 -15.760 16.361 1.00 74.94 704 VAL A CA 1
ATOM 5729 C C . VAL A 1 704 ? -23.899 -14.976 15.710 1.00 74.94 704 VAL A C 1
ATOM 5731 O O . VAL A 1 704 ? -23.346 -15.400 14.692 1.00 74.94 704 VAL A O 1
ATOM 5734 N N . GLU A 1 705 ? -23.508 -13.840 16.288 1.00 76.06 705 GLU A N 1
ATOM 5735 C CA . GLU A 1 705 ? -22.377 -13.039 15.807 1.00 76.06 705 GLU A CA 1
ATOM 5736 C C . GLU A 1 705 ? -21.045 -13.793 15.966 1.00 76.06 705 GLU A C 1
ATOM 5738 O O . GLU A 1 705 ? -20.261 -13.853 15.017 1.00 76.06 705 GLU A O 1
ATOM 5743 N N . ILE A 1 706 ? -20.835 -14.461 17.107 1.00 71.50 706 ILE A N 1
ATOM 5744 C CA . ILE A 1 706 ? -19.687 -15.345 17.353 1.00 71.50 706 ILE A CA 1
ATOM 5745 C C . ILE A 1 706 ? -19.661 -16.482 16.332 1.00 71.50 706 ILE A C 1
ATOM 5747 O O . ILE A 1 706 ? -18.633 -16.672 15.687 1.00 71.50 706 ILE A O 1
ATOM 5751 N N . GLU A 1 707 ? -20.777 -17.182 16.096 1.00 76.12 707 GLU A N 1
ATOM 5752 C CA . GLU A 1 707 ? -20.841 -18.223 15.061 1.00 76.12 707 GLU A CA 1
ATOM 5753 C C . GLU A 1 707 ? -20.478 -17.683 13.671 1.00 76.12 707 GLU A C 1
ATOM 5755 O O . GLU A 1 707 ? -19.806 -18.355 12.883 1.00 76.12 707 GLU A O 1
ATOM 5760 N N . THR A 1 708 ? -20.927 -16.469 13.350 1.00 75.25 708 THR A N 1
ATOM 5761 C CA . THR A 1 708 ? -20.661 -15.834 12.055 1.00 75.25 708 THR A CA 1
ATOM 5762 C C . THR A 1 708 ? -19.178 -15.499 11.908 1.00 75.25 708 THR A C 1
ATOM 5764 O O . THR A 1 708 ? -18.579 -15.813 10.875 1.00 75.25 708 THR A O 1
ATOM 5767 N N . LEU A 1 709 ? -18.564 -14.940 12.953 1.00 78.06 709 LEU A N 1
ATOM 5768 C CA . LEU A 1 709 ? -17.125 -14.686 13.015 1.00 78.06 709 LEU A CA 1
ATOM 5769 C C . LEU A 1 709 ? -16.328 -15.991 12.929 1.00 78.06 709 LEU A C 1
ATOM 5771 O O . LEU A 1 709 ? -15.355 -16.064 12.187 1.00 78.06 709 LEU A O 1
ATOM 5775 N N . GLN A 1 710 ? -16.777 -17.061 13.582 1.00 76.88 710 GLN A N 1
ATOM 5776 C CA . GLN A 1 710 ? -16.116 -18.366 13.532 1.00 76.88 710 GLN A CA 1
ATOM 5777 C C . GLN A 1 710 ? -16.153 -18.977 12.125 1.00 76.88 710 GLN A C 1
ATOM 5779 O O . GLN A 1 710 ? -15.158 -19.522 11.652 1.00 76.88 710 GLN A O 1
ATOM 5784 N N . ARG A 1 711 ? -17.262 -18.813 11.390 1.00 76.88 711 ARG A N 1
ATOM 5785 C CA . ARG A 1 711 ? -17.332 -19.192 9.966 1.00 76.88 711 ARG A CA 1
ATOM 5786 C C . ARG A 1 711 ? -16.378 -18.362 9.102 1.00 76.88 711 ARG A C 1
ATOM 5788 O O . ARG A 1 711 ? -15.799 -18.904 8.161 1.00 76.88 711 ARG A O 1
ATOM 5795 N N . GLN A 1 712 ? -16.207 -17.073 9.400 1.00 78.62 712 GLN A N 1
ATOM 5796 C CA . GLN A 1 712 ? -15.250 -16.211 8.697 1.00 78.62 712 GLN A CA 1
ATOM 5797 C C . GLN A 1 712 ? -13.800 -16.607 8.994 1.00 78.62 712 GLN A C 1
ATOM 5799 O O . GLN A 1 712 ? -13.013 -16.706 8.057 1.00 78.62 712 GLN A O 1
ATOM 5804 N N . VAL A 1 713 ? -13.468 -16.910 10.252 1.00 75.25 713 VAL A N 1
ATOM 5805 C CA . VAL A 1 713 ? -12.153 -17.431 10.659 1.00 75.25 713 VAL A CA 1
ATOM 5806 C C . VAL A 1 713 ? -11.848 -18.736 9.928 1.00 75.25 713 VAL A C 1
ATOM 5808 O O . VAL A 1 713 ? -10.825 -18.820 9.259 1.00 75.25 713 VAL A O 1
ATOM 5811 N N . ASN A 1 714 ? -12.775 -19.698 9.919 1.00 79.25 714 ASN A N 1
ATOM 5812 C CA . ASN A 1 714 ? -12.590 -20.966 9.199 1.00 79.25 714 ASN A CA 1
ATOM 5813 C C . ASN A 1 714 ? -12.386 -20.759 7.686 1.00 79.25 714 ASN A C 1
ATOM 5815 O O . ASN A 1 714 ? -11.654 -21.503 7.030 1.00 79.25 714 ASN A O 1
ATOM 5819 N N . LYS A 1 715 ? -13.042 -19.749 7.099 1.00 83.25 715 LYS A N 1
ATOM 5820 C CA . LYS A 1 715 ? -12.835 -19.379 5.694 1.00 83.25 715 LYS A CA 1
ATOM 5821 C C . LYS A 1 715 ? -11.442 -18.781 5.478 1.00 83.25 715 LYS A C 1
ATOM 5823 O O . LYS A 1 715 ? -10.767 -19.182 4.536 1.00 83.25 715 LYS A O 1
ATOM 5828 N N . LEU A 1 716 ? -11.003 -17.879 6.355 1.00 77.44 716 LEU A N 1
ATOM 5829 C CA . LEU A 1 716 ? -9.669 -17.283 6.299 1.00 77.44 716 LEU A CA 1
ATOM 5830 C C . LEU A 1 716 ? -8.568 -18.325 6.508 1.00 77.44 716 LEU A C 1
ATOM 5832 O O . LEU A 1 716 ? -7.596 -18.310 5.769 1.00 77.44 716 LEU A O 1
ATOM 5836 N N . GLU A 1 717 ? -8.732 -19.275 7.428 1.00 80.38 717 GLU A N 1
ATOM 5837 C CA . GLU A 1 717 ? -7.802 -20.399 7.597 1.00 80.38 717 GLU A CA 1
ATOM 5838 C C . GLU A 1 717 ? -7.700 -21.242 6.323 1.00 80.38 717 GLU A C 1
ATOM 5840 O O . GLU A 1 717 ? -6.611 -21.652 5.916 1.00 80.38 717 GLU A O 1
ATOM 5845 N N . LYS A 1 718 ? -8.826 -21.484 5.644 1.00 80.00 718 LYS A N 1
ATOM 5846 C CA . LYS A 1 718 ? -8.828 -22.176 4.352 1.00 80.00 718 LYS A CA 1
ATOM 5847 C C . LYS A 1 718 ? -8.101 -21.365 3.275 1.00 80.00 718 LYS A C 1
ATOM 5849 O O . LYS A 1 718 ? -7.344 -21.939 2.493 1.00 80.00 718 LYS A O 1
ATOM 5854 N N . ASP A 1 719 ? -8.310 -20.054 3.237 1.00 81.50 719 ASP A N 1
ATOM 5855 C CA . ASP A 1 719 ? -7.651 -19.158 2.285 1.00 81.50 719 ASP A CA 1
ATOM 5856 C C . ASP A 1 719 ? -6.139 -19.048 2.565 1.00 81.50 719 ASP A C 1
ATOM 5858 O O . ASP A 1 719 ? -5.349 -19.108 1.624 1.00 81.50 719 ASP A O 1
ATOM 5862 N N . ILE A 1 720 ? -5.722 -19.002 3.836 1.00 77.94 720 ILE A N 1
ATOM 5863 C CA . ILE A 1 720 ? -4.315 -19.057 4.266 1.00 77.94 720 ILE A CA 1
ATOM 5864 C C . ILE A 1 720 ? -3.674 -20.366 3.806 1.00 77.94 720 ILE A C 1
ATOM 5866 O O . ILE A 1 720 ? -2.652 -20.324 3.132 1.00 77.94 720 ILE A O 1
ATOM 5870 N N . ASN A 1 721 ? -4.304 -21.515 4.062 1.00 79.62 721 ASN A N 1
ATOM 5871 C CA . ASN A 1 721 ? -3.788 -22.812 3.608 1.00 79.62 721 ASN A CA 1
ATOM 5872 C C . ASN A 1 721 ? -3.637 -22.876 2.073 1.00 79.62 721 ASN A C 1
ATOM 5874 O O . ASN A 1 721 ? -2.660 -23.416 1.549 1.00 79.62 721 ASN A O 1
ATOM 5878 N N . ASN A 1 722 ? -4.581 -22.298 1.323 1.00 81.00 722 ASN A N 1
ATOM 5879 C CA . ASN A 1 722 ? -4.487 -22.214 -0.138 1.00 81.00 722 ASN A CA 1
ATOM 5880 C C . ASN A 1 722 ? -3.350 -21.285 -0.595 1.00 81.00 722 ASN A C 1
ATOM 5882 O O . ASN A 1 722 ? -2.668 -21.580 -1.583 1.00 81.00 722 ASN A O 1
ATOM 5886 N N . LEU A 1 723 ? -3.135 -20.172 0.108 1.00 78.88 723 LEU A N 1
ATOM 5887 C CA . LEU A 1 723 ? -2.039 -19.243 -0.155 1.00 78.88 723 LEU A CA 1
ATOM 5888 C C . LEU A 1 723 ? -0.684 -19.860 0.185 1.00 78.88 723 LEU A C 1
ATOM 5890 O O . LEU A 1 723 ? 0.235 -19.729 -0.613 1.00 78.88 723 LEU A O 1
ATOM 5894 N N . GLU A 1 724 ? -0.558 -20.583 1.295 1.00 79.25 724 GLU A N 1
ATOM 5895 C CA . GLU A 1 724 ? 0.656 -21.321 1.662 1.00 79.25 724 GLU A CA 1
ATOM 5896 C C . GLU A 1 724 ? 0.997 -22.387 0.621 1.00 79.25 724 GLU A C 1
ATOM 5898 O O . GLU A 1 724 ? 2.151 -22.504 0.201 1.00 79.25 724 GLU A O 1
ATOM 5903 N N . LYS A 1 725 ? -0.016 -23.106 0.124 1.00 80.06 725 LYS A N 1
ATOM 5904 C CA . LYS A 1 725 ? 0.153 -24.043 -0.989 1.00 80.06 725 LYS A CA 1
ATOM 5905 C C . LYS A 1 725 ? 0.632 -23.330 -2.258 1.00 80.06 725 LYS A C 1
ATOM 5907 O O . LYS A 1 725 ? 1.608 -23.758 -2.869 1.00 80.06 725 LYS A O 1
ATOM 5912 N N . SER A 1 726 ? 0.004 -22.212 -2.619 1.00 75.19 726 SER A N 1
ATOM 5913 C CA . SER A 1 726 ? 0.393 -21.411 -3.790 1.00 75.19 726 SER A CA 1
ATOM 5914 C C . SER A 1 726 ? 1.804 -20.827 -3.641 1.00 75.19 726 SER A C 1
ATOM 5916 O O . SER A 1 726 ? 2.575 -20.790 -4.600 1.00 75.19 726 SER A O 1
ATOM 5918 N N . LEU A 1 727 ? 2.183 -20.408 -2.432 1.00 78.06 727 LEU A N 1
ATOM 5919 C CA . LEU A 1 727 ? 3.516 -19.913 -2.099 1.00 78.06 727 LEU A CA 1
ATOM 5920 C C . LEU A 1 727 ? 4.556 -21.032 -2.222 1.00 78.06 727 LEU A C 1
ATOM 5922 O O . LEU A 1 727 ? 5.623 -20.805 -2.785 1.00 78.06 727 LEU A O 1
ATOM 5926 N N . SER A 1 728 ? 4.239 -22.241 -1.750 1.00 74.00 728 SER A N 1
ATOM 5927 C CA . SER A 1 728 ? 5.087 -23.425 -1.912 1.00 74.00 728 SER A CA 1
ATOM 5928 C C . SER A 1 728 ? 5.296 -23.767 -3.389 1.00 74.00 728 SER A C 1
ATOM 5930 O O . SER A 1 728 ? 6.436 -23.950 -3.814 1.00 74.00 728 SER A O 1
ATOM 5932 N N . GLU A 1 729 ? 4.235 -23.754 -4.198 1.00 77.94 729 GLU A N 1
ATOM 5933 C CA . GLU A 1 729 ? 4.321 -23.969 -5.647 1.00 77.94 729 GLU A CA 1
ATOM 5934 C C . GLU A 1 729 ? 5.153 -22.879 -6.342 1.00 77.94 729 GLU A C 1
ATOM 5936 O O . GLU A 1 729 ? 5.979 -23.175 -7.206 1.00 77.94 729 GLU A O 1
ATOM 5941 N N . THR A 1 730 ? 4.994 -21.617 -5.937 1.00 72.94 730 THR A N 1
ATOM 5942 C CA . THR A 1 730 ? 5.763 -20.493 -6.496 1.00 72.94 730 THR A CA 1
ATOM 5943 C C . THR A 1 730 ? 7.234 -20.567 -6.092 1.00 72.94 730 THR A C 1
ATOM 5945 O O . THR A 1 730 ? 8.111 -20.307 -6.910 1.00 72.94 730 THR A O 1
ATOM 5948 N N . LYS A 1 731 ? 7.525 -20.977 -4.853 1.00 76.75 731 LYS A N 1
ATOM 5949 C CA . LYS A 1 731 ? 8.887 -21.199 -4.358 1.00 76.75 731 LYS A CA 1
ATOM 5950 C C . LYS A 1 731 ? 9.577 -22.339 -5.107 1.00 76.75 731 LYS A C 1
ATOM 5952 O O . LYS A 1 731 ? 10.750 -22.211 -5.440 1.00 76.75 731 LYS A O 1
ATOM 5957 N N . ASN A 1 732 ? 8.848 -23.406 -5.430 1.00 76.44 732 ASN A N 1
ATOM 5958 C CA . ASN A 1 732 ? 9.373 -24.497 -6.250 1.00 76.44 732 ASN A CA 1
ATOM 5959 C C . ASN A 1 732 ? 9.686 -24.020 -7.675 1.00 76.44 732 ASN A C 1
ATOM 5961 O O . ASN A 1 732 ? 10.798 -24.233 -8.144 1.00 76.44 732 ASN A O 1
ATOM 5965 N N . LYS A 1 733 ? 8.781 -23.264 -8.314 1.00 77.50 733 LYS A N 1
ATOM 5966 C CA . LYS A 1 733 ? 9.037 -22.657 -9.635 1.00 77.50 733 LYS A CA 1
ATOM 5967 C C . LYS A 1 733 ? 10.211 -21.675 -9.625 1.00 77.50 733 LYS A C 1
ATOM 5969 O O . LYS A 1 733 ? 10.968 -21.600 -10.588 1.00 77.50 733 LYS A O 1
ATOM 5974 N N . LEU A 1 734 ? 10.376 -20.914 -8.542 1.00 74.56 734 LEU A N 1
ATOM 5975 C CA . LEU A 1 734 ? 11.508 -20.004 -8.374 1.00 74.56 734 LEU A CA 1
ATOM 5976 C C . LEU A 1 734 ? 12.827 -20.774 -8.238 1.00 74.56 734 LEU A C 1
ATOM 5978 O O . LEU A 1 734 ? 13.824 -20.367 -8.826 1.00 74.56 734 LEU A O 1
ATOM 5982 N N . ASN A 1 735 ? 12.830 -21.892 -7.510 1.00 72.69 735 ASN A N 1
ATOM 5983 C CA . ASN A 1 735 ? 13.996 -22.767 -7.413 1.00 72.69 735 ASN A CA 1
ATOM 5984 C C . ASN A 1 735 ? 14.333 -23.406 -8.768 1.00 72.69 735 ASN A C 1
ATOM 5986 O O . ASN A 1 735 ? 15.489 -23.361 -9.170 1.00 72.69 735 ASN A O 1
ATOM 5990 N N . GLU A 1 736 ? 13.339 -23.898 -9.512 1.00 75.00 736 GLU A N 1
ATOM 5991 C CA . GLU A 1 736 ? 13.526 -24.422 -10.876 1.00 75.00 736 GLU A CA 1
ATOM 5992 C C . GLU A 1 736 ? 14.099 -23.352 -11.822 1.00 75.00 736 GLU A C 1
ATOM 5994 O O . GLU A 1 736 ? 15.031 -23.612 -12.581 1.00 75.00 736 GLU A O 1
ATOM 5999 N N . SER A 1 737 ? 13.598 -22.115 -11.743 1.00 69.81 737 SER A N 1
ATOM 6000 C CA . SER A 1 737 ? 14.123 -20.989 -12.525 1.00 69.81 737 SER A CA 1
ATOM 6001 C C . SER A 1 737 ? 15.536 -20.580 -12.088 1.00 69.81 737 SER A C 1
ATOM 6003 O O . SER A 1 737 ? 16.372 -20.241 -12.926 1.00 69.81 737 SER A O 1
ATOM 6005 N N . SER A 1 738 ? 15.844 -20.651 -10.790 1.00 70.94 738 SER A N 1
ATOM 6006 C CA . SER A 1 738 ? 17.196 -20.430 -10.266 1.00 70.94 738 SER A CA 1
ATOM 6007 C C . SER A 1 738 ? 18.168 -21.501 -10.762 1.00 70.94 738 SER A C 1
ATOM 6009 O O . SER A 1 738 ? 19.292 -21.175 -11.137 1.00 70.94 738 SER A O 1
ATOM 6011 N N . GLU A 1 739 ? 17.752 -22.766 -10.798 1.00 73.25 739 GLU A N 1
ATOM 6012 C CA . GLU A 1 739 ? 18.542 -23.864 -11.358 1.00 73.25 739 GLU A CA 1
ATOM 6013 C C . GLU A 1 739 ? 18.756 -23.686 -12.864 1.00 73.25 739 GLU A C 1
ATOM 6015 O O . GLU A 1 739 ? 19.888 -23.804 -13.331 1.00 73.25 739 GLU A O 1
ATOM 6020 N N . GLN A 1 740 ? 17.724 -23.289 -13.618 1.00 71.25 740 GLN A N 1
ATOM 6021 C CA . GLN A 1 740 ? 17.870 -22.935 -15.034 1.00 71.25 740 GLN A CA 1
ATOM 6022 C C . GLN A 1 740 ? 18.837 -21.767 -15.252 1.00 71.25 740 GLN A C 1
ATOM 6024 O O . GLN A 1 740 ? 19.661 -21.827 -16.159 1.00 71.25 740 GLN A O 1
ATOM 6029 N N . ASN A 1 741 ? 18.802 -20.735 -14.406 1.00 69.38 741 ASN A N 1
ATOM 6030 C CA . ASN A 1 741 ? 19.756 -19.627 -14.475 1.00 69.38 741 ASN A CA 1
ATOM 6031 C C . ASN A 1 741 ? 21.190 -20.074 -14.167 1.00 69.38 741 ASN A C 1
ATOM 6033 O O . ASN A 1 741 ? 22.126 -19.586 -14.796 1.00 69.38 741 ASN A O 1
ATOM 6037 N N . ILE A 1 742 ? 21.387 -21.006 -13.230 1.00 74.50 742 ILE A N 1
ATOM 6038 C CA . ILE A 1 742 ? 22.708 -21.594 -12.962 1.00 74.50 742 ILE A CA 1
ATOM 6039 C C . ILE A 1 742 ? 23.194 -22.384 -14.184 1.00 74.50 742 ILE A C 1
ATOM 6041 O O . ILE A 1 742 ? 24.351 -22.236 -14.574 1.00 74.50 742 ILE A O 1
ATOM 6045 N N . ILE A 1 743 ? 22.316 -23.166 -14.821 1.00 72.69 743 ILE A N 1
ATOM 6046 C CA . ILE A 1 743 ? 22.627 -23.906 -16.053 1.00 72.69 743 ILE A CA 1
ATOM 6047 C C . ILE A 1 743 ? 23.000 -22.934 -17.180 1.00 72.69 743 ILE A C 1
ATOM 6049 O O . ILE A 1 743 ? 24.094 -23.045 -17.726 1.00 72.69 743 ILE A O 1
ATOM 6053 N N . MET A 1 744 ? 22.175 -21.919 -17.456 1.00 71.31 744 MET A N 1
ATOM 6054 C CA . MET A 1 744 ? 22.462 -20.912 -18.487 1.00 71.31 744 MET A CA 1
ATOM 6055 C C . MET A 1 744 ? 23.755 -20.144 -18.203 1.00 71.31 744 MET A C 1
ATOM 6057 O O . MET A 1 744 ? 24.539 -19.890 -19.112 1.00 71.31 744 MET A O 1
ATOM 6061 N N . LYS A 1 745 ? 24.031 -19.795 -16.943 1.00 72.69 745 LYS A N 1
ATOM 6062 C CA . LYS A 1 745 ? 25.271 -19.103 -16.565 1.00 72.69 745 LYS A CA 1
ATOM 6063 C C . LYS A 1 745 ? 26.507 -19.979 -16.782 1.00 72.69 745 LYS A C 1
ATOM 6065 O O . LYS A 1 745 ? 27.556 -19.465 -17.179 1.00 72.69 745 LYS A O 1
ATOM 6070 N N . ASN A 1 746 ? 26.386 -21.285 -16.553 1.00 74.94 746 ASN A N 1
ATOM 6071 C CA . ASN A 1 746 ? 27.441 -22.246 -16.858 1.00 74.94 746 ASN A CA 1
ATOM 6072 C C . ASN A 1 746 ? 27.628 -22.405 -18.374 1.00 74.94 746 ASN A C 1
ATOM 6074 O O . ASN A 1 746 ? 28.766 -22.361 -18.830 1.00 74.94 746 ASN A O 1
ATOM 6078 N N . GLU A 1 747 ? 26.545 -22.487 -19.152 1.00 75.81 747 GLU A N 1
ATOM 6079 C CA . GLU A 1 747 ? 26.596 -22.548 -20.622 1.00 75.81 747 GLU A CA 1
ATOM 6080 C C . GLU A 1 747 ? 27.212 -21.283 -21.238 1.00 75.81 747 GLU A C 1
ATOM 6082 O O . GLU A 1 747 ? 28.029 -21.373 -22.153 1.00 75.81 747 GLU A O 1
ATOM 6087 N N . ILE A 1 748 ? 26.874 -20.098 -20.717 1.00 72.56 748 ILE A N 1
ATOM 6088 C CA . ILE A 1 748 ? 27.492 -18.826 -21.121 1.00 72.56 748 ILE A CA 1
ATOM 6089 C C . ILE A 1 748 ? 28.980 -18.831 -20.766 1.00 72.56 748 ILE A C 1
ATOM 6091 O O . ILE A 1 748 ? 29.804 -18.504 -21.611 1.00 72.56 748 ILE A O 1
ATOM 6095 N N . SER A 1 749 ? 29.344 -19.272 -19.558 1.00 73.38 749 SER A N 1
ATOM 6096 C CA . SER A 1 749 ? 30.753 -19.359 -19.145 1.00 73.38 749 SER A CA 1
ATOM 6097 C C . SER A 1 749 ? 31.555 -20.351 -19.997 1.00 73.38 749 SER A C 1
ATOM 6099 O O . SER A 1 749 ? 32.748 -20.153 -20.234 1.00 73.38 749 SER A O 1
ATOM 6101 N N . GLU A 1 750 ? 30.924 -21.430 -20.456 1.00 74.75 750 GLU A N 1
ATOM 6102 C CA . GLU A 1 750 ? 31.527 -22.410 -21.357 1.00 74.75 750 GLU A CA 1
ATOM 6103 C C . GLU A 1 750 ? 31.678 -21.852 -22.777 1.00 74.75 750 GLU A C 1
ATOM 6105 O O . GLU A 1 750 ? 32.752 -21.980 -23.369 1.00 74.75 750 GLU A O 1
ATOM 6110 N N . LYS A 1 751 ? 30.665 -21.142 -23.291 1.00 75.06 751 LYS A N 1
ATOM 6111 C CA . LYS A 1 751 ? 30.757 -20.419 -24.567 1.00 75.06 751 LYS A CA 1
ATOM 6112 C C . LYS A 1 751 ? 31.810 -19.318 -24.540 1.00 75.06 751 LYS A C 1
ATOM 6114 O O . LYS A 1 751 ? 32.568 -19.218 -25.496 1.00 75.06 751 LYS A O 1
ATOM 6119 N N . ASP A 1 752 ? 31.920 -18.556 -23.456 1.00 74.62 752 ASP A N 1
ATOM 6120 C CA . ASP A 1 752 ? 32.966 -17.542 -23.285 1.00 74.62 752 ASP A CA 1
ATOM 6121 C C . ASP A 1 752 ? 34.360 -18.173 -23.263 1.00 74.62 752 ASP A C 1
ATOM 6123 O O . ASP A 1 752 ? 35.295 -17.636 -23.855 1.00 74.62 752 ASP A O 1
ATOM 6127 N N . ARG A 1 753 ? 34.521 -19.343 -22.629 1.00 74.19 753 ARG A N 1
ATOM 6128 C CA . ARG A 1 753 ? 35.782 -20.101 -22.679 1.00 74.19 753 ARG A CA 1
ATOM 6129 C C . ARG A 1 753 ? 36.109 -20.584 -24.089 1.00 74.19 753 ARG A C 1
ATOM 6131 O O . ARG A 1 753 ? 37.265 -20.479 -24.494 1.00 74.19 753 ARG A O 1
ATOM 6138 N N . LEU A 1 754 ? 35.118 -21.086 -24.825 1.00 75.50 754 LEU A N 1
ATOM 6139 C CA . LEU A 1 754 ? 35.287 -21.524 -26.212 1.00 75.50 754 LEU A CA 1
ATOM 6140 C C . LEU A 1 754 ? 35.656 -20.350 -27.123 1.00 75.50 754 LEU A C 1
ATOM 6142 O O . LEU A 1 754 ? 36.682 -20.421 -27.793 1.00 75.50 754 LEU A O 1
ATOM 6146 N N . LEU A 1 755 ? 34.912 -19.245 -27.058 1.00 74.06 755 LEU A N 1
ATOM 6147 C CA . LEU A 1 755 ? 35.201 -18.006 -27.786 1.00 74.06 755 LEU A CA 1
ATOM 6148 C C . LEU A 1 755 ? 36.588 -17.462 -27.456 1.00 74.06 755 LEU A C 1
ATOM 6150 O O . LEU A 1 755 ? 37.306 -17.029 -28.350 1.00 74.06 755 LEU A O 1
ATOM 6154 N N . LYS A 1 756 ? 37.004 -17.521 -26.187 1.00 77.06 756 LYS A N 1
ATOM 6155 C CA . LYS A 1 756 ? 38.351 -17.112 -25.787 1.00 77.06 756 LYS A CA 1
ATOM 6156 C C . LYS A 1 756 ? 39.423 -18.026 -26.378 1.00 77.06 756 LYS A C 1
ATOM 6158 O O . LYS A 1 756 ? 40.417 -17.526 -26.885 1.00 77.06 756 LYS A O 1
ATOM 6163 N N . SER A 1 757 ? 39.196 -19.340 -26.394 1.00 73.31 757 SER A N 1
ATOM 6164 C CA . SER A 1 757 ? 40.113 -20.288 -27.039 1.00 73.31 757 SER A CA 1
ATOM 6165 C C . SER A 1 757 ? 40.166 -20.131 -28.568 1.00 73.31 757 SER A C 1
ATOM 6167 O O . SER A 1 757 ? 41.234 -20.257 -29.166 1.00 73.31 757 SER A O 1
ATOM 6169 N N . GLU A 1 758 ? 39.045 -19.796 -29.212 1.00 73.94 758 GLU A N 1
ATOM 6170 C CA . GLU A 1 758 ? 38.985 -19.480 -30.644 1.00 73.94 758 GLU A CA 1
ATOM 6171 C C . GLU A 1 758 ? 39.692 -18.159 -30.955 1.00 73.94 758 GLU A C 1
ATOM 6173 O O . GLU A 1 758 ? 40.433 -18.065 -31.931 1.00 73.94 758 GLU A O 1
ATOM 6178 N N . LEU A 1 759 ? 39.530 -17.151 -30.097 1.00 73.81 759 LEU A N 1
ATOM 6179 C CA . LEU A 1 759 ? 40.239 -15.882 -30.214 1.00 73.81 759 LEU A CA 1
ATOM 6180 C C . LEU A 1 759 ? 41.749 -16.088 -30.055 1.00 73.81 759 LEU A C 1
ATOM 6182 O O . LEU A 1 759 ? 42.510 -15.611 -30.891 1.00 73.81 759 LEU A O 1
ATOM 6186 N N . ASP A 1 760 ? 42.178 -16.846 -29.044 1.00 74.69 760 ASP A N 1
ATOM 6187 C CA . ASP A 1 760 ? 43.591 -17.146 -28.799 1.00 74.69 760 ASP A CA 1
ATOM 6188 C C . ASP A 1 760 ? 44.203 -17.927 -29.978 1.00 74.69 760 ASP A C 1
ATOM 6190 O O . ASP A 1 760 ? 45.307 -17.614 -30.426 1.00 74.69 760 ASP A O 1
ATOM 6194 N N . THR A 1 761 ? 43.473 -18.888 -30.557 1.00 72.94 761 THR A N 1
ATOM 6195 C CA . THR A 1 761 ? 43.934 -19.643 -31.739 1.00 72.94 761 THR A CA 1
ATOM 6196 C C . THR A 1 761 ? 43.965 -18.799 -33.015 1.00 72.94 761 THR A C 1
ATOM 6198 O O . THR A 1 761 ? 44.916 -18.910 -33.794 1.00 72.94 761 THR A O 1
ATOM 6201 N N . LEU A 1 762 ? 42.992 -17.907 -33.228 1.00 70.31 762 LEU A N 1
ATOM 6202 C CA . LEU A 1 762 ? 43.007 -16.926 -34.320 1.00 70.31 762 LEU A CA 1
ATOM 6203 C C . LEU A 1 762 ? 44.161 -15.935 -34.171 1.00 70.31 762 LEU A C 1
ATOM 6205 O O . LEU A 1 762 ? 44.832 -15.609 -35.151 1.00 70.31 762 LEU A O 1
ATOM 6209 N N . GLN A 1 763 ? 44.424 -15.482 -32.950 1.00 71.44 763 GLN A N 1
ATOM 6210 C CA . GLN A 1 763 ? 45.491 -14.540 -32.644 1.00 71.44 763 GLN A CA 1
ATOM 6211 C C . GLN A 1 763 ? 46.870 -15.200 -32.793 1.00 71.44 763 GLN A C 1
ATOM 6213 O O . GLN A 1 763 ? 47.793 -14.581 -33.326 1.00 71.44 763 GLN A O 1
ATOM 6218 N N . GLU A 1 764 ? 47.005 -16.478 -32.431 1.00 72.94 764 GLU A N 1
ATOM 6219 C CA . GLU A 1 764 ? 48.208 -17.275 -32.687 1.00 72.94 764 GLU A CA 1
ATOM 6220 C C . GLU A 1 764 ? 48.400 -17.556 -34.190 1.00 72.94 764 GLU A C 1
ATOM 6222 O O . GLU A 1 764 ? 49.519 -17.455 -34.698 1.00 72.94 764 GLU A O 1
ATOM 6227 N N . SER A 1 765 ? 47.322 -17.844 -34.928 1.00 68.88 765 SER A N 1
ATOM 6228 C CA . SER A 1 765 ? 47.349 -18.009 -36.389 1.00 68.88 765 SER A CA 1
ATOM 6229 C C . SER A 1 765 ? 47.770 -16.719 -37.095 1.00 68.88 765 SER A C 1
ATOM 6231 O O . SER A 1 765 ? 48.681 -16.736 -37.921 1.00 68.88 765 SER A O 1
ATOM 6233 N N . SER A 1 766 ? 47.168 -15.587 -36.722 1.00 70.12 766 SER A N 1
ATOM 6234 C CA . SER A 1 766 ? 47.512 -14.267 -37.254 1.00 70.12 766 SER A CA 1
ATOM 6235 C C . SER A 1 766 ? 48.949 -13.879 -36.901 1.00 70.12 766 SER A C 1
ATOM 6237 O O . SER A 1 766 ? 49.682 -13.404 -37.764 1.00 70.12 766 SER A O 1
ATOM 6239 N N . SER A 1 767 ? 49.410 -14.173 -35.681 1.00 69.88 767 SER A N 1
ATOM 6240 C CA . SER A 1 767 ? 50.802 -13.928 -35.277 1.00 69.88 767 SER A CA 1
ATOM 6241 C C . SER A 1 767 ? 51.794 -14.762 -36.091 1.00 69.88 767 SER A C 1
ATOM 6243 O O . SER A 1 767 ? 52.805 -14.231 -36.547 1.00 69.88 767 SER A O 1
ATOM 6245 N N . LYS A 1 768 ? 51.494 -16.043 -36.347 1.00 74.31 768 LYS A N 1
ATOM 6246 C CA . LYS A 1 768 ? 52.314 -16.906 -37.218 1.00 74.31 768 LYS A CA 1
ATOM 6247 C C . LYS A 1 768 ? 52.317 -16.416 -38.665 1.00 74.31 768 LYS A C 1
ATOM 6249 O O . LYS A 1 768 ? 53.355 -16.454 -39.320 1.00 74.31 768 LYS A O 1
ATOM 6254 N N . GLU A 1 769 ? 51.185 -15.938 -39.170 1.00 71.12 769 GLU A N 1
ATOM 6255 C CA . GLU A 1 769 ? 51.076 -15.406 -40.530 1.00 71.12 769 GLU A CA 1
ATOM 6256 C C . GLU A 1 769 ? 51.832 -14.078 -40.687 1.00 71.12 769 GLU A C 1
ATOM 6258 O O . GLU A 1 769 ? 52.583 -13.905 -41.650 1.00 71.12 769 GLU A O 1
ATOM 6263 N N . ILE A 1 770 ? 51.747 -13.192 -39.691 1.00 70.19 770 ILE A N 1
ATOM 6264 C CA . ILE A 1 770 ? 52.551 -11.968 -39.602 1.00 70.19 770 ILE A CA 1
ATOM 6265 C C . ILE A 1 770 ? 54.043 -12.309 -39.522 1.00 70.19 770 ILE A C 1
ATOM 6267 O O . ILE A 1 770 ? 54.834 -11.697 -40.236 1.00 70.19 770 ILE A O 1
ATOM 6271 N N . GLU A 1 771 ? 54.449 -13.309 -38.736 1.00 74.12 771 GLU A N 1
ATOM 6272 C CA . GLU A 1 771 ? 55.851 -13.743 -38.652 1.00 74.12 771 GLU A CA 1
ATOM 6273 C C . GLU A 1 771 ? 56.359 -14.297 -39.998 1.00 74.12 771 GLU A C 1
ATOM 6275 O O . GLU A 1 771 ? 57.485 -14.014 -40.419 1.00 74.12 771 GLU A O 1
ATOM 6280 N N . VAL A 1 772 ? 55.525 -15.052 -40.722 1.00 71.69 772 VAL A N 1
ATOM 6281 C CA . VAL A 1 772 ? 55.839 -15.551 -42.072 1.00 71.69 772 VAL A CA 1
ATOM 6282 C C . VAL A 1 772 ? 55.972 -14.401 -43.073 1.00 71.69 772 VAL A C 1
ATOM 6284 O O . VAL A 1 772 ? 56.910 -14.397 -43.878 1.00 71.69 772 VAL A O 1
ATOM 6287 N N . LEU A 1 773 ? 55.073 -13.416 -43.021 1.00 69.06 773 LEU A N 1
ATOM 6288 C CA . LEU A 1 773 ? 55.122 -12.229 -43.876 1.00 69.06 773 LEU A CA 1
ATOM 6289 C C . LEU A 1 773 ? 56.334 -11.350 -43.552 1.00 69.06 773 LEU A C 1
ATOM 6291 O O . LEU A 1 773 ? 57.024 -10.917 -44.471 1.00 69.06 773 LEU A O 1
ATOM 6295 N N . GLN A 1 774 ? 56.670 -11.169 -42.275 1.00 69.94 774 GLN A N 1
ATOM 6296 C CA . GLN A 1 774 ? 57.872 -10.453 -41.845 1.00 69.94 774 GLN A CA 1
ATOM 6297 C C . GLN A 1 774 ? 59.150 -11.170 -42.292 1.00 69.94 774 GLN A C 1
ATOM 6299 O O . GLN A 1 774 ? 60.054 -10.523 -42.813 1.00 69.94 774 GLN A O 1
ATOM 6304 N N . LYS A 1 775 ? 59.227 -12.505 -42.184 1.00 72.31 775 LYS A N 1
ATOM 6305 C CA . LYS A 1 775 ? 60.367 -13.278 -42.713 1.00 72.31 775 LYS A CA 1
ATOM 6306 C C . LYS A 1 775 ? 60.489 -13.168 -44.233 1.00 72.31 775 LYS A C 1
ATOM 6308 O O . LYS A 1 775 ? 61.608 -13.087 -44.738 1.00 72.31 775 LYS A O 1
ATOM 6313 N N . LYS A 1 776 ? 59.372 -13.146 -44.972 1.00 69.25 776 LYS A N 1
ATOM 6314 C CA . LYS A 1 776 ? 59.378 -12.879 -46.422 1.00 69.25 776 LYS A CA 1
ATOM 6315 C C . LYS A 1 776 ? 59.883 -11.475 -46.732 1.00 69.25 776 LYS A C 1
ATOM 6317 O O . LYS A 1 776 ? 60.772 -11.337 -47.564 1.00 69.25 776 LYS A O 1
ATOM 6322 N N . PHE A 1 777 ? 59.374 -10.472 -46.025 1.00 69.31 777 PHE A N 1
ATOM 6323 C CA . PHE A 1 777 ? 59.736 -9.076 -46.233 1.00 69.31 777 PHE A CA 1
ATOM 6324 C C . PHE A 1 777 ? 61.213 -8.812 -45.914 1.00 69.31 777 PHE A C 1
ATOM 6326 O O . PHE A 1 777 ? 61.909 -8.176 -46.699 1.00 69.31 777 PHE A O 1
ATOM 6333 N N . SER A 1 778 ? 61.738 -9.374 -44.819 1.00 70.81 778 SER A N 1
ATOM 6334 C CA . SER A 1 778 ? 63.169 -9.305 -44.492 1.00 70.81 778 SER A CA 1
ATOM 6335 C C . SER A 1 778 ? 64.032 -9.968 -45.565 1.00 70.81 778 SER A C 1
ATOM 6337 O O . SER A 1 778 ? 65.057 -9.416 -45.951 1.00 70.81 778 SER A O 1
ATOM 6339 N N . ARG A 1 779 ? 63.593 -11.106 -46.116 1.00 70.75 779 ARG A N 1
ATOM 6340 C CA . ARG A 1 779 ? 64.315 -11.804 -47.187 1.00 70.75 779 ARG A CA 1
ATOM 6341 C C . ARG A 1 779 ? 64.291 -11.037 -48.511 1.00 70.75 779 ARG A C 1
ATOM 6343 O O . ARG A 1 779 ? 65.302 -11.005 -49.203 1.00 70.75 779 ARG A O 1
ATOM 6350 N N . GLU A 1 780 ? 63.170 -10.413 -48.865 1.00 67.88 780 GLU A N 1
ATOM 6351 C CA . GLU A 1 780 ? 63.063 -9.540 -50.043 1.00 67.88 780 GLU A CA 1
ATOM 6352 C C . GLU A 1 780 ? 63.885 -8.261 -49.881 1.00 67.88 780 GLU A C 1
ATOM 6354 O O . GLU A 1 780 ? 64.532 -7.828 -50.832 1.00 67.88 780 GLU A O 1
ATOM 6359 N N . LYS A 1 781 ? 63.940 -7.700 -48.669 1.00 72.31 781 LYS A N 1
ATOM 6360 C CA . LYS A 1 781 ? 64.798 -6.558 -48.347 1.00 72.31 781 LYS A CA 1
ATOM 6361 C C . LYS A 1 781 ? 66.284 -6.913 -48.451 1.00 72.31 781 LYS A C 1
ATOM 6363 O O . LYS A 1 781 ? 67.031 -6.170 -49.080 1.00 72.31 781 LYS A O 1
ATOM 6368 N N . GLU A 1 782 ? 66.704 -8.058 -47.914 1.00 71.44 782 GLU A N 1
ATOM 6369 C CA . GLU A 1 782 ? 68.079 -8.562 -48.057 1.00 71.44 782 GLU A CA 1
ATOM 6370 C C . GLU A 1 782 ? 68.439 -8.841 -49.523 1.00 71.44 782 GLU A C 1
ATOM 6372 O O . GLU A 1 782 ? 69.526 -8.477 -49.965 1.00 71.44 782 GLU A O 1
ATOM 6377 N N . LEU A 1 783 ? 67.522 -9.424 -50.306 1.00 65.75 783 LEU A N 1
ATOM 6378 C CA . LEU A 1 783 ? 67.693 -9.614 -51.752 1.00 65.75 783 LEU A CA 1
ATOM 6379 C C . LEU A 1 783 ? 67.819 -8.272 -52.479 1.00 65.75 783 LEU A C 1
ATOM 6381 O O . LEU A 1 783 ? 68.728 -8.099 -53.284 1.00 65.75 783 LEU A O 1
ATOM 6385 N N . SER A 1 784 ? 66.955 -7.306 -52.173 1.00 63.12 784 SER A N 1
ATOM 6386 C CA . SER A 1 784 ? 67.003 -5.964 -52.752 1.00 63.12 784 SER A CA 1
ATOM 6387 C C . SER A 1 784 ? 68.311 -5.244 -52.418 1.00 63.12 784 SER A C 1
ATOM 6389 O O . SER A 1 784 ? 68.891 -4.614 -53.298 1.00 63.12 784 SER A O 1
ATOM 6391 N N . GLU A 1 785 ? 68.797 -5.321 -51.177 1.00 66.44 785 GLU A N 1
ATOM 6392 C CA . GLU A 1 785 ? 70.080 -4.726 -50.779 1.00 66.44 785 GLU A CA 1
ATOM 6393 C C . GLU A 1 785 ? 71.276 -5.458 -51.406 1.00 66.44 785 GLU A C 1
ATOM 6395 O O . GLU A 1 785 ? 72.238 -4.811 -51.824 1.00 66.44 785 GLU A O 1
ATOM 6400 N N . PHE A 1 786 ? 71.201 -6.785 -51.554 1.00 67.00 786 PHE A N 1
ATOM 6401 C CA . PHE A 1 786 ? 72.197 -7.585 -52.268 1.00 67.00 786 PHE A CA 1
ATOM 6402 C C . PHE A 1 786 ? 72.274 -7.218 -53.758 1.00 67.00 786 PHE A C 1
ATOM 6404 O O . PHE A 1 786 ? 73.371 -7.030 -54.289 1.00 67.00 786 PHE A O 1
ATOM 6411 N N . TYR A 1 787 ? 71.128 -7.056 -54.430 1.00 59.19 787 TYR A N 1
ATOM 6412 C CA . TYR A 1 787 ? 71.079 -6.612 -55.826 1.00 59.19 787 TYR A CA 1
ATOM 6413 C C . TYR A 1 787 ? 71.577 -5.178 -55.984 1.00 59.19 787 TYR A C 1
ATOM 6415 O O . TYR A 1 787 ? 72.285 -4.892 -56.945 1.00 59.19 787 TYR A O 1
ATOM 6423 N N . LYS A 1 788 ? 71.277 -4.296 -55.025 1.00 60.91 788 LYS A N 1
ATOM 6424 C CA . LYS A 1 788 ? 71.727 -2.901 -55.053 1.00 60.91 788 LYS A CA 1
ATOM 6425 C C . LYS A 1 788 ? 73.247 -2.778 -54.885 1.00 60.91 788 LYS A C 1
ATOM 6427 O O . LYS A 1 788 ? 73.866 -2.075 -55.670 1.00 60.91 788 LYS A O 1
ATOM 6432 N N . ARG A 1 789 ? 73.858 -3.538 -53.962 1.00 56.41 789 ARG A N 1
ATOM 6433 C CA . ARG A 1 789 ? 75.331 -3.607 -53.825 1.00 56.41 789 ARG A CA 1
ATOM 6434 C C . ARG A 1 789 ? 76.007 -4.263 -55.032 1.00 56.41 789 ARG A C 1
ATOM 6436 O O . ARG A 1 789 ? 77.030 -3.784 -55.499 1.00 56.41 789 ARG A O 1
ATOM 6443 N N . SER A 1 790 ? 75.410 -5.315 -55.595 1.00 54.56 790 SER A N 1
ATOM 6444 C CA . SER A 1 790 ? 75.973 -6.005 -56.770 1.00 54.56 790 SER A CA 1
ATOM 6445 C C . SER A 1 790 ? 75.908 -5.175 -58.062 1.00 54.56 790 SER A C 1
ATOM 6447 O O . SER A 1 790 ? 76.654 -5.449 -58.998 1.00 54.56 790 SER A O 1
ATOM 6449 N N . LEU A 1 791 ? 75.022 -4.175 -58.132 1.00 55.38 791 LEU A N 1
ATOM 6450 C CA . LEU A 1 791 ? 74.919 -3.226 -59.247 1.00 55.38 791 LEU A CA 1
ATOM 6451 C C . LEU A 1 791 ? 75.976 -2.112 -59.190 1.00 55.38 791 LEU A C 1
ATOM 6453 O O . LEU A 1 791 ? 76.313 -1.564 -60.237 1.00 55.38 791 LEU A O 1
ATOM 6457 N N . GLU A 1 792 ? 76.494 -1.791 -58.002 1.00 55.62 792 GLU A N 1
ATOM 6458 C CA . GLU A 1 792 ? 77.499 -0.737 -57.805 1.00 55.62 792 GLU A CA 1
ATOM 6459 C C . GLU A 1 792 ? 78.943 -1.245 -57.994 1.00 55.62 792 GLU A C 1
ATOM 6461 O O . GLU A 1 792 ? 79.784 -0.475 -58.456 1.00 55.62 792 GLU A O 1
ATOM 6466 N N . ASP A 1 793 ? 79.222 -2.533 -57.740 1.00 52.03 793 ASP A N 1
ATOM 6467 C CA . ASP A 1 793 ? 80.599 -3.059 -57.735 1.00 52.03 793 ASP A CA 1
ATOM 6468 C C . ASP A 1 793 ? 81.074 -3.711 -59.061 1.00 52.03 793 ASP A C 1
ATOM 6470 O O . ASP A 1 793 ? 82.259 -3.608 -59.380 1.00 52.03 793 ASP A O 1
ATOM 6474 N N . ASP A 1 794 ? 80.208 -4.359 -59.866 1.00 54.25 794 ASP A N 1
ATOM 6475 C CA . ASP A 1 794 ? 80.577 -4.886 -61.206 1.00 54.25 794 ASP A CA 1
ATOM 6476 C C . ASP A 1 794 ? 79.354 -5.269 -62.089 1.00 54.25 794 ASP A C 1
ATOM 6478 O O . ASP A 1 794 ? 78.765 -6.348 -61.924 1.00 54.25 794 ASP A O 1
ATOM 6482 N N . PRO A 1 795 ? 78.996 -4.467 -63.114 1.00 56.88 795 PRO A N 1
ATOM 6483 C CA . PRO A 1 795 ? 77.874 -4.750 -64.018 1.00 56.88 795 PRO A CA 1
ATOM 6484 C C . PRO A 1 795 ? 77.984 -6.078 -64.791 1.00 56.88 795 PRO A C 1
ATOM 6486 O O . PRO A 1 795 ? 76.965 -6.631 -65.216 1.00 56.88 795 PRO A O 1
ATOM 6489 N N . LYS A 1 796 ? 79.196 -6.630 -64.982 1.00 55.22 796 LYS A N 1
ATOM 6490 C CA . LYS A 1 796 ? 79.389 -7.906 -65.699 1.00 55.22 796 LYS A CA 1
ATOM 6491 C C . LYS A 1 796 ? 79.003 -9.124 -64.857 1.00 55.22 796 LYS A C 1
ATOM 6493 O O . LYS A 1 796 ? 78.608 -10.146 -65.423 1.00 55.22 796 LYS A O 1
ATOM 6498 N N . TYR A 1 797 ? 79.043 -9.022 -63.527 1.00 58.91 797 TYR A N 1
ATOM 6499 C CA . TYR A 1 797 ? 78.658 -10.111 -62.624 1.00 58.91 797 TYR A CA 1
ATOM 6500 C C . TYR A 1 797 ? 77.130 -10.319 -62.584 1.00 58.91 797 TYR A C 1
ATOM 6502 O O . TYR A 1 797 ? 76.653 -11.453 -62.502 1.00 58.91 797 TYR A O 1
ATOM 6510 N N . MET A 1 798 ? 76.348 -9.247 -62.770 1.00 55.88 798 MET A N 1
ATOM 6511 C CA . MET A 1 798 ? 74.879 -9.298 -62.866 1.00 55.88 798 MET A CA 1
ATOM 6512 C C . MET A 1 798 ? 74.384 -10.056 -64.105 1.00 55.88 798 MET A C 1
ATOM 6514 O O . MET A 1 798 ? 73.437 -10.835 -64.010 1.00 55.88 798 MET A O 1
ATOM 6518 N N . ILE A 1 799 ? 75.057 -9.916 -65.251 1.00 57.28 799 ILE A N 1
ATOM 6519 C CA . ILE A 1 799 ? 74.706 -10.667 -66.469 1.00 57.28 799 ILE A CA 1
ATOM 6520 C C . ILE A 1 799 ? 74.941 -12.174 -66.261 1.00 57.28 799 ILE A C 1
ATOM 6522 O O . ILE A 1 799 ? 74.117 -12.987 -66.675 1.00 57.28 799 ILE A O 1
ATOM 6526 N N . LEU A 1 800 ? 76.005 -12.562 -65.548 1.00 56.03 800 LEU A N 1
ATOM 6527 C CA . LEU A 1 800 ? 76.285 -13.964 -65.207 1.00 56.03 800 LEU A CA 1
ATOM 6528 C C . LEU A 1 800 ? 75.302 -14.541 -64.173 1.00 56.03 800 LEU A C 1
ATOM 6530 O O . LEU A 1 800 ? 74.906 -15.698 -64.303 1.00 56.03 800 LEU A O 1
ATOM 6534 N N . LEU A 1 801 ? 74.862 -13.756 -63.183 1.00 57.34 801 LEU A N 1
ATOM 6535 C CA . LEU A 1 801 ? 73.855 -14.169 -62.194 1.00 57.34 801 LEU A CA 1
ATOM 6536 C C . LEU A 1 801 ? 72.452 -14.295 -62.800 1.00 57.34 801 LEU A C 1
ATOM 6538 O O . LEU A 1 801 ? 71.767 -15.280 -62.525 1.00 57.34 801 LEU A O 1
ATOM 6542 N N . ILE A 1 802 ? 72.055 -13.365 -63.675 1.00 59.53 802 ILE A N 1
ATOM 6543 C CA . ILE A 1 802 ? 70.788 -13.440 -64.415 1.00 59.53 802 ILE A CA 1
ATOM 6544 C C . ILE A 1 802 ? 70.811 -14.636 -65.371 1.00 59.53 802 ILE A C 1
ATOM 6546 O O . ILE A 1 802 ? 69.861 -15.412 -65.388 1.00 59.53 802 ILE A O 1
ATOM 6550 N N . LEU A 1 803 ? 71.910 -14.875 -66.095 1.00 57.06 803 LEU A N 1
ATOM 6551 C CA . LEU A 1 803 ?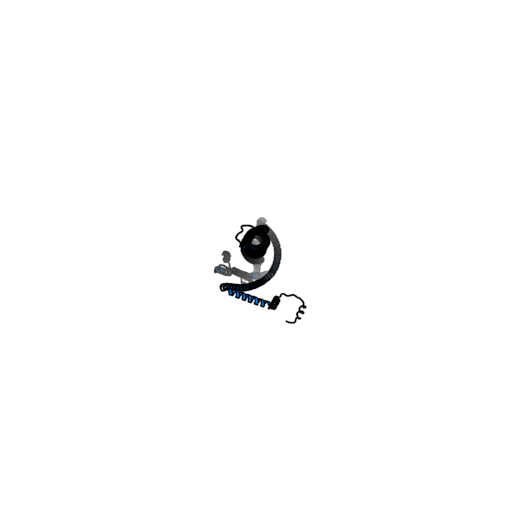 72.042 -16.062 -66.951 1.00 57.06 803 LEU A CA 1
ATOM 6552 C C . LEU A 1 803 ? 72.023 -17.373 -66.148 1.00 57.06 803 LEU A C 1
ATOM 6554 O O . LEU A 1 803 ? 71.489 -18.372 -66.629 1.00 57.06 803 LEU A O 1
ATOM 6558 N N . ASN A 1 804 ? 72.549 -17.391 -64.920 1.00 60.44 804 ASN A N 1
ATOM 6559 C CA . ASN A 1 804 ? 72.539 -18.580 -64.066 1.00 60.44 804 ASN A CA 1
ATOM 6560 C C . ASN A 1 804 ? 71.174 -18.823 -63.390 1.00 60.44 804 ASN A C 1
ATOM 6562 O O . ASN A 1 804 ? 70.769 -19.978 -63.256 1.00 60.44 804 ASN A O 1
ATOM 6566 N N . GLU A 1 805 ? 70.425 -17.777 -63.017 1.00 60.66 805 GLU A N 1
ATOM 6567 C CA . GLU A 1 805 ? 69.047 -17.934 -62.523 1.00 60.66 805 GLU A CA 1
ATOM 6568 C C . GLU A 1 805 ? 68.034 -18.199 -63.639 1.00 60.66 805 GLU A C 1
ATOM 6570 O O . GLU A 1 805 ? 67.133 -19.009 -63.453 1.00 60.66 805 GLU A O 1
ATOM 6575 N N . VAL A 1 806 ? 68.223 -17.659 -64.846 1.00 58.94 806 VAL A N 1
ATOM 6576 C CA . VAL A 1 806 ? 67.449 -18.075 -66.028 1.00 58.94 806 VAL A CA 1
ATOM 6577 C C . VAL A 1 806 ? 67.737 -19.543 -66.360 1.00 58.94 806 VAL A C 1
ATOM 6579 O O . VAL A 1 806 ? 66.806 -20.297 -66.651 1.00 58.94 806 VAL A O 1
ATOM 6582 N N . ARG A 1 807 ? 68.992 -20.000 -66.226 1.00 56.94 807 ARG A N 1
ATOM 6583 C CA . ARG A 1 807 ? 69.367 -21.419 -66.361 1.00 56.94 807 ARG A CA 1
ATOM 6584 C C . ARG A 1 807 ? 68.748 -22.295 -65.264 1.00 56.94 807 ARG A C 1
ATOM 6586 O O . ARG A 1 807 ? 68.232 -23.367 -65.566 1.00 56.94 807 ARG A O 1
ATOM 6593 N N . LYS A 1 808 ? 68.726 -21.864 -63.999 1.00 58.66 808 LYS A N 1
ATOM 6594 C CA . LYS A 1 808 ? 68.042 -22.596 -62.914 1.00 58.66 808 LYS A CA 1
ATOM 6595 C C . LYS A 1 808 ? 66.521 -22.596 -63.062 1.00 58.66 808 LYS A C 1
ATOM 6597 O O . LYS A 1 808 ? 65.913 -23.634 -62.818 1.00 58.66 808 LYS A O 1
ATOM 6602 N N . ALA A 1 809 ? 65.911 -21.494 -63.494 1.00 56.12 809 ALA A N 1
ATOM 6603 C CA . ALA A 1 809 ? 64.478 -21.399 -63.758 1.00 56.12 809 ALA A CA 1
ATOM 6604 C C . ALA A 1 809 ? 64.064 -22.346 -64.893 1.00 56.12 809 ALA A C 1
ATOM 6606 O O . ALA A 1 809 ? 63.191 -23.183 -64.680 1.00 56.12 809 ALA A O 1
ATOM 6607 N N . THR A 1 810 ? 64.782 -22.341 -66.021 1.00 53.06 810 THR A N 1
ATOM 6608 C CA . THR A 1 810 ? 64.573 -23.310 -67.117 1.00 53.06 810 THR A CA 1
ATOM 6609 C C . THR A 1 810 ? 64.821 -24.763 -66.698 1.00 53.06 810 THR A C 1
ATOM 6611 O O . THR A 1 810 ? 64.082 -25.645 -67.125 1.00 53.06 810 THR A O 1
ATOM 6614 N N . THR A 1 811 ? 65.772 -25.043 -65.799 1.00 52.94 811 THR A N 1
ATOM 6615 C CA . THR A 1 811 ? 65.987 -26.416 -65.284 1.00 52.94 811 THR A CA 1
ATOM 6616 C C . THR A 1 811 ? 64.862 -26.849 -64.325 1.00 52.94 811 THR A C 1
ATOM 6618 O O . THR A 1 811 ? 64.416 -27.995 -64.352 1.00 52.94 811 THR A O 1
ATOM 6621 N N . LYS A 1 812 ? 64.326 -25.923 -63.518 1.00 55.12 812 LYS A N 1
ATOM 6622 C CA . LYS A 1 812 ? 63.238 -26.169 -62.552 1.00 55.12 812 LYS A CA 1
ATOM 6623 C C . LYS A 1 812 ? 61.855 -26.239 -63.215 1.00 55.12 812 LYS A C 1
ATOM 6625 O O . LYS A 1 812 ? 60.944 -26.870 -62.679 1.00 55.12 812 LYS A O 1
ATOM 6630 N N . GLU A 1 813 ? 61.690 -25.624 -64.382 1.00 50.00 813 GLU A N 1
ATOM 6631 C CA . GLU A 1 813 ? 60.488 -25.730 -65.218 1.00 50.00 813 GLU A CA 1
ATOM 6632 C C . GLU A 1 813 ? 60.481 -27.027 -66.055 1.00 50.00 813 GLU A C 1
ATOM 6634 O O . GLU A 1 813 ? 59.424 -27.635 -66.247 1.00 50.00 813 GLU A O 1
ATOM 6639 N N . LEU A 1 814 ? 61.666 -27.549 -66.404 1.00 46.84 814 LEU A N 1
ATOM 6640 C CA . LEU A 1 814 ? 61.853 -28.879 -67.004 1.00 46.84 814 LEU A CA 1
ATOM 6641 C C . LEU A 1 814 ? 61.630 -30.034 -65.995 1.00 46.84 814 LEU A C 1
ATOM 6643 O O . LEU A 1 814 ? 61.087 -31.081 -66.348 1.00 46.84 814 LEU A O 1
ATOM 6647 N N . GLU A 1 815 ? 61.949 -29.839 -64.707 1.00 48.75 815 GLU A N 1
ATOM 6648 C CA . GLU A 1 815 ? 61.605 -30.797 -63.634 1.00 48.75 815 GLU A CA 1
ATOM 6649 C C . GLU A 1 815 ? 60.115 -30.758 -63.234 1.00 48.75 815 GLU A C 1
ATOM 6651 O O . GLU A 1 815 ? 59.543 -31.770 -62.816 1.00 48.75 815 GLU A O 1
ATOM 6656 N N . ARG A 1 816 ? 59.441 -29.607 -63.380 1.00 50.62 816 ARG A N 1
ATOM 6657 C CA . ARG A 1 816 ? 57.999 -29.465 -63.087 1.00 50.62 816 ARG A CA 1
ATOM 6658 C C . ARG A 1 816 ? 57.094 -30.095 -64.146 1.00 50.62 816 ARG A C 1
ATOM 6660 O O . ARG A 1 816 ? 55.951 -30.423 -63.827 1.00 50.62 816 ARG A O 1
ATOM 6667 N N . THR A 1 817 ? 57.594 -30.306 -65.360 1.00 48.28 817 THR A N 1
ATOM 6668 C CA . THR A 1 817 ? 56.854 -30.928 -66.471 1.00 48.28 817 THR A CA 1
ATOM 6669 C C . THR A 1 817 ? 56.999 -32.456 -66.527 1.00 48.28 817 THR A C 1
ATOM 6671 O O . THR A 1 817 ? 56.195 -33.107 -67.184 1.00 48.28 817 THR A O 1
ATOM 6674 N N . THR A 1 818 ? 57.911 -33.062 -65.754 1.00 49.53 818 THR A N 1
ATOM 6675 C CA . THR A 1 818 ? 58.149 -34.526 -65.743 1.00 49.53 818 THR A CA 1
ATOM 6676 C C . THR A 1 818 ? 57.761 -35.252 -64.442 1.00 49.53 818 THR A C 1
ATOM 6678 O O . THR A 1 818 ? 57.781 -36.479 -64.399 1.00 49.53 818 THR A O 1
ATOM 6681 N N . ARG A 1 819 ? 57.319 -34.549 -63.383 1.00 48.44 819 ARG A N 1
ATOM 6682 C CA . ARG A 1 819 ? 56.857 -35.158 -62.106 1.00 48.44 819 ARG A CA 1
ATOM 6683 C C . ARG A 1 819 ? 55.454 -34.721 -61.657 1.00 48.44 819 ARG A C 1
ATOM 6685 O O . ARG A 1 819 ? 55.191 -34.570 -60.463 1.00 48.44 819 ARG A O 1
ATOM 6692 N N . ARG A 1 820 ? 54.535 -34.501 -62.602 1.00 46.06 820 ARG A N 1
ATOM 6693 C CA . ARG A 1 820 ? 53.177 -33.995 -62.323 1.00 46.06 820 ARG A CA 1
ATOM 6694 C C . ARG A 1 820 ? 51.963 -34.931 -62.499 1.00 46.06 820 ARG A C 1
ATOM 6696 O O . ARG A 1 820 ? 50.867 -34.404 -62.343 1.00 46.06 820 ARG A O 1
ATOM 6703 N N . PRO A 1 821 ? 52.071 -36.269 -62.661 1.00 46.78 821 PRO A N 1
ATOM 6704 C CA . PRO A 1 821 ? 50.885 -37.124 -62.480 1.00 46.78 821 PRO A CA 1
ATOM 6705 C C . PRO A 1 821 ? 50.661 -37.648 -61.048 1.00 46.78 821 PRO A C 1
ATOM 6707 O O . PRO A 1 821 ? 49.532 -37.947 -60.684 1.00 46.78 821 PRO A O 1
ATOM 6710 N N . THR A 1 822 ? 51.683 -37.759 -60.189 1.00 47.19 822 THR A N 1
ATOM 6711 C CA . THR A 1 822 ? 51.553 -38.595 -58.966 1.00 47.19 822 THR A CA 1
ATOM 6712 C C . THR A 1 822 ? 51.254 -37.818 -57.673 1.00 47.19 822 THR A C 1
ATOM 6714 O O . THR A 1 822 ? 50.689 -38.368 -56.729 1.00 47.19 822 THR A O 1
ATOM 6717 N N . ALA A 1 823 ? 51.596 -36.526 -57.597 1.00 51.50 823 ALA A N 1
ATOM 6718 C CA . ALA A 1 823 ? 51.442 -35.734 -56.367 1.00 51.50 823 ALA A CA 1
ATOM 6719 C C . ALA A 1 823 ? 50.077 -35.030 -56.235 1.00 51.50 823 ALA A C 1
ATOM 6721 O O . ALA A 1 823 ? 49.644 -34.746 -55.118 1.00 51.50 823 ALA A O 1
ATOM 6722 N N . ILE A 1 824 ? 49.389 -34.774 -57.354 1.00 51.69 824 ILE A N 1
ATOM 6723 C CA . ILE A 1 824 ? 48.055 -34.150 -57.360 1.00 51.69 824 ILE A CA 1
ATOM 6724 C C . ILE A 1 824 ? 46.989 -35.182 -56.955 1.00 51.69 824 ILE A C 1
ATOM 6726 O O . ILE A 1 824 ? 46.128 -34.869 -56.138 1.00 51.69 824 ILE A O 1
ATOM 6730 N N . VAL A 1 825 ? 47.133 -36.445 -57.377 1.00 51.78 825 VAL A N 1
ATOM 6731 C CA . VAL A 1 825 ? 46.234 -37.544 -56.975 1.00 51.78 825 VAL A CA 1
ATOM 6732 C C . VAL A 1 825 ? 46.330 -37.839 -55.469 1.00 51.78 825 VAL A C 1
ATOM 6734 O O . VAL A 1 825 ? 45.309 -37.966 -54.804 1.00 51.78 825 VAL A O 1
ATOM 6737 N N . LYS A 1 826 ? 47.533 -37.835 -54.871 1.00 51.06 826 LYS A N 1
ATOM 6738 C CA . LYS A 1 826 ? 47.695 -38.073 -53.419 1.00 51.06 826 LYS A CA 1
ATOM 6739 C C . LYS A 1 826 ? 47.171 -36.948 -52.518 1.00 51.06 826 LYS A C 1
ATOM 6741 O O . LYS A 1 826 ? 46.884 -37.214 -51.355 1.00 51.06 826 LYS A O 1
ATOM 6746 N N . ARG A 1 827 ? 47.060 -35.706 -53.008 1.00 54.59 827 ARG A N 1
ATOM 6747 C CA . ARG A 1 827 ? 46.465 -34.599 -52.230 1.00 54.59 827 ARG A CA 1
ATOM 6748 C C . ARG A 1 827 ? 44.948 -34.525 -52.373 1.00 54.59 827 ARG A C 1
ATOM 6750 O O . ARG A 1 827 ? 44.299 -34.224 -51.381 1.00 54.59 827 ARG A O 1
ATOM 6757 N N . LEU A 1 828 ? 44.400 -34.873 -53.539 1.00 51.12 828 LEU A N 1
ATOM 6758 C CA . LEU A 1 828 ? 42.950 -34.985 -53.737 1.00 51.12 828 LEU A CA 1
ATOM 6759 C C . LEU A 1 828 ? 42.343 -36.158 -52.953 1.00 51.12 828 LEU A C 1
ATOM 6761 O O . LEU A 1 828 ? 41.299 -35.993 -52.338 1.00 51.12 828 LEU A O 1
ATOM 6765 N N . VAL A 1 829 ? 43.032 -37.303 -52.874 1.00 53.03 829 VAL A N 1
ATOM 6766 C CA . VAL A 1 829 ? 42.565 -38.446 -52.063 1.00 53.03 829 VAL A CA 1
ATOM 6767 C C . VAL A 1 829 ? 42.578 -38.119 -50.564 1.00 53.03 829 VAL A C 1
ATOM 6769 O O . VAL A 1 829 ? 41.656 -38.481 -49.846 1.00 53.03 829 VAL A O 1
ATOM 6772 N N . LYS A 1 830 ? 43.564 -37.351 -50.083 1.00 52.75 830 LYS A N 1
ATOM 6773 C CA . LYS A 1 830 ? 43.684 -37.036 -48.652 1.00 52.75 830 LYS A CA 1
ATOM 6774 C C . LYS A 1 830 ? 42.766 -35.900 -48.176 1.00 52.75 830 LYS A C 1
ATOM 6776 O O . LYS A 1 830 ? 42.485 -35.839 -46.985 1.00 52.75 830 LYS A O 1
ATOM 6781 N N . SER A 1 831 ? 42.303 -35.011 -49.065 1.00 50.66 831 SER A N 1
ATOM 6782 C CA . SER A 1 831 ? 41.307 -33.989 -48.692 1.00 50.66 831 SER A CA 1
ATOM 6783 C C . SER A 1 831 ? 39.869 -34.511 -48.756 1.00 50.66 831 SER A C 1
ATOM 6785 O O . SER A 1 831 ? 39.014 -33.964 -48.077 1.00 50.66 831 SER A O 1
ATOM 6787 N N . LEU A 1 832 ? 39.608 -35.588 -49.507 1.00 49.47 832 LEU A N 1
ATOM 6788 C CA . LEU A 1 832 ? 38.294 -36.243 -49.545 1.00 49.47 832 LEU A CA 1
ATOM 6789 C C . LEU A 1 832 ? 38.071 -37.238 -48.387 1.00 49.47 832 LEU A C 1
ATOM 6791 O O . LEU A 1 832 ? 36.931 -37.576 -48.098 1.00 49.47 832 LEU A O 1
ATOM 6795 N N . GLU A 1 833 ? 39.126 -37.669 -47.687 1.00 49.94 833 GLU A N 1
ATOM 6796 C CA . GLU A 1 833 ? 39.026 -38.528 -46.489 1.00 49.94 833 GLU A CA 1
ATOM 6797 C C . GLU A 1 833 ? 38.968 -37.741 -45.161 1.00 49.94 833 GLU A C 1
ATOM 6799 O O . GLU A 1 833 ? 38.613 -38.304 -44.128 1.00 49.94 833 GLU A O 1
ATOM 6804 N N . GLY A 1 834 ? 39.326 -36.450 -45.164 1.00 50.25 834 GLY A N 1
ATOM 6805 C CA . GLY A 1 834 ? 39.446 -35.629 -43.947 1.00 50.25 834 GLY A CA 1
ATOM 6806 C C . GLY A 1 834 ? 38.217 -34.788 -43.588 1.00 50.25 834 GLY A C 1
ATOM 6807 O O . GLY A 1 834 ? 38.084 -34.370 -42.441 1.00 50.25 834 GLY A O 1
ATOM 6808 N N . GLU A 1 835 ? 37.309 -34.557 -44.534 1.00 48.69 835 GLU A N 1
ATOM 6809 C CA . GLU A 1 835 ? 36.097 -33.764 -44.324 1.00 48.69 835 GLU A CA 1
ATOM 6810 C C . GLU A 1 835 ? 34.883 -34.662 -44.567 1.00 48.69 835 GLU A C 1
ATOM 6812 O O . GLU A 1 835 ? 34.561 -34.999 -45.702 1.00 48.69 835 GLU A O 1
ATOM 6817 N N . GLY A 1 836 ? 34.240 -35.101 -43.479 1.00 50.03 836 GLY A N 1
ATOM 6818 C CA . GLY A 1 836 ? 33.104 -36.027 -43.455 1.00 50.03 836 GLY A CA 1
ATOM 6819 C C . GLY A 1 836 ? 31.820 -35.494 -44.102 1.00 50.03 836 GLY A C 1
ATOM 6820 O O . GLY A 1 836 ? 30.783 -35.411 -43.448 1.00 50.03 836 GLY A O 1
ATOM 6821 N N . TYR A 1 837 ? 31.869 -35.194 -45.396 1.00 44.25 837 TYR A N 1
ATOM 6822 C CA . TYR A 1 837 ? 30.734 -34.836 -46.236 1.00 44.25 837 TYR A CA 1
ATOM 6823 C C . TYR A 1 837 ? 30.603 -35.844 -47.373 1.00 44.25 837 TYR A C 1
ATOM 6825 O O . TYR A 1 837 ? 30.988 -35.570 -48.499 1.00 44.25 837 TYR A O 1
ATOM 6833 N N . LEU A 1 838 ? 30.047 -37.018 -47.064 1.00 39.00 838 LEU A N 1
ATOM 6834 C CA . LEU A 1 838 ? 29.322 -37.870 -48.016 1.00 39.00 838 LEU A CA 1
ATOM 6835 C C . LEU A 1 838 ? 28.513 -38.917 -47.235 1.00 39.00 838 LEU A C 1
ATOM 6837 O O . LEU A 1 838 ? 28.791 -40.111 -47.229 1.00 39.00 838 LEU A O 1
ATOM 6841 N N . LYS A 1 839 ? 27.456 -38.450 -46.563 1.00 45.59 839 LYS A N 1
ATOM 6842 C CA . LYS A 1 839 ? 26.269 -39.277 -46.316 1.00 45.59 839 LYS A CA 1
ATOM 6843 C C . LYS A 1 839 ? 25.416 -39.201 -47.584 1.00 45.59 839 LYS A C 1
ATOM 6845 O O . LYS A 1 839 ? 24.470 -38.425 -47.653 1.00 45.59 839 LYS A O 1
ATOM 6850 N N . ILE A 1 840 ? 25.785 -39.961 -48.612 1.00 39.72 840 ILE A N 1
ATOM 6851 C CA . ILE A 1 840 ? 24.888 -40.251 -49.733 1.00 39.72 840 ILE A CA 1
ATOM 6852 C C . ILE A 1 840 ? 24.808 -41.766 -49.862 1.00 39.72 840 ILE A C 1
ATOM 6854 O O . ILE A 1 840 ? 25.756 -42.442 -50.242 1.00 39.72 840 ILE A O 1
ATOM 6858 N N . SER A 1 841 ? 23.642 -42.262 -49.465 1.00 48.69 841 SER A N 1
ATOM 6859 C CA . SER A 1 841 ? 23.084 -43.552 -49.841 1.00 48.69 841 SER A CA 1
ATOM 6860 C C . SER A 1 841 ? 23.081 -43.674 -51.365 1.00 48.69 841 SER A C 1
ATOM 6862 O O . SER A 1 841 ? 22.324 -42.952 -52.010 1.00 48.69 841 SER A O 1
ATOM 6864 N N . ALA A 1 842 ? 23.895 -44.565 -51.927 1.00 36.28 842 ALA A N 1
ATOM 6865 C CA . ALA A 1 842 ? 23.736 -45.046 -53.298 1.00 36.28 842 ALA A CA 1
ATOM 6866 C C . ALA A 1 842 ? 24.452 -46.398 -53.482 1.00 36.28 842 ALA A C 1
ATOM 6868 O O . ALA A 1 842 ? 25.677 -46.461 -53.520 1.00 36.28 842 ALA A O 1
ATOM 6869 N N . ASP A 1 843 ? 23.627 -47.441 -53.525 1.00 37.94 843 ASP A N 1
ATOM 6870 C CA . ASP A 1 843 ? 23.673 -48.681 -54.308 1.00 37.94 843 ASP A CA 1
ATOM 6871 C C . ASP A 1 843 ? 24.996 -49.420 -54.596 1.00 37.94 843 ASP A C 1
ATOM 6873 O O . ASP A 1 843 ? 25.942 -48.942 -55.222 1.00 37.94 843 ASP A O 1
ATOM 6877 N N . GLU A 1 844 ? 24.944 -50.700 -54.225 1.00 45.22 844 GLU A N 1
ATOM 6878 C CA . GLU A 1 844 ? 25.923 -51.790 -54.313 1.00 45.22 844 GLU A CA 1
ATOM 6879 C C . GLU A 1 844 ? 26.375 -52.210 -55.731 1.00 45.22 844 GLU A C 1
ATOM 6881 O O . GLU A 1 844 ? 27.099 -53.191 -55.861 1.00 45.22 844 GLU A O 1
ATOM 6886 N N . GLU A 1 845 ? 26.046 -51.486 -56.805 1.00 48.38 845 GLU A N 1
ATOM 6887 C CA . GLU A 1 845 ? 26.317 -51.945 -58.186 1.00 48.38 845 GLU A CA 1
ATOM 6888 C C . GLU A 1 845 ? 27.551 -51.320 -58.874 1.00 48.38 845 GLU A C 1
ATOM 6890 O O . GLU A 1 845 ? 27.979 -51.785 -59.929 1.00 48.38 845 GLU A O 1
ATOM 6895 N N . MET A 1 846 ? 28.200 -50.310 -58.284 1.00 43.22 846 MET A N 1
ATOM 6896 C CA . MET A 1 846 ? 29.360 -49.631 -58.906 1.00 43.22 846 MET A CA 1
ATOM 6897 C C . MET A 1 846 ? 30.734 -50.124 -58.416 1.00 43.22 846 MET A C 1
ATOM 6899 O O . MET A 1 846 ? 31.766 -49.763 -58.985 1.00 43.22 846 MET A O 1
ATOM 6903 N N . VAL A 1 847 ? 30.774 -50.990 -57.397 1.00 47.34 847 VAL A N 1
ATOM 6904 C CA . VAL A 1 847 ? 32.025 -51.508 -56.801 1.00 47.34 847 VAL A CA 1
ATOM 6905 C C . VAL A 1 847 ? 32.597 -52.710 -57.576 1.00 47.34 847 VAL A C 1
ATOM 6907 O O . VAL A 1 847 ? 33.772 -53.050 -57.425 1.00 47.34 847 VAL A O 1
ATOM 6910 N N . GLU A 1 848 ? 31.826 -53.317 -58.481 1.00 48.97 848 GLU A N 1
ATOM 6911 C CA . GLU A 1 848 ? 32.245 -54.521 -59.215 1.00 48.97 848 GLU A CA 1
ATOM 6912 C C . GLU A 1 848 ? 32.908 -54.233 -60.580 1.00 48.97 848 GLU A C 1
ATOM 6914 O O . GLU A 1 848 ? 33.604 -55.089 -61.125 1.00 48.97 848 GLU A O 1
ATOM 6919 N N . MET A 1 849 ? 32.829 -52.998 -61.095 1.00 44.72 849 MET A N 1
ATOM 6920 C CA . MET A 1 849 ? 33.422 -52.629 -62.395 1.00 44.72 849 MET A CA 1
ATOM 6921 C C . MET A 1 849 ? 34.894 -52.178 -62.348 1.00 44.72 849 MET A C 1
ATOM 6923 O O . MET A 1 849 ? 35.543 -52.102 -63.389 1.00 44.72 849 MET A O 1
ATOM 6927 N N . VAL A 1 850 ? 35.470 -51.933 -61.166 1.00 46.66 850 VAL A N 1
ATOM 6928 C CA . VAL A 1 850 ? 36.857 -51.424 -61.035 1.00 46.66 850 VAL A CA 1
ATOM 6929 C C . VAL A 1 850 ? 37.890 -52.545 -60.796 1.00 46.66 850 VAL A C 1
ATOM 6931 O O . VAL A 1 850 ? 39.094 -52.302 -60.818 1.00 46.66 850 VAL A O 1
ATOM 6934 N N . LYS A 1 851 ? 37.463 -53.809 -60.656 1.00 45.94 851 LYS A N 1
ATOM 6935 C CA . LYS A 1 851 ? 38.364 -54.956 -60.402 1.00 45.94 851 LYS A CA 1
ATOM 6936 C C . LYS A 1 851 ? 39.043 -55.575 -61.640 1.00 45.94 851 LYS A C 1
ATOM 6938 O O . LYS A 1 851 ? 39.814 -56.512 -61.467 1.00 45.94 851 LYS A O 1
ATOM 6943 N N . ASN A 1 852 ? 38.832 -55.056 -62.856 1.00 47.75 852 ASN A N 1
ATOM 6944 C CA . ASN A 1 852 ? 39.304 -55.699 -64.099 1.00 47.75 852 ASN A CA 1
ATOM 6945 C C . ASN A 1 852 ? 40.358 -54.930 -64.925 1.00 47.75 852 ASN A C 1
ATOM 6947 O O . ASN A 1 852 ? 40.477 -55.174 -66.124 1.00 47.75 852 ASN A O 1
ATOM 6951 N N . PHE A 1 853 ? 41.179 -54.061 -64.326 1.00 42.03 853 PHE A N 1
ATOM 6952 C CA . PHE A 1 853 ? 42.346 -53.502 -65.032 1.00 42.03 853 PHE A CA 1
ATOM 6953 C C . PHE A 1 853 ? 43.669 -54.145 -64.571 1.00 42.03 853 PHE A C 1
ATOM 6955 O O . PHE A 1 853 ? 43.940 -54.169 -63.370 1.00 42.03 853 PHE A O 1
ATOM 6962 N N . PRO A 1 854 ? 44.504 -54.671 -65.493 1.00 49.81 854 PRO A N 1
ATOM 6963 C CA . PRO A 1 854 ? 45.812 -55.229 -65.158 1.00 49.81 854 PRO A CA 1
ATOM 6964 C C . PRO A 1 854 ? 46.843 -54.115 -64.875 1.00 49.81 854 PRO A C 1
ATOM 6966 O O . PRO A 1 854 ? 46.688 -52.996 -65.368 1.00 49.81 854 PRO A O 1
ATOM 6969 N N . PRO A 1 855 ? 47.893 -54.401 -64.083 1.00 45.53 855 PRO A N 1
ATOM 6970 C CA . PRO A 1 855 ? 48.781 -53.382 -63.525 1.00 45.53 855 PRO A CA 1
ATOM 6971 C C . PRO A 1 855 ? 49.823 -52.865 -64.532 1.00 45.53 855 PRO A C 1
ATOM 6973 O O . PRO A 1 855 ? 50.369 -53.648 -65.312 1.00 45.53 855 PRO A O 1
ATOM 6976 N N . ILE A 1 856 ? 50.152 -51.568 -64.438 1.00 38.53 856 ILE A N 1
ATOM 6977 C CA . ILE A 1 856 ? 51.429 -50.966 -64.872 1.00 38.53 856 ILE A CA 1
ATOM 6978 C C . ILE A 1 856 ? 52.022 -50.210 -63.687 1.00 38.53 856 ILE A C 1
ATOM 6980 O O . ILE A 1 856 ? 51.270 -49.416 -63.074 1.00 38.53 856 ILE A O 1
#

Foldseek 3Di:
DVPCVVVVVVLVVVLVPDDDDDPPVNVVSVVVVCVCVVDPDVDDDPVNVVVVVVVVVVVVVVVVVVVVVVCCLPVVCVVVVNDRPDDDPPVVVVVVVVLVVVLVVLVVVLVVLVVVLVCLVVVDDPPDDDDDDPVNVVVSVVVSVVSVVVSVVSVVVNVVSVVVVVVVVVVVVVVVVVVVVVVVVVVVVVVVVVVVVVVVVVVVVVVVVVVVVVVVVVVVVVVVVVVVVVVVVVVVVVVVVVVVVVVVVVVVVVVVVVVVVVVVVVVVVVVVVVVVVVVVVVVVVVVVVVVVVVVVVVVVVVVVVVVVVVVVVVVVVVVVVVVVVVVVVVVVVVVVVVVVVVVVVVVVVVVVVVVVVVVVDDDDDDDDDDDDDDDDPPPVVVVVVVVVVVVVVVVVVVVVVVVVVVVVVVVVVVVVVVVVVVVVVVVVVVVVVVVVVVVVVVVVVVVVVVVVVVVVVVVVVVVVVVVVVVVVVVVVVVVVVVVVVVVVVVVVVVVVVVVVVVVVVVVVVVVVVVVVVVVVVVVVVVVVVVVVVVVVVVVVVVVVVVVVVVVVVVVVVVVVVVVVVVVVVVVVVVVVVVVVVVVVVVVVVVVVVVVVVVVVVVVVVVVPPDDDDDDDDPPCVVVVVVVVVVVVVVVVVVVVVVVVVVVVVVVVVVVVVVVVVVVVVVVVVVVVVVVVVVVVVVVVVVVVVVVVVVVVVVVVVVVVVVVVVVVVVVVVVVVVVVVVVVVVVVVVVVVVVVVVVVVVVVVVVVVVVVVVVVVVVVVVVVVVVVVVVVVVVVVVVVVVVVVVVVVVPDPVVVVVVVVVVVVVVVVVVVVVVPPPPPPVVVVVVVVVVPDPPDPDDDDDPPPPVPPPDDDD